Protein AF-0000000077480534 (afdb_homodimer)

Foldseek 3Di:
DPPDDPPPPPPPVPPPPPVPVVVVVVVVVVVVVVVVCVVVVVVVCVVVVVVVVPPPPPDPPPPPCPPVVVVCVCVVVVDDFDDDDDDPDPVRDFDKWKDFLFWIADCDPNDRIDGQDDPSNVVVVVVVVVQQVVVCVVVVFNKDWPGWPIKIWTADPQRGIKMWTFTWIAGPVRPDIDTDIDIDGDGDDPDDDDDDDDDQDQQAEEEEFEEDELPLPLLVVLVVLCCVAPQVVPGRYAYEYEYEPQDPVCVVSRVSNVVVQVVVCVVRVVHHGYYDYDYYHDDLQVRRVVSLVVDDQQHKYKQDYSQKFFHSVVVSVLRVQEDAPAEKEFAWAWEFADPVLQQLDDAPDDRDDDLLDDDLFGTDTPQVDRRTIIYGSNLCPVLPHFDRPDDDDDDRRVVSVVSCVPDNYHYHYYYDSRIYGYDDDDDQDPPDDPVRSVVRVVVNVRRHGHPNSVVRVVCCVVVNDPRRD/DPDPPPPPPPPPPPPPPPVPVVVVVVVVVVVVVVVVCVVVVVVVCVVVVVVVCPPDVPDPPPPPCPPVVVVCVPVVVVDDFDDDDDDPDPVRDFDKWKDFLFWIADCDPNDRIDGQDDPSNVVVVVVVVVQQVVVCVVVVFNKDWPGWPIKIWTADPQRGIKMWTFTWIAGPVRPDIDTDIDIDGDGDDPDDDDDDDDDQDQQAEEEEFEEDELPLVLLVVLVVLCCVAPQVVPGRYAYEYEYEPQDPVCVVSRVSSVVVQVVVCVVRVVHHGYYDYDYYHDDLQVRVVVVLVVDDQQHKYKQDYSQKFFHNVVVSVLRVQEDAPAEKEFAWAWEFADPVLQQLDDAPDDRDDDLLDDDLFGTDTPQVDRRTIIYGSNLCPVLPHFDRPDDDDDDRRVVSVVSCVPDNYHYHYYYDSRIYGYDDDDDQDPPDDPVRSVVRVVVNVRRHGHPNSVVRVVCCVVVNDPRRD

Secondary structure (DSSP, 8-state):
---TTSSSTTSGGG-TT--HHHHHHHHHHHHHHHHHHHHHHHHHHHHHHHHGGGS---S-------HHHHHGGGGGGGSPPPPPP--SSGGGPPPBEEE-SSEEEEEETTEEEEE--HHHHHHHHHHHHHHHHHHHHHHT--EEEEEEEEEEEEEETTTEEEEEEEEEEEETTSS-EEEEEEEEEEEBPS--EEEEEEEPP--S-EEEEEEESS-HHHHHHHHHHHIIIIITTT-SEEEEEEEE---GGGHHHHHHHHHHHHHHHHH-TTSEEEEEEE-SS--HHHHHHHHHHTS-TT-EEEE--SSEE--HHHHHHHHHH-BTTTEEEEEEEEEEP-HHHHHH--TTSPPPS-TTS-STTTEEE-TT----EEEEHHHHHHTT---TT--SSS-HHHHHHHHHHTSSSEEEEEEEEEEEEPP------TTS-HHHHHHHHHHHHHTT--HHHHHHHHHHHTTSSPPP-/--SGGGGSTTGGGG-TT--HHHHHHHHHHHHHHHHHHHHHHHHHHHHHHHHGGGS---S-------HHHHHGGGGGGGSPPPPPP--SSGGGPPPBEEE-SSEEEEEETTEEEEE--HHHHHHHHHHHHHHHHHHHHHHT--EEEEEEEEEEEEEETTTEEEEEEEEEEEETTSS-EEEEEEEEEEEBPS--EEEEEEEPP--S-EEEEEEESS-HHHHHHHHHHHIIIIITTT-SEEEEEEEE---GGGHHHHHHHHHHHHHHHHH-TTSEEEEEEE-SS--HHHHHHHHHHTS-TT-EEEE--TTEE--HHHHHHHHHH-BTTTEEEEEEEEEEP-HHHHHH--TTSPPPS-TTS-STTTEEE-TT----EEEEHHHHHHTT---TT--SSS-HHHHHHHHHHHSSSEEEEEEEEEEEEPP------TTS-HHHHHHHHHHHHHTT--HHHHHHHHHHHTTSSPPP-

Radius of gyration: 35.93 Å; Cα contacts (8 Å, |Δi|>4): 1707; chains: 2; bounding box: 121×82×84 Å

Organism: Branchiostoma lanceolatum (NCBI:txid7740)

Solvent-accessible surface area (backbone atoms only — not comparable to full-atom values): 50625 Å² total; per-residue (Å²): 140,88,80,78,83,79,72,73,84,74,68,72,83,67,64,85,72,65,62,56,61,50,27,51,50,14,22,51,48,16,38,47,46,47,50,46,44,54,54,46,46,54,51,48,56,52,54,56,59,58,58,68,63,70,54,96,76,70,75,86,67,77,72,67,72,48,73,63,42,65,72,36,68,65,46,67,78,69,53,82,73,56,72,81,87,77,37,82,42,74,88,36,58,76,55,32,39,26,31,48,95,55,36,36,32,44,63,55,81,72,28,41,50,40,73,52,50,56,66,58,33,51,48,56,54,49,51,53,55,49,46,41,53,52,50,17,60,75,65,72,40,67,50,36,80,73,44,67,77,36,34,35,37,33,80,38,97,71,36,20,36,40,34,41,35,39,32,32,31,27,31,76,84,63,80,45,74,46,45,38,37,37,33,34,33,35,38,36,47,91,58,70,43,80,74,46,73,46,72,67,72,71,71,68,48,43,34,36,28,32,50,42,60,86,46,51,70,52,44,51,55,30,48,51,50,45,35,63,45,31,64,73,66,62,50,45,51,33,41,38,36,27,38,27,48,60,40,86,83,41,50,62,43,47,50,50,43,52,49,51,51,50,50,52,29,64,74,35,69,88,53,53,58,49,70,48,80,41,82,50,64,68,30,65,41,49,28,45,50,57,50,52,70,76,48,60,52,85,39,35,34,28,41,43,67,58,55,47,45,67,43,60,67,46,56,48,47,40,56,70,46,27,38,81,82,45,25,32,21,39,45,18,35,36,35,30,23,33,64,71,58,38,63,53,38,48,63,89,48,80,60,77,86,55,75,82,50,80,34,43,65,28,29,43,68,37,77,88,48,50,61,37,35,22,31,22,39,44,54,44,52,73,58,63,43,54,56,66,80,62,66,71,68,75,59,41,34,56,52,37,50,40,41,43,38,64,44,91,40,43,72,45,36,29,51,32,94,47,33,31,32,56,59,69,92,82,81,74,60,86,84,45,53,69,68,41,37,37,52,40,52,49,51,56,19,59,37,38,43,28,46,55,46,44,29,47,51,52,35,31,76,71,65,76,38,77,74,47,127,140,82,78,72,79,72,67,71,81,70,68,72,76,66,64,82,71,64,61,53,64,50,25,52,52,14,21,52,47,15,38,48,46,47,50,46,42,53,54,45,45,55,51,47,58,55,52,55,59,59,57,67,61,66,56,94,81,70,74,85,68,77,70,67,73,47,72,64,41,66,71,36,67,63,43,67,77,70,53,80,74,56,73,81,87,77,38,82,42,73,87,35,57,76,56,32,40,25,31,50,95,55,34,36,32,44,63,56,82,73,28,42,49,41,74,52,50,57,66,59,34,51,48,55,53,49,50,52,53,51,48,41,54,52,50,16,61,75,66,71,40,66,49,36,81,72,45,66,76,34,35,36,38,33,79,39,96,73,35,20,36,41,36,39,36,38,33,32,33,28,31,77,85,64,82,44,75,47,46,37,36,38,32,36,35,33,36,36,48,92,59,69,43,82,75,45,73,42,72,66,72,72,72,68,48,41,34,36,26,33,52,43,61,85,46,52,71,52,45,54,55,32,49,51,51,47,36,64,45,29,64,73,65,62,50,45,50,32,42,37,37,27,37,27,48,63,40,87,82,41,49,63,44,47,51,50,44,51,48,52,51,50,51,51,29,64,74,38,70,88,52,52,58,48,70,47,81,41,82,50,65,68,31,64,41,49,28,45,50,58,48,53,69,75,49,57,51,85,38,35,35,31,41,43,67,57,56,47,46,68,42,59,68,46,57,48,46,41,55,72,46,28,36,81,81,44,25,32,22,39,46,20,35,36,34,30,23,34,63,71,59,39,60,54,38,49,64,89,49,81,58,76,87,54,75,80,50,81,34,43,65,28,29,44,66,37,76,88,50,51,64,38,34,23,29,24,39,44,54,44,52,72,60,64,45,54,56,67,80,61,66,72,66,76,59,41,35,55,52,38,51,40,41,44,38,63,44,93,39,42,71,44,36,31,50,32,94,46,34,31,34,57,59,69,93,81,80,75,59,85,84,45,52,70,67,42,36,37,50,42,51,49,51,56,19,59,36,39,43,30,46,54,45,43,30,47,52,53,35,32,75,71,64,76,37,78,77,47,128

Structure (mmCIF, N/CA/C/O backbone):
data_AF-0000000077480534-model_v1
#
loop_
_entity.id
_entity.type
_entity.pdbx_description
1 polymer Hexosyltransferase
#
loop_
_atom_site.group_PDB
_atom_site.id
_atom_site.type_symbol
_atom_site.label_atom_id
_atom_site.label_alt_id
_atom_site.label_comp_id
_atom_site.label_asym_id
_atom_site.label_entity_id
_atom_site.label_seq_id
_atom_site.pdbx_PDB_ins_code
_atom_site.Cartn_x
_atom_site.Cartn_y
_atom_site.Cartn_z
_atom_site.occupancy
_atom_site.B_iso_or_equiv
_atom_site.auth_seq_id
_atom_site.auth_comp_id
_atom_site.auth_asym_id
_atom_site.auth_atom_id
_atom_site.pdbx_PDB_model_num
ATOM 1 N N . MET A 1 1 ? 78.312 8.164 -51.031 1 22.25 1 MET A N 1
ATOM 2 C CA . MET A 1 1 ? 78.625 9.07 -49.938 1 22.25 1 MET A CA 1
ATOM 3 C C . MET A 1 1 ? 77.875 8.695 -48.656 1 22.25 1 MET A C 1
ATOM 5 O O . MET A 1 1 ? 77.688 9.539 -47.812 1 22.25 1 MET A O 1
ATOM 9 N N . SER A 1 2 ? 77.312 7.477 -48.406 1 23.23 2 SER A N 1
ATOM 10 C CA . SER A 1 2 ? 76.25 6.852 -47.656 1 23.23 2 SER A CA 1
ATOM 11 C C . SER A 1 2 ? 76.625 6.676 -46.188 1 23.23 2 SER A C 1
ATOM 13 O O . SER A 1 2 ? 75.75 6.402 -45.344 1 23.23 2 SER A O 1
ATOM 15 N N . ASP A 1 3 ? 77.938 6.539 -45.719 1 23.78 3 ASP A N 1
ATOM 16 C CA . ASP A 1 3 ? 78.438 5.801 -44.562 1 23.78 3 ASP A CA 1
ATOM 17 C C . ASP A 1 3 ? 78.375 6.668 -43.312 1 23.78 3 ASP A C 1
ATOM 19 O O . ASP A 1 3 ? 78.875 6.262 -42.25 1 23.78 3 ASP A O 1
ATOM 23 N N . LYS A 1 4 ? 78.438 8.023 -43.281 1 29.09 4 LYS A N 1
ATOM 24 C CA . LYS A 1 4 ? 79.125 8.805 -42.219 1 29.09 4 LYS A CA 1
ATOM 25 C C . LYS A 1 4 ? 78.25 8.938 -41 1 29.09 4 LYS A C 1
ATOM 27 O O . LYS A 1 4 ? 78.562 9.68 -40.062 1 29.09 4 LYS A O 1
ATOM 32 N N . THR A 1 5 ? 76.938 8.719 -40.938 1 28.27 5 THR A N 1
ATOM 33 C CA . THR A 1 5 ? 76 9.328 -39.969 1 28.27 5 THR A CA 1
ATOM 34 C C . THR A 1 5 ? 76.062 8.625 -38.625 1 28.27 5 THR A C 1
ATOM 36 O O . THR A 1 5 ? 75.375 9.023 -37.656 1 28.27 5 THR A O 1
ATOM 39 N N . GLY A 1 6 ? 76.688 7.344 -38.406 1 29.14 6 GLY A N 1
ATOM 40 C CA . GLY A 1 6 ? 76.375 6.457 -37.312 1 29.14 6 GLY A CA 1
ATOM 41 C C . GLY A 1 6 ? 77.062 6.828 -36.031 1 29.14 6 GLY A C 1
ATOM 42 O O . GLY A 1 6 ? 76.812 6.215 -34.969 1 29.14 6 GLY A O 1
ATOM 43 N N . ASP A 1 7 ? 78.25 7.531 -35.969 1 28.56 7 ASP A N 1
ATOM 44 C CA . ASP A 1 7 ? 79.25 7.328 -34.938 1 28.56 7 ASP A CA 1
ATOM 45 C C . ASP A 1 7 ? 79.062 8.25 -33.75 1 28.56 7 ASP A C 1
ATOM 47 O O . ASP A 1 7 ? 79.875 8.367 -32.875 1 28.56 7 ASP A O 1
ATOM 51 N N . MET A 1 8 ? 78.25 9.297 -33.812 1 27.5 8 MET A N 1
ATOM 52 C CA . MET A 1 8 ? 78.438 10.422 -32.906 1 27.5 8 MET A CA 1
ATOM 53 C C . MET A 1 8 ? 78 10.094 -31.5 1 27.5 8 MET A C 1
ATOM 55 O O . MET A 1 8 ? 78.562 10.641 -30.531 1 27.5 8 MET A O 1
ATOM 59 N N . PHE A 1 9 ? 76.812 9.438 -31.234 1 30.56 9 PHE A N 1
ATOM 60 C CA . PHE A 1 9 ? 76.188 9.492 -29.922 1 30.56 9 PHE A CA 1
ATOM 61 C C . PHE A 1 9 ? 76.875 8.531 -28.953 1 30.56 9 PHE A C 1
ATOM 63 O O . PHE A 1 9 ? 76.438 8.375 -27.812 1 30.56 9 PHE A O 1
ATOM 70 N N . GLY A 1 10 ? 77.875 7.621 -29.359 1 29.64 10 GLY A N 1
ATOM 71 C CA . GLY A 1 10 ? 78.312 6.543 -28.5 1 29.64 10 GLY A CA 1
ATOM 72 C C . GLY A 1 10 ? 79.25 7.02 -27.375 1 29.64 10 GLY A C 1
ATOM 73 O O . GLY A 1 10 ? 79.562 6.234 -26.5 1 29.64 10 GLY A O 1
ATOM 74 N N . ARG A 1 11 ? 80.062 8.023 -27.578 1 31.59 11 ARG A N 1
ATOM 75 C CA . ARG A 1 11 ? 81.25 8.141 -26.75 1 31.59 11 ARG A CA 1
ATOM 76 C C . ARG A 1 11 ? 80.938 8.766 -25.406 1 31.59 11 ARG A C 1
ATOM 78 O O . ARG A 1 11 ? 81.812 8.836 -24.516 1 31.59 11 ARG A O 1
ATOM 85 N N . SER A 1 12 ? 79.938 9.695 -25.359 1 29.31 12 SER A N 1
ATOM 86 C CA . SER A 1 12 ? 79.938 10.641 -24.25 1 29.31 12 SER A CA 1
ATOM 87 C C . SER A 1 12 ? 79.5 9.984 -22.953 1 29.31 12 SER A C 1
ATOM 89 O O . SER A 1 12 ? 79.688 10.562 -21.875 1 29.31 12 SER A O 1
ATOM 91 N N . LEU A 1 13 ? 78.75 8.969 -22.906 1 32.12 13 LEU A N 1
ATOM 92 C CA . LEU A 1 13 ? 78.125 8.531 -21.656 1 32.12 13 LEU A CA 1
ATOM 93 C C . LEU A 1 13 ? 79.188 7.82 -20.781 1 32.12 13 LEU A C 1
ATOM 95 O O . LEU A 1 13 ? 78.812 7.258 -19.75 1 32.12 13 LEU A O 1
ATOM 99 N N . ARG A 1 14 ? 80.562 7.656 -21.266 1 30.33 14 ARG A N 1
ATOM 100 C CA . ARG A 1 14 ? 81.438 6.828 -20.422 1 30.33 14 ARG A CA 1
ATOM 101 C C . ARG A 1 14 ? 82 7.648 -19.297 1 30.33 14 ARG A C 1
ATOM 103 O O . ARG A 1 14 ? 83.062 7.266 -18.734 1 30.33 14 ARG A O 1
ATOM 110 N N . ARG A 1 15 ? 81.875 8.992 -19.266 1 35.09 15 ARG A N 1
ATOM 111 C CA . ARG A 1 15 ? 82.688 9.547 -18.219 1 35.09 15 ARG A CA 1
ATOM 112 C C . ARG A 1 15 ? 82.312 9.008 -16.844 1 35.09 15 ARG A C 1
ATOM 114 O O . ARG A 1 15 ? 81.125 8.898 -16.531 1 35.09 15 ARG A O 1
ATOM 121 N N . PRO A 1 16 ? 83.25 8.383 -16.031 1 39.72 16 PRO A N 1
ATOM 122 C CA . PRO A 1 16 ? 83.062 7.629 -14.789 1 39.72 16 PRO A CA 1
ATOM 123 C C . PRO A 1 16 ? 82.312 8.43 -13.719 1 39.72 16 PRO A C 1
ATOM 125 O O . PRO A 1 16 ? 81.812 7.852 -12.742 1 39.72 16 PRO A O 1
ATOM 128 N N . GLY A 1 17 ? 82.5 9.789 -13.766 1 42.81 17 GLY A N 1
ATOM 129 C CA . GLY A 1 17 ? 82.25 10.516 -12.531 1 42.81 17 GLY A CA 1
ATOM 130 C C . GLY A 1 17 ? 80.812 10.875 -12.312 1 42.81 17 GLY A C 1
ATOM 131 O O . GLY A 1 17 ? 80.5 11.781 -11.531 1 42.81 17 GLY A O 1
ATOM 132 N N . PHE A 1 18 ? 79.938 10.633 -13.219 1 48.81 18 PHE A N 1
ATOM 133 C CA . PHE A 1 18 ? 78.562 11.086 -12.914 1 48.81 18 PHE A CA 1
ATOM 134 C C . PHE A 1 18 ? 78.062 10.531 -11.586 1 48.81 18 PHE A C 1
ATOM 136 O O . PHE A 1 18 ? 78.125 9.312 -11.375 1 48.81 18 PHE A O 1
ATOM 143 N N . PRO A 1 19 ? 78.25 11.445 -10.617 1 56.03 19 PRO A N 1
ATOM 144 C CA . PRO A 1 19 ? 77.938 10.938 -9.289 1 56.03 19 PRO A CA 1
ATOM 145 C C . PRO A 1 19 ? 76.5 10.352 -9.211 1 56.03 19 PRO A C 1
ATOM 147 O O . PRO A 1 19 ? 75.562 11.078 -8.93 1 56.03 19 PRO A O 1
ATOM 150 N N . LEU A 1 20 ? 76.375 9.195 -9.797 1 60.75 20 LEU A N 1
ATOM 151 C CA . LEU A 1 20 ? 75.188 8.414 -9.867 1 60.75 20 LEU A CA 1
ATOM 152 C C . LEU A 1 20 ? 74.625 8.156 -8.477 1 60.75 20 LEU A C 1
ATOM 154 O O . LEU A 1 20 ? 73.375 8.203 -8.273 1 60.75 20 LEU A O 1
ATOM 158 N N . ILE A 1 21 ? 75.5 8.109 -7.562 1 65.19 21 ILE A N 1
ATOM 159 C CA . ILE A 1 21 ? 75.062 7.703 -6.238 1 65.19 21 ILE A CA 1
ATOM 160 C C . ILE A 1 21 ? 74.312 8.859 -5.566 1 65.19 21 ILE A C 1
ATOM 162 O O . ILE A 1 21 ? 73.25 8.688 -5.043 1 65.19 21 ILE A O 1
ATOM 166 N N . PRO A 1 22 ? 74.938 10.055 -5.688 1 66.56 22 PRO A N 1
ATOM 167 C CA . PRO A 1 22 ? 74.188 11.141 -5.043 1 66.56 22 PRO A CA 1
ATOM 168 C C . PRO A 1 22 ? 72.875 11.445 -5.75 1 66.56 22 PRO A C 1
ATOM 170 O O . PRO A 1 22 ? 71.875 11.766 -5.094 1 66.56 22 PRO A O 1
ATOM 173 N N . VAL A 1 23 ? 72.75 11.344 -7.047 1 65.5 23 VAL A N 1
ATOM 174 C CA . VAL A 1 23 ? 71.5 11.547 -7.781 1 65.5 23 VAL A CA 1
ATOM 175 C C . VAL A 1 23 ? 70.5 10.445 -7.434 1 65.5 23 VAL A C 1
ATOM 177 O O . VAL A 1 23 ? 69.312 10.711 -7.215 1 65.5 23 VAL A O 1
ATOM 180 N N . CYS A 1 24 ? 70.938 9.195 -7.258 1 68.75 24 CYS A N 1
ATOM 181 C CA . CYS A 1 24 ? 70.062 8.094 -6.898 1 68.75 24 CYS A CA 1
ATOM 182 C C . CYS A 1 24 ? 69.5 8.25 -5.473 1 68.75 24 CYS A C 1
ATOM 184 O O . CYS A 1 24 ? 68.375 7.973 -5.199 1 68.75 24 CYS A O 1
ATOM 186 N N . VAL A 1 25 ? 70.375 8.742 -4.625 1 68 25 VAL A N 1
ATOM 187 C CA . VAL A 1 25 ? 69.938 9 -3.254 1 68 25 VAL A CA 1
ATOM 188 C C . VAL A 1 25 ? 68.938 10.148 -3.229 1 68 25 VAL A C 1
ATOM 190 O O . VAL A 1 25 ? 67.938 10.094 -2.518 1 68 25 VAL A O 1
ATOM 193 N N . GLY A 1 26 ? 69.188 11.125 -4.047 1 65.81 26 GLY A N 1
ATOM 194 C CA . GLY A 1 26 ? 68.25 12.203 -4.172 1 65.81 26 GLY A CA 1
ATOM 195 C C . GLY A 1 26 ? 66.875 11.75 -4.73 1 65.81 26 GLY A C 1
ATOM 196 O O . GLY A 1 26 ? 65.812 12.172 -4.25 1 65.81 26 GLY A O 1
ATOM 197 N N . ILE A 1 27 ? 66.875 10.883 -5.707 1 66.19 27 ILE A N 1
ATOM 198 C CA . ILE A 1 27 ? 65.625 10.352 -6.281 1 66.19 27 ILE A CA 1
ATOM 199 C C . ILE A 1 27 ? 64.875 9.57 -5.219 1 66.19 27 ILE A C 1
ATOM 201 O O . ILE A 1 27 ? 63.625 9.719 -5.082 1 66.19 27 ILE A O 1
ATOM 205 N N . VAL A 1 28 ? 65.562 8.812 -4.363 1 68.31 28 VAL A N 1
ATOM 206 C CA . VAL A 1 28 ? 64.938 8.039 -3.307 1 68.31 28 VAL A CA 1
ATOM 207 C C . VAL A 1 28 ? 64.375 8.977 -2.223 1 68.31 28 VAL A C 1
ATOM 209 O O . VAL A 1 28 ? 63.25 8.812 -1.746 1 68.31 28 VAL A O 1
ATOM 212 N N . VAL A 1 29 ? 65.125 9.961 -1.916 1 66.25 29 VAL A N 1
ATOM 213 C CA . VAL A 1 29 ? 64.688 10.922 -0.905 1 66.25 29 VAL A CA 1
ATOM 214 C C . VAL A 1 29 ? 63.531 11.758 -1.445 1 66.25 29 VAL A C 1
ATOM 216 O O . VAL A 1 29 ? 62.531 11.984 -0.742 1 66.25 29 VAL A O 1
ATOM 219 N N . GLY A 1 30 ? 63.594 12.172 -2.707 1 63.03 30 GLY A N 1
ATOM 220 C CA . GLY A 1 30 ? 62.469 12.867 -3.312 1 63.03 30 GLY A CA 1
ATOM 221 C C . GLY A 1 30 ? 61.219 12.008 -3.414 1 63.03 30 GLY A C 1
ATOM 222 O O . GLY A 1 30 ? 60.125 12.477 -3.139 1 63.03 30 GLY A O 1
ATOM 223 N N . TYR A 1 31 ? 61.406 10.766 -3.748 1 60.97 31 TYR A N 1
ATOM 224 C CA . TYR A 1 31 ? 60.344 9.789 -3.793 1 60.97 31 TYR A CA 1
ATOM 225 C C . TYR A 1 31 ? 59.719 9.57 -2.408 1 60.97 31 TYR A C 1
ATOM 227 O O . TYR A 1 31 ? 58.5 9.508 -2.254 1 60.97 31 TYR A O 1
ATOM 235 N N . ILE A 1 32 ? 60.531 9.539 -1.371 1 62.12 32 ILE A N 1
ATOM 236 C CA . ILE A 1 32 ? 60.094 9.367 0.009 1 62.12 32 ILE A CA 1
ATOM 237 C C . ILE A 1 32 ? 59.5 10.672 0.532 1 62.12 32 ILE A C 1
ATOM 239 O O . ILE A 1 32 ? 58.469 10.672 1.195 1 62.12 32 ILE A O 1
ATOM 243 N N . LEU A 1 33 ? 60.094 11.773 0.281 1 60.38 33 LEU A N 1
ATOM 244 C CA . LEU A 1 33 ? 59.594 13.062 0.753 1 60.38 33 LEU A CA 1
ATOM 245 C C . LEU A 1 33 ? 58.219 13.383 0.151 1 60.38 33 LEU A C 1
ATOM 247 O O . LEU A 1 33 ? 57.344 13.875 0.845 1 60.38 33 LEU A O 1
ATOM 251 N N . ARG A 1 34 ? 58.125 13.133 -1.206 1 57.28 34 ARG A N 1
ATOM 252 C CA . ARG A 1 34 ? 56.781 13.32 -1.771 1 57.28 34 ARG A CA 1
ATOM 253 C C . ARG A 1 34 ? 55.781 12.359 -1.133 1 57.28 34 ARG A C 1
ATOM 255 O O . ARG A 1 34 ? 54.625 12.727 -0.89 1 57.28 34 ARG A O 1
ATOM 262 N N . GLY A 1 35 ? 56.188 11.172 -0.742 1 55.38 35 GLY A N 1
ATOM 263 C CA . GLY A 1 35 ? 55.344 10.266 0.033 1 55.38 35 GLY A CA 1
ATOM 264 C C . GLY A 1 35 ? 55.031 10.805 1.41 1 55.38 35 GLY A C 1
ATOM 265 O O . GLY A 1 35 ? 53.875 10.68 1.865 1 55.38 35 GLY A O 1
ATOM 266 N N . LEU A 1 36 ? 55.875 11.328 2.031 1 55.34 36 LEU A N 1
ATOM 267 C CA . LEU A 1 36 ? 55.656 11.922 3.344 1 55.34 36 LEU A CA 1
ATOM 268 C C . LEU A 1 36 ? 54.875 13.219 3.225 1 55.34 36 LEU A C 1
ATOM 270 O O . LEU A 1 36 ? 54 13.508 4.059 1 55.34 36 LEU A O 1
ATOM 274 N N . PHE A 1 37 ? 55.188 14.078 2.305 1 48.22 37 PHE A N 1
ATOM 275 C CA . PHE A 1 37 ? 54.375 15.266 2.078 1 48.22 37 PHE A CA 1
ATOM 276 C C . PHE A 1 37 ? 52.969 14.898 1.642 1 48.22 37 PHE A C 1
ATOM 278 O O . PHE A 1 37 ? 52 15.547 2.031 1 48.22 37 PHE A O 1
ATOM 285 N N . ASP A 1 38 ? 52.875 13.891 0.837 1 43.72 38 ASP A N 1
ATOM 286 C CA . ASP A 1 38 ? 51.531 13.414 0.483 1 43.72 38 ASP A CA 1
ATOM 287 C C . ASP A 1 38 ? 50.781 12.859 1.707 1 43.72 38 ASP A C 1
ATOM 289 O O . ASP A 1 38 ? 49.594 13.102 1.881 1 43.72 38 ASP A O 1
ATOM 293 N N . SER A 1 39 ? 51.469 12.219 2.607 1 44.88 39 SER A N 1
ATOM 294 C CA . SER A 1 39 ? 50.875 11.828 3.873 1 44.88 39 SER A CA 1
ATOM 295 C C . SER A 1 39 ? 50.625 13.039 4.777 1 44.88 39 SER A C 1
ATOM 297 O O . SER A 1 39 ? 49.594 13.148 5.418 1 44.88 39 SER A O 1
ATOM 299 N N . THR A 1 40 ? 51.531 13.961 4.969 1 43.28 40 THR A N 1
ATOM 300 C CA . THR A 1 40 ? 51.375 15.172 5.766 1 43.28 40 THR A CA 1
ATOM 301 C C . THR A 1 40 ? 50.469 16.172 5.07 1 43.28 40 THR A C 1
ATOM 303 O O . THR A 1 40 ? 49.719 16.875 5.723 1 43.28 40 THR A O 1
ATOM 306 N N . PHE A 1 41 ? 50.562 16.359 3.807 1 36.91 41 PHE A N 1
ATOM 307 C CA . PHE A 1 41 ? 49.625 17.203 3.076 1 36.91 41 PHE A CA 1
ATOM 308 C C . PHE A 1 41 ? 48.219 16.656 3.191 1 36.91 41 PHE A C 1
ATOM 310 O O . PHE A 1 41 ? 47.25 17.438 3.318 1 36.91 41 PHE A O 1
ATOM 317 N N . LEU A 1 42 ? 48.031 15.414 3.244 1 36.38 42 LEU A N 1
ATOM 318 C CA . LEU A 1 42 ? 46.719 14.875 3.559 1 36.38 42 LEU A CA 1
ATOM 319 C C . LEU A 1 42 ? 46.281 15.258 4.977 1 36.38 42 LEU A C 1
ATOM 321 O O . LEU A 1 42 ? 45.125 15.594 5.219 1 36.38 42 LEU A O 1
ATOM 325 N N . THR A 1 43 ? 47.188 15.312 5.945 1 38.47 43 THR A N 1
ATOM 326 C CA . THR A 1 43 ? 46.875 15.766 7.293 1 38.47 43 THR A CA 1
ATOM 327 C C . THR A 1 43 ? 46.688 17.281 7.324 1 38.47 43 THR A C 1
ATOM 329 O O . THR A 1 43 ? 45.844 17.797 8.039 1 38.47 43 THR A O 1
ATOM 332 N N . ILE A 1 44 ? 47.438 18.109 6.668 1 37.06 44 ILE A N 1
ATOM 333 C CA . ILE A 1 44 ? 47.312 19.562 6.645 1 37.06 44 ILE A CA 1
ATOM 334 C C . ILE A 1 44 ? 46.031 19.969 5.883 1 37.06 44 ILE A C 1
ATOM 336 O O . ILE A 1 44 ? 45.312 20.875 6.297 1 37.06 44 ILE A O 1
ATOM 340 N N . ILE A 1 45 ? 45.719 19.344 4.773 1 35.34 45 ILE A N 1
ATOM 341 C CA . ILE A 1 45 ? 44.438 19.609 4.117 1 35.34 45 ILE A CA 1
ATOM 342 C C . ILE A 1 45 ? 43.281 19.234 5.047 1 35.34 45 ILE A C 1
ATOM 344 O O . ILE A 1 45 ? 42.25 19.922 5.109 1 35.34 45 ILE A O 1
ATOM 348 N N . GLU A 1 46 ? 43.469 18.312 5.953 1 34.31 46 GLU A N 1
ATOM 349 C CA . GLU A 1 46 ? 42.469 18.031 6.965 1 34.31 46 GLU A CA 1
ATOM 350 C C . GLU A 1 46 ? 42.375 19.156 7.992 1 34.31 46 GLU A C 1
ATOM 352 O O . GLU A 1 46 ? 41.281 19.578 8.383 1 34.31 46 GLU A O 1
ATOM 357 N N . ASP A 1 47 ? 43.406 19.734 8.531 1 34.03 47 ASP A N 1
ATOM 358 C CA . ASP A 1 47 ? 43.375 20.75 9.57 1 34.03 47 ASP A CA 1
ATOM 359 C C . ASP A 1 47 ? 42.938 22.109 9.008 1 34.03 47 ASP A C 1
ATOM 361 O O . ASP A 1 47 ? 42.188 22.828 9.656 1 34.03 47 ASP A O 1
ATOM 365 N N . LYS A 1 48 ? 43.438 22.609 7.906 1 33.41 48 LYS A N 1
ATOM 366 C CA . LYS A 1 48 ? 43.031 23.922 7.391 1 33.41 48 LYS A CA 1
ATOM 367 C C . LYS A 1 48 ? 41.594 23.875 6.871 1 33.41 48 LYS A C 1
ATOM 369 O O . LYS A 1 48 ? 40.875 24.875 6.945 1 33.41 48 LYS A O 1
ATOM 374 N N . ARG A 1 49 ? 41.156 22.797 6.359 1 31.17 49 ARG A N 1
ATOM 375 C CA . ARG A 1 49 ? 39.781 22.766 5.922 1 31.17 49 ARG A CA 1
ATOM 376 C C . ARG A 1 49 ? 38.844 22.781 7.117 1 31.17 49 ARG A C 1
ATOM 378 O O . ARG A 1 49 ? 37.719 23.312 7.035 1 31.17 49 ARG A O 1
ATOM 385 N N . TYR A 1 50 ? 39.25 22.406 8.344 1 30.47 50 TYR A N 1
ATOM 386 C CA . TYR A 1 50 ? 38.375 22.578 9.484 1 30.47 50 TYR A CA 1
ATOM 387 C C . TYR A 1 50 ? 38.344 24.031 9.938 1 30.47 50 TYR A C 1
ATOM 389 O O . TYR A 1 50 ? 37.375 24.5 10.523 1 30.47 50 TYR A O 1
ATOM 397 N N . LYS A 1 51 ? 39.469 24.734 9.914 1 31.7 51 LYS A N 1
ATOM 398 C CA . LYS A 1 51 ? 39.438 26.078 10.469 1 31.7 51 LYS A CA 1
ATOM 399 C C . LYS A 1 51 ? 38.625 27.016 9.602 1 31.7 51 LYS A C 1
ATOM 401 O O . LYS A 1 51 ? 37.969 27.938 10.109 1 31.7 51 LYS A O 1
ATOM 406 N N . LYS A 1 52 ? 38.812 27.156 8.328 1 30.84 52 LYS A N 1
ATOM 407 C CA . LYS A 1 52 ? 38.062 28.172 7.582 1 30.84 52 LYS A CA 1
ATOM 408 C C . LYS A 1 52 ? 36.594 27.844 7.52 1 30.84 52 LYS A C 1
ATOM 410 O O . LYS A 1 52 ? 35.812 28.594 6.938 1 30.84 52 LYS A O 1
ATOM 415 N N . ILE A 1 53 ? 36.094 26.656 7.965 1 30.73 53 ILE A N 1
ATOM 416 C CA . ILE A 1 53 ? 34.625 26.484 7.93 1 30.73 53 ILE A CA 1
ATOM 417 C C . ILE A 1 53 ? 34 27.344 9.008 1 30.73 53 ILE A C 1
ATOM 419 O O . ILE A 1 53 ? 32.75 27.406 9.102 1 30.73 53 ILE A O 1
ATOM 423 N N . SER A 1 54 ? 34.656 27.875 9.953 1 28.62 54 SER A N 1
ATOM 424 C CA . SER A 1 54 ? 33.938 28.641 10.961 1 28.62 54 SER A CA 1
ATOM 425 C C . SER A 1 54 ? 33.312 29.891 10.344 1 28.62 54 SER A C 1
ATOM 427 O O . SER A 1 54 ? 32.594 30.609 11.023 1 28.62 54 SER A O 1
ATOM 429 N N . GLU A 1 55 ? 34.031 30.625 9.492 1 28.94 55 GLU A N 1
ATOM 430 C CA . GLU A 1 55 ? 33.438 31.922 9.195 1 28.94 55 GLU A CA 1
ATOM 431 C C . GLU A 1 55 ? 32.094 31.781 8.492 1 28.94 55 GLU A C 1
ATOM 433 O O . GLU A 1 55 ? 31.797 30.75 7.91 1 28.94 55 GLU A O 1
ATOM 438 N N . LYS A 1 56 ? 31.234 33.031 8.266 1 32.38 56 LYS A N 1
ATOM 439 C CA . LYS A 1 56 ? 29.844 33.281 7.898 1 32.38 56 LYS A CA 1
ATOM 440 C C . LYS A 1 56 ? 29.484 32.594 6.594 1 32.38 56 LYS A C 1
ATOM 442 O O . LYS A 1 56 ? 29.656 33.156 5.512 1 32.38 56 LYS A O 1
ATOM 447 N N . GLU A 1 57 ? 29.875 31.359 6.375 1 29.14 57 GLU A N 1
ATOM 448 C CA . GLU A 1 57 ? 29.891 30.562 5.141 1 29.14 57 GLU A CA 1
ATOM 449 C C . GLU A 1 57 ? 28.484 30.344 4.605 1 29.14 57 GLU A C 1
ATOM 451 O O . GLU A 1 57 ? 27.734 29.531 5.148 1 29.14 57 GLU A O 1
ATOM 456 N N . THR A 1 58 ? 27.75 31.406 4.07 1 26.89 58 THR A N 1
ATOM 457 C CA . THR A 1 58 ? 26.438 31.516 3.455 1 26.89 58 THR A CA 1
ATOM 458 C C . THR A 1 58 ? 26.203 30.391 2.465 1 26.89 58 THR A C 1
ATOM 460 O O . THR A 1 58 ? 25.172 29.703 2.521 1 26.89 58 THR A O 1
ATOM 463 N N . THR A 1 59 ? 26.422 30.844 1.078 1 26.52 59 THR A N 1
ATOM 464 C CA . THR A 1 59 ? 25.859 30.156 -0.076 1 26.52 59 THR A CA 1
ATOM 465 C C . THR A 1 59 ? 26.453 28.75 -0.206 1 26.52 59 THR A C 1
ATOM 467 O O . THR A 1 59 ? 27.672 28.578 -0.126 1 26.52 59 THR A O 1
ATOM 470 N N . PRO A 1 60 ? 25.781 27.688 0.108 1 27.72 60 PRO A N 1
ATOM 471 C CA . PRO A 1 60 ? 26.375 26.344 0.071 1 27.72 60 PRO A CA 1
ATOM 472 C C . PRO A 1 60 ? 27.281 26.141 -1.136 1 27.72 60 PRO A C 1
ATOM 474 O O . PRO A 1 60 ? 26.828 26.219 -2.279 1 27.72 60 PRO A O 1
ATOM 477 N N . ALA A 1 61 ? 28.438 26.719 -1.184 1 26.17 61 ALA A N 1
ATOM 478 C CA . ALA A 1 61 ? 29.5 26.641 -2.184 1 26.17 61 ALA A CA 1
ATOM 479 C C . ALA A 1 61 ? 29.641 25.219 -2.727 1 26.17 61 ALA A C 1
ATOM 481 O O . ALA A 1 61 ? 29.422 24.25 -2.002 1 26.17 61 ALA A O 1
ATOM 482 N N . HIS A 1 62 ? 29.594 25.031 -4.086 1 27.41 62 HIS A N 1
ATOM 483 C CA . HIS A 1 62 ? 29.891 23.906 -4.949 1 27.41 62 HIS A CA 1
ATOM 484 C C . HIS A 1 62 ? 31.078 23.109 -4.426 1 27.41 62 HIS A C 1
ATOM 486 O O . HIS A 1 62 ? 32.188 23.656 -4.289 1 27.41 62 HIS A O 1
ATOM 492 N N . CYS A 1 63 ? 30.891 22.359 -3.438 1 30.2 63 CYS A N 1
ATOM 493 C CA . CYS A 1 63 ? 31.984 21.484 -3.041 1 30.2 63 CYS A CA 1
ATOM 494 C C . CYS A 1 63 ? 32.812 21.062 -4.25 1 30.2 63 CYS A C 1
ATOM 496 O O . CYS A 1 63 ? 32.281 20.562 -5.234 1 30.2 63 CYS A O 1
ATOM 498 N N . GLN A 1 64 ? 33.781 21.781 -4.582 1 30.22 64 GLN A N 1
ATOM 499 C CA . GLN A 1 64 ? 34.719 21.297 -5.57 1 30.22 64 GLN A CA 1
ATOM 500 C C . GLN A 1 64 ? 34.969 19.812 -5.41 1 30.22 64 GLN A C 1
ATOM 502 O O . GLN A 1 64 ? 35.094 19.312 -4.289 1 30.22 64 GLN A O 1
ATOM 507 N N . PRO A 1 65 ? 34.5 19 -6.402 1 34.56 65 PRO A N 1
ATOM 508 C CA . PRO A 1 65 ? 34.844 17.562 -6.352 1 34.56 65 PRO A CA 1
ATOM 509 C C . PRO A 1 65 ? 36.219 17.297 -5.797 1 34.56 65 PRO A C 1
ATOM 511 O O . PRO A 1 65 ? 37.188 18.031 -6.105 1 34.56 65 PRO A O 1
ATOM 514 N N . CYS A 1 66 ? 36.281 16.922 -4.59 1 35.09 66 CYS A N 1
ATOM 515 C CA . CYS A 1 66 ? 37.594 16.484 -4.125 1 35.09 66 CYS A CA 1
ATOM 516 C C . CYS A 1 66 ? 38.375 15.852 -5.262 1 35.09 66 CYS A C 1
ATOM 518 O O . CYS A 1 66 ? 37.875 14.977 -5.965 1 35.09 66 CYS A O 1
ATOM 520 N N . PRO A 1 67 ? 39.281 16.422 -5.75 1 38.81 67 PRO A N 1
ATOM 521 C CA . PRO A 1 67 ? 40.094 15.781 -6.777 1 38.81 67 PRO A CA 1
ATOM 522 C C . PRO A 1 67 ? 40.281 14.281 -6.547 1 38.81 67 PRO A C 1
ATOM 524 O O . PRO A 1 67 ? 40.375 13.516 -7.508 1 38.81 67 PRO A O 1
ATOM 527 N N . LEU A 1 68 ? 40.312 13.953 -5.309 1 38.97 68 LEU A N 1
ATOM 528 C CA . LEU A 1 68 ? 40.406 12.523 -5.031 1 38.97 68 LEU A CA 1
ATOM 529 C C . LEU A 1 68 ? 39.094 11.836 -5.293 1 38.97 68 LEU A C 1
ATOM 531 O O . LEU A 1 68 ? 39.031 10.625 -5.547 1 38.97 68 LEU A O 1
ATOM 535 N N . CYS A 1 69 ? 38.094 12.555 -5.117 1 44.62 69 CYS A N 1
ATOM 536 C CA . CYS A 1 69 ? 36.781 11.984 -5.398 1 44.62 69 CYS A CA 1
ATOM 537 C C . CYS A 1 69 ? 36.625 11.625 -6.871 1 44.62 69 CYS A C 1
ATOM 539 O O . CYS A 1 69 ? 35.969 10.641 -7.219 1 44.62 69 CYS A O 1
ATOM 541 N N . ALA A 1 70 ? 37.156 12.453 -7.688 1 43.81 70 ALA A N 1
ATOM 542 C CA . ALA A 1 70 ? 37.219 12.078 -9.094 1 43.81 70 ALA A CA 1
ATOM 543 C C . ALA A 1 70 ? 37.906 10.727 -9.266 1 43.81 70 ALA A C 1
ATOM 545 O O . ALA A 1 70 ? 37.531 9.953 -10.164 1 43.81 70 ALA A O 1
ATOM 546 N N . LEU A 1 71 ? 38.875 10.531 -8.461 1 42.41 71 LEU A N 1
ATOM 547 C CA . LEU A 1 71 ? 39.531 9.234 -8.516 1 42.41 71 LEU A CA 1
ATOM 548 C C . LEU A 1 71 ? 38.625 8.141 -7.934 1 42.41 71 LEU A C 1
ATOM 550 O O . LEU A 1 71 ? 38.812 6.961 -8.242 1 42.41 71 LEU A O 1
ATOM 554 N N . CYS A 1 72 ? 37.688 8.578 -7.152 1 46.56 72 CYS A N 1
ATOM 555 C CA . CYS A 1 72 ? 36.781 7.668 -6.461 1 46.56 72 CYS A CA 1
ATOM 556 C C . CYS A 1 72 ? 35.562 7.387 -7.309 1 46.56 72 CYS A C 1
ATOM 558 O O . CYS A 1 72 ? 34.594 6.762 -6.84 1 46.56 72 CYS A O 1
ATOM 560 N N . ALA A 1 73 ? 35.531 7.914 -8.367 1 49.25 73 ALA A N 1
ATOM 561 C CA . ALA A 1 73 ? 34.344 7.801 -9.195 1 49.25 73 ALA A CA 1
ATOM 562 C C . ALA A 1 73 ? 33.875 6.355 -9.281 1 49.25 73 ALA A C 1
ATOM 564 O O . ALA A 1 73 ? 32.656 6.09 -9.352 1 49.25 73 ALA A O 1
ATOM 565 N N . ASP A 1 74 ? 34.812 5.457 -9.164 1 53.28 74 ASP A N 1
ATOM 566 C CA . ASP A 1 74 ? 34.406 4.074 -9.375 1 53.28 74 ASP A CA 1
ATOM 567 C C . ASP A 1 74 ? 34.375 3.307 -8.055 1 53.28 74 ASP A C 1
ATOM 569 O O . ASP A 1 74 ? 34.344 2.074 -8.047 1 53.28 74 ASP A O 1
ATOM 573 N N . CYS A 1 75 ? 34.438 4.078 -6.945 1 57.06 75 CYS A N 1
ATOM 574 C CA . CYS A 1 75 ? 34.5 3.416 -5.645 1 57.06 75 CYS A CA 1
ATOM 575 C C . CYS A 1 75 ? 33.188 2.65 -5.371 1 57.06 75 CYS A C 1
ATOM 577 O O . CYS A 1 75 ? 33.219 1.652 -4.648 1 57.06 75 CYS A O 1
ATOM 579 N N . TRP A 1 76 ? 32.219 3.072 -5.996 1 59.38 76 TRP A N 1
ATOM 580 C CA . TRP A 1 76 ? 30.938 2.408 -5.754 1 59.38 76 TRP A CA 1
ATOM 581 C C . TRP A 1 76 ? 30.984 0.958 -6.223 1 59.38 76 TRP A C 1
ATOM 583 O O . TRP A 1 76 ? 30.234 0.114 -5.715 1 59.38 76 TRP A O 1
ATOM 593 N N . ARG A 1 77 ? 31.781 0.651 -7.051 1 59.91 77 ARG A N 1
ATOM 594 C CA . ARG A 1 77 ? 31.844 -0.697 -7.605 1 59.91 77 ARG A CA 1
ATOM 595 C C . ARG A 1 77 ? 32.344 -1.689 -6.562 1 59.91 77 ARG A C 1
ATOM 597 O O . ARG A 1 77 ? 32.125 -2.895 -6.68 1 59.91 77 ARG A O 1
ATOM 604 N N . HIS A 1 78 ? 32.938 -1.033 -5.512 1 57.66 78 HIS A N 1
ATOM 605 C CA . HIS A 1 78 ? 33.562 -1.918 -4.535 1 57.66 78 HIS A CA 1
ATOM 606 C C . HIS A 1 78 ? 32.75 -1.985 -3.25 1 57.66 78 HIS A C 1
ATOM 608 O O . HIS A 1 78 ? 33.094 -2.725 -2.326 1 57.66 78 HIS A O 1
ATOM 614 N N . ASP A 1 79 ? 31.75 -1.188 -3.303 1 68.81 79 ASP A N 1
ATOM 615 C CA . ASP A 1 79 ? 30.922 -1.228 -2.102 1 68.81 79 ASP A CA 1
ATOM 616 C C . ASP A 1 79 ? 30.141 -2.541 -2.012 1 68.81 79 ASP A C 1
ATOM 618 O O . ASP A 1 79 ? 29.641 -3.041 -3.02 1 68.81 79 ASP A O 1
ATOM 622 N N . ALA A 1 80 ? 30.281 -3.064 -0.83 1 75.75 80 ALA A N 1
ATOM 623 C CA . ALA A 1 80 ? 29.531 -4.301 -0.617 1 75.75 80 ALA A CA 1
ATOM 624 C C . ALA A 1 80 ? 28.031 -4.043 -0.672 1 75.75 80 ALA A C 1
ATOM 626 O O . ALA A 1 80 ? 27.547 -3.02 -0.178 1 75.75 80 ALA A O 1
ATOM 627 N N . ILE A 1 81 ? 27.359 -4.891 -1.418 1 85.12 81 ILE A N 1
ATOM 628 C CA . ILE A 1 81 ? 25.906 -4.879 -1.415 1 85.12 81 ILE A CA 1
ATOM 629 C C . ILE A 1 81 ? 25.391 -5.727 -0.258 1 85.12 81 ILE A C 1
ATOM 631 O O . ILE A 1 81 ? 25.797 -6.879 -0.092 1 85.12 81 ILE A O 1
ATOM 635 N N . ALA A 1 82 ? 24.562 -5.113 0.489 1 88.38 82 ALA A N 1
ATOM 636 C CA . ALA A 1 82 ? 23.969 -5.867 1.593 1 88.38 82 ALA A CA 1
ATOM 637 C C . ALA A 1 82 ? 23.25 -7.105 1.084 1 88.38 82 ALA A C 1
ATOM 639 O O . ALA A 1 82 ? 22.625 -7.07 0.022 1 88.38 82 ALA A O 1
ATOM 640 N N . GLU A 1 83 ? 23.359 -8.203 1.861 1 90.44 83 GLU A N 1
ATOM 641 C CA . GLU A 1 83 ? 22.609 -9.422 1.524 1 90.44 83 GLU A CA 1
ATOM 642 C C . GLU A 1 83 ? 21.109 -9.195 1.613 1 90.44 83 GLU A C 1
ATOM 644 O O . GLU A 1 83 ? 20.641 -8.344 2.381 1 90.44 83 GLU A O 1
ATOM 649 N N . PRO A 1 84 ? 20.391 -9.984 0.842 1 91.75 84 PRO A N 1
ATOM 650 C CA . PRO A 1 84 ? 18.922 -9.867 0.938 1 91.75 84 PRO A CA 1
ATOM 651 C C . PRO A 1 84 ? 18.406 -10.156 2.342 1 91.75 84 PRO A C 1
ATOM 653 O O . PRO A 1 84 ? 18.969 -10.992 3.053 1 91.75 84 PRO A O 1
ATOM 656 N N . TYR A 1 85 ? 17.359 -9.445 2.656 1 94.38 85 TYR A N 1
ATOM 657 C CA . TYR A 1 85 ? 16.719 -9.602 3.957 1 94.38 85 TYR A CA 1
ATOM 658 C C . TYR A 1 85 ? 16.172 -11.008 4.137 1 94.38 85 TYR A C 1
ATOM 660 O O . TYR A 1 85 ? 15.562 -11.562 3.219 1 94.38 85 TYR A O 1
ATOM 668 N N . HIS A 1 86 ? 16.422 -11.625 5.266 1 94.25 86 HIS A N 1
ATOM 669 C CA . HIS A 1 86 ? 15.836 -12.914 5.625 1 94.25 86 HIS A CA 1
ATOM 670 C C . HIS A 1 86 ? 14.758 -12.766 6.691 1 94.25 86 HIS A C 1
ATOM 672 O O . HIS A 1 86 ? 15.07 -12.586 7.871 1 94.25 86 HIS A O 1
ATOM 678 N N . PRO A 1 87 ? 13.555 -12.898 6.293 1 96.5 87 PRO A N 1
ATOM 679 C CA . PRO A 1 87 ? 12.461 -12.703 7.25 1 96.5 87 PRO A CA 1
ATOM 680 C C . PRO A 1 87 ? 12.398 -13.805 8.305 1 96.5 87 PRO A C 1
ATOM 682 O O . PRO A 1 87 ? 12.727 -14.961 8.023 1 96.5 87 PRO A O 1
ATOM 685 N N . LYS A 1 88 ? 11.922 -13.422 9.523 1 94.12 88 LYS A N 1
ATOM 686 C CA . LYS A 1 88 ? 11.797 -14.383 10.609 1 94.12 88 LYS A CA 1
ATOM 687 C C . LYS A 1 88 ? 10.375 -14.945 10.688 1 94.12 88 LYS A C 1
ATOM 689 O O . LYS A 1 88 ? 10.141 -15.977 11.312 1 94.12 88 LYS A O 1
ATOM 694 N N . SER A 1 89 ? 9.508 -14.203 10.141 1 94.75 89 SER A N 1
ATOM 695 C CA . SER A 1 89 ? 8.109 -14.625 10.086 1 94.75 89 SER A CA 1
ATOM 696 C C . SER A 1 89 ? 7.473 -14.258 8.75 1 94.75 89 SER A C 1
ATOM 698 O O . SER A 1 89 ? 8.016 -13.438 8 1 94.75 89 SER A O 1
ATOM 700 N N . MET A 1 90 ? 6.309 -14.867 8.508 1 94.19 90 MET A N 1
ATOM 701 C CA . MET A 1 90 ? 5.609 -14.625 7.246 1 94.19 90 MET A CA 1
ATOM 702 C C . MET A 1 90 ? 5.184 -13.164 7.129 1 94.19 90 MET A C 1
ATOM 704 O O . MET A 1 90 ? 5.008 -12.648 6.023 1 94.19 90 MET A O 1
ATOM 708 N N . TYR A 1 91 ? 5.102 -12.453 8.25 1 92.94 91 TYR A N 1
ATOM 709 C CA . TYR A 1 91 ? 4.641 -11.07 8.266 1 92.94 91 TYR A CA 1
ATOM 710 C C . TYR A 1 91 ? 5.781 -10.109 7.953 1 92.94 91 TYR A C 1
ATOM 712 O O . TYR A 1 91 ? 5.559 -8.914 7.75 1 92.94 91 TYR A O 1
ATOM 720 N N . GLU A 1 92 ? 6.992 -10.672 7.859 1 95.62 92 GLU A N 1
ATOM 721 C CA . GLU A 1 92 ? 8.164 -9.828 7.648 1 95.62 92 GLU A CA 1
ATOM 722 C C . GLU A 1 92 ? 8.648 -9.914 6.203 1 95.62 92 GLU A C 1
ATOM 724 O O . GLU A 1 92 ? 9.594 -9.219 5.82 1 95.62 92 GLU A O 1
ATOM 729 N N . VAL A 1 93 ? 8.008 -10.766 5.441 1 96.5 93 VAL A N 1
ATOM 730 C CA . VAL A 1 93 ? 8.43 -10.945 4.055 1 96.5 93 VAL A CA 1
ATOM 731 C C . VAL A 1 93 ? 8.203 -9.656 3.277 1 96.5 93 VAL A C 1
ATOM 733 O O . VAL A 1 93 ? 7.125 -9.055 3.354 1 96.5 93 VAL A O 1
ATOM 736 N N . ILE A 1 94 ? 9.242 -9.195 2.566 1 96.38 94 ILE A N 1
ATOM 737 C CA . ILE A 1 94 ? 9.109 -8.039 1.686 1 96.38 94 ILE A CA 1
ATOM 738 C C . ILE A 1 94 ? 8.664 -8.5 0.299 1 96.38 94 ILE A C 1
ATOM 740 O O . ILE A 1 94 ? 9.391 -9.211 -0.391 1 96.38 94 ILE A O 1
ATOM 744 N N . ARG A 1 95 ? 7.539 -8.078 -0.09 1 96.31 95 ARG A N 1
ATOM 745 C CA . ARG A 1 95 ? 6.984 -8.484 -1.376 1 96.31 95 ARG A CA 1
ATOM 746 C C . ARG A 1 95 ? 7.617 -7.703 -2.52 1 96.31 95 ARG A C 1
ATOM 748 O O . ARG A 1 95 ? 8.156 -6.613 -2.311 1 96.31 95 ARG A O 1
ATOM 755 N N . TRP A 1 96 ? 7.496 -8.305 -3.662 1 97.81 96 TRP A N 1
ATOM 756 C CA . TRP A 1 96 ? 7.922 -7.66 -4.898 1 97.81 96 TRP A CA 1
ATOM 757 C C . TRP A 1 96 ? 6.742 -6.992 -5.598 1 97.81 96 TRP A C 1
ATOM 759 O O . TRP A 1 96 ? 5.641 -7.551 -5.645 1 97.81 96 TRP A O 1
ATOM 769 N N . TYR A 1 97 ? 6.996 -5.797 -6.121 1 97.44 97 TYR A N 1
ATOM 770 C CA . TYR A 1 97 ? 6.062 -5.203 -7.07 1 97.44 97 TYR A CA 1
ATOM 771 C C . TYR A 1 97 ? 6.219 -5.828 -8.453 1 97.44 97 TYR A C 1
ATOM 773 O O . TYR A 1 97 ? 7.332 -5.922 -8.977 1 97.44 97 TYR A O 1
ATOM 781 N N . TYR A 1 98 ? 5.156 -6.266 -8.969 1 98.56 98 TYR A N 1
ATOM 782 C CA . TYR A 1 98 ? 5.145 -6.664 -10.375 1 98.56 98 TYR A CA 1
ATOM 783 C C . TYR A 1 98 ? 4.82 -5.477 -11.273 1 98.56 98 TYR A C 1
ATOM 785 O O . TYR A 1 98 ? 3.877 -4.73 -11.008 1 98.56 98 TYR A O 1
ATOM 793 N N . PHE A 1 99 ? 5.641 -5.293 -12.344 1 98.5 99 PHE A N 1
ATOM 794 C CA . PHE A 1 99 ? 5.324 -4.172 -13.227 1 98.5 99 PHE A CA 1
ATOM 795 C C . PHE A 1 99 ? 5.543 -4.551 -14.688 1 98.5 99 PHE A C 1
ATOM 797 O O . PHE A 1 99 ? 6.293 -5.484 -14.984 1 98.5 99 PHE A O 1
ATOM 804 N N . THR A 1 100 ? 4.828 -3.936 -15.562 1 97.88 100 THR A N 1
ATOM 805 C CA . THR A 1 100 ? 5.055 -3.879 -17 1 97.88 100 THR A CA 1
ATOM 806 C C . THR A 1 100 ? 5.449 -2.469 -17.438 1 97.88 100 THR A C 1
ATOM 808 O O . THR A 1 100 ? 5.723 -1.611 -16.594 1 97.88 100 THR A O 1
ATOM 811 N N . ASP A 1 101 ? 5.516 -2.293 -18.719 1 96 101 ASP A N 1
ATOM 812 C CA . ASP A 1 101 ? 5.859 -0.963 -19.203 1 96 101 ASP A CA 1
ATOM 813 C C . ASP A 1 101 ? 4.703 0.013 -19.016 1 96 101 ASP A C 1
ATOM 815 O O . ASP A 1 101 ? 4.879 1.227 -19.141 1 96 101 ASP A O 1
ATOM 819 N N . LYS A 1 102 ? 3.582 -0.514 -18.562 1 96.56 102 LYS A N 1
ATOM 820 C CA . LYS A 1 102 ? 2.4 0.34 -18.516 1 96.56 102 LYS A CA 1
ATOM 821 C C . LYS A 1 102 ? 1.806 0.362 -17.109 1 96.56 102 LYS A C 1
ATOM 823 O O . LYS A 1 102 ? 1.172 1.343 -16.703 1 96.56 102 LYS A O 1
ATOM 828 N N . HIS A 1 103 ? 1.965 -0.775 -16.406 1 97.44 103 HIS A N 1
ATOM 829 C CA . HIS A 1 103 ? 1.189 -0.909 -15.172 1 97.44 103 HIS A CA 1
ATOM 830 C C . HIS A 1 103 ? 2.049 -1.446 -14.031 1 97.44 103 HIS A C 1
ATOM 832 O O . HIS A 1 103 ? 3.092 -2.059 -14.273 1 97.44 103 HIS A O 1
ATOM 838 N N . LEU A 1 104 ? 1.665 -1.111 -12.875 1 97 104 LEU A N 1
ATOM 839 C CA . LEU A 1 104 ? 2.162 -1.69 -11.633 1 97 104 LEU A CA 1
ATOM 840 C C . LEU A 1 104 ? 1.073 -2.498 -10.938 1 97 104 LEU A C 1
ATOM 842 O O . LEU A 1 104 ? -0.076 -2.059 -10.859 1 97 104 LEU A O 1
ATOM 846 N N . TYR A 1 105 ? 1.418 -3.703 -10.516 1 97.06 105 TYR A N 1
ATOM 847 C CA . TYR A 1 105 ? 0.463 -4.586 -9.859 1 97.06 105 TYR A CA 1
ATOM 848 C C . TYR A 1 105 ? 0.823 -4.777 -8.391 1 97.06 105 TYR A C 1
ATOM 850 O O . TYR A 1 105 ? 1.815 -5.438 -8.07 1 97.06 105 TYR A O 1
ATOM 858 N N . GLU A 1 106 ? 0.048 -4.215 -7.574 1 92.75 106 GLU A N 1
ATOM 859 C CA . GLU A 1 106 ? 0.121 -4.293 -6.121 1 92.75 106 GLU A CA 1
ATOM 860 C C . GLU A 1 106 ? -1.16 -3.77 -5.477 1 92.75 106 GLU A C 1
ATOM 862 O O . GLU A 1 106 ? -2.031 -3.23 -6.16 1 92.75 106 GLU A O 1
ATOM 867 N N . ASN A 1 107 ? -1.275 -3.986 -4.234 1 88.56 107 ASN A N 1
ATOM 868 C CA . ASN A 1 107 ? -2.443 -3.498 -3.508 1 88.56 107 ASN A CA 1
ATOM 869 C C . ASN A 1 107 ? -2.225 -2.086 -2.977 1 88.56 107 ASN A C 1
ATOM 871 O O . ASN A 1 107 ? -2.166 -1.876 -1.764 1 8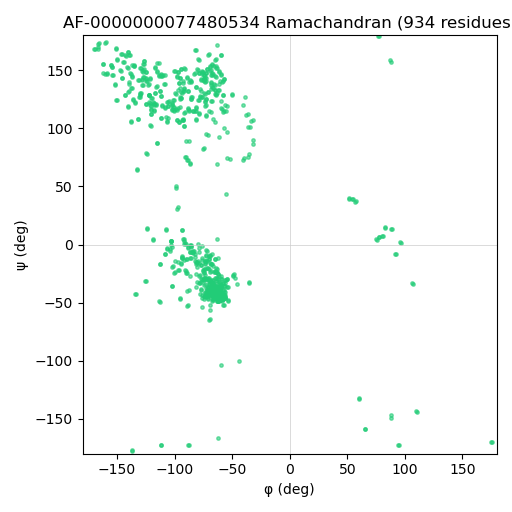8.56 107 ASN A O 1
ATOM 875 N N . LEU A 1 108 ? -2.23 -1.118 -3.877 1 86.5 108 LEU A N 1
ATOM 876 C CA . LEU A 1 108 ? -2.002 0.275 -3.506 1 86.5 108 LEU A CA 1
ATOM 877 C C . LEU A 1 108 ? -3.314 1.05 -3.471 1 86.5 108 LEU A C 1
ATOM 879 O O . LEU A 1 108 ? -3.984 1.195 -4.496 1 86.5 108 LEU A O 1
ATOM 883 N N . ASP A 1 109 ? -3.734 1.542 -2.361 1 86.12 109 ASP A N 1
ATOM 884 C CA . ASP A 1 109 ? -4.945 2.33 -2.139 1 86.12 109 ASP A CA 1
ATOM 885 C C . ASP A 1 109 ? -6.172 1.629 -2.721 1 86.12 109 ASP A C 1
ATOM 887 O O . ASP A 1 109 ? -6.945 2.236 -3.465 1 86.12 109 ASP A O 1
ATOM 891 N N . ASP A 1 110 ? -6.258 0.362 -2.592 1 81.75 110 ASP A N 1
ATOM 892 C CA . ASP A 1 110 ? -7.398 -0.489 -2.92 1 81.75 110 ASP A CA 1
ATOM 893 C C . ASP A 1 110 ? -7.488 -0.728 -4.426 1 81.75 110 ASP A C 1
ATOM 895 O O . ASP A 1 110 ? -8.523 -1.174 -4.926 1 81.75 110 ASP A O 1
ATOM 899 N N . ASP A 1 111 ? -6.523 -0.276 -5.164 1 90.75 111 ASP A N 1
ATOM 900 C CA . ASP A 1 111 ? -6.473 -0.585 -6.59 1 90.75 111 ASP A CA 1
ATOM 901 C C . ASP A 1 111 ? -5.449 -1.68 -6.879 1 90.75 111 ASP A C 1
ATOM 903 O O . ASP A 1 111 ? -4.262 -1.519 -6.59 1 90.75 111 ASP A O 1
ATOM 907 N N . PRO A 1 112 ? -5.91 -2.752 -7.438 1 95.69 112 PRO A N 1
ATOM 908 C CA . PRO A 1 112 ? -4.996 -3.871 -7.684 1 95.69 112 PRO A CA 1
ATOM 909 C C . PRO A 1 112 ? -4.035 -3.607 -8.836 1 95.69 112 PRO A C 1
ATOM 911 O O . PRO A 1 112 ? -3.043 -4.324 -9 1 95.69 112 PRO A O 1
ATOM 914 N N . ARG A 1 113 ? -4.336 -2.623 -9.664 1 96.5 113 ARG A N 1
ATOM 915 C CA . ARG A 1 113 ? -3.518 -2.234 -10.805 1 96.5 113 ARG A CA 1
ATOM 916 C C . ARG A 1 113 ? -3.531 -0.721 -11 1 96.5 113 ARG A C 1
ATOM 918 O O . ARG A 1 113 ? -4.598 -0.107 -11.055 1 96.5 113 ARG A O 1
ATOM 925 N N . ILE A 1 114 ? -2.312 -0.175 -11.102 1 94.31 114 ILE A N 1
ATOM 926 C CA . ILE A 1 114 ? -2.264 1.262 -11.352 1 94.31 114 ILE A CA 1
ATOM 927 C C . ILE A 1 114 ? -1.392 1.544 -12.578 1 94.31 114 ILE A C 1
ATOM 929 O O . ILE A 1 114 ? -0.513 0.748 -12.914 1 94.31 114 ILE A O 1
ATOM 933 N N . GLY A 1 115 ? -1.745 2.615 -13.227 1 94.5 115 GLY A N 1
ATOM 934 C CA . GLY A 1 115 ? -0.895 3.061 -14.32 1 94.5 115 GLY A CA 1
ATOM 935 C C . GLY A 1 115 ? 0.459 3.562 -13.852 1 94.5 115 GLY A C 1
ATOM 936 O O . GLY A 1 115 ? 0.581 4.109 -12.758 1 94.5 115 GLY A O 1
ATOM 937 N N . LEU A 1 116 ? 1.428 3.316 -14.68 1 95 116 LEU A N 1
ATOM 938 C CA . LEU A 1 116 ? 2.758 3.824 -14.367 1 95 116 LEU A CA 1
ATOM 939 C C . LEU A 1 116 ? 2.871 5.305 -14.711 1 95 116 LEU A C 1
ATOM 941 O O . LEU A 1 116 ? 2.904 5.672 -15.891 1 95 116 LEU A O 1
ATOM 945 N N . ILE A 1 117 ? 2.998 6.109 -13.711 1 94.25 117 ILE A N 1
ATOM 946 C CA . ILE A 1 117 ? 3.143 7.551 -13.906 1 94.25 117 ILE A CA 1
ATOM 947 C C . ILE A 1 117 ? 4.188 8.102 -12.938 1 94.25 117 ILE A C 1
ATOM 949 O O . ILE A 1 117 ? 4.648 7.387 -12.039 1 94.25 117 ILE A O 1
ATOM 953 N N . GLY A 1 118 ? 4.668 9.297 -13.234 1 95.31 118 GLY A N 1
ATOM 954 C CA . GLY A 1 118 ? 5.578 9.977 -12.328 1 95.31 118 GLY A CA 1
ATOM 955 C C . GLY A 1 118 ? 6.863 9.203 -12.078 1 95.31 118 GLY A C 1
ATOM 956 O O . GLY A 1 118 ? 7.512 8.75 -13.023 1 95.31 118 GLY A O 1
ATOM 957 N N . ARG A 1 119 ? 7.191 9.117 -10.82 1 95 119 ARG A N 1
ATOM 958 C CA . ARG A 1 119 ? 8.461 8.523 -10.414 1 95 119 ARG A CA 1
ATOM 959 C C . ARG A 1 119 ? 8.492 7.027 -10.727 1 95 119 ARG A C 1
ATOM 961 O O . ARG A 1 119 ? 9.539 6.484 -11.086 1 95 119 ARG A O 1
ATOM 968 N N . TRP A 1 120 ? 7.32 6.367 -10.688 1 95.44 120 TRP A N 1
ATOM 969 C CA . TRP A 1 120 ? 7.25 4.953 -11.031 1 95.44 120 TRP A CA 1
ATOM 970 C C . TRP A 1 120 ? 7.66 4.723 -12.484 1 95.44 120 TRP A C 1
ATOM 972 O O . TRP A 1 120 ? 8.477 3.846 -12.773 1 95.44 120 TRP A O 1
ATOM 982 N N . LYS A 1 121 ? 7.094 5.531 -13.297 1 97 121 LYS A N 1
ATOM 983 C CA . LYS A 1 121 ? 7.398 5.43 -14.719 1 97 121 LYS A CA 1
ATOM 984 C C . LYS A 1 121 ? 8.867 5.73 -14.992 1 97 121 LYS A C 1
ATOM 986 O O . LYS A 1 121 ? 9.531 5.012 -15.742 1 97 121 LYS A O 1
ATOM 991 N N . GLU A 1 122 ? 9.367 6.777 -14.391 1 96.62 122 GLU A N 1
ATOM 992 C CA . GLU A 1 122 ? 10.766 7.16 -14.562 1 96.62 122 GLU A CA 1
ATOM 993 C C . GLU A 1 122 ? 11.703 6.043 -14.117 1 96.62 122 GLU A C 1
ATOM 995 O O . GLU A 1 122 ? 12.695 5.75 -14.789 1 96.62 122 GLU A O 1
ATOM 1000 N N . ASP A 1 123 ? 11.414 5.461 -13.016 1 96.56 123 ASP A N 1
ATOM 1001 C CA . ASP A 1 123 ? 12.234 4.387 -12.461 1 96.56 123 ASP A CA 1
ATOM 1002 C C . ASP A 1 123 ? 12.266 3.182 -13.398 1 96.56 123 ASP A C 1
ATOM 1004 O O . ASP A 1 123 ? 13.336 2.652 -13.703 1 96.56 123 ASP A O 1
ATOM 1008 N N . VAL A 1 124 ? 11.094 2.764 -13.891 1 97.62 124 VAL A N 1
ATOM 1009 C CA . VAL A 1 124 ? 10.977 1.604 -14.766 1 97.62 124 VAL A CA 1
ATOM 1010 C C . VAL A 1 124 ? 11.719 1.875 -16.078 1 97.62 124 VAL A C 1
ATOM 1012 O O . VAL A 1 124 ? 12.422 1.004 -16.594 1 97.62 124 VAL A O 1
ATOM 1015 N N . GLN A 1 125 ? 11.57 3.076 -16.578 1 97.19 125 GLN A N 1
ATOM 1016 C CA . GLN A 1 125 ? 12.273 3.434 -17.812 1 97.19 125 GLN A CA 1
ATOM 1017 C C . GLN A 1 125 ? 13.781 3.436 -17.594 1 97.19 125 GLN A C 1
ATOM 1019 O O . GLN A 1 125 ? 14.531 2.883 -18.406 1 97.19 125 GLN A O 1
ATOM 1024 N N . ASP A 1 126 ? 14.18 4.016 -16.547 1 96.94 126 ASP A N 1
ATOM 1025 C CA . ASP A 1 126 ? 15.609 4.125 -16.25 1 96.94 126 ASP A CA 1
ATOM 1026 C C . ASP A 1 126 ? 16.234 2.744 -16.094 1 96.94 126 ASP A C 1
ATOM 1028 O O . ASP A 1 126 ? 17.312 2.479 -16.641 1 96.94 126 ASP A O 1
ATOM 1032 N N . ILE A 1 127 ? 15.633 1.867 -15.344 1 97.56 127 ILE A N 1
ATOM 1033 C CA . ILE A 1 127 ? 16.25 0.583 -15.031 1 97.56 127 ILE A CA 1
ATOM 1034 C C . ILE A 1 127 ? 16.344 -0.268 -16.297 1 97.56 127 ILE A C 1
ATOM 1036 O O . ILE A 1 127 ? 17.281 -1.06 -16.438 1 97.56 127 ILE A O 1
ATOM 1040 N N . GLN A 1 128 ? 15.367 -0.12 -17.203 1 97.62 128 GLN A N 1
ATOM 1041 C CA . GLN A 1 128 ? 15.453 -0.822 -18.484 1 97.62 128 GLN A CA 1
ATOM 1042 C C . GLN A 1 128 ? 16.688 -0.383 -19.266 1 97.62 128 GLN A C 1
ATOM 1044 O O . GLN A 1 128 ? 17.422 -1.219 -19.797 1 97.62 128 GLN A O 1
ATOM 1049 N N . GLU A 1 129 ? 16.844 0.89 -19.297 1 96.5 129 GLU A N 1
ATOM 1050 C CA . GLU A 1 129 ? 17.984 1.433 -20.031 1 96.5 129 GLU A CA 1
ATOM 1051 C C . GLU A 1 129 ? 19.312 0.98 -19.406 1 96.5 129 GLU A C 1
ATOM 1053 O O . GLU A 1 129 ? 20.219 0.564 -20.125 1 96.5 129 GLU A O 1
ATOM 1058 N N . GLN A 1 130 ? 19.375 1.051 -18.125 1 96.44 130 GLN A N 1
ATOM 1059 C CA . GLN A 1 130 ? 20.578 0.619 -17.438 1 96.44 130 GLN A CA 1
ATOM 1060 C C . GLN A 1 130 ? 20.844 -0.871 -17.641 1 96.44 130 GLN A C 1
ATOM 1062 O O . GLN A 1 130 ? 21.984 -1.285 -17.859 1 96.44 130 GLN A O 1
ATOM 1067 N N . ALA A 1 131 ? 19.812 -1.623 -17.594 1 97.62 131 ALA A N 1
ATOM 1068 C CA . ALA A 1 131 ? 19.922 -3.07 -17.766 1 97.62 131 ALA A CA 1
ATOM 1069 C C . ALA A 1 131 ? 20.531 -3.424 -19.109 1 97.62 131 ALA A C 1
ATOM 1071 O O . ALA A 1 131 ? 21.484 -4.215 -19.203 1 97.62 131 ALA A O 1
ATOM 1072 N N . VAL A 1 132 ? 20.031 -2.824 -20.141 1 96.81 132 VAL A N 1
ATOM 1073 C CA . VAL A 1 132 ? 20.5 -3.117 -21.5 1 96.81 132 VAL A CA 1
ATOM 1074 C C . VAL A 1 132 ? 21.969 -2.713 -21.625 1 96.81 132 VAL A C 1
ATOM 1076 O O . VAL A 1 132 ? 22.781 -3.461 -22.172 1 96.81 132 VAL A O 1
ATOM 1079 N N . ARG A 1 133 ? 22.266 -1.569 -21.109 1 95.88 133 ARG A N 1
ATOM 1080 C CA . ARG A 1 133 ? 23.641 -1.084 -21.172 1 95.88 133 ARG A CA 1
ATOM 1081 C C . ARG A 1 133 ? 24.578 -2.025 -20.422 1 95.88 133 ARG A C 1
ATOM 1083 O O . ARG A 1 133 ? 25.625 -2.398 -20.938 1 95.88 133 ARG A O 1
ATOM 1090 N N . ILE A 1 134 ? 24.203 -2.414 -19.266 1 95.88 134 ILE A N 1
ATOM 1091 C CA . ILE A 1 134 ? 25.047 -3.242 -18.406 1 95.88 134 ILE A CA 1
ATOM 1092 C C . ILE A 1 134 ? 25.203 -4.629 -19.016 1 95.88 134 ILE A C 1
ATOM 1094 O O . ILE A 1 134 ? 26.312 -5.168 -19.078 1 95.88 134 ILE A O 1
ATOM 1098 N N . VAL A 1 135 ? 24.156 -5.199 -19.516 1 95.94 135 VAL A N 1
ATOM 1099 C CA . VAL A 1 135 ? 24.188 -6.531 -20.125 1 95.94 135 VAL A CA 1
ATOM 1100 C C . VAL A 1 135 ? 25.031 -6.492 -21.406 1 95.94 135 VAL A C 1
ATOM 1102 O O . VAL A 1 135 ? 25.781 -7.422 -21.688 1 95.94 135 VAL A O 1
ATOM 1105 N N . SER A 1 136 ? 24.859 -5.414 -22.172 1 95.31 136 SER A N 1
ATOM 1106 C CA . SER A 1 136 ? 25.656 -5.262 -23.391 1 95.31 136 SER A CA 1
ATOM 1107 C C . SER A 1 136 ? 27.156 -5.277 -23.078 1 95.31 136 SER A C 1
ATOM 1109 O O . SER A 1 136 ? 27.938 -5.91 -23.797 1 95.31 136 SER A O 1
ATOM 1111 N N . LYS A 1 137 ? 27.469 -4.586 -22.078 1 94.12 137 LYS A N 1
ATOM 1112 C CA . LYS A 1 137 ? 28.875 -4.539 -21.656 1 94.12 137 LYS A CA 1
ATOM 1113 C C . LYS A 1 137 ? 29.344 -5.898 -21.156 1 94.12 137 LYS A C 1
ATOM 1115 O O . LYS A 1 137 ? 30.422 -6.371 -21.516 1 94.12 137 LYS A O 1
ATOM 1120 N N . GLU A 1 138 ? 28.547 -6.504 -20.312 1 93.19 138 GLU A N 1
ATOM 1121 C CA . GLU A 1 138 ? 28.875 -7.789 -19.703 1 93.19 138 GLU A CA 1
ATOM 1122 C C . GLU A 1 138 ? 29.078 -8.867 -20.766 1 93.19 138 GLU A C 1
ATOM 1124 O O . GLU A 1 138 ? 29.984 -9.695 -20.641 1 93.19 138 GLU A O 1
ATOM 1129 N N . GLU A 1 139 ? 28.328 -8.836 -21.812 1 93.25 139 GLU A N 1
ATOM 1130 C CA . GLU A 1 139 ? 28.359 -9.875 -22.828 1 93.25 139 GLU A CA 1
ATOM 1131 C C . GLU A 1 139 ? 29.141 -9.414 -24.062 1 93.25 139 GLU A C 1
ATOM 1133 O O . GLU A 1 139 ? 29.25 -10.156 -25.047 1 93.25 139 GLU A O 1
ATOM 1138 N N . ASN A 1 140 ? 29.594 -8.227 -24.031 1 92.75 140 ASN A N 1
ATOM 1139 C CA . ASN A 1 140 ? 30.312 -7.629 -25.156 1 92.75 140 ASN A CA 1
ATOM 1140 C C . ASN A 1 140 ? 29.5 -7.703 -26.438 1 92.75 140 ASN A C 1
ATOM 1142 O O . ASN A 1 140 ? 30.016 -8.133 -27.484 1 92.75 140 ASN A O 1
ATOM 1146 N N . THR A 1 141 ? 28.297 -7.5 -26.297 1 93.56 141 THR A N 1
ATOM 1147 C CA . THR A 1 141 ? 27.344 -7.469 -27.406 1 93.56 141 THR A CA 1
ATOM 1148 C C . THR A 1 141 ? 26.469 -6.223 -27.344 1 93.56 141 THR A C 1
ATOM 1150 O O . THR A 1 141 ? 25.859 -5.945 -26.312 1 93.56 141 THR A O 1
ATOM 1153 N N . PRO A 1 142 ? 26.391 -5.457 -28.406 1 93.62 142 PRO A N 1
ATOM 1154 C CA . PRO A 1 142 ? 25.562 -4.246 -28.391 1 93.62 142 PRO A CA 1
ATOM 1155 C C . PRO A 1 142 ? 24.078 -4.551 -28.484 1 93.62 142 PRO A C 1
ATOM 1157 O O . PRO A 1 142 ? 23.484 -4.367 -29.547 1 93.62 142 PRO A O 1
ATOM 1160 N N . TRP A 1 143 ? 23.531 -4.863 -27.406 1 95.31 143 TRP A N 1
ATOM 1161 C CA . TRP A 1 143 ? 22.125 -5.215 -27.344 1 95.31 143 TRP A CA 1
ATOM 1162 C C . TRP A 1 143 ? 21.25 -3.971 -27.453 1 95.31 143 TRP A C 1
ATOM 1164 O O . TRP A 1 143 ? 21.641 -2.891 -27 1 95.31 143 TRP A O 1
ATOM 1174 N N . LYS A 1 144 ? 20.094 -4.148 -28.031 1 95.81 144 LYS A N 1
ATOM 1175 C CA . LYS A 1 144 ? 18.969 -3.205 -27.953 1 95.81 144 LYS A CA 1
ATOM 1176 C C . LYS A 1 144 ? 17.734 -3.861 -27.359 1 95.81 144 LYS A C 1
ATOM 1178 O O . LYS A 1 144 ? 17.469 -5.039 -27.609 1 95.81 144 LYS A O 1
ATOM 1183 N N . LEU A 1 145 ? 17.062 -3.053 -26.594 1 96.06 145 LEU A N 1
ATOM 1184 C CA . LEU A 1 145 ? 15.852 -3.588 -26 1 96.06 145 LEU A CA 1
ATOM 1185 C C . LEU A 1 145 ? 14.742 -3.715 -27.031 1 96.06 145 LEU A C 1
ATOM 1187 O O . LEU A 1 145 ? 14.391 -2.736 -27.703 1 96.06 145 LEU A O 1
ATOM 1191 N N . VAL A 1 146 ? 14.227 -4.863 -27.188 1 95.69 146 VAL A N 1
ATOM 1192 C CA . VAL A 1 146 ? 13.078 -5.078 -28.062 1 95.69 146 VAL A CA 1
ATOM 1193 C C . VAL A 1 146 ? 11.789 -4.883 -27.281 1 95.69 146 VAL A C 1
ATOM 1195 O O . VAL A 1 146 ? 10.906 -4.125 -27.688 1 95.69 146 VAL A O 1
ATOM 1198 N N . ARG A 1 147 ? 11.695 -5.59 -26.156 1 96.06 147 ARG A N 1
ATOM 1199 C CA . ARG A 1 147 ? 10.516 -5.465 -25.297 1 96.06 147 ARG A CA 1
ATOM 1200 C C . ARG A 1 147 ? 10.805 -5.965 -23.891 1 96.06 147 ARG A C 1
ATOM 1202 O O . ARG A 1 147 ? 11.625 -6.871 -23.703 1 96.06 147 ARG A O 1
ATOM 1209 N N . LEU A 1 148 ? 10.164 -5.316 -22.953 1 97.81 148 LEU A N 1
ATOM 1210 C CA . LEU A 1 148 ? 10.102 -5.832 -21.594 1 97.81 148 LEU A CA 1
ATOM 1211 C C . LEU A 1 148 ? 8.875 -6.715 -21.391 1 97.81 148 LEU A C 1
ATOM 1213 O O . LEU A 1 148 ? 7.742 -6.246 -21.516 1 97.81 148 LEU A O 1
ATOM 1217 N N . HIS A 1 149 ? 9.062 -8 -21.156 1 97.69 149 HIS A N 1
ATOM 1218 C CA . HIS A 1 149 ? 7.918 -8.859 -20.875 1 97.69 149 HIS A CA 1
ATOM 1219 C C . HIS A 1 149 ? 7.277 -8.5 -19.547 1 97.69 149 HIS A C 1
ATOM 1221 O O . HIS A 1 149 ? 6.055 -8.352 -19.453 1 97.69 149 HIS A O 1
ATOM 1227 N N . TYR A 1 150 ? 8.094 -8.359 -18.5 1 98.31 150 TYR A N 1
ATOM 1228 C CA . TYR A 1 150 ? 7.695 -7.922 -17.172 1 98.31 150 TYR A CA 1
ATOM 1229 C C . TYR A 1 150 ? 8.914 -7.629 -16.297 1 98.31 150 TYR A C 1
ATOM 1231 O O . TYR A 1 150 ? 10.047 -7.938 -16.688 1 98.31 150 TYR A O 1
ATOM 1239 N N . GLY A 1 151 ? 8.648 -7.004 -15.188 1 98.69 151 GLY A N 1
ATOM 1240 C CA . GLY A 1 151 ? 9.688 -6.812 -14.188 1 98.69 151 GLY A CA 1
ATOM 1241 C C . GLY A 1 151 ? 9.156 -6.863 -12.766 1 98.69 151 GLY A C 1
ATOM 1242 O O . GLY A 1 151 ? 7.941 -6.879 -12.547 1 98.69 151 GLY A O 1
ATOM 1243 N N . TYR A 1 152 ? 10.117 -7.027 -11.836 1 98.75 152 TYR A N 1
ATOM 1244 C CA . TYR A 1 152 ? 9.844 -6.965 -10.398 1 98.75 152 TYR A CA 1
ATOM 1245 C C . TYR A 1 152 ? 10.734 -5.934 -9.719 1 98.75 152 TYR A C 1
ATOM 1247 O O . TYR A 1 152 ? 11.859 -5.695 -10.164 1 98.75 152 TYR A O 1
ATOM 1255 N N . LYS A 1 153 ? 10.203 -5.379 -8.734 1 97.88 153 LYS A N 1
ATOM 1256 C CA . LYS A 1 153 ? 11.008 -4.48 -7.906 1 97.88 153 LYS A CA 1
ATOM 1257 C C . LYS A 1 153 ? 10.734 -4.715 -6.422 1 97.88 153 LYS A C 1
ATOM 1259 O O . LYS A 1 153 ? 9.586 -4.938 -6.02 1 97.88 153 LYS A O 1
ATOM 1264 N N . ARG A 1 154 ? 11.727 -4.781 -5.605 1 97.56 154 ARG A N 1
ATOM 1265 C CA . ARG A 1 154 ? 11.641 -4.93 -4.156 1 97.56 154 ARG A CA 1
ATOM 1266 C C . ARG A 1 154 ? 12.508 -3.889 -3.451 1 97.56 154 ARG A C 1
ATOM 1268 O O . ARG A 1 154 ? 13.688 -3.732 -3.771 1 97.56 154 ARG A O 1
ATOM 1275 N N . ILE A 1 155 ? 11.953 -3.199 -2.535 1 96.38 155 ILE A N 1
ATOM 1276 C CA . ILE A 1 155 ? 12.633 -2.119 -1.836 1 96.38 155 ILE A CA 1
ATOM 1277 C C . ILE A 1 155 ? 13.016 -2.574 -0.428 1 96.38 155 ILE A C 1
ATOM 1279 O O . ILE A 1 155 ? 12.156 -2.994 0.349 1 96.38 155 ILE A O 1
ATOM 1283 N N . ASP A 1 156 ? 14.242 -2.508 -0.105 1 95.69 156 ASP A N 1
ATOM 1284 C CA . ASP A 1 156 ? 14.812 -2.83 1.199 1 95.69 156 ASP A CA 1
ATOM 1285 C C . ASP A 1 156 ? 15.57 -1.635 1.778 1 95.69 156 ASP A C 1
ATOM 1287 O O . ASP A 1 156 ? 16.484 -1.109 1.147 1 95.69 156 ASP A O 1
ATOM 1291 N N . ALA A 1 157 ? 15.281 -1.262 2.977 1 93.25 157 ALA A N 1
ATOM 1292 C CA . ALA A 1 157 ? 15.773 -0.03 3.588 1 93.25 157 ALA A CA 1
ATOM 1293 C C . ALA A 1 157 ? 17.297 -0.055 3.725 1 93.25 157 ALA A C 1
ATOM 1295 O O . ALA A 1 157 ? 17.938 0.996 3.824 1 93.25 157 ALA A O 1
ATOM 1296 N N . PHE A 1 158 ? 17.906 -1.235 3.766 1 92.88 158 PHE A N 1
ATOM 1297 C CA . PHE A 1 158 ? 19.344 -1.317 4.02 1 92.88 158 PHE A CA 1
ATOM 1298 C C . PHE A 1 158 ? 20.078 -1.816 2.783 1 92.88 158 PHE A C 1
ATOM 1300 O O . PHE A 1 158 ? 21.312 -1.681 2.688 1 92.88 158 PHE A O 1
ATOM 1307 N N . ARG A 1 159 ? 19.422 -2.383 1.868 1 93 159 ARG A N 1
ATOM 1308 C CA . ARG A 1 159 ? 20.031 -2.932 0.662 1 93 159 ARG A CA 1
ATOM 1309 C C . ARG A 1 159 ? 19.812 -2.002 -0.529 1 93 159 ARG A C 1
ATOM 1311 O O . ARG A 1 159 ? 20.734 -1.797 -1.331 1 93 159 ARG A O 1
ATOM 1318 N N . GLY A 1 160 ? 18.719 -1.395 -0.584 1 94.56 160 GLY A N 1
ATOM 1319 C CA . GLY A 1 160 ? 18.297 -0.619 -1.74 1 94.56 160 GLY A CA 1
ATOM 1320 C C . GLY A 1 160 ? 17.156 -1.256 -2.498 1 94.56 160 GLY A C 1
ATOM 1321 O O . GLY A 1 160 ? 16.188 -1.736 -1.894 1 94.56 160 GLY A O 1
ATOM 1322 N N . THR A 1 161 ? 17.203 -1.116 -3.797 1 96.88 161 THR A N 1
ATOM 1323 C CA . THR A 1 161 ? 16.125 -1.643 -4.625 1 96.88 161 THR A CA 1
ATOM 1324 C C . THR A 1 161 ? 16.625 -2.748 -5.543 1 96.88 161 THR A C 1
ATOM 1326 O O . THR A 1 161 ? 17.547 -2.529 -6.336 1 96.88 161 THR A O 1
ATOM 1329 N N . ASP A 1 162 ? 16.047 -3.943 -5.395 1 97.56 162 ASP A N 1
ATOM 1330 C CA . ASP A 1 162 ? 16.281 -5.055 -6.312 1 97.56 162 ASP A CA 1
ATOM 1331 C C . ASP A 1 162 ? 15.344 -4.98 -7.516 1 97.56 162 ASP A C 1
ATOM 1333 O O . ASP A 1 162 ? 14.172 -4.633 -7.375 1 97.56 162 ASP A O 1
ATOM 1337 N N . TYR A 1 163 ? 15.914 -5.316 -8.641 1 98.44 163 TYR A N 1
ATOM 1338 C CA . TYR A 1 163 ? 15.117 -5.438 -9.859 1 98.44 163 TYR A CA 1
ATOM 1339 C C . TYR A 1 163 ? 15.352 -6.785 -10.531 1 98.44 163 TYR A C 1
ATOM 1341 O O . TYR A 1 163 ? 16.484 -7.277 -10.578 1 98.44 163 TYR A O 1
ATOM 1349 N N . VAL A 1 164 ? 14.328 -7.402 -10.984 1 98.75 164 VAL A N 1
ATOM 1350 C CA . VAL A 1 164 ? 14.383 -8.555 -11.883 1 98.75 164 VAL A CA 1
ATOM 1351 C C . VAL A 1 164 ? 13.617 -8.242 -13.164 1 98.75 164 VAL A C 1
ATOM 1353 O O . VAL A 1 164 ? 12.422 -7.93 -13.117 1 98.75 164 VAL A O 1
ATOM 1356 N N . LEU A 1 165 ? 14.281 -8.336 -14.281 1 98.62 165 LEU A N 1
ATOM 1357 C CA . LEU A 1 165 ? 13.68 -7.973 -15.562 1 98.62 165 LEU A CA 1
ATOM 1358 C C . LEU A 1 165 ? 13.711 -9.148 -16.531 1 98.62 165 LEU A C 1
ATOM 1360 O O . LEU A 1 165 ? 14.75 -9.789 -16.703 1 98.62 165 LEU A O 1
ATOM 1364 N N . ASP A 1 166 ? 12.609 -9.469 -17.109 1 98.62 166 ASP A N 1
ATOM 1365 C CA . ASP A 1 166 ? 12.523 -10.344 -18.281 1 98.62 166 ASP A CA 1
ATOM 1366 C C . ASP A 1 166 ? 12.445 -9.523 -19.562 1 98.62 166 ASP A C 1
ATOM 1368 O O . ASP A 1 166 ? 11.383 -8.984 -19.906 1 98.62 166 ASP A O 1
ATOM 1372 N N . MET A 1 167 ? 13.562 -9.492 -20.312 1 97.19 167 MET A N 1
ATOM 1373 C CA . MET A 1 167 ? 13.664 -8.586 -21.453 1 97.19 167 MET A CA 1
ATOM 1374 C C . MET A 1 167 ? 14.008 -9.352 -22.734 1 97.19 167 MET A C 1
ATOM 1376 O O . MET A 1 167 ? 14.805 -10.289 -22.703 1 97.19 167 MET A O 1
ATOM 1380 N N . GLU A 1 168 ? 13.422 -8.945 -23.719 1 96.75 168 GLU A N 1
ATOM 1381 C CA . GLU A 1 168 ? 13.805 -9.352 -25.062 1 96.75 168 GLU A CA 1
ATOM 1382 C C . GLU A 1 168 ? 14.758 -8.344 -25.688 1 96.75 168 GLU A C 1
ATOM 1384 O O . GLU A 1 168 ? 14.477 -7.148 -25.719 1 96.75 168 GLU A O 1
ATOM 1389 N N . VAL A 1 169 ? 15.898 -8.898 -26.141 1 96.06 169 VAL A N 1
ATOM 1390 C CA . VAL A 1 169 ? 16.906 -8.008 -26.703 1 96.06 169 VAL A CA 1
ATOM 1391 C C . VAL A 1 169 ? 17.312 -8.492 -28.094 1 96.06 169 VAL A C 1
ATOM 1393 O O . VAL A 1 169 ? 17.109 -9.664 -28.438 1 96.06 169 VAL A O 1
ATOM 1396 N N . ALA A 1 170 ? 17.781 -7.527 -28.859 1 95.94 170 ALA A N 1
ATOM 1397 C CA . ALA A 1 170 ? 18.312 -7.824 -30.188 1 95.94 170 ALA A CA 1
ATOM 1398 C C . ALA A 1 170 ? 19.609 -7.051 -30.438 1 95.94 170 ALA A C 1
ATOM 1400 O O . ALA A 1 170 ? 19.766 -5.926 -29.953 1 95.94 170 ALA A O 1
ATOM 1401 N N . GLU A 1 171 ? 20.391 -7.82 -31.156 1 92.62 171 GLU A N 1
ATOM 1402 C CA . GLU A 1 171 ? 21.609 -7.121 -31.547 1 92.62 171 GLU A CA 1
ATOM 1403 C C . GLU A 1 171 ? 21.312 -5.992 -32.531 1 92.62 171 GLU A C 1
ATOM 1405 O O . GLU A 1 171 ? 20.406 -6.105 -33.344 1 92.62 171 GLU A O 1
ATOM 1410 N N . SER A 1 172 ? 22.109 -4.945 -32.438 1 83.56 172 SER A N 1
ATOM 1411 C CA . SER A 1 172 ? 21.906 -3.752 -33.25 1 83.56 172 SER A CA 1
ATOM 1412 C C . SER A 1 172 ? 21.891 -4.09 -34.719 1 83.56 172 SER A C 1
ATOM 1414 O O . SER A 1 172 ? 21.172 -3.461 -35.5 1 83.56 172 SER A O 1
ATOM 1416 N N . ASP A 1 173 ? 22.609 -5.102 -35.062 1 81.69 173 ASP A N 1
ATOM 1417 C CA . ASP A 1 173 ? 22.656 -5.457 -36.5 1 81.69 173 ASP A CA 1
ATOM 1418 C C . ASP A 1 173 ? 21.578 -6.48 -36.844 1 81.69 173 ASP A C 1
ATOM 1420 O O . ASP A 1 173 ? 21.438 -6.863 -38 1 81.69 173 ASP A O 1
ATOM 1424 N N . GLY A 1 174 ? 20.75 -6.793 -35.844 1 73.69 174 GLY A N 1
ATOM 1425 C CA . GLY A 1 174 ? 19.594 -7.641 -36.031 1 73.69 174 GLY A CA 1
ATOM 1426 C C . GLY A 1 174 ? 19.938 -9.109 -36.156 1 73.69 174 GLY A C 1
ATOM 1427 O O . GLY A 1 174 ? 19.047 -9.945 -36.375 1 73.69 174 GLY A O 1
ATOM 1428 N N . THR A 1 175 ? 21.078 -9.484 -36.031 1 77.44 175 THR A N 1
ATOM 1429 C CA . THR A 1 175 ? 21.531 -10.836 -36.312 1 77.44 175 THR A CA 1
ATOM 1430 C C . THR A 1 175 ? 21.172 -11.789 -35.188 1 77.44 175 THR A C 1
ATOM 1432 O O . THR A 1 175 ? 20.906 -12.969 -35.406 1 77.44 175 THR A O 1
ATOM 1435 N N . GLU A 1 176 ? 21.172 -11.281 -34 1 86.25 176 GLU A N 1
ATOM 1436 C CA . GLU A 1 176 ? 20.969 -12.133 -32.844 1 86.25 176 GLU A CA 1
ATOM 1437 C C . GLU A 1 176 ? 19.875 -11.578 -31.922 1 86.25 176 GLU A C 1
ATOM 1439 O O . GLU A 1 176 ? 19.781 -10.359 -31.734 1 86.25 176 GLU A O 1
ATOM 1444 N N . LYS A 1 177 ? 18.938 -12.508 -31.578 1 90.12 177 LYS A N 1
ATOM 1445 C CA . LYS A 1 177 ? 17.922 -12.172 -30.594 1 90.12 177 LYS A CA 1
ATOM 1446 C C . LYS A 1 177 ? 18.062 -13.031 -29.344 1 90.12 177 LYS A C 1
ATOM 1448 O O . LYS A 1 177 ? 18.656 -14.102 -29.391 1 90.12 177 LYS A O 1
ATOM 1453 N N . GLY A 1 178 ? 17.688 -12.43 -28.281 1 91.31 178 GLY A N 1
ATOM 1454 C CA . GLY A 1 178 ? 17.719 -13.188 -27.031 1 91.31 178 GLY A CA 1
ATOM 1455 C C . GLY A 1 178 ? 16.734 -12.68 -26 1 91.31 178 GLY A C 1
ATOM 1456 O O . GLY A 1 178 ? 16.234 -11.555 -26.109 1 91.31 178 GLY A O 1
ATOM 1457 N N . ARG A 1 179 ? 16.344 -13.578 -25.188 1 95.81 179 ARG A N 1
ATOM 1458 C CA . ARG A 1 179 ? 15.555 -13.227 -24.016 1 95.81 179 ARG A CA 1
ATOM 1459 C C . ARG A 1 179 ? 16.359 -13.43 -22.734 1 95.81 179 ARG A C 1
ATOM 1461 O O . ARG A 1 179 ? 16.844 -14.523 -22.453 1 95.81 179 ARG A O 1
ATOM 1468 N N . LYS A 1 180 ? 16.5 -12.344 -22.031 1 97 180 LYS A N 1
ATOM 1469 C CA . LYS A 1 180 ? 17.391 -12.336 -20.875 1 97 180 LYS A CA 1
ATOM 1470 C C . LYS A 1 180 ? 16.625 -12.086 -19.578 1 97 180 LYS A C 1
ATOM 1472 O O . LYS A 1 180 ? 15.688 -11.273 -19.562 1 97 180 LYS A O 1
ATOM 1477 N N . LEU A 1 181 ? 16.938 -12.836 -18.609 1 98.19 181 LEU A N 1
ATOM 1478 C CA . LEU A 1 181 ? 16.531 -12.562 -17.234 1 98.19 181 LEU A CA 1
ATOM 1479 C C . LEU A 1 181 ? 17.656 -11.875 -16.469 1 98.19 181 LEU A C 1
ATOM 1481 O O . LEU A 1 181 ? 18.719 -12.461 -16.25 1 98.19 181 LEU A O 1
ATOM 1485 N N . VAL A 1 182 ? 17.406 -10.617 -16.047 1 98.31 182 VAL A N 1
ATOM 1486 C CA . VAL A 1 182 ? 18.469 -9.789 -15.477 1 98.31 182 VAL A CA 1
ATOM 1487 C C . VAL A 1 182 ? 18.109 -9.391 -14.047 1 98.31 182 VAL A C 1
ATOM 1489 O O . VAL A 1 182 ? 17.016 -8.891 -13.789 1 98.31 182 VAL A O 1
ATOM 1492 N N . HIS A 1 183 ? 18.953 -9.648 -13.125 1 98.19 183 HIS A N 1
ATOM 1493 C CA . HIS A 1 183 ? 18.828 -9.211 -11.734 1 98.19 183 HIS A CA 1
ATOM 1494 C C . HIS A 1 183 ? 19.797 -8.078 -11.422 1 98.19 183 HIS A C 1
ATOM 1496 O O . HIS A 1 183 ? 21 -8.234 -11.57 1 98.19 183 HIS A O 1
ATOM 1502 N N . LEU A 1 184 ? 19.266 -6.969 -11.047 1 97.69 184 LEU A N 1
ATOM 1503 C CA . LEU A 1 184 ? 20.047 -5.766 -10.758 1 97.69 184 LEU A CA 1
ATOM 1504 C C . LEU A 1 184 ? 19.719 -5.227 -9.367 1 97.69 184 LEU A C 1
ATOM 1506 O O . LEU A 1 184 ? 18.672 -5.539 -8.805 1 97.69 184 LEU A O 1
ATOM 1510 N N . VAL A 1 185 ? 20.656 -4.453 -8.844 1 96.44 185 VAL A N 1
ATOM 1511 C CA . VAL A 1 185 ? 20.422 -3.803 -7.559 1 96.44 185 VAL A CA 1
ATOM 1512 C C . VAL A 1 185 ? 20.891 -2.35 -7.625 1 96.44 185 VAL A C 1
ATOM 1514 O O . VAL A 1 185 ? 22 -2.068 -8.094 1 96.44 185 VAL A O 1
ATOM 1517 N N . ARG A 1 186 ? 19.984 -1.48 -7.316 1 94.19 186 ARG A N 1
ATOM 1518 C CA . ARG A 1 186 ? 20.359 -0.108 -6.977 1 94.19 186 ARG A CA 1
ATOM 1519 C C . ARG A 1 186 ? 20.562 0.048 -5.477 1 94.19 186 ARG A C 1
ATOM 1521 O O . ARG A 1 186 ? 19.609 0.194 -4.719 1 94.19 186 ARG A O 1
ATOM 1528 N N . SER A 1 187 ? 21.797 0.065 -5.094 1 90.62 187 SER A N 1
ATOM 1529 C CA . SER A 1 187 ? 22.125 -0.05 -3.676 1 90.62 187 SER A CA 1
ATOM 1530 C C . SER A 1 187 ? 21.953 1.283 -2.957 1 90.62 187 SER A C 1
ATOM 1532 O O . SER A 1 187 ? 22.047 2.346 -3.576 1 90.62 187 SER A O 1
ATOM 1534 N N . ILE A 1 188 ? 21.609 1.189 -1.674 1 88.19 188 ILE A N 1
ATOM 1535 C CA . ILE A 1 188 ? 21.453 2.361 -0.82 1 88.19 188 ILE A CA 1
ATOM 1536 C C . ILE A 1 188 ? 22.734 2.598 -0.023 1 88.19 188 ILE A C 1
ATOM 1538 O O . ILE A 1 188 ? 23.453 1.649 0.297 1 88.19 188 ILE A O 1
ATOM 1542 N N . ARG A 1 189 ? 22.984 3.809 0.24 1 81.69 189 ARG A N 1
ATOM 1543 C CA . ARG A 1 189 ? 24.156 4.152 1.044 1 81.69 189 ARG A CA 1
ATOM 1544 C C . ARG A 1 189 ? 23.906 3.881 2.523 1 81.69 189 ARG A C 1
ATOM 1546 O O . ARG A 1 189 ? 22.797 4.121 3.023 1 81.69 189 ARG A O 1
ATOM 1553 N N . PRO A 1 190 ? 24.906 3.414 3.18 1 77.25 190 PRO A N 1
ATOM 1554 C CA . PRO A 1 190 ? 24.703 3.172 4.609 1 77.25 190 PRO A CA 1
ATOM 1555 C C . PRO A 1 190 ? 24.672 4.461 5.43 1 77.25 190 PRO A C 1
ATOM 1557 O O . PRO A 1 190 ? 24.125 4.488 6.531 1 77.25 190 PRO A O 1
ATOM 1560 N N . HIS A 1 191 ? 25.219 5.477 4.875 1 81.12 191 HIS A N 1
ATOM 1561 C CA . HIS A 1 191 ? 25.312 6.727 5.625 1 81.12 191 HIS A CA 1
ATOM 1562 C C . HIS A 1 191 ? 24.078 7.594 5.41 1 81.12 191 HIS A C 1
ATOM 1564 O O . HIS A 1 191 ? 23.516 7.625 4.312 1 81.12 191 HIS A O 1
ATOM 1570 N N . VAL A 1 192 ? 23.766 8.227 6.477 1 91.44 192 VAL A N 1
ATOM 1571 C CA . VAL A 1 192 ? 22.641 9.148 6.5 1 91.44 192 VAL A CA 1
ATOM 1572 C C . VAL A 1 192 ? 23.141 10.586 6.594 1 91.44 192 VAL A C 1
ATOM 1574 O O . VAL A 1 192 ? 24.094 10.867 7.328 1 91.44 192 VAL A O 1
ATOM 1577 N N . ARG A 1 193 ? 22.531 11.43 5.867 1 92.5 193 ARG A N 1
ATOM 1578 C CA . ARG A 1 193 ? 22.953 12.828 5.848 1 92.5 193 ARG A CA 1
ATOM 1579 C C . ARG A 1 193 ? 21.891 13.719 6.496 1 92.5 193 ARG A C 1
ATOM 1581 O O . ARG A 1 193 ? 20.688 13.508 6.309 1 92.5 193 ARG A O 1
ATOM 1588 N N . LEU A 1 194 ? 22.391 14.742 7.16 1 95 194 LEU A N 1
ATOM 1589 C CA . LEU A 1 194 ? 21.516 15.734 7.77 1 95 194 LEU A CA 1
ATOM 1590 C C . LEU A 1 194 ? 21.141 16.812 6.766 1 95 194 LEU A C 1
ATOM 1592 O O . LEU A 1 194 ? 22.016 17.422 6.133 1 95 194 LEU A O 1
ATOM 1596 N N . ILE A 1 195 ? 19.953 17 6.613 1 94.12 195 ILE A N 1
ATOM 1597 C CA . ILE A 1 195 ? 19.469 18.078 5.742 1 94.12 195 ILE A CA 1
ATOM 1598 C C . ILE A 1 195 ? 19.172 19.312 6.566 1 94.12 195 ILE A C 1
ATOM 1600 O O . ILE A 1 195 ? 19.547 20.438 6.18 1 94.12 195 ILE A O 1
ATOM 1604 N N . ASN A 1 196 ? 18.5 19.094 7.641 1 94.31 196 ASN A N 1
ATOM 1605 C CA . ASN A 1 196 ? 18.125 20.203 8.508 1 94.31 196 ASN A CA 1
ATOM 1606 C C . ASN A 1 196 ? 17.812 19.734 9.922 1 94.31 196 ASN A C 1
ATOM 1608 O O . ASN A 1 196 ? 17.375 18.609 10.125 1 94.31 196 ASN A O 1
ATOM 1612 N N . VAL A 1 197 ? 18.125 20.578 10.875 1 95.88 197 VAL A N 1
ATOM 1613 C CA . VAL A 1 197 ? 17.75 20.344 12.266 1 95.88 197 VAL A CA 1
ATOM 1614 C C . VAL A 1 197 ? 17.312 21.672 12.898 1 95.88 197 VAL A C 1
ATOM 1616 O O . VAL A 1 197 ? 17.938 22.703 12.688 1 95.88 197 VAL A O 1
ATOM 1619 N N . GLN A 1 198 ? 16.219 21.672 13.547 1 93.94 198 GLN A N 1
ATOM 1620 C CA . GLN A 1 198 ? 15.719 22.859 14.242 1 93.94 198 GLN A CA 1
ATOM 1621 C C . GLN A 1 198 ? 15.008 22.469 15.531 1 93.94 198 GLN A C 1
ATOM 1623 O O . GLN A 1 198 ? 14.57 21.328 15.695 1 93.94 198 GLN A O 1
ATOM 1628 N N . ASN A 1 199 ? 14.969 23.453 16.406 1 92.94 199 ASN A N 1
ATOM 1629 C CA . ASN A 1 199 ? 14.141 23.25 17.594 1 92.94 199 ASN A CA 1
ATOM 1630 C C . ASN A 1 199 ? 12.656 23.359 17.266 1 92.94 199 ASN A C 1
ATOM 1632 O O . ASN A 1 199 ? 12.25 24.188 16.438 1 92.94 199 ASN A O 1
ATOM 1636 N N . VAL A 1 200 ? 11.898 22.531 17.922 1 88.62 200 VAL A N 1
ATOM 1637 C CA . VAL A 1 200 ? 10.453 22.531 17.672 1 88.62 200 VAL A CA 1
ATOM 1638 C C . VAL A 1 200 ? 9.836 23.781 18.297 1 88.62 200 VAL A C 1
ATOM 1640 O O . VAL A 1 200 ? 10.062 24.078 19.469 1 88.62 200 VAL A O 1
ATOM 1643 N N . ALA A 1 201 ? 9.148 24.484 17.438 1 84.38 201 ALA A N 1
ATOM 1644 C CA . ALA A 1 201 ? 8.453 25.688 17.891 1 84.38 201 ALA A CA 1
ATOM 1645 C C . ALA A 1 201 ? 7.016 25.359 18.312 1 84.38 201 ALA A C 1
ATOM 1647 O O . ALA A 1 201 ? 6.293 24.672 17.578 1 84.38 201 ALA A O 1
ATOM 1648 N N . GLN A 1 202 ? 6.641 25.891 19.438 1 87.19 202 GLN A N 1
ATOM 1649 C CA . GLN A 1 202 ? 5.297 25.578 19.922 1 87.19 202 GLN A CA 1
ATOM 1650 C C . GLN A 1 202 ? 4.453 26.844 20.047 1 87.19 202 GLN A C 1
ATOM 1652 O O . GLN A 1 202 ? 3.26 26.781 20.344 1 87.19 202 GLN A O 1
ATOM 1657 N N . GLU A 1 203 ? 5.047 27.984 19.625 1 92.75 203 GLU A N 1
ATOM 1658 C CA . GLU A 1 203 ? 4.391 29.25 19.906 1 92.75 203 GLU A CA 1
ATOM 1659 C C . GLU A 1 203 ? 3.576 29.734 18.719 1 92.75 203 GLU A C 1
ATOM 1661 O O . GLU A 1 203 ? 2.732 30.625 18.859 1 92.75 203 GLU A O 1
ATOM 1666 N N . THR A 1 204 ? 3.836 29.141 17.578 1 96.5 204 THR A N 1
ATOM 1667 C CA . THR A 1 204 ? 3.076 29.562 16.406 1 96.5 204 THR A CA 1
ATOM 1668 C C . THR A 1 204 ? 1.593 29.25 16.578 1 96.5 204 THR A C 1
ATOM 1670 O O . THR A 1 204 ? 1.225 28.125 16.922 1 96.5 204 THR A O 1
ATOM 1673 N N . VAL A 1 205 ? 0.733 30.234 16.344 1 98.12 205 VAL A N 1
ATOM 1674 C CA . VAL A 1 205 ? -0.706 30.062 16.531 1 98.12 205 VAL A CA 1
ATOM 1675 C C . VAL A 1 205 ? -1.289 29.328 15.328 1 98.12 205 VAL A C 1
ATOM 1677 O O . VAL A 1 205 ? -1.069 29.719 14.18 1 98.12 205 VAL A O 1
ATOM 1680 N N . VAL A 1 206 ? -1.954 28.234 15.594 1 98.62 206 VAL A N 1
ATOM 1681 C CA . VAL A 1 206 ? -2.713 27.562 14.547 1 98.62 206 VAL A CA 1
ATOM 1682 C C . VAL A 1 206 ? -4.121 28.156 14.469 1 98.62 206 VAL A C 1
ATOM 1684 O O . VAL A 1 206 ? -4.898 28.047 15.414 1 98.62 206 VAL A O 1
ATOM 1687 N N . HIS A 1 207 ? -4.449 28.781 13.352 1 98.81 207 HIS A N 1
ATOM 1688 C CA . HIS A 1 207 ? -5.746 29.422 13.18 1 98.81 207 HIS A CA 1
ATOM 1689 C C . HIS A 1 207 ? -6.75 28.484 12.531 1 98.81 207 HIS A C 1
ATOM 1691 O O . HIS A 1 207 ? -6.715 28.266 11.312 1 98.81 207 HIS A O 1
ATOM 1697 N N . PHE A 1 208 ? -7.711 28 13.328 1 98.81 208 PHE A N 1
ATOM 1698 C CA . PHE A 1 208 ? -8.789 27.172 12.812 1 98.81 208 PHE A CA 1
ATOM 1699 C C . PHE A 1 208 ? -9.797 28 12.031 1 98.81 208 PHE A C 1
ATOM 1701 O O . PHE A 1 208 ? -10.25 29.047 12.516 1 98.81 208 PHE A O 1
ATOM 1708 N N . ILE A 1 209 ? -10.117 27.594 10.875 1 98.69 209 ILE A N 1
ATOM 1709 C CA . ILE A 1 209 ? -11.227 28.156 10.117 1 98.69 209 ILE A CA 1
ATOM 1710 C C . ILE A 1 209 ? -12.281 27.094 9.859 1 98.69 209 ILE A C 1
ATOM 1712 O O . ILE A 1 209 ? -12 26.078 9.203 1 98.69 209 ILE A O 1
ATOM 1716 N N . VAL A 1 210 ? -13.508 27.312 10.289 1 97.62 210 VAL A N 1
ATOM 1717 C CA . VAL A 1 210 ? -14.555 26.297 10.219 1 97.62 210 VAL A CA 1
ATOM 1718 C C . VAL A 1 210 ? -15.82 26.906 9.617 1 97.62 210 VAL A C 1
ATOM 1720 O O . VAL A 1 210 ? -16.531 27.656 10.273 1 97.62 210 VAL A O 1
ATOM 1723 N N . PRO A 1 211 ? -16.109 26.531 8.422 1 94.81 211 PRO A N 1
ATOM 1724 C CA . PRO A 1 211 ? -17.406 26.938 7.871 1 94.81 211 PRO A CA 1
ATOM 1725 C C . PRO A 1 211 ? -18.578 26.141 8.453 1 94.81 211 PRO A C 1
ATOM 1727 O O . PRO A 1 211 ? -18.453 24.922 8.648 1 94.81 211 PRO A O 1
ATOM 1730 N N . LEU A 1 212 ? -19.672 26.844 8.672 1 92.88 212 LEU A N 1
ATOM 1731 C CA . LEU A 1 212 ? -20.781 26.203 9.367 1 92.88 212 LEU A CA 1
ATOM 1732 C C . LEU A 1 212 ? -22.109 26.594 8.742 1 92.88 212 LEU A C 1
ATOM 1734 O O . LEU A 1 212 ? -22.297 27.75 8.336 1 92.88 212 LEU A O 1
ATOM 1738 N N . SER A 1 213 ? -22.906 25.562 8.656 1 87.06 213 SER A N 1
ATOM 1739 C CA . SER A 1 213 ? -24.297 25.781 8.289 1 87.06 213 SER A CA 1
ATOM 1740 C C . SER A 1 213 ? -25.219 24.719 8.914 1 87.06 213 SER A C 1
ATOM 1742 O O . SER A 1 213 ? -24.969 23.531 8.758 1 87.06 213 SER A O 1
ATOM 1744 N N . ARG A 1 214 ? -26.234 25.016 9.656 1 79.19 214 ARG A N 1
ATOM 1745 C CA . ARG A 1 214 ? -27.297 24.172 10.18 1 79.19 214 ARG A CA 1
ATOM 1746 C C . ARG A 1 214 ? -26.719 23.031 11.008 1 79.19 214 ARG A C 1
ATOM 1748 O O . ARG A 1 214 ? -27.156 21.875 10.867 1 79.19 214 ARG A O 1
ATOM 1755 N N . VAL A 1 215 ? -25.656 23.25 11.773 1 74.62 215 VAL A N 1
ATOM 1756 C CA . VAL A 1 215 ? -24.984 22.156 12.453 1 74.62 215 VAL A CA 1
ATOM 1757 C C . VAL A 1 215 ? -24.734 22.516 13.914 1 74.62 215 VAL A C 1
ATOM 1759 O O . VAL A 1 215 ? -23.625 22.344 14.422 1 74.62 215 VAL A O 1
ATOM 1762 N N . THR A 1 216 ? -25.797 22.688 14.633 1 79 216 THR A N 1
ATOM 1763 C CA . THR A 1 216 ? -25.641 23.141 16.016 1 79 216 THR A CA 1
ATOM 1764 C C . THR A 1 216 ? -25.109 22 16.891 1 79 216 THR A C 1
ATOM 1766 O O . THR A 1 216 ? -24.141 22.188 17.641 1 79 216 THR A O 1
ATOM 1769 N N . ASP A 1 217 ? -25.656 20.781 16.75 1 88.38 217 ASP A N 1
ATOM 1770 C CA . ASP A 1 217 ? -25.219 19.672 17.594 1 88.38 217 ASP A CA 1
ATOM 1771 C C . ASP A 1 217 ? -23.781 19.281 17.266 1 88.38 217 ASP A C 1
ATOM 1773 O O . ASP A 1 217 ? -22.984 19.016 18.172 1 88.38 217 ASP A O 1
ATOM 1777 N N . ARG A 1 218 ? -23.484 19.281 16.078 1 92.31 218 ARG A N 1
ATOM 1778 C CA . ARG A 1 218 ? -22.125 18.938 15.656 1 92.31 218 ARG A CA 1
ATOM 1779 C C . ARG A 1 218 ? -21.125 20 16.094 1 92.31 218 ARG A C 1
ATOM 1781 O O . ARG A 1 218 ? -19.984 19.688 16.438 1 92.31 218 ARG A O 1
ATOM 1788 N N . LEU A 1 219 ? -21.578 21.25 16.062 1 94.94 219 LEU A N 1
ATOM 1789 C CA . LEU A 1 219 ? -20.734 22.328 16.562 1 94.94 219 LEU A CA 1
ATOM 1790 C C . LEU A 1 219 ? -20.438 22.141 18.047 1 94.94 219 LEU A C 1
ATOM 1792 O O . LEU A 1 219 ? -19.312 22.375 18.484 1 94.94 219 LEU A O 1
ATOM 1796 N N . ARG A 1 220 ? -21.453 21.766 18.781 1 95.5 220 ARG A N 1
ATOM 1797 C CA . ARG A 1 220 ? -21.266 21.531 20.203 1 95.5 220 ARG A CA 1
ATOM 1798 C C . ARG A 1 220 ? -20.188 20.469 20.438 1 95.5 220 ARG A C 1
ATOM 1800 O O . ARG A 1 220 ? -19.312 20.625 21.281 1 95.5 220 ARG A O 1
ATOM 1807 N N . ASP A 1 221 ? -20.281 19.406 19.688 1 95.25 221 ASP A N 1
ATOM 1808 C CA . ASP A 1 221 ? -19.297 18.344 19.797 1 95.25 221 ASP A CA 1
ATOM 1809 C C . ASP A 1 221 ? -17.906 18.859 19.453 1 95.25 221 ASP A C 1
ATOM 1811 O O . ASP A 1 221 ? -16.938 18.531 20.156 1 95.25 221 ASP A O 1
ATOM 1815 N N . PHE A 1 222 ? -17.875 19.594 18.422 1 96.75 222 PHE A N 1
ATOM 1816 C CA . PHE A 1 222 ? -16.609 20.156 18 1 96.75 222 PHE A CA 1
ATOM 1817 C C . PHE A 1 222 ? -16.016 21.062 19.078 1 96.75 222 PHE A C 1
ATOM 1819 O O . PHE A 1 222 ? -14.828 20.984 19.391 1 96.75 222 PHE A O 1
ATOM 1826 N N . MET A 1 223 ? -16.859 21.906 19.641 1 97.31 223 MET A N 1
ATOM 1827 C CA . MET A 1 223 ? -16.406 22.859 20.656 1 97.31 223 MET A CA 1
ATOM 1828 C C . MET A 1 223 ? -15.898 22.141 21.891 1 97.31 223 MET A C 1
ATOM 1830 O O . MET A 1 223 ? -14.969 22.609 22.562 1 97.31 223 MET A O 1
ATOM 1834 N N . GLN A 1 224 ? -16.438 21.031 22.172 1 97.38 224 GLN A N 1
ATOM 1835 C CA . GLN A 1 224 ? -15.969 20.25 23.312 1 97.38 224 GLN A CA 1
ATOM 1836 C C . GLN A 1 224 ? -14.547 19.75 23.078 1 97.38 224 GLN A C 1
ATOM 1838 O O . GLN A 1 224 ? -13.711 19.812 23.984 1 97.38 224 GLN A O 1
ATOM 1843 N N . VAL A 1 225 ? -14.328 19.266 21.922 1 97.25 225 VAL A N 1
ATOM 1844 C CA . VAL A 1 225 ? -12.992 18.797 21.578 1 97.25 225 VAL A CA 1
ATOM 1845 C C . VAL A 1 225 ? -12.016 19.969 21.578 1 97.25 225 VAL A C 1
ATOM 1847 O O . VAL A 1 225 ? -10.93 19.875 22.172 1 97.25 225 VAL A O 1
ATOM 1850 N N . TYR A 1 226 ? -12.438 21.078 20.969 1 98.12 226 TYR A N 1
ATOM 1851 C CA . TYR A 1 226 ? -11.594 22.281 20.922 1 98.12 226 TYR A CA 1
ATOM 1852 C C . TYR A 1 226 ? -11.273 22.781 22.312 1 98.12 226 TYR A C 1
ATOM 1854 O O . TYR A 1 226 ? -10.141 23.203 22.594 1 98.12 226 TYR A O 1
ATOM 1862 N N . GLU A 1 227 ? -12.219 22.75 23.156 1 98 227 GLU A N 1
ATOM 1863 C CA . GLU A 1 227 ? -12.008 23.203 24.531 1 98 227 GLU A CA 1
ATOM 1864 C C . GLU A 1 227 ? -10.977 22.328 25.25 1 98 227 GLU A C 1
ATOM 1866 O O . GLU A 1 227 ? -10.023 22.844 25.828 1 98 227 GLU A O 1
ATOM 1871 N N . LYS A 1 228 ? -11.164 21.047 25.141 1 97.56 228 LYS A N 1
ATOM 1872 C CA . LYS A 1 228 ? -10.289 20.109 25.812 1 97.56 228 LYS A CA 1
ATOM 1873 C C . LYS A 1 228 ? -8.859 20.188 25.281 1 97.56 228 LYS A C 1
ATOM 1875 O O . LYS A 1 228 ? -7.898 20.109 26.047 1 97.56 228 LYS A O 1
ATOM 1880 N N . VAL A 1 229 ? -8.727 20.391 24.016 1 97.5 229 VAL A N 1
ATOM 1881 C CA . VAL A 1 229 ? -7.426 20.281 23.359 1 97.5 229 VAL A CA 1
ATOM 1882 C C . VAL A 1 229 ? -6.719 21.641 23.406 1 97.5 229 VAL A C 1
ATOM 1884 O O . VAL A 1 229 ? -5.512 21.703 23.641 1 97.5 229 VAL A O 1
ATOM 1887 N N . ALA A 1 230 ? -7.441 22.719 23.203 1 96.38 230 ALA A N 1
ATOM 1888 C CA . ALA A 1 230 ? -6.801 24.016 22.984 1 96.38 230 ALA A CA 1
ATOM 1889 C C . ALA A 1 230 ? -7.078 24.953 24.156 1 96.38 230 ALA A C 1
ATOM 1891 O O . ALA A 1 230 ? -6.148 25.453 24.797 1 96.38 230 ALA A O 1
ATOM 1892 N N . LEU A 1 231 ? -8.297 25.109 24.578 1 96.69 231 LEU A N 1
ATOM 1893 C CA . LEU A 1 231 ? -8.672 26.141 25.547 1 96.69 231 LEU A CA 1
ATOM 1894 C C . LEU A 1 231 ? -8.164 25.781 26.938 1 96.69 231 LEU A C 1
ATOM 1896 O O . LEU A 1 231 ? -7.598 26.625 27.625 1 96.69 231 LEU A O 1
ATOM 1900 N N . GLU A 1 232 ? -8.352 24.547 27.281 1 96.25 232 GLU A N 1
ATOM 1901 C CA . GLU A 1 232 ? -7.977 24.125 28.625 1 96.25 232 GLU A CA 1
ATOM 1902 C C . GLU A 1 232 ? -6.461 24 28.766 1 96.25 232 GLU A C 1
ATOM 1904 O O . GLU A 1 232 ? -5.914 24.172 29.859 1 96.25 232 GLU A O 1
ATOM 1909 N N . THR A 1 233 ? -5.805 23.688 27.75 1 94.88 233 THR A N 1
ATOM 1910 C CA . THR A 1 233 ? -4.367 23.453 27.797 1 94.88 233 THR A CA 1
ATOM 1911 C C . THR A 1 233 ? -3.59 24.734 27.531 1 94.88 233 THR A C 1
ATOM 1913 O O . THR A 1 233 ? -2.4 24.828 27.859 1 94.88 233 THR A O 1
ATOM 1916 N N . GLY A 1 234 ? -4.164 25.688 26.859 1 93.06 234 GLY A N 1
ATOM 1917 C CA . GLY A 1 234 ? -3.516 26.953 26.562 1 93.06 234 GLY A CA 1
ATOM 1918 C C . GLY A 1 234 ? -2.611 26.891 25.344 1 93.06 234 GLY A C 1
ATOM 1919 O O . GLY A 1 234 ? -1.732 27.734 25.172 1 93.06 234 GLY A O 1
ATOM 1920 N N . VAL A 1 235 ? -2.752 25.875 24.594 1 94.62 235 VAL A N 1
ATOM 1921 C CA . VAL A 1 235 ? -1.948 25.766 23.375 1 94.62 235 VAL A CA 1
ATOM 1922 C C . VAL A 1 235 ? -2.264 26.938 22.453 1 94.62 235 VAL A C 1
ATOM 1924 O O . VAL A 1 235 ? -3.375 27.469 22.469 1 94.62 235 VAL A O 1
ATOM 1927 N N . ALA A 1 236 ? -1.298 27.375 21.656 1 96.69 236 ALA A N 1
ATOM 1928 C CA . ALA A 1 236 ? -1.451 28.531 20.781 1 96.69 236 ALA A CA 1
ATOM 1929 C C . ALA A 1 236 ? -2.365 28.203 19.594 1 96.69 236 ALA A C 1
ATOM 1931 O O . ALA A 1 236 ? -1.909 27.688 18.578 1 96.69 236 ALA A O 1
ATOM 1932 N N . ALA A 1 237 ? -3.658 28.547 19.75 1 97.88 237 ALA A N 1
ATOM 1933 C CA . ALA A 1 237 ? -4.652 28.297 18.719 1 97.88 237 ALA A CA 1
ATOM 1934 C C . ALA A 1 237 ? -5.73 29.375 18.719 1 97.88 237 ALA A C 1
ATOM 1936 O O . ALA A 1 237 ? -5.945 30.047 19.734 1 97.88 237 ALA A O 1
ATOM 1937 N N . SER A 1 238 ? -6.266 29.625 17.656 1 98.12 238 SER A N 1
ATOM 1938 C CA . SER A 1 238 ? -7.422 30.5 17.516 1 98.12 238 SER A CA 1
ATOM 1939 C C . SER A 1 238 ? -8.523 29.844 16.688 1 98.12 238 SER A C 1
ATOM 1941 O O . SER A 1 238 ? -8.25 28.938 15.891 1 98.12 238 SER A O 1
ATOM 1943 N N . LEU A 1 239 ? -9.773 30.203 16.922 1 98.5 239 LEU A N 1
ATOM 1944 C CA . LEU A 1 239 ? -10.922 29.609 16.25 1 98.5 239 LEU A CA 1
ATOM 1945 C C . LEU A 1 239 ? -11.773 30.688 15.578 1 98.5 239 LEU A C 1
ATOM 1947 O O . LEU A 1 239 ? -12.203 31.641 16.234 1 98.5 239 LEU A O 1
ATOM 1951 N N . LEU A 1 240 ? -11.906 30.562 14.336 1 98.31 240 LEU A N 1
ATOM 1952 C CA . LEU A 1 240 ? -12.805 31.422 13.562 1 98.31 240 LEU A CA 1
ATOM 1953 C C . LEU A 1 240 ? -13.906 30.609 12.906 1 98.31 240 LEU A C 1
ATOM 1955 O O . LEU A 1 240 ? -13.633 29.781 12.039 1 98.31 240 LEU A O 1
ATOM 1959 N N . GLY A 1 241 ? -15.164 30.828 13.297 1 97.44 241 GLY A N 1
ATOM 1960 C CA . GLY A 1 241 ? -16.328 30.25 12.633 1 97.44 241 GLY A CA 1
ATOM 1961 C C . GLY A 1 241 ? -16.891 31.141 11.547 1 97.44 241 GLY A C 1
ATOM 1962 O O . GLY A 1 241 ? -17 32.375 11.727 1 97.44 241 GLY A O 1
ATOM 1963 N N . VAL A 1 242 ? -17.141 30.578 10.406 1 96.81 242 VAL A N 1
ATOM 1964 C CA . VAL A 1 242 ? -17.828 31.297 9.344 1 96.81 242 VAL A CA 1
ATOM 1965 C C . VAL A 1 242 ? -19.266 30.75 9.203 1 96.81 242 VAL A C 1
ATOM 1967 O O . VAL A 1 242 ? -19.469 29.656 8.68 1 96.81 242 VAL A O 1
ATOM 1970 N N . LEU A 1 243 ? -20.25 31.547 9.594 1 94.94 243 LEU A N 1
ATOM 1971 C CA . LEU A 1 243 ? -21.625 31.094 9.727 1 94.94 243 LEU A CA 1
ATOM 1972 C C . LEU A 1 243 ? -22.453 31.516 8.516 1 94.94 243 LEU A C 1
ATOM 1974 O O . LEU A 1 243 ? -22.609 32.719 8.242 1 94.94 243 LEU A O 1
ATOM 1978 N N . PHE A 1 244 ? -22.953 30.516 7.836 1 90.88 244 PHE A N 1
ATOM 1979 C CA . PHE A 1 244 ? -23.797 30.766 6.664 1 90.88 244 PHE A CA 1
ATOM 1980 C C . PHE A 1 244 ? -25.266 30.797 7.047 1 90.88 244 PHE A C 1
ATOM 1982 O O . PHE A 1 244 ? -25.719 29.984 7.867 1 90.88 244 PHE A O 1
ATOM 1989 N N . ARG A 1 245 ? -25.953 31.766 6.418 1 82.56 245 ARG A N 1
ATOM 1990 C CA . ARG A 1 245 ? -27.406 31.797 6.5 1 82.56 245 ARG A CA 1
ATOM 1991 C C . ARG A 1 245 ? -28.047 31.016 5.359 1 82.56 245 ARG A C 1
ATOM 1993 O O . ARG A 1 245 ? -28.234 31.547 4.262 1 82.56 245 ARG A O 1
ATOM 2000 N N . ASP A 1 246 ? -28.062 29.734 5.359 1 69.5 246 ASP A N 1
ATOM 2001 C CA . ASP A 1 246 ? -28.484 28.891 4.242 1 69.5 246 ASP A CA 1
ATOM 2002 C C . ASP A 1 246 ? -29.922 29.234 3.822 1 69.5 246 ASP A C 1
ATOM 2004 O O . ASP A 1 246 ? -30.219 29.266 2.629 1 69.5 246 ASP A O 1
ATOM 2008 N N . SER A 1 247 ? -30.812 29.25 4.75 1 68.75 247 SER A N 1
ATOM 2009 C CA . SER A 1 247 ? -32.188 29.625 4.465 1 68.75 247 SER A CA 1
ATOM 2010 C C . SER A 1 247 ? -32.75 30.516 5.559 1 68.75 247 SER A C 1
ATOM 2012 O O . SER A 1 247 ? -32.281 30.5 6.699 1 68.75 247 SER A O 1
ATOM 2014 N N . PRO A 1 248 ? -33.625 31.391 5.062 1 64 248 PRO A N 1
ATOM 2015 C CA . PRO A 1 248 ? -34.281 32.219 6.078 1 64 248 PRO A CA 1
ATOM 2016 C C . PRO A 1 248 ? -34.844 31.406 7.23 1 64 248 PRO A C 1
ATOM 2018 O O . PRO A 1 248 ? -34.938 31.891 8.359 1 64 248 PRO A O 1
ATOM 2021 N N . GLU A 1 249 ? -35.125 30.203 6.836 1 64.38 249 GLU A N 1
ATOM 2022 C CA . GLU A 1 249 ? -35.75 29.344 7.836 1 64.38 249 GLU A CA 1
ATOM 2023 C C . GLU A 1 249 ? -34.75 28.844 8.859 1 64.38 249 GLU A C 1
ATOM 2025 O O . GLU A 1 249 ? -35.125 28.438 9.961 1 64.38 249 GLU A O 1
ATOM 2030 N N . ASP A 1 250 ? -33.5 29.109 8.445 1 70.5 250 ASP A N 1
ATOM 2031 C CA . ASP A 1 250 ? -32.5 28.531 9.336 1 70.5 250 ASP A CA 1
ATOM 2032 C C . ASP A 1 250 ? -31.984 29.578 10.32 1 70.5 250 ASP A C 1
ATOM 2034 O O . ASP A 1 250 ? -30.812 29.547 10.695 1 70.5 250 ASP A O 1
ATOM 2038 N N . GLN A 1 251 ? -32.75 30.531 10.703 1 77.06 251 GLN A N 1
ATOM 2039 C CA . GLN A 1 251 ? -32.375 31.609 11.602 1 77.06 251 GLN A CA 1
ATOM 2040 C C . GLN A 1 251 ? -32.094 31.078 13.016 1 77.06 251 GLN A C 1
ATOM 2042 O O . GLN A 1 251 ? -31.188 31.531 13.695 1 77.06 251 GLN A O 1
ATOM 2047 N N . THR A 1 252 ? -32.844 30.125 13.281 1 82.12 252 THR A N 1
ATOM 2048 C CA . THR A 1 252 ? -32.688 29.562 14.617 1 82.12 252 THR A CA 1
ATOM 2049 C C . THR A 1 252 ? -31.344 28.875 14.773 1 82.12 252 THR A C 1
ATOM 2051 O O . THR A 1 252 ? -30.641 29.078 15.766 1 82.12 252 THR A O 1
ATOM 2054 N N . SER A 1 253 ? -30.969 28.141 13.797 1 86.25 253 SER A N 1
ATOM 2055 C CA . SER A 1 253 ? -29.688 27.453 13.844 1 86.25 253 SER A CA 1
ATOM 2056 C C . SER A 1 253 ? -28.531 28.453 13.875 1 86.25 253 SER A C 1
ATOM 2058 O O . SER A 1 253 ? -27.531 28.234 14.578 1 86.25 253 SER A O 1
ATOM 2060 N N . LEU A 1 254 ? -28.688 29.484 13.133 1 89.75 254 LEU A N 1
ATOM 2061 C CA . LEU A 1 254 ? -27.656 30.516 13.094 1 89.75 254 LEU A CA 1
ATOM 2062 C C . LEU A 1 254 ? -27.469 31.156 14.461 1 89.75 254 LEU A C 1
ATOM 2064 O O . LEU A 1 254 ? -26.344 31.328 14.93 1 89.75 254 LEU A O 1
ATOM 2068 N N . GLU A 1 255 ? -28.547 31.453 15.047 1 91 255 GLU A N 1
ATOM 2069 C CA . GLU A 1 255 ? -28.5 32.094 16.359 1 91 255 GLU A CA 1
ATOM 2070 C C . GLU A 1 255 ? -27.922 31.156 17.406 1 91 255 GLU A C 1
ATOM 2072 O O . GLU A 1 255 ? -27.203 31.578 18.312 1 91 255 GLU A O 1
ATOM 2077 N N . GLN A 1 256 ? -28.281 29.969 17.266 1 91.81 256 GLN A N 1
ATOM 2078 C CA . GLN A 1 256 ? -27.766 28.984 18.203 1 91.81 256 GLN A CA 1
ATOM 2079 C C . GLN A 1 256 ? -26.25 28.844 18.062 1 91.81 256 GLN A C 1
ATOM 2081 O O . GLN A 1 256 ? -25.531 28.703 19.047 1 91.81 256 GLN A O 1
ATOM 2086 N N . CYS A 1 257 ? -25.75 28.859 16.906 1 94.06 257 CYS A N 1
ATOM 2087 C CA . CYS A 1 257 ? -24.312 28.797 16.672 1 94.06 257 CYS A CA 1
ATOM 2088 C C . CYS A 1 257 ? -23.609 30.016 17.266 1 94.06 257 CYS A C 1
ATOM 2090 O O . CYS A 1 257 ? -22.578 29.875 17.938 1 94.06 257 CYS A O 1
ATOM 2092 N N . LYS A 1 258 ? -24.188 31.156 17.047 1 94.81 258 LYS A N 1
ATOM 2093 C CA . LYS A 1 258 ? -23.641 32.406 17.609 1 94.81 258 LYS A CA 1
ATOM 2094 C C . LYS A 1 258 ? -23.562 32.312 19.125 1 94.81 258 LYS A C 1
ATOM 2096 O O . LYS A 1 258 ? -22.547 32.688 19.719 1 94.81 258 LYS A O 1
ATOM 2101 N N . GLN A 1 259 ? -24.641 31.844 19.625 1 95.31 259 GLN A N 1
ATOM 2102 C CA . GLN A 1 259 ? -24.703 31.734 21.078 1 95.31 259 GLN A CA 1
ATOM 2103 C C . GLN A 1 259 ? -23.625 30.797 21.609 1 95.31 259 GLN A C 1
ATOM 2105 O O . GLN A 1 259 ? -23.031 31.062 22.656 1 95.31 259 GLN A O 1
ATOM 2110 N N . LEU A 1 260 ? -23.438 29.734 20.953 1 95.75 260 LEU A N 1
ATOM 2111 C CA . LEU A 1 260 ? -22.422 28.797 21.375 1 95.75 260 LEU A CA 1
ATOM 2112 C C . LEU A 1 260 ? -21.031 29.422 21.328 1 95.75 260 LEU A C 1
ATOM 2114 O O . LEU A 1 260 ? -20.234 29.266 22.25 1 95.75 260 LEU A O 1
ATOM 2118 N N . PHE A 1 261 ? -20.703 30.141 20.281 1 96.69 261 PHE A N 1
ATOM 2119 C CA . PHE A 1 261 ? -19.422 30.859 20.188 1 96.69 261 PHE A CA 1
ATOM 2120 C C . PHE A 1 261 ? -19.281 31.859 21.312 1 96.69 261 PHE A C 1
ATOM 2122 O O . PHE A 1 261 ? -18.219 31.938 21.953 1 96.69 261 PHE A O 1
ATOM 2129 N N . ASP A 1 262 ? -20.359 32.562 21.594 1 97.12 262 ASP A N 1
ATOM 2130 C CA . ASP A 1 262 ? -20.328 33.594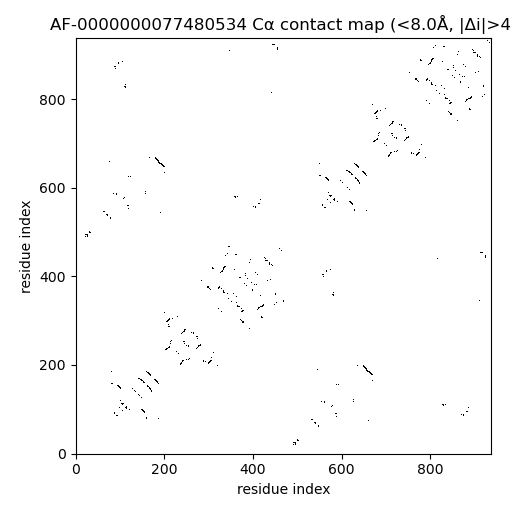 22.641 1 97.12 262 ASP A CA 1
ATOM 2131 C C . ASP A 1 262 ? -20.125 32.938 24.016 1 97.12 262 ASP A C 1
ATOM 2133 O O . ASP A 1 262 ? -19.391 33.5 24.859 1 97.12 262 ASP A O 1
ATOM 2137 N N . GLN A 1 263 ? -20.75 31.891 24.172 1 97.12 263 GLN A N 1
ATOM 2138 C CA . GLN A 1 263 ? -20.625 31.188 25.438 1 97.12 263 GLN A CA 1
ATOM 2139 C C . GLN A 1 263 ? -19.188 30.75 25.688 1 97.12 263 GLN A C 1
ATOM 2141 O O . GLN A 1 263 ? -18.672 30.938 26.797 1 97.12 263 GLN A O 1
ATOM 2146 N N . TYR A 1 264 ? -18.578 30.172 24.719 1 97.44 264 TYR A N 1
ATOM 2147 C CA . TYR A 1 264 ? -17.203 29.703 24.891 1 97.44 264 TYR A CA 1
ATOM 2148 C C . TYR A 1 264 ? -16.234 30.891 24.984 1 97.44 264 TYR A C 1
ATOM 2150 O O . TYR A 1 264 ? -15.258 30.828 25.734 1 97.44 264 TYR A O 1
ATOM 2158 N N . ALA A 1 265 ? -16.484 31.969 24.281 1 96.56 265 ALA A N 1
ATOM 2159 C CA . ALA A 1 265 ? -15.656 33.156 24.391 1 96.56 265 ALA A CA 1
ATOM 2160 C C . ALA A 1 265 ? -15.742 33.781 25.781 1 96.56 265 ALA A C 1
ATOM 2162 O O . ALA A 1 265 ? -14.742 34.281 26.312 1 96.56 265 ALA A O 1
ATOM 2163 N N . ALA A 1 266 ? -16.891 33.719 26.328 1 97.25 266 ALA A N 1
ATOM 2164 C CA . ALA A 1 266 ? -17.094 34.219 27.672 1 97.25 266 ALA A CA 1
ATOM 2165 C C . ALA A 1 266 ? -16.406 33.344 28.703 1 97.25 266 ALA A C 1
ATOM 2167 O O . ALA A 1 266 ? -15.82 33.844 29.672 1 97.25 266 ALA A O 1
ATOM 2168 N N . LYS A 1 267 ? -16.531 32.094 28.484 1 97.12 267 LYS A N 1
ATOM 2169 C CA . LYS A 1 267 ? -15.938 31.125 29.391 1 97.12 267 LYS A CA 1
ATOM 2170 C C . LYS A 1 267 ? -14.414 31.188 29.344 1 97.12 267 LYS A C 1
ATOM 2172 O O . LYS A 1 267 ? -13.742 30.953 30.359 1 97.12 267 LYS A O 1
ATOM 2177 N N . HIS A 1 268 ? -13.898 31.469 28.188 1 97.19 268 HIS A N 1
ATOM 2178 C CA . HIS A 1 268 ? -12.461 31.547 27.984 1 97.19 268 HIS A CA 1
ATOM 2179 C C . HIS A 1 268 ? -12.062 32.906 27.391 1 97.19 268 HIS A C 1
ATOM 2181 O O . HIS A 1 268 ? -11.617 32.969 26.234 1 97.19 268 HIS A O 1
ATOM 2187 N N . PRO A 1 269 ? -11.984 33.938 28.156 1 94.06 269 PRO A N 1
ATOM 2188 C CA . PRO A 1 269 ? -11.828 35.312 27.656 1 94.06 269 PRO A CA 1
ATOM 2189 C C . PRO A 1 269 ? -10.453 35.562 27.031 1 94.06 269 PRO A C 1
ATOM 2191 O O . PRO A 1 269 ? -10.297 36.438 26.188 1 94.06 269 PRO A O 1
ATOM 2194 N N . ALA A 1 270 ? -9.484 34.812 27.391 1 93.56 270 ALA A N 1
ATOM 2195 C CA . ALA A 1 270 ? -8.133 34.969 26.859 1 93.56 270 ALA A CA 1
ATOM 2196 C C . ALA A 1 270 ? -7.988 34.312 25.5 1 93.56 270 ALA A C 1
ATOM 2198 O O . ALA A 1 270 ? -7.023 34.562 24.781 1 93.56 270 ALA A O 1
ATOM 2199 N N . ALA A 1 271 ? -8.945 33.469 25.188 1 94.62 271 ALA A N 1
ATOM 2200 C CA . ALA A 1 271 ? -8.867 32.719 23.953 1 94.62 271 ALA A CA 1
ATOM 2201 C C . ALA A 1 271 ? -9.367 33.531 22.766 1 94.62 271 ALA A C 1
ATOM 2203 O O . ALA A 1 271 ? -10.211 34.406 22.922 1 94.62 271 ALA A O 1
ATOM 2204 N N . ALA A 1 272 ? -8.781 33.281 21.656 1 95.75 272 ALA A N 1
ATOM 2205 C CA . ALA A 1 272 ? -9.234 33.938 20.422 1 95.75 272 ALA A CA 1
ATOM 2206 C C . ALA A 1 272 ? -10.32 33.094 19.734 1 95.75 272 ALA A C 1
ATOM 2208 O O . ALA A 1 272 ? -10.023 32.281 18.859 1 95.75 272 ALA A O 1
ATOM 2209 N N . ILE A 1 273 ? -11.555 33.344 20.094 1 97.44 273 ILE A N 1
ATOM 2210 C CA . ILE A 1 273 ? -12.734 32.688 19.531 1 97.44 273 ILE A CA 1
ATOM 2211 C C . ILE A 1 273 ? -13.656 33.719 18.906 1 97.44 273 ILE A C 1
ATOM 2213 O O . ILE A 1 273 ? -14.141 34.625 19.609 1 97.44 273 ILE A O 1
ATOM 2217 N N . ARG A 1 274 ? -13.836 33.625 17.641 1 96.56 274 ARG A N 1
ATOM 2218 C CA . ARG A 1 274 ? -14.672 34.594 16.953 1 96.56 274 ARG A CA 1
ATOM 2219 C C . ARG A 1 274 ? -15.477 33.938 15.836 1 96.56 274 ARG A C 1
ATOM 2221 O O . ARG A 1 274 ? -15.203 32.781 15.469 1 96.56 274 ARG A O 1
ATOM 2228 N N . TYR A 1 275 ? -16.469 34.562 15.375 1 96.88 275 TYR A N 1
ATOM 2229 C CA . TYR A 1 275 ? -17.219 34.125 14.203 1 96.88 275 TYR A CA 1
ATOM 2230 C C . TYR A 1 275 ? -17.531 35.312 13.281 1 96.88 275 TYR A C 1
ATOM 2232 O O . TYR A 1 275 ? -17.469 36.469 13.703 1 96.88 275 TYR A O 1
ATOM 2240 N N . VAL A 1 276 ? -17.719 35.062 12.039 1 96.38 276 VAL A N 1
ATOM 2241 C CA . VAL A 1 276 ? -18.203 36 11.047 1 96.38 276 VAL A CA 1
ATOM 2242 C C . VAL A 1 276 ? -19.391 35.406 10.297 1 96.38 276 VAL A C 1
ATOM 2244 O O . VAL A 1 276 ? -19.5 34.188 10.18 1 96.38 276 VAL A O 1
ATOM 2247 N N . GLU A 1 277 ? -20.281 36.25 9.883 1 93.75 277 GLU A N 1
ATOM 2248 C CA . GLU A 1 277 ? -21.453 35.781 9.148 1 93.75 277 GLU A CA 1
ATOM 2249 C C . GLU A 1 277 ? -21.234 35.875 7.637 1 93.75 277 GLU A C 1
ATOM 2251 O O . GLU A 1 277 ? -20.641 36.844 7.16 1 93.75 277 GLU A O 1
ATOM 2256 N N . ALA A 1 278 ? -21.578 34.875 6.965 1 91.69 278 ALA A N 1
ATOM 2257 C CA . ALA A 1 278 ? -21.531 34.844 5.508 1 91.69 278 ALA A CA 1
ATOM 2258 C C . ALA A 1 278 ? -22.922 34.844 4.902 1 91.69 278 ALA A C 1
ATOM 2260 O O . ALA A 1 278 ? -23.844 34.219 5.441 1 91.69 278 ALA A O 1
ATOM 2261 N N . GLU A 1 279 ? -23 35.5 3.77 1 85.06 279 GLU A N 1
ATOM 2262 C CA . GLU A 1 279 ? -24.281 35.562 3.072 1 85.06 279 GLU A CA 1
ATOM 2263 C C . GLU A 1 279 ? -24.375 34.469 2.02 1 85.06 279 GLU A C 1
ATOM 2265 O O . GLU A 1 279 ? -23.359 33.969 1.512 1 85.06 279 GLU A O 1
ATOM 2270 N N . GLY A 1 280 ? -25.641 34.062 1.799 1 84.44 280 GLY A N 1
ATOM 2271 C CA . GLY A 1 280 ? -25.875 33.125 0.717 1 84.44 280 GLY A CA 1
ATOM 2272 C C . GLY A 1 280 ? -25.891 31.688 1.175 1 84.44 280 GLY A C 1
ATOM 2273 O O . GLY A 1 280 ? -25.938 31.406 2.375 1 84.44 280 GLY A O 1
ATOM 2274 N N . GLU A 1 281 ? -25.953 30.75 0.149 1 84.56 281 GLU A N 1
ATOM 2275 C CA . GLU A 1 281 ? -25.953 29.312 0.401 1 84.56 281 GLU A CA 1
ATOM 2276 C C . GLU A 1 281 ? -24.594 28.828 0.868 1 84.56 281 GLU A C 1
ATOM 2278 O O . GLU A 1 281 ? -23.562 29.375 0.485 1 84.56 281 GLU A O 1
ATOM 2283 N N . PHE A 1 282 ? -24.641 27.828 1.605 1 88.31 282 PHE A N 1
ATOM 2284 C CA . PHE A 1 282 ? -23.406 27.266 2.152 1 88.31 282 PHE A CA 1
ATOM 2285 C C . PHE A 1 282 ? -22.453 26.875 1.036 1 88.31 282 PHE A C 1
ATOM 2287 O O . PHE A 1 282 ? -22.844 26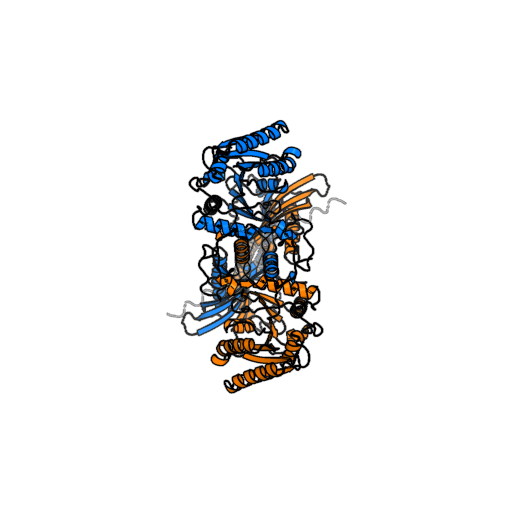.203 0.086 1 88.31 282 PHE A O 1
ATOM 2294 N N . SER A 1 283 ? -21.297 27.328 1.15 1 89.12 283 SER A N 1
ATOM 2295 C CA . SER A 1 283 ? -20.156 26.953 0.326 1 89.12 283 SER A CA 1
ATOM 2296 C C . SER A 1 283 ? -18.891 26.844 1.165 1 89.12 283 SER A C 1
ATOM 2298 O O . SER A 1 283 ? -18.422 27.828 1.733 1 89.12 283 SER A O 1
ATOM 2300 N N . ARG A 1 284 ? -18.391 25.719 1.175 1 92.19 284 ARG A N 1
ATOM 2301 C CA . ARG A 1 284 ? -17.188 25.5 1.978 1 92.19 284 ARG A CA 1
ATOM 2302 C C . ARG A 1 284 ? -16.031 26.359 1.476 1 92.19 284 ARG A C 1
ATOM 2304 O O . ARG A 1 284 ? -15.289 26.938 2.273 1 92.19 284 ARG A O 1
ATOM 2311 N N . ALA A 1 285 ? -15.891 26.453 0.19 1 94.88 285 ALA A N 1
ATOM 2312 C CA . ALA A 1 285 ? -14.828 27.25 -0.406 1 94.88 285 ALA A CA 1
ATOM 2313 C C . ALA A 1 285 ? -14.953 28.719 -0.005 1 94.88 285 ALA A C 1
ATOM 2315 O O . ALA A 1 285 ? -13.969 29.328 0.422 1 94.88 285 ALA A O 1
ATOM 2316 N N . VAL A 1 286 ? -16.156 29.234 -0.095 1 95.06 286 VAL A N 1
ATOM 2317 C CA . VAL A 1 286 ? -16.391 30.641 0.222 1 95.06 286 VAL A CA 1
ATOM 2318 C C . VAL A 1 286 ? -16.125 30.891 1.704 1 95.06 286 VAL A C 1
ATOM 2320 O O . VAL A 1 286 ? -15.492 31.875 2.068 1 95.06 286 VAL A O 1
ATOM 2323 N N . GLY A 1 287 ? -16.594 29.984 2.494 1 95.56 287 GLY A N 1
ATOM 2324 C CA . GLY A 1 287 ? -16.391 30.125 3.928 1 95.56 287 GLY A CA 1
ATOM 2325 C C . GLY A 1 287 ? -14.93 30.125 4.324 1 95.56 287 GLY A C 1
ATOM 2326 O O . GLY A 1 287 ? -14.484 30.984 5.09 1 95.56 287 GLY A O 1
ATOM 2327 N N . LEU A 1 288 ? -14.164 29.172 3.82 1 97.62 288 LEU A N 1
ATOM 2328 C CA . LEU A 1 288 ? -12.75 29.062 4.152 1 97.62 288 LEU A CA 1
ATOM 2329 C C . LEU A 1 288 ? -11.969 30.25 3.615 1 97.62 288 LEU A C 1
ATOM 2331 O O . LEU A 1 288 ? -11.086 30.781 4.293 1 97.62 288 LEU A O 1
ATOM 2335 N N . ASP A 1 289 ? -12.328 30.656 2.402 1 97.75 289 ASP A N 1
ATOM 2336 C CA . ASP A 1 289 ? -11.688 31.828 1.813 1 97.75 289 ASP A CA 1
ATOM 2337 C C . ASP A 1 289 ? -11.969 33.062 2.639 1 97.75 289 ASP A C 1
ATOM 2339 O O . ASP A 1 289 ? -11.062 33.875 2.9 1 97.75 289 ASP A O 1
ATOM 2343 N N . MET A 1 290 ? -13.211 33.281 3.014 1 97.31 290 MET A N 1
ATOM 2344 C CA . MET A 1 290 ? -13.594 34.438 3.842 1 97.31 290 MET A CA 1
ATOM 2345 C C . MET A 1 290 ? -12.812 34.438 5.148 1 97.31 290 MET A C 1
ATOM 2347 O O . MET A 1 290 ? -12.352 35.5 5.594 1 97.31 290 MET A O 1
ATOM 2351 N N . GLY A 1 291 ? -12.688 33.281 5.754 1 98.19 291 GLY A N 1
ATOM 2352 C CA . GLY A 1 291 ? -11.906 33.156 6.977 1 98.19 291 GLY A CA 1
ATOM 2353 C C . GLY A 1 291 ? -10.438 33.5 6.773 1 98.19 291 GLY A C 1
ATOM 2354 O O . GLY A 1 291 ? -9.852 34.219 7.57 1 98.19 291 GLY A O 1
ATOM 2355 N N . ALA A 1 292 ? -9.867 33 5.734 1 98.5 292 ALA A N 1
ATOM 2356 C CA . ALA A 1 292 ? -8.453 33.219 5.438 1 98.5 292 ALA A CA 1
ATOM 2357 C C . ALA A 1 292 ? -8.18 34.719 5.219 1 98.5 292 ALA A C 1
ATOM 2359 O O . ALA A 1 292 ? -7.156 35.219 5.664 1 98.5 292 ALA A O 1
ATOM 2360 N N . ARG A 1 293 ? -9.086 35.375 4.625 1 97.44 293 ARG A N 1
ATOM 2361 C CA . ARG A 1 293 ? -8.922 36.812 4.297 1 97.44 293 ARG A CA 1
ATOM 2362 C C . ARG A 1 293 ? -8.891 37.656 5.555 1 97.44 293 ARG A C 1
ATOM 2364 O O . ARG A 1 293 ? -8.445 38.812 5.52 1 97.44 293 ARG A O 1
ATOM 2371 N N . GLN A 1 294 ? -9.328 37.125 6.621 1 96.75 294 GLN A N 1
ATOM 2372 C CA . GLN A 1 294 ? -9.359 37.875 7.875 1 96.75 294 GLN A CA 1
ATOM 2373 C C . GLN A 1 294 ? -7.996 37.844 8.57 1 96.75 294 GLN A C 1
ATOM 2375 O O . GLN A 1 294 ? -7.777 38.531 9.562 1 96.75 294 GLN A O 1
ATOM 2380 N N . LEU A 1 295 ? -7.098 37.062 8.07 1 98 295 LEU A N 1
ATOM 2381 C CA . LEU A 1 295 ? -5.828 36.812 8.75 1 98 295 LEU A CA 1
ATOM 2382 C C . LEU A 1 295 ? -4.656 37.312 7.918 1 98 295 LEU A C 1
ATOM 2384 O O . LEU A 1 295 ? -4.75 37.406 6.691 1 98 295 LEU A O 1
ATOM 2388 N N . PRO A 1 296 ? -3.576 37.688 8.539 1 98 296 PRO A N 1
ATOM 2389 C CA . PRO A 1 296 ? -2.406 38.188 7.805 1 98 296 PRO A CA 1
ATOM 2390 C C . PRO A 1 296 ? -1.695 37.062 7.023 1 98 296 PRO A C 1
ATOM 2392 O O . PRO A 1 296 ? -1.936 35.906 7.266 1 98 296 PRO A O 1
ATOM 2395 N N . PRO A 1 297 ? -0.898 37.406 6.129 1 98.06 297 PRO A N 1
ATOM 2396 C CA . PRO A 1 297 ? -0.226 36.438 5.254 1 98.06 297 PRO A CA 1
ATOM 2397 C C . PRO A 1 297 ? 0.628 35.438 6.027 1 98.06 297 PRO A C 1
ATOM 2399 O O . PRO A 1 297 ? 0.808 34.281 5.582 1 98.06 297 PRO A O 1
ATOM 2402 N N . ASP A 1 298 ? 1.173 35.781 7.152 1 98.12 298 ASP A N 1
ATOM 2403 C CA . ASP A 1 298 ? 2.076 34.906 7.887 1 98.12 298 ASP A CA 1
ATOM 2404 C C . ASP A 1 298 ? 1.318 34.094 8.93 1 98.12 298 ASP A C 1
ATOM 2406 O O . ASP A 1 298 ? 1.93 33.438 9.773 1 98.12 298 ASP A O 1
ATOM 2410 N N . ALA A 1 299 ? 0 34.094 8.859 1 98.75 299 ALA A N 1
ATOM 2411 C CA . ALA A 1 299 ? -0.813 33.281 9.75 1 98.75 299 ALA A CA 1
ATOM 2412 C C . ALA A 1 299 ? -0.808 31.812 9.289 1 98.75 299 ALA A C 1
ATOM 2414 O O . ALA A 1 299 ? -0.938 31.531 8.094 1 98.75 299 ALA A O 1
ATOM 2415 N N . LEU A 1 300 ? -0.602 30.875 10.219 1 98.75 300 LEU A N 1
ATOM 2416 C CA . LEU A 1 300 ? -0.736 29.453 9.945 1 98.75 300 LEU A CA 1
ATOM 2417 C C . LEU A 1 300 ? -2.195 29.016 10.031 1 98.75 300 LEU A C 1
ATOM 2419 O O . LEU A 1 300 ? -2.789 29.031 11.109 1 98.75 300 LEU A O 1
ATOM 2423 N N . LEU A 1 301 ? -2.732 28.609 8.914 1 98.88 301 LEU A N 1
ATOM 2424 C CA . LEU A 1 301 ? -4.141 28.25 8.805 1 98.88 301 LEU A CA 1
ATOM 2425 C C . LEU A 1 301 ? -4.328 26.75 8.969 1 98.88 301 LEU A C 1
ATOM 2427 O O . LEU A 1 301 ? -3.488 25.953 8.523 1 98.88 301 LEU A O 1
ATOM 2431 N N . PHE A 1 302 ? -5.402 26.359 9.609 1 98.81 302 PHE A N 1
ATOM 2432 C CA . PHE A 1 302 ? -5.938 25.016 9.531 1 98.81 302 PHE A CA 1
ATOM 2433 C C . PHE A 1 302 ? -7.367 25.016 9 1 98.81 302 PHE A C 1
ATOM 2435 O O . PHE A 1 302 ? -8.297 25.422 9.711 1 98.81 302 PHE A O 1
ATOM 2442 N N . PHE A 1 303 ? -7.492 24.656 7.691 1 98.62 303 PHE A N 1
ATOM 2443 C CA . PHE A 1 303 ? -8.82 24.438 7.129 1 98.62 303 PHE A CA 1
ATOM 2444 C C . PHE A 1 303 ? -9.477 23.203 7.73 1 98.62 303 PHE A C 1
ATOM 2446 O O . PHE A 1 303 ? -9.078 22.078 7.434 1 98.62 303 PHE A O 1
ATOM 2453 N N . CYS A 1 304 ? -10.531 23.406 8.461 1 96.06 304 CYS A N 1
ATOM 2454 C CA . CYS A 1 304 ? -11.023 22.359 9.344 1 96.06 304 CYS A CA 1
ATOM 2455 C C . CYS A 1 304 ? -12.484 22.047 9.047 1 96.06 304 CYS A C 1
ATOM 2457 O O . CYS A 1 304 ? -13.25 22.938 8.68 1 96.06 304 CYS A O 1
ATOM 2459 N N . ASP A 1 305 ? -12.758 20.797 9.156 1 92.38 305 ASP A N 1
ATOM 2460 C CA . ASP A 1 305 ? -14.141 20.328 9.156 1 92.38 305 ASP A CA 1
ATOM 2461 C C . ASP A 1 305 ? -14.695 20.25 10.578 1 92.38 305 ASP A C 1
ATOM 2463 O O . ASP A 1 305 ? -13.945 20.078 11.539 1 92.38 305 ASP A O 1
ATOM 2467 N N . ILE A 1 306 ? -15.977 20.406 10.672 1 92.88 306 ILE A N 1
ATOM 2468 C CA . ILE A 1 306 ? -16.609 20.453 11.984 1 92.88 306 ILE A CA 1
ATOM 2469 C C . ILE A 1 306 ? -16.656 19.062 12.586 1 92.88 306 ILE A C 1
ATOM 2471 O O . ILE A 1 306 ? -16.688 18.891 13.805 1 92.88 306 ILE A O 1
ATOM 2475 N N . ASP A 1 307 ? -16.625 18.047 11.812 1 93.88 307 ASP A N 1
ATOM 2476 C CA . ASP A 1 307 ? -16.812 16.672 12.273 1 93.88 307 ASP A CA 1
ATOM 2477 C C . ASP A 1 307 ? -15.469 15.969 12.461 1 93.88 307 ASP A C 1
ATOM 2479 O O . ASP A 1 307 ? -15.281 14.836 12 1 93.88 307 ASP A O 1
ATOM 2483 N N . VAL A 1 308 ? -14.586 16.578 13.148 1 95.25 308 VAL A N 1
ATOM 2484 C CA . VAL A 1 308 ? -13.25 16 13.258 1 95.25 308 VAL A CA 1
ATOM 2485 C C . VAL A 1 308 ? -12.812 15.992 14.719 1 95.25 308 VAL A C 1
ATOM 2487 O O . VAL A 1 308 ? -13.141 16.906 15.484 1 95.25 308 VAL A O 1
ATOM 2490 N N . ASP A 1 309 ? -12.133 14.938 15.109 1 96 309 ASP A N 1
ATOM 2491 C CA . ASP A 1 309 ? -11.344 14.898 16.344 1 96 309 ASP A CA 1
ATOM 2492 C C . ASP A 1 309 ? -9.867 15.156 16.047 1 96 309 ASP A C 1
ATOM 2494 O O . ASP A 1 309 ? -9.352 14.773 15 1 96 309 ASP A O 1
ATOM 2498 N N . PHE A 1 310 ? -9.25 15.828 16.969 1 97.38 310 PHE A N 1
ATOM 2499 C CA . PHE A 1 310 ? -7.828 16.125 16.875 1 97.38 310 PHE A CA 1
ATOM 2500 C C . PHE A 1 310 ? -7.215 16.25 18.266 1 97.38 310 PHE A C 1
ATOM 2502 O O . PHE A 1 310 ? -7.934 16.25 19.281 1 97.38 310 PHE A O 1
ATOM 2509 N N . ASP A 1 311 ? -5.918 16.297 18.328 1 97.25 311 ASP A N 1
ATOM 2510 C CA . ASP A 1 311 ? -5.23 16.469 19.609 1 97.25 311 ASP A CA 1
ATOM 2511 C C . ASP A 1 311 ? -4.074 17.469 19.484 1 97.25 311 ASP A C 1
ATOM 2513 O O . ASP A 1 311 ? -3.906 18.094 18.438 1 97.25 311 ASP A O 1
ATOM 2517 N N . GLN A 1 312 ? -3.377 17.641 20.547 1 97 312 GLN A N 1
ATOM 2518 C CA . GLN A 1 312 ? -2.279 18.609 20.562 1 97 312 GLN A CA 1
ATOM 2519 C C . GLN A 1 312 ? -1.148 18.156 19.641 1 97 312 GLN A C 1
ATOM 2521 O O . GLN A 1 312 ? -0.458 19 19.047 1 97 312 GLN A O 1
ATOM 2526 N N . GLY A 1 313 ? -0.958 16.859 19.547 1 97 313 GLY A N 1
ATOM 2527 C CA . GLY A 1 313 ? 0.04 16.344 18.625 1 97 313 GLY A CA 1
ATOM 2528 C C . GLY A 1 313 ? -0.198 16.75 17.188 1 97 313 GLY A C 1
ATOM 2529 O O . GLY A 1 313 ? 0.745 17.094 16.469 1 97 313 GLY A O 1
ATOM 2530 N N . PHE A 1 314 ? -1.438 16.734 16.875 1 97.94 314 PHE A N 1
ATOM 2531 C CA . PHE A 1 314 ? -1.765 17.172 15.523 1 97.94 314 PHE A CA 1
ATOM 2532 C C . PHE A 1 314 ? -1.42 18.641 15.32 1 97.94 314 PHE A C 1
ATOM 2534 O O . PHE A 1 314 ? -0.875 19.016 14.281 1 97.94 314 PHE A O 1
ATOM 2541 N N . LEU A 1 315 ? -1.764 19.5 16.234 1 98.12 315 LEU A N 1
ATOM 2542 C CA . LEU A 1 315 ? -1.466 20.922 16.125 1 98.12 315 LEU A CA 1
ATOM 2543 C C . LEU A 1 315 ? 0.033 21.156 15.961 1 98.12 315 LEU A C 1
ATOM 2545 O O . LEU A 1 315 ? 0.452 22.016 15.18 1 98.12 315 LEU A O 1
ATOM 2549 N N . GLN A 1 316 ? 0.781 20.391 16.703 1 97.75 316 GLN A N 1
ATOM 2550 C CA . GLN A 1 316 ? 2.23 20.5 16.578 1 97.75 316 GLN A CA 1
ATOM 2551 C C . GLN A 1 316 ? 2.684 20.062 15.18 1 97.75 316 GLN A C 1
ATOM 2553 O O . GLN A 1 316 ? 3.594 20.656 14.602 1 97.75 316 GLN A O 1
ATOM 2558 N N . ARG A 1 317 ? 2.057 19.062 14.648 1 98.31 317 ARG A N 1
ATOM 2559 C CA . ARG A 1 317 ? 2.428 18.594 13.32 1 98.31 317 ARG A CA 1
ATOM 2560 C C . ARG A 1 317 ? 2.02 19.609 12.25 1 98.31 317 ARG A C 1
ATOM 2562 O O . ARG A 1 317 ? 2.686 19.734 11.227 1 98.31 317 ARG A O 1
ATOM 2569 N N . CYS A 1 318 ? 0.965 20.344 12.469 1 98.31 318 CYS A N 1
ATOM 2570 C CA . CYS A 1 318 ? 0.66 21.484 11.602 1 98.31 318 CYS A CA 1
ATOM 2571 C C . CYS A 1 318 ? 1.811 22.484 11.586 1 98.31 318 CYS A C 1
ATOM 2573 O O . CYS A 1 318 ? 2.244 22.906 10.516 1 98.31 318 CYS A O 1
ATOM 2575 N N . ARG A 1 319 ? 2.346 22.797 12.758 1 98.25 319 ARG A N 1
ATOM 2576 C CA . ARG A 1 319 ? 3.447 23.734 12.898 1 98.25 319 ARG A CA 1
ATOM 2577 C C . ARG A 1 319 ? 4.715 23.203 12.234 1 98.25 319 ARG A C 1
ATOM 2579 O O . ARG A 1 319 ? 5.434 23.953 11.57 1 98.25 319 ARG A O 1
ATOM 2586 N N . ASN A 1 320 ? 4.895 21.891 12.422 1 98.06 320 ASN A N 1
ATOM 2587 C CA . ASN A 1 320 ? 6.148 21.281 11.977 1 98.06 320 ASN A CA 1
ATOM 2588 C C . ASN A 1 320 ? 6.168 21.094 10.461 1 98.06 320 ASN A C 1
ATOM 2590 O O . ASN A 1 320 ? 7.23 21.141 9.836 1 98.06 320 ASN A O 1
ATOM 2594 N N . ASN A 1 321 ? 4.992 20.891 9.867 1 98.25 321 ASN A N 1
ATOM 2595 C CA . ASN A 1 321 ? 4.996 20.422 8.492 1 98.25 321 ASN A CA 1
ATOM 2596 C C . ASN A 1 321 ? 4.559 21.516 7.52 1 98.25 321 ASN A C 1
ATOM 2598 O O . ASN A 1 321 ? 4.605 21.328 6.305 1 98.25 321 ASN A O 1
ATOM 2602 N N . ALA A 1 322 ? 4.09 22.641 7.996 1 98.19 322 ALA A N 1
ATOM 2603 C CA . ALA A 1 322 ? 3.859 23.812 7.16 1 98.19 322 ALA A CA 1
ATOM 2604 C C . ALA A 1 322 ? 5.012 24.812 7.285 1 98.19 322 ALA A C 1
ATOM 2606 O O . ALA A 1 322 ? 5.445 25.141 8.391 1 98.19 322 ALA A O 1
ATOM 2607 N N . GLU A 1 323 ? 5.508 25.234 6.156 1 97.06 323 GLU A N 1
ATOM 2608 C CA . GLU A 1 323 ? 6.59 26.219 6.125 1 97.06 323 GLU A CA 1
ATOM 2609 C C . GLU A 1 323 ? 6.309 27.312 5.098 1 97.06 323 GLU A C 1
ATOM 2611 O O . GLU A 1 323 ? 6.141 27.031 3.91 1 97.06 323 GLU A O 1
ATOM 2616 N N . ILE A 1 324 ? 6.285 28.531 5.562 1 97.5 324 ILE A N 1
ATOM 2617 C CA . ILE A 1 324 ? 5.887 29.672 4.742 1 97.5 324 ILE A CA 1
ATOM 2618 C C . ILE A 1 324 ? 6.758 29.734 3.488 1 97.5 324 ILE A C 1
ATOM 2620 O O . ILE A 1 324 ? 7.988 29.734 3.58 1 97.5 324 ILE A O 1
ATOM 2624 N N . GLY A 1 325 ? 6.141 29.656 2.375 1 97.75 325 GLY A N 1
ATOM 2625 C CA . GLY A 1 325 ? 6.809 29.781 1.089 1 97.75 325 GLY A CA 1
ATOM 2626 C C . GLY A 1 325 ? 7.512 28.516 0.644 1 97.75 325 GLY A C 1
ATOM 2627 O O . GLY A 1 325 ? 8.195 28.5 -0.38 1 97.75 325 GLY A O 1
ATOM 2628 N N . GLN A 1 326 ? 7.312 27.469 1.361 1 97.12 326 GLN A N 1
ATOM 2629 C CA . GLN A 1 326 ? 8.125 26.297 1.07 1 97.12 326 GLN A CA 1
ATOM 2630 C C . GLN A 1 326 ? 7.273 25.031 1.023 1 97.12 326 GLN A C 1
ATOM 2632 O O . GLN A 1 326 ? 7.426 24.203 0.122 1 97.12 326 GLN A O 1
ATOM 2637 N N . GLN A 1 327 ? 6.375 24.953 1.995 1 98.19 327 GLN A N 1
ATOM 2638 C CA . GLN A 1 327 ? 5.707 23.656 2.125 1 98.19 327 GLN A CA 1
ATOM 2639 C C . GLN A 1 327 ? 4.305 23.812 2.707 1 98.19 327 GLN A C 1
ATOM 2641 O O . GLN A 1 327 ? 4.102 24.594 3.645 1 98.19 327 GLN A O 1
ATOM 2646 N N . VAL A 1 328 ? 3.387 23.094 2.143 1 98.81 328 VAL A N 1
ATOM 2647 C CA . VAL A 1 328 ? 2.035 22.984 2.684 1 98.81 328 VAL A CA 1
ATOM 2648 C C . VAL A 1 328 ? 1.781 21.562 3.17 1 98.81 328 VAL A C 1
ATOM 2650 O O . VAL A 1 328 ? 2.299 20.594 2.596 1 98.81 328 VAL A O 1
ATOM 2653 N N . PHE A 1 329 ? 0.989 21.422 4.262 1 98.81 329 PHE A N 1
ATOM 2654 C CA . PHE A 1 329 ? 0.728 20.141 4.883 1 98.81 329 PHE A CA 1
ATOM 2655 C C . PHE A 1 329 ? -0.708 19.688 4.629 1 98.81 329 PHE A C 1
ATOM 2657 O O . PHE A 1 329 ? -1.653 20.359 5.039 1 98.81 329 PHE A O 1
ATOM 2664 N N . TYR A 1 330 ? -0.892 18.547 3.936 1 98.75 330 TYR A N 1
ATOM 2665 C CA . TYR A 1 330 ? -2.182 17.922 3.674 1 98.75 330 TYR A CA 1
ATOM 2666 C C . TYR A 1 330 ? -2.277 16.562 4.355 1 98.75 330 TYR A C 1
ATOM 2668 O O . TYR A 1 330 ? -2.08 15.531 3.719 1 98.75 330 TYR A O 1
ATOM 2676 N N . PRO A 1 331 ? -2.703 16.547 5.594 1 98.25 331 PRO A N 1
ATOM 2677 C CA . PRO A 1 331 ? -2.887 15.258 6.273 1 98.25 331 PRO A CA 1
ATOM 2678 C C . PRO A 1 331 ? -4.109 14.5 5.77 1 98.25 331 PRO A C 1
ATOM 2680 O O . PRO A 1 331 ? -5.129 15.109 5.441 1 98.25 331 PRO A O 1
ATOM 2683 N N . ALA A 1 332 ? -3.961 13.188 5.648 1 97 332 ALA A N 1
ATOM 2684 C CA . ALA A 1 332 ? -5.125 12.336 5.414 1 97 332 ALA A CA 1
ATOM 2685 C C . ALA A 1 332 ? -5.773 11.922 6.73 1 97 332 ALA A C 1
ATOM 2687 O O . ALA A 1 332 ? -5.082 11.555 7.684 1 97 332 ALA A O 1
ATOM 2688 N N . VAL A 1 333 ? -7.043 11.922 6.742 1 96.56 333 VAL A N 1
ATOM 2689 C CA . VAL A 1 333 ? -7.781 11.703 7.98 1 96.56 333 VAL A CA 1
ATOM 2690 C C . VAL A 1 333 ? -8.25 10.25 8.055 1 96.56 333 VAL A C 1
ATOM 2692 O O . VAL A 1 333 ? -8.43 9.594 7.02 1 96.56 333 VAL A O 1
ATOM 2695 N N . PHE A 1 334 ? -8.344 9.758 9.273 1 97.31 334 PHE A N 1
ATOM 2696 C CA . PHE A 1 334 ? -9 8.477 9.516 1 97.31 334 PHE A CA 1
ATOM 2697 C C . PHE A 1 334 ? -10.508 8.656 9.633 1 97.31 334 PHE A C 1
ATOM 2699 O O . PHE A 1 334 ? -10.992 9.336 10.547 1 97.31 334 PHE A O 1
ATOM 2706 N N . SER A 1 335 ? -11.25 8.109 8.734 1 96.62 335 SER A N 1
ATOM 2707 C CA . SER A 1 335 ? -12.703 8.242 8.727 1 96.62 335 SER A CA 1
ATOM 2708 C C . SER A 1 335 ? -13.367 7.051 9.414 1 96.62 335 SER A C 1
ATOM 2710 O O . SER A 1 335 ? -13.164 5.902 9.016 1 96.62 335 SER A O 1
ATOM 2712 N N . GLN A 1 336 ? -14.203 7.348 10.359 1 96.44 336 GLN A N 1
ATOM 2713 C CA . GLN A 1 336 ? -14.898 6.293 11.094 1 96.44 336 GLN A CA 1
ATOM 2714 C C . GLN A 1 336 ? -16.031 5.707 10.266 1 96.44 336 GLN A C 1
ATOM 2716 O O . GLN A 1 336 ? -16.703 6.43 9.516 1 96.44 336 GLN A O 1
ATOM 2721 N N . TYR A 1 337 ? -16.234 4.445 10.516 1 96.31 337 TYR A N 1
ATOM 2722 C CA . TYR A 1 337 ? -17.406 3.781 9.961 1 96.31 337 TYR A CA 1
ATOM 2723 C C . TYR A 1 337 ? -18.641 4.047 10.812 1 96.31 337 TYR A C 1
ATOM 2725 O O . TYR A 1 337 ? -18.531 4.648 11.891 1 96.31 337 TYR A O 1
ATOM 2733 N N . ASP A 1 338 ? -19.781 3.709 10.258 1 95.12 338 ASP A N 1
ATOM 2734 C CA . ASP A 1 338 ? -21.031 3.766 11.008 1 95.12 338 ASP A CA 1
ATOM 2735 C C . ASP A 1 338 ? -20.953 2.896 12.266 1 95.12 338 ASP A C 1
ATOM 2737 O O . ASP A 1 338 ? -20.875 1.669 12.172 1 95.12 338 ASP A O 1
ATOM 2741 N N . PRO A 1 339 ? -21.016 3.537 13.406 1 94.25 339 PRO A N 1
ATOM 2742 C CA . PRO A 1 339 ? -20.891 2.768 14.648 1 94.25 339 PRO A CA 1
ATOM 2743 C C . PRO A 1 339 ? -21.953 1.674 14.781 1 94.25 339 PRO A C 1
ATOM 2745 O O . PRO A 1 339 ? -21.688 0.625 15.375 1 94.25 339 PRO A O 1
ATOM 2748 N N . GLU A 1 340 ? -23.078 1.892 14.297 1 91.75 340 GLU A N 1
ATOM 2749 C CA . GLU A 1 340 ? -24.141 0.891 14.391 1 91.75 340 GLU A CA 1
ATOM 2750 C C . GLU A 1 340 ? -23.766 -0.375 13.625 1 91.75 340 GLU A C 1
ATOM 2752 O O . GLU A 1 340 ? -23.953 -1.486 14.117 1 91.75 340 GLU A O 1
ATOM 2757 N N . LEU A 1 341 ? -23.234 -0.185 12.469 1 91.5 341 LEU A N 1
ATOM 2758 C CA . LEU A 1 341 ? -22.828 -1.332 11.664 1 91.5 341 LEU A CA 1
ATOM 2759 C C . LEU A 1 341 ? -21.609 -2.014 12.258 1 91.5 341 LEU A C 1
ATOM 2761 O O . LEU A 1 341 ? -21.516 -3.242 12.258 1 91.5 341 LEU A O 1
ATOM 2765 N N . VAL A 1 342 ? -20.688 -1.241 12.734 1 93.38 342 VAL A N 1
ATOM 2766 C CA . VAL A 1 342 ? -19.469 -1.772 13.32 1 93.38 342 VAL A CA 1
ATOM 2767 C C . VAL A 1 342 ? -19.797 -2.631 14.539 1 93.38 342 VAL A C 1
ATOM 2769 O O . VAL A 1 342 ? -19.234 -3.709 14.727 1 93.38 342 VAL A O 1
ATOM 2772 N N . MET A 1 343 ? -20.766 -2.236 15.297 1 91.25 343 MET A N 1
ATOM 2773 C CA . MET A 1 343 ? -21.109 -2.9 16.547 1 91.25 343 MET A CA 1
ATOM 2774 C C . MET A 1 343 ? -21.875 -4.195 16.281 1 91.25 343 MET A C 1
ATOM 2776 O O . MET A 1 343 ? -22.016 -5.031 17.188 1 91.25 343 MET A O 1
ATOM 2780 N N . GLU A 1 344 ? -22.375 -4.277 15.117 1 87.12 344 GLU A N 1
ATOM 2781 C CA . GLU A 1 344 ? -22.984 -5.555 14.773 1 87.12 344 GLU A CA 1
ATOM 2782 C C . GLU A 1 344 ? -21.953 -6.676 14.742 1 87.12 344 GLU A C 1
ATOM 2784 O O . GLU A 1 344 ? -22.281 -7.836 14.992 1 87.12 344 GLU A O 1
ATOM 2789 N N . GLY A 1 345 ? -20.766 -6.297 14.438 1 80.25 345 GLY A N 1
ATOM 2790 C CA . GLY A 1 345 ? -19.656 -7.238 14.539 1 80.25 345 GLY A CA 1
ATOM 2791 C C . GLY A 1 345 ? -19.609 -8.227 13.391 1 80.25 345 GLY A C 1
ATOM 2792 O O . GLY A 1 345 ? -20.328 -8.07 12.398 1 80.25 345 GLY A O 1
ATOM 2793 N N . ILE A 1 346 ? -18.641 -9.094 13.391 1 80.44 346 ILE A N 1
ATOM 2794 C CA . ILE A 1 346 ? -18.422 -10.219 12.477 1 80.44 346 ILE A CA 1
ATOM 2795 C C . ILE A 1 346 ? -18.484 -11.531 13.258 1 80.44 346 ILE A C 1
ATOM 2797 O O . ILE A 1 346 ? -17.844 -11.664 14.305 1 80.44 346 ILE A O 1
ATOM 2801 N N . PRO A 1 347 ? -19.266 -12.469 12.766 1 74.75 347 PRO A N 1
ATOM 2802 C CA . PRO A 1 347 ? -19.328 -13.75 13.469 1 74.75 347 PRO A CA 1
ATOM 2803 C C . PRO A 1 347 ? -17.953 -14.328 13.758 1 74.75 347 PRO A C 1
ATOM 2805 O O . PRO A 1 347 ? -17.078 -14.352 12.875 1 74.75 347 PRO A O 1
ATOM 2808 N N . GLY A 1 348 ? -17.75 -14.68 14.992 1 71.44 348 GLY A N 1
ATOM 2809 C CA . GLY A 1 348 ? -16.516 -15.312 15.391 1 71.44 348 GLY A CA 1
ATOM 2810 C C . GLY A 1 348 ? -15.461 -14.328 15.867 1 71.44 348 GLY A C 1
ATOM 2811 O O . GLY A 1 348 ? -14.391 -14.734 16.328 1 71.44 348 GLY A O 1
ATOM 2812 N N . LYS A 1 349 ? -15.719 -13.062 15.703 1 77.19 349 LYS A N 1
ATOM 2813 C CA . LYS A 1 349 ? -14.789 -12.055 16.188 1 77.19 349 LYS A CA 1
ATOM 2814 C C . LYS A 1 349 ? -15.383 -11.273 17.359 1 77.19 349 LYS A C 1
ATOM 2816 O O . LYS A 1 349 ? -16.594 -11.062 17.422 1 77.19 349 LYS A O 1
ATOM 2821 N N . PRO A 1 350 ? -14.5 -10.914 18.219 1 76.56 350 PRO A N 1
ATOM 2822 C CA . PRO A 1 350 ? -15.008 -10.078 19.312 1 76.56 350 PRO A CA 1
ATOM 2823 C C . PRO A 1 350 ? -15.523 -8.727 18.828 1 76.56 350 PRO A C 1
ATOM 2825 O O . PRO A 1 350 ? -14.992 -8.164 17.875 1 76.56 350 PRO A O 1
ATOM 2828 N N . LYS A 1 351 ? -16.547 -8.32 19.5 1 80.38 351 LYS A N 1
ATOM 2829 C CA . LYS A 1 351 ? -17.078 -6.996 19.188 1 80.38 351 LYS A CA 1
ATOM 2830 C C . LYS A 1 351 ? -16.062 -5.906 19.516 1 80.38 351 LYS A C 1
ATOM 2832 O O . LYS A 1 351 ? -15.258 -6.059 20.438 1 80.38 351 LYS A O 1
ATOM 2837 N N . PRO A 1 352 ? -16.219 -4.848 18.766 1 83.25 352 PRO A N 1
ATOM 2838 C CA . PRO A 1 352 ? -15.281 -3.758 19.062 1 83.25 352 PRO A CA 1
ATOM 2839 C C . PRO A 1 352 ? -15.516 -3.113 20.422 1 83.25 352 PRO A C 1
ATOM 2841 O O . PRO A 1 352 ? -16.672 -2.926 20.828 1 83.25 352 PRO A O 1
ATOM 2844 N N . THR A 1 353 ? -14.398 -2.889 21.047 1 81.12 353 THR A N 1
ATOM 2845 C CA . THR A 1 353 ? -14.5 -2.299 22.391 1 81.12 353 THR A CA 1
ATOM 2846 C C . THR A 1 353 ? -14.227 -0.8 22.328 1 81.12 353 THR A C 1
ATOM 2848 O O . THR A 1 353 ? -14.656 -0.054 23.219 1 81.12 353 THR A O 1
ATOM 2851 N N . ASN A 1 354 ? -13.531 -0.325 21.391 1 86.81 354 ASN A N 1
ATOM 2852 C CA . ASN A 1 354 ? -13.164 1.08 21.234 1 86.81 354 ASN A CA 1
ATOM 2853 C C . ASN A 1 354 ? -13.289 1.528 19.781 1 86.81 354 ASN A C 1
ATOM 2855 O O . ASN A 1 354 ? -12.438 1.211 18.953 1 86.81 354 ASN A O 1
ATOM 2859 N N . LEU A 1 355 ? -14.273 2.264 19.547 1 85.69 355 LEU A N 1
ATOM 2860 C CA . LEU A 1 355 ? -14.578 2.686 18.188 1 85.69 355 LEU A CA 1
ATOM 2861 C C . LEU A 1 355 ? -13.578 3.73 17.703 1 85.69 355 LEU A C 1
ATOM 2863 O O . LEU A 1 355 ? -13.516 4.023 16.516 1 85.69 355 LEU A O 1
ATOM 2867 N N . ARG A 1 356 ? -12.781 4.207 18.578 1 84.25 356 ARG A N 1
ATOM 2868 C CA . ARG A 1 356 ? -11.82 5.246 18.203 1 84.25 356 ARG A CA 1
ATOM 2869 C C . ARG A 1 356 ? -10.477 4.641 17.812 1 84.25 356 ARG A C 1
ATOM 2871 O O . ARG A 1 356 ? -9.602 5.344 17.312 1 84.25 356 ARG A O 1
ATOM 2878 N N . ASP A 1 357 ? -10.391 3.375 18.078 1 92.31 357 ASP A N 1
ATOM 2879 C CA . ASP A 1 357 ? -9.148 2.697 17.703 1 92.31 357 ASP A CA 1
ATOM 2880 C C . ASP A 1 357 ? -8.977 2.668 16.188 1 92.31 357 ASP A C 1
ATOM 2882 O O . ASP A 1 357 ? -9.938 2.441 15.453 1 92.31 357 ASP A O 1
ATOM 2886 N N . ILE A 1 358 ? -7.75 2.93 15.797 1 95.62 358 ILE A N 1
ATOM 2887 C CA . ILE A 1 358 ? -7.461 2.9 14.367 1 95.62 358 ILE A CA 1
ATOM 2888 C C . ILE A 1 358 ? -7.238 1.458 13.914 1 95.62 358 ILE A C 1
ATOM 2890 O O . ILE A 1 358 ? -6.215 0.853 14.234 1 95.62 358 ILE A O 1
ATOM 2894 N N . ASN A 1 359 ? -8.141 0.923 13.211 1 93.94 359 ASN A N 1
ATOM 2895 C CA . ASN A 1 359 ? -8.055 -0.392 12.586 1 93.94 359 ASN A CA 1
ATOM 2896 C C . ASN A 1 359 ? -9.055 -0.539 11.445 1 93.94 359 ASN A C 1
ATOM 2898 O O . ASN A 1 359 ? -9.914 0.318 11.258 1 93.94 359 ASN A O 1
ATOM 2902 N N . LYS A 1 360 ? -9 -1.592 10.742 1 92.06 360 LYS A N 1
ATOM 2903 C CA . LYS A 1 360 ? -9.734 -1.749 9.492 1 92.06 360 LYS A CA 1
ATOM 2904 C C . LYS A 1 360 ? -11.227 -1.957 9.75 1 92.06 360 LYS A C 1
ATOM 2906 O O . LYS A 1 360 ? -12.039 -1.874 8.828 1 92.06 360 LYS A O 1
ATOM 2911 N N . TYR A 1 361 ? -11.617 -2.25 10.984 1 93 361 TYR A N 1
ATOM 2912 C CA . TYR A 1 361 ? -13.023 -2.496 11.281 1 93 361 TYR A CA 1
ATOM 2913 C C . TYR A 1 361 ? -13.711 -1.227 11.773 1 93 361 TYR A C 1
ATOM 2915 O O . TYR A 1 361 ? -14.938 -1.146 11.797 1 93 361 TYR A O 1
ATOM 2923 N N . ASN A 1 362 ? -12.836 -0.295 12.164 1 95.56 362 ASN A N 1
ATOM 2924 C CA . ASN A 1 362 ? -13.398 0.92 12.742 1 95.56 362 ASN A CA 1
ATOM 2925 C C . ASN A 1 362 ? -13.406 2.066 11.734 1 95.56 362 ASN A C 1
ATOM 2927 O O . ASN A 1 362 ? -14.094 3.07 11.938 1 95.56 362 ASN A O 1
ATOM 2931 N N . GLY A 1 363 ? -12.648 1.957 10.734 1 96.12 363 GLY A N 1
ATOM 2932 C CA . GLY A 1 363 ? -12.555 3.051 9.781 1 96.12 363 GLY A CA 1
ATOM 2933 C C . GLY A 1 363 ? -11.508 2.82 8.711 1 96.12 363 GLY A C 1
ATOM 2934 O O . GLY A 1 363 ? -11.07 1.688 8.492 1 96.12 363 GLY A O 1
ATOM 2935 N N . PHE A 1 364 ? -11.227 3.824 7.945 1 95.75 364 PHE A N 1
ATOM 2936 C CA . PHE A 1 364 ? -10.266 3.779 6.852 1 95.75 364 PHE A CA 1
ATOM 2937 C C . PHE A 1 364 ? -9.617 5.145 6.641 1 95.75 364 PHE A C 1
ATOM 2939 O O . PHE A 1 364 ? -10.125 6.156 7.125 1 95.75 364 PHE A O 1
ATOM 2946 N N . TRP A 1 365 ? -8.469 5.164 6.008 1 96.31 365 TRP A N 1
ATOM 2947 C CA . TRP A 1 365 ? -7.836 6.422 5.625 1 96.31 365 TRP A CA 1
ATOM 2948 C C . TRP A 1 365 ? -8.531 7.035 4.414 1 96.31 365 TRP A C 1
ATOM 2950 O O . TRP A 1 365 ? -8.703 6.375 3.389 1 96.31 365 TRP A O 1
ATOM 2960 N N . MET A 1 366 ? -8.906 8.211 4.535 1 93.88 366 MET A N 1
ATOM 2961 C CA . MET A 1 366 ? -9.461 8.938 3.395 1 93.88 366 MET A CA 1
ATOM 2962 C C . MET A 1 366 ? -8.352 9.594 2.578 1 93.88 366 MET A C 1
ATOM 2964 O O . MET A 1 366 ? -8.25 10.82 2.523 1 93.88 366 MET A O 1
ATOM 2968 N N . TYR A 1 367 ? -7.602 8.812 1.933 1 91.19 367 TYR A N 1
ATOM 2969 C CA . TYR A 1 367 ? -6.406 9.266 1.231 1 91.19 367 TYR A CA 1
ATOM 2970 C C . TYR A 1 367 ? -6.773 10.125 0.024 1 91.19 367 TYR A C 1
ATOM 2972 O O . TYR A 1 367 ? -5.93 10.844 -0.516 1 91.19 367 TYR A O 1
ATOM 2980 N N . TYR A 1 368 ? -8 10.227 -0.397 1 89.62 368 TYR A N 1
ATOM 2981 C CA . TYR A 1 368 ? -8.453 11.055 -1.51 1 89.62 368 TYR A CA 1
ATOM 2982 C C . TYR A 1 368 ? -9.133 12.32 -1.005 1 89.62 368 TYR A C 1
ATOM 2984 O O . TYR A 1 368 ? -9.68 13.094 -1.794 1 89.62 368 TYR A O 1
ATOM 2992 N N . GLY A 1 369 ? -9.156 12.492 0.25 1 92.19 369 GLY A N 1
ATOM 2993 C CA . GLY A 1 369 ? -9.688 13.703 0.849 1 92.19 369 GLY A CA 1
ATOM 2994 C C . GLY A 1 369 ? -8.617 14.742 1.128 1 92.19 369 GLY A C 1
ATOM 2995 O O . GLY A 1 369 ? -7.578 14.438 1.707 1 92.19 369 GLY A O 1
ATOM 2996 N N . TYR A 1 370 ? -8.914 15.992 0.679 1 95.81 370 TYR A N 1
ATOM 2997 C CA . TYR A 1 370 ? -7.91 17.047 0.801 1 95.81 370 TYR A CA 1
ATOM 2998 C C . TYR A 1 370 ? -8.469 18.234 1.565 1 95.81 370 TYR A C 1
ATOM 3000 O O . TYR A 1 370 ? -7.883 19.328 1.537 1 95.81 370 TYR A O 1
ATOM 3008 N N . GLY A 1 371 ? -9.547 18.031 2.18 1 94.88 371 GLY A N 1
ATOM 3009 C CA . GLY A 1 371 ? -10.281 19.141 2.754 1 94.88 371 GLY A CA 1
ATOM 3010 C C . GLY A 1 371 ? -9.648 19.688 4.023 1 94.88 371 GLY A C 1
ATOM 3011 O O . GLY A 1 371 ? -9.938 20.812 4.434 1 94.88 371 GLY A O 1
ATOM 3012 N N . MET A 1 372 ? -8.883 18.906 4.672 1 96.62 372 MET A N 1
ATOM 3013 C CA . MET A 1 372 ? -8.133 19.344 5.844 1 96.62 372 MET A CA 1
ATOM 3014 C C . MET A 1 372 ? -6.68 19.641 5.484 1 96.62 372 MET A C 1
ATOM 3016 O O . MET A 1 372 ? -5.98 18.766 4.965 1 96.62 372 MET A O 1
ATOM 3020 N N . ALA A 1 373 ? -6.266 20.844 5.797 1 98.44 373 ALA A N 1
ATOM 3021 C CA . ALA A 1 373 ? -4.918 21.234 5.395 1 98.44 373 ALA A CA 1
ATOM 3022 C C . ALA A 1 373 ? -4.363 22.328 6.309 1 98.44 373 ALA A C 1
ATOM 3024 O O . ALA A 1 373 ? -5.109 23.172 6.797 1 98.44 373 ALA A O 1
ATOM 3025 N N . CYS A 1 374 ? -3.094 22.281 6.535 1 98.88 374 CYS A N 1
ATOM 3026 C CA . CYS A 1 374 ? -2.359 23.312 7.242 1 98.88 374 CYS A CA 1
ATOM 3027 C C . CYS A 1 374 ? -1.409 24.047 6.305 1 98.88 374 CYS A C 1
ATOM 3029 O O . CYS A 1 374 ? -0.584 23.422 5.637 1 98.88 374 CYS A O 1
ATOM 3031 N N . MET A 1 375 ? -1.515 25.359 6.301 1 98.88 375 MET A N 1
ATOM 3032 C CA . MET A 1 375 ? -0.648 26.156 5.445 1 98.88 375 MET A CA 1
ATOM 3033 C C . MET A 1 375 ? -0.62 27.609 5.914 1 98.88 375 MET A C 1
ATOM 3035 O O . MET A 1 375 ? -1.541 28.062 6.594 1 98.88 375 MET A O 1
ATOM 3039 N N . TYR A 1 376 ? 0.396 28.25 5.59 1 98.88 376 TYR A N 1
ATOM 3040 C CA . TYR A 1 376 ? 0.406 29.688 5.824 1 98.88 376 TYR A CA 1
ATOM 3041 C C . TYR A 1 376 ? -0.466 30.422 4.809 1 98.88 376 TYR A C 1
ATOM 3043 O O . TYR A 1 376 ? -0.533 30.016 3.643 1 98.88 376 TYR A O 1
ATOM 3051 N N . ASN A 1 377 ? -1.072 31.484 5.281 1 98.88 377 ASN A N 1
ATOM 3052 C CA . ASN A 1 377 ? -2.006 32.219 4.441 1 98.88 377 ASN A CA 1
ATOM 3053 C C . ASN A 1 377 ? -1.343 32.688 3.152 1 98.88 377 ASN A C 1
ATOM 3055 O O . ASN A 1 377 ? -1.975 32.719 2.096 1 98.88 377 ASN A O 1
ATOM 3059 N N . GLN A 1 378 ? -0.141 33.031 3.227 1 98.62 378 GLN A N 1
ATOM 3060 C CA . GLN A 1 378 ? 0.622 33.438 2.045 1 98.62 378 GLN A CA 1
ATOM 3061 C C . GLN A 1 378 ? 0.626 32.312 1 1 98.62 378 GLN A C 1
ATOM 3063 O O . GLN A 1 378 ? 0.523 32.594 -0.199 1 98.62 378 GLN A O 1
ATOM 3068 N N . ASP A 1 379 ? 0.809 31.125 1.421 1 98.88 379 ASP A N 1
ATOM 3069 C CA . ASP A 1 379 ? 0.893 29.984 0.523 1 98.88 379 ASP A CA 1
ATOM 3070 C C . ASP A 1 379 ? -0.476 29.641 -0.062 1 98.88 379 ASP A C 1
ATOM 3072 O O . ASP A 1 379 ? -0.569 29.141 -1.185 1 98.88 379 ASP A O 1
ATOM 3076 N N . TYR A 1 380 ? -1.544 29.922 0.688 1 98.75 380 TYR A N 1
ATOM 3077 C CA . TYR A 1 380 ? -2.902 29.812 0.17 1 98.75 380 TYR A CA 1
ATOM 3078 C C . TYR A 1 380 ? -3.146 30.828 -0.939 1 98.75 380 TYR A C 1
ATOM 3080 O O . TYR A 1 380 ? -3.631 30.484 -2.018 1 98.75 380 TYR A O 1
ATOM 3088 N N . ARG A 1 381 ? -2.709 31.984 -0.695 1 98.19 381 ARG A N 1
ATOM 3089 C CA . ARG A 1 381 ? -2.939 33.094 -1.621 1 98.19 381 ARG A CA 1
ATOM 3090 C C . ARG A 1 381 ? -2.064 32.969 -2.863 1 98.19 381 ARG A C 1
ATOM 3092 O O . ARG A 1 381 ? -2.484 33.312 -3.967 1 98.19 381 ARG A O 1
ATOM 3099 N N . SER A 1 382 ? -0.932 32.469 -2.693 1 98.38 382 SER A N 1
ATOM 3100 C CA . SER A 1 382 ? 0.043 32.406 -3.777 1 98.38 382 SER A CA 1
ATOM 3101 C C . SER A 1 382 ? -0.451 31.547 -4.922 1 98.38 382 SER A C 1
ATOM 3103 O O . SER A 1 382 ? -0.043 31.719 -6.074 1 98.38 382 SER A O 1
ATOM 3105 N N . VAL A 1 383 ? -1.329 30.625 -4.633 1 98.38 383 VAL A N 1
ATOM 3106 C CA . VAL A 1 383 ? -1.812 29.734 -5.68 1 98.38 383 VAL A CA 1
ATOM 3107 C C . VAL A 1 383 ? -3.209 30.156 -6.121 1 98.38 383 VAL A C 1
ATOM 3109 O O . VAL A 1 383 ? -3.893 29.422 -6.836 1 98.38 383 VAL A O 1
ATOM 3112 N N . GLY A 1 384 ? -3.711 31.188 -5.609 1 97.69 384 GLY A N 1
ATOM 3113 C CA . GLY A 1 384 ? -5 31.734 -6.016 1 97.69 384 GLY A CA 1
ATOM 3114 C C . GLY A 1 384 ? -6.145 31.266 -5.129 1 97.69 384 GLY A C 1
ATOM 3115 O O . GLY A 1 384 ? -7.305 31.594 -5.387 1 97.69 384 GLY A O 1
ATOM 3116 N N . GLY A 1 385 ? -5.871 30.516 -4.129 1 97.81 385 GLY A N 1
ATOM 3117 C CA . GLY A 1 385 ? -6.875 30.078 -3.176 1 97.81 385 GLY A CA 1
ATOM 3118 C C . GLY A 1 385 ? -7.922 29.156 -3.787 1 97.81 385 GLY A C 1
ATOM 3119 O O . GLY A 1 385 ? -7.648 28.469 -4.766 1 97.81 385 GLY A O 1
ATOM 3120 N N . PHE A 1 386 ? -9.039 29.109 -3.117 1 97.38 386 PHE A N 1
ATOM 3121 C CA . PHE A 1 386 ? -10.133 28.25 -3.535 1 97.38 386 PHE A CA 1
ATOM 3122 C C . PHE A 1 386 ? -10.82 28.797 -4.777 1 97.38 386 PHE A C 1
ATOM 3124 O O . PHE A 1 386 ? -10.859 30.016 -4.984 1 97.38 386 PHE A O 1
ATOM 3131 N N . ASN A 1 387 ? -11.328 27.906 -5.633 1 95.62 387 ASN A N 1
ATOM 3132 C CA . ASN A 1 387 ? -12.328 28.281 -6.633 1 95.62 387 ASN A CA 1
ATOM 3133 C C . ASN A 1 387 ? -13.688 28.531 -5.996 1 95.62 387 ASN A C 1
ATOM 3135 O O . ASN A 1 387 ? -14.375 27.594 -5.582 1 95.62 387 ASN A O 1
ATOM 3139 N N . LEU A 1 388 ? -14.117 29.719 -5.988 1 93.75 388 LEU A N 1
ATOM 3140 C CA . LEU A 1 388 ? -15.289 30.125 -5.227 1 93.75 388 LEU A CA 1
ATOM 3141 C C . LEU A 1 388 ? -16.562 29.891 -6.02 1 93.75 388 LEU A C 1
ATOM 3143 O O . LEU A 1 388 ? -17.672 30.047 -5.496 1 93.75 388 LEU A O 1
ATOM 3147 N N . ASP A 1 389 ? -16.422 29.391 -7.234 1 90.19 389 ASP A N 1
ATOM 3148 C CA . ASP A 1 389 ? -17.578 29.156 -8.094 1 90.19 389 ASP A CA 1
ATOM 3149 C C . ASP A 1 389 ? -18.141 27.75 -7.879 1 90.19 389 ASP A C 1
ATOM 3151 O O . ASP A 1 389 ? -19.219 27.422 -8.375 1 90.19 389 ASP A O 1
ATOM 3155 N N . ILE A 1 390 ? -17.375 27 -7.215 1 83.88 390 ILE A N 1
ATOM 3156 C CA . ILE A 1 390 ? -17.844 25.641 -6.977 1 83.88 390 ILE A CA 1
ATOM 3157 C C . ILE A 1 390 ? -18.953 25.641 -5.938 1 83.88 390 ILE A C 1
ATOM 3159 O O . ILE A 1 390 ? -18.781 26.156 -4.832 1 83.88 390 ILE A O 1
ATOM 3163 N N . ARG A 1 391 ? -20.062 25.156 -6.441 1 77.06 391 ARG A N 1
ATOM 3164 C CA . ARG A 1 391 ? -21.203 25.047 -5.555 1 77.06 391 ARG A CA 1
ATOM 3165 C C . ARG A 1 391 ? -21.578 23.578 -5.316 1 77.06 391 ARG A C 1
ATOM 3167 O O . ARG A 1 391 ? -21.219 22.719 -6.109 1 77.06 391 ARG A O 1
ATOM 3174 N N . GLY A 1 392 ? -22.219 23.391 -4.207 1 73.31 392 GLY A N 1
ATOM 3175 C CA . GLY A 1 392 ? -22.594 22.016 -3.885 1 73.31 392 GLY A CA 1
ATOM 3176 C C . GLY A 1 392 ? -21.516 21.266 -3.129 1 73.31 392 GLY A C 1
ATOM 3177 O O . GLY A 1 392 ? -20.812 21.844 -2.311 1 73.31 392 GLY A O 1
ATOM 3178 N N . TRP A 1 393 ? -21.547 19.984 -3.395 1 71.19 393 TRP A N 1
ATOM 3179 C CA . TRP A 1 393 ? -20.703 19.141 -2.551 1 71.19 393 TRP A CA 1
ATOM 3180 C C . TRP A 1 393 ? -19.422 18.734 -3.287 1 71.19 393 TRP A C 1
ATOM 3182 O O . TRP A 1 393 ? -19.484 18.281 -4.434 1 71.19 393 TRP A O 1
ATOM 3192 N N . GLY A 1 394 ? -18.312 19.109 -2.65 1 75.88 394 GLY A N 1
ATOM 3193 C CA . GLY A 1 394 ? -17.078 18.469 -3.027 1 75.88 394 GLY A CA 1
ATOM 3194 C C . GLY A 1 394 ? -16.375 19.156 -4.18 1 75.88 394 GLY A C 1
ATOM 3195 O O . GLY A 1 394 ? -16.953 20.016 -4.852 1 75.88 394 GLY A O 1
ATOM 3196 N N . GLY A 1 395 ? -15.062 18.953 -4.293 1 86 395 GLY A N 1
ATOM 3197 C CA . GLY A 1 395 ? -14.258 19.359 -5.438 1 86 395 GLY A CA 1
ATOM 3198 C C . GLY A 1 395 ? -13.359 20.547 -5.145 1 86 395 GLY A C 1
ATOM 3199 O O . GLY A 1 395 ? -12.312 20.703 -5.777 1 86 395 GLY A O 1
ATOM 3200 N N . GLU A 1 396 ? -13.852 21.453 -4.281 1 91.94 396 GLU A N 1
ATOM 3201 C CA . GLU A 1 396 ? -13.062 22.641 -4 1 91.94 396 GLU A CA 1
ATOM 3202 C C . GLU A 1 396 ? -11.703 22.281 -3.402 1 91.94 396 GLU A C 1
ATOM 3204 O O . GLU A 1 396 ? -10.703 22.953 -3.682 1 91.94 396 GLU A O 1
ATOM 3209 N N . ASP A 1 397 ? -11.68 21.297 -2.541 1 94.12 397 ASP A N 1
ATOM 3210 C CA . ASP A 1 397 ? -10.438 20.891 -1.905 1 94.12 397 ASP A CA 1
ATOM 3211 C C . ASP A 1 397 ? -9.508 20.203 -2.908 1 94.12 397 ASP A C 1
ATOM 3213 O O . ASP A 1 397 ? -8.289 20.406 -2.875 1 94.12 397 ASP A O 1
ATOM 3217 N N . VAL A 1 398 ? -10.125 19.422 -3.818 1 94.12 398 VAL A N 1
ATOM 3218 C CA . VAL A 1 398 ? -9.344 18.75 -4.848 1 94.12 398 VAL A CA 1
ATOM 3219 C C . VAL A 1 398 ? -8.633 19.781 -5.719 1 94.12 398 VAL A C 1
ATOM 3221 O O . VAL A 1 398 ? -7.441 19.641 -6.012 1 94.12 398 VAL A O 1
ATOM 3224 N N . GLU A 1 399 ? -9.383 20.766 -6.098 1 95.69 399 GLU A N 1
ATOM 3225 C CA . GLU A 1 399 ? -8.82 21.797 -6.957 1 95.69 399 GLU A CA 1
ATOM 3226 C C . GLU A 1 399 ? -7.691 22.547 -6.25 1 95.69 399 GLU A C 1
ATOM 3228 O O . GLU A 1 399 ? -6.652 22.828 -6.852 1 95.69 399 GLU A O 1
ATOM 3233 N N . LEU A 1 400 ? -7.875 22.938 -5.031 1 98.06 400 LEU A N 1
ATOM 3234 C CA . LEU A 1 400 ? -6.824 23.625 -4.289 1 98.06 400 LEU A CA 1
ATOM 3235 C C . LEU A 1 400 ? -5.578 22.75 -4.176 1 98.06 400 LEU A C 1
ATOM 3237 O O . LEU A 1 400 ? -4.457 23.234 -4.352 1 98.06 400 LEU A O 1
ATOM 3241 N N . TYR A 1 401 ? -5.781 21.516 -3.852 1 98.06 401 TYR A N 1
ATOM 3242 C CA . TYR A 1 401 ? -4.672 20.578 -3.764 1 98.06 401 TYR A CA 1
ATOM 3243 C C . TYR A 1 401 ? -3.895 20.516 -5.074 1 98.06 401 TYR A C 1
ATOM 3245 O O . TYR A 1 401 ? -2.662 20.578 -5.07 1 98.06 401 TYR A O 1
ATOM 3253 N N . GLU A 1 402 ? -4.605 20.438 -6.098 1 97.81 402 GLU A N 1
ATOM 3254 C CA . GLU A 1 402 ? -3.979 20.391 -7.414 1 97.81 402 GLU A CA 1
ATOM 3255 C C . GLU A 1 402 ? -3.178 21.656 -7.688 1 97.81 402 GLU A C 1
ATOM 3257 O O . GLU A 1 402 ? -2.094 21.609 -8.273 1 97.81 402 GLU A O 1
ATOM 3262 N N . ARG A 1 403 ? -3.699 22.766 -7.312 1 98.19 403 ARG A N 1
ATOM 3263 C CA . ARG A 1 403 ? -2.986 24.031 -7.484 1 98.19 403 ARG A CA 1
ATOM 3264 C C . ARG A 1 403 ? -1.671 24.031 -6.715 1 98.19 403 ARG A C 1
ATOM 3266 O O . ARG A 1 403 ? -0.648 24.5 -7.219 1 98.19 403 ARG A O 1
ATOM 3273 N N . HIS A 1 404 ? -1.69 23.516 -5.547 1 98.69 404 HIS A N 1
ATOM 3274 C CA . HIS A 1 404 ? -0.467 23.438 -4.758 1 98.69 404 HIS A CA 1
ATOM 3275 C C . HIS A 1 404 ? 0.532 22.469 -5.391 1 98.69 404 HIS A C 1
ATOM 3277 O O . HIS A 1 404 ? 1.73 22.766 -5.438 1 98.69 404 HIS A O 1
ATOM 3283 N N . VAL A 1 405 ? 0.031 21.344 -5.867 1 98.31 405 VAL A N 1
ATOM 3284 C CA . VAL A 1 405 ? 0.897 20.344 -6.484 1 98.31 405 VAL A CA 1
ATOM 3285 C C . VAL A 1 405 ? 1.604 20.953 -7.695 1 98.31 405 VAL A C 1
ATOM 3287 O O . VAL A 1 405 ? 2.781 20.672 -7.938 1 98.31 405 VAL A O 1
ATOM 3290 N N . LYS A 1 406 ? 0.946 21.797 -8.391 1 97.38 406 LYS A N 1
ATOM 3291 C CA . LYS A 1 406 ? 1.471 22.375 -9.625 1 97.38 406 LYS A CA 1
ATOM 3292 C C . LYS A 1 406 ? 2.32 23.609 -9.328 1 97.38 406 LYS A C 1
ATOM 3294 O O . LYS A 1 406 ? 2.938 24.172 -10.234 1 97.38 406 LYS A O 1
ATOM 3299 N N . SER A 1 407 ? 2.352 24.031 -8.156 1 97.88 407 SER A N 1
ATOM 3300 C CA . SER A 1 407 ? 3.119 25.203 -7.77 1 97.88 407 SER A CA 1
ATOM 3301 C C . SER A 1 407 ? 4.559 24.844 -7.414 1 97.88 407 SER A C 1
ATOM 3303 O O . SER A 1 407 ? 4.973 23.688 -7.594 1 97.88 407 SER A O 1
ATOM 3305 N N . ASP A 1 408 ? 5.305 25.828 -6.898 1 96 408 ASP A N 1
ATOM 3306 C CA . ASP A 1 408 ? 6.688 25.609 -6.488 1 96 408 ASP A CA 1
ATOM 3307 C C . ASP A 1 408 ? 6.766 25.141 -5.039 1 96 408 ASP A C 1
ATOM 3309 O O . ASP A 1 408 ? 7.848 24.828 -4.539 1 96 408 ASP A O 1
ATOM 3313 N N . LEU A 1 409 ? 5.637 25.062 -4.406 1 97.62 409 LEU A N 1
ATOM 3314 C CA . LEU A 1 409 ? 5.594 24.594 -3.023 1 97.62 409 LEU A CA 1
ATOM 3315 C C . LEU A 1 409 ? 5.699 23.078 -2.957 1 97.62 409 LEU A C 1
ATOM 3317 O O . LEU A 1 409 ? 5.223 22.375 -3.855 1 97.62 409 LEU A O 1
ATOM 3321 N N . GLN A 1 410 ? 6.297 22.625 -1.938 1 97 410 GLN A N 1
ATOM 3322 C CA . GLN A 1 410 ? 6.266 21.203 -1.647 1 97 410 GLN A CA 1
ATOM 3323 C C . GLN A 1 410 ? 4.965 20.812 -0.952 1 97 410 GLN A C 1
ATOM 3325 O O . GLN A 1 410 ? 4.484 21.531 -0.074 1 97 410 GLN A O 1
ATOM 3330 N N . VAL A 1 411 ? 4.398 19.734 -1.4 1 98.19 411 VAL A N 1
ATOM 3331 C CA . VAL A 1 411 ? 3.199 19.203 -0.761 1 98.19 411 VAL A CA 1
ATOM 3332 C C . VAL A 1 411 ? 3.572 18.047 0.152 1 98.19 411 VAL A C 1
ATOM 3334 O O . VAL A 1 411 ? 4.094 17.031 -0.311 1 98.19 411 VAL A O 1
ATOM 3337 N N . PHE A 1 412 ? 3.355 18.219 1.443 1 98.44 412 PHE A N 1
ATOM 3338 C CA . PHE A 1 412 ? 3.568 17.188 2.439 1 98.44 412 PHE A CA 1
ATOM 3339 C C . PHE A 1 412 ? 2.275 16.422 2.713 1 98.44 412 PHE A C 1
ATOM 3341 O O . PHE A 1 412 ? 1.349 16.953 3.32 1 98.44 412 PHE A O 1
ATOM 3348 N N . ARG A 1 413 ? 2.188 15.188 2.248 1 98 413 ARG A N 1
ATOM 3349 C CA . ARG A 1 413 ? 0.997 14.352 2.365 1 98 413 ARG A CA 1
ATOM 3350 C C . ARG A 1 413 ? 1.286 13.102 3.186 1 98 413 ARG A C 1
ATOM 3352 O O . ARG A 1 413 ? 2.168 12.312 2.836 1 98 413 ARG A O 1
ATOM 3359 N N . ALA A 1 414 ? 0.593 12.891 4.27 1 98.12 414 ALA A N 1
ATOM 3360 C CA . ALA A 1 414 ? 0.762 11.734 5.148 1 98.12 414 ALA A CA 1
ATOM 3361 C C . ALA A 1 414 ? -0.517 11.453 5.93 1 98.12 414 ALA A C 1
ATOM 3363 O O . ALA A 1 414 ? -1.32 12.352 6.172 1 98.12 414 ALA A O 1
ATOM 3364 N N . MET A 1 415 ? -0.636 10.188 6.305 1 97.69 415 MET A N 1
ATOM 3365 C CA . MET A 1 415 ? -1.727 9.859 7.219 1 97.69 415 MET A CA 1
ATOM 3366 C C . MET A 1 415 ? -1.488 10.477 8.594 1 97.69 415 MET A C 1
ATOM 3368 O O . MET A 1 415 ? -0.354 10.516 9.07 1 97.69 415 MET A O 1
ATOM 3372 N N . ASP A 1 416 ? -2.514 10.977 9.172 1 98.12 416 ASP A N 1
ATOM 3373 C CA . ASP A 1 416 ? -2.361 11.516 10.523 1 98.12 416 ASP A CA 1
ATOM 3374 C C . ASP A 1 416 ? -3.281 10.797 11.508 1 98.12 416 ASP A C 1
ATOM 3376 O O . ASP A 1 416 ? -4.496 10.992 11.484 1 98.12 416 ASP A O 1
ATOM 3380 N N . PRO A 1 417 ? -2.727 10.047 12.414 1 96.81 417 PRO A N 1
ATOM 3381 C CA . PRO A 1 417 ? -3.545 9.211 13.297 1 96.81 417 PRO A CA 1
ATOM 3382 C C . PRO A 1 417 ? -4.34 10.023 14.312 1 96.81 417 PRO A C 1
ATOM 3384 O O . PRO A 1 417 ? -5.234 9.492 14.977 1 96.81 417 PRO A O 1
ATOM 3387 N N . ALA A 1 418 ? -4.047 11.297 14.469 1 97.12 418 ALA A N 1
ATOM 3388 C CA . ALA A 1 418 ? -4.77 12.109 15.445 1 97.12 418 ALA A CA 1
ATOM 3389 C C . ALA A 1 418 ? -5.953 12.82 14.797 1 97.12 418 ALA A C 1
ATOM 3391 O O . ALA A 1 418 ? -6.789 13.406 15.492 1 97.12 418 ALA A O 1
ATOM 3392 N N . LEU A 1 419 ? -6.008 12.812 13.57 1 96.75 419 LEU A N 1
ATOM 3393 C CA . LEU A 1 419 ? -7.105 13.445 12.852 1 96.75 419 LEU A CA 1
ATOM 3394 C C . LEU A 1 419 ? -8.164 12.422 12.461 1 96.75 419 LEU A C 1
ATOM 3396 O O . LEU A 1 419 ? -7.965 11.641 11.531 1 96.75 419 LEU A O 1
ATOM 3400 N N . VAL A 1 420 ? -9.289 12.469 13.141 1 96.56 420 VAL A N 1
ATOM 3401 C CA . VAL A 1 420 ? -10.336 11.477 12.938 1 96.56 420 VAL A CA 1
ATOM 3402 C C . VAL A 1 420 ? -11.625 12.164 12.508 1 96.56 420 VAL A C 1
ATOM 3404 O O . VAL A 1 420 ? -12.109 13.078 13.188 1 96.56 420 VAL A O 1
ATOM 3407 N N . HIS A 1 421 ? -12.07 11.82 11.391 1 96.25 421 HIS A N 1
ATOM 3408 C CA . HIS A 1 421 ? -13.391 12.273 10.953 1 96.25 421 HIS A CA 1
ATOM 3409 C C . HIS A 1 421 ? -14.492 11.414 11.547 1 96.25 421 HIS A C 1
ATOM 3411 O O . HIS A 1 421 ? -14.625 10.234 11.203 1 96.25 421 HIS A O 1
ATOM 3417 N N . ARG A 1 422 ? -15.312 11.977 12.305 1 94.56 422 ARG A N 1
ATOM 3418 C CA . ARG A 1 422 ? -16.406 11.258 12.969 1 94.56 422 ARG A CA 1
ATOM 3419 C C . ARG A 1 422 ? -17.5 10.883 11.977 1 94.56 422 ARG A C 1
ATOM 3421 O O . ARG A 1 422 ? -17.828 11.664 11.078 1 94.56 422 ARG A O 1
ATOM 3428 N N . TYR A 1 423 ? -18 9.719 12.258 1 94.25 423 TYR A N 1
ATOM 3429 C CA . TYR A 1 423 ? -19.125 9.312 11.406 1 94.25 423 TYR A CA 1
ATOM 3430 C C . TYR A 1 423 ? -20.344 10.195 11.641 1 94.25 423 TYR A C 1
ATOM 3432 O O . TYR A 1 423 ? -20.672 10.516 12.789 1 94.25 423 TYR A O 1
ATOM 3440 N N . HIS A 1 424 ? -20.906 10.586 10.594 1 90.31 424 HIS A N 1
ATOM 3441 C CA . HIS A 1 424 ? -22.219 11.219 10.641 1 90.31 424 HIS A CA 1
ATOM 3442 C C . HIS A 1 424 ? -23.047 10.859 9.398 1 90.31 424 HIS A C 1
ATOM 3444 O O . HIS A 1 424 ? -22.484 10.688 8.312 1 90.31 424 HIS A O 1
ATOM 3450 N N . GLY A 1 425 ? -24.281 10.703 9.625 1 84.56 425 GLY A N 1
ATOM 3451 C CA . GLY A 1 425 ? -25.172 10.344 8.523 1 84.56 425 GLY A CA 1
ATOM 3452 C C . GLY A 1 425 ? -25.141 11.367 7.398 1 84.56 425 GLY A C 1
ATOM 3453 O O . GLY A 1 425 ? -25.031 12.57 7.645 1 84.56 425 GLY A O 1
ATOM 3454 N N . LYS A 1 426 ? -25.172 10.859 6.16 1 82.19 426 LYS A N 1
ATOM 3455 C CA . LYS A 1 426 ? -25.188 11.711 4.977 1 82.19 426 LYS A CA 1
ATOM 3456 C C . LYS A 1 426 ? -26.328 11.344 4.039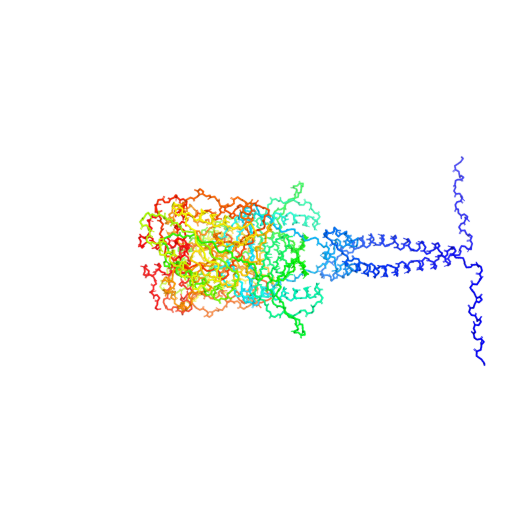 1 82.19 426 LYS A C 1
ATOM 3458 O O . LYS A 1 426 ? -26.797 10.203 4.035 1 82.19 426 LYS A O 1
ATOM 3463 N N . THR A 1 427 ? -26.875 12.32 3.432 1 82.75 427 THR A N 1
ATOM 3464 C CA . THR A 1 427 ? -27.844 12.125 2.371 1 82.75 427 THR A CA 1
ATOM 3465 C C . THR A 1 427 ? -27.391 12.797 1.078 1 82.75 427 THR A C 1
ATOM 3467 O O . THR A 1 427 ? -26.859 13.898 1.105 1 82.75 427 THR A O 1
ATOM 3470 N N . CYS A 1 428 ? -27.609 12.047 -0.019 1 83.19 428 CYS A N 1
ATOM 3471 C CA . CYS A 1 428 ? -27.203 12.602 -1.308 1 83.19 428 CYS A CA 1
ATOM 3472 C C . CYS A 1 428 ? -28.391 13.25 -2.012 1 83.19 428 CYS A C 1
ATOM 3474 O O . CYS A 1 428 ? -29.359 12.57 -2.361 1 83.19 428 CYS A O 1
ATOM 3476 N N . ASP A 1 429 ? -28.219 14.539 -2.199 1 80.88 429 ASP A N 1
ATOM 3477 C CA . ASP A 1 429 ? -29.25 15.289 -2.9 1 80.88 429 ASP A CA 1
ATOM 3478 C C . ASP A 1 429 ? -29.344 14.867 -4.367 1 80.88 429 ASP A C 1
ATOM 3480 O O . ASP A 1 429 ? -28.359 14.992 -5.113 1 80.88 429 ASP A O 1
ATOM 3484 N N . PRO A 1 430 ? -30.484 14.445 -4.82 1 81.19 430 PRO A N 1
ATOM 3485 C CA . PRO A 1 430 ? -30.625 14.016 -6.211 1 81.19 430 PRO A CA 1
ATOM 3486 C C . PRO A 1 430 ? -30.406 15.156 -7.207 1 81.19 430 PRO A C 1
ATOM 3488 O O . PRO A 1 430 ? -30.234 14.906 -8.406 1 81.19 430 PRO A O 1
ATOM 3491 N N . ALA A 1 431 ? -30.375 16.406 -6.711 1 82 431 ALA A N 1
ATOM 3492 C CA . ALA A 1 431 ? -30.25 17.562 -7.594 1 82 431 ALA A CA 1
ATOM 3493 C C . ALA A 1 431 ? -28.781 17.859 -7.887 1 82 431 ALA A C 1
ATOM 3495 O O . ALA A 1 431 ? -28.469 18.719 -8.703 1 82 431 ALA A O 1
ATOM 3496 N N . LEU A 1 432 ? -27.922 17.078 -7.32 1 81.62 432 LEU A N 1
ATOM 3497 C CA . LEU A 1 432 ? -26.5 17.25 -7.582 1 81.62 432 LEU A CA 1
ATOM 3498 C C . LEU A 1 432 ? -26.172 16.891 -9.023 1 81.62 432 LEU A C 1
ATOM 3500 O O . LEU A 1 432 ? -26.906 16.141 -9.664 1 81.62 432 LEU A O 1
ATOM 3504 N N . THR A 1 433 ? -25.062 17.516 -9.453 1 83.31 433 THR A N 1
ATOM 3505 C CA . THR A 1 433 ? -24.578 17.078 -10.766 1 83.31 433 THR A CA 1
ATOM 3506 C C . THR A 1 433 ? -24.25 15.594 -10.742 1 83.31 433 THR A C 1
ATOM 3508 O O . THR A 1 433 ? -24.062 15.008 -9.68 1 83.31 433 THR A O 1
ATOM 3511 N N . ARG A 1 434 ? -24.141 15.039 -11.852 1 81.88 434 ARG A N 1
ATOM 3512 C CA . ARG A 1 434 ? -23.859 13.617 -11.977 1 81.88 434 ARG A CA 1
ATOM 3513 C C . ARG A 1 434 ? -22.578 13.258 -11.242 1 81.88 434 ARG A C 1
ATOM 3515 O O . ARG A 1 434 ? -22.531 12.281 -10.484 1 81.88 434 ARG A O 1
ATOM 3522 N N . ASP A 1 435 ? -21.594 14.031 -11.445 1 82.06 435 ASP A N 1
ATOM 3523 C CA . ASP A 1 435 ? -20.297 13.75 -10.828 1 82.06 435 ASP A CA 1
ATOM 3524 C C . ASP A 1 435 ? -20.344 13.945 -9.312 1 82.06 435 ASP A C 1
ATOM 3526 O O . ASP A 1 435 ? -19.797 13.141 -8.562 1 82.06 435 ASP A O 1
ATOM 3530 N N . GLN A 1 436 ? -21.047 14.93 -8.922 1 80.5 436 GLN A N 1
ATOM 3531 C CA . GLN A 1 436 ? -21.172 15.195 -7.492 1 80.5 436 GLN A CA 1
ATOM 3532 C C . GLN A 1 436 ? -22 14.109 -6.812 1 80.5 436 GLN A C 1
ATOM 3534 O O . GLN A 1 436 ? -21.703 13.688 -5.695 1 80.5 436 GLN A O 1
ATOM 3539 N N . TYR A 1 437 ? -23.016 13.766 -7.523 1 82.88 437 TYR A N 1
ATOM 3540 C CA . TYR A 1 437 ? -23.859 12.711 -6.984 1 82.88 437 TYR A CA 1
ATOM 3541 C C . TYR A 1 437 ? -23.094 11.406 -6.855 1 82.88 437 TYR A C 1
ATOM 3543 O O . TYR A 1 437 ? -23.172 10.727 -5.828 1 82.88 437 TYR A O 1
ATOM 3551 N N . ARG A 1 438 ? -22.312 11.078 -7.824 1 82.88 438 ARG A N 1
ATOM 3552 C CA . ARG A 1 438 ? -21.453 9.891 -7.793 1 82.88 438 ARG A CA 1
ATOM 3553 C C . ARG A 1 438 ? -20.484 9.945 -6.617 1 82.88 438 ARG A C 1
ATOM 3555 O O . ARG A 1 438 ? -20.312 8.945 -5.914 1 82.88 438 ARG A O 1
ATOM 3562 N N . MET A 1 439 ? -19.906 11.016 -6.414 1 82.94 439 MET A N 1
ATOM 3563 C CA . MET A 1 439 ? -18.969 11.18 -5.316 1 82.94 439 MET A CA 1
ATOM 3564 C C . MET A 1 439 ? -19.656 11.047 -3.967 1 82.94 439 MET A C 1
ATOM 3566 O O . MET A 1 439 ? -19.109 10.453 -3.035 1 82.94 439 MET A O 1
ATOM 3570 N N . CYS A 1 440 ? -20.844 11.609 -3.953 1 84.25 440 CYS A N 1
ATOM 3571 C CA . CYS A 1 440 ? -21.641 11.523 -2.729 1 84.25 440 CYS A CA 1
ATOM 3572 C C . CYS A 1 440 ? -21.969 10.078 -2.398 1 84.25 440 CYS A C 1
ATOM 3574 O O . CYS A 1 440 ? -21.766 9.625 -1.27 1 84.25 440 CYS A O 1
ATOM 3576 N N . VAL A 1 441 ? -22.422 9.414 -3.365 1 84.69 441 VAL A N 1
ATOM 3577 C CA . VAL A 1 441 ? -22.781 8.008 -3.191 1 84.69 441 VAL A CA 1
ATOM 3578 C C . VAL A 1 441 ? -21.547 7.199 -2.805 1 84.69 441 VAL A C 1
ATOM 3580 O O . VAL A 1 441 ? -21.609 6.32 -1.945 1 84.69 441 VAL A O 1
ATOM 3583 N N . GLY A 1 442 ? -20.453 7.496 -3.441 1 85.5 442 GLY A N 1
ATOM 3584 C CA . GLY A 1 442 ? -19.203 6.859 -3.084 1 85.5 442 GLY A CA 1
ATOM 3585 C C . GLY A 1 442 ? -18.812 7.066 -1.63 1 85.5 442 GLY A C 1
ATOM 3586 O O . GLY A 1 442 ? -18.453 6.113 -0.937 1 85.5 442 GLY A O 1
ATOM 3587 N N . SER A 1 443 ? -18.969 8.25 -1.237 1 87 443 SER A N 1
ATOM 3588 C CA . SER A 1 443 ? -18.641 8.57 0.149 1 87 443 SER A CA 1
ATOM 3589 C C . SER A 1 443 ? -19.578 7.852 1.114 1 87 443 SER A C 1
ATOM 3591 O O . SER A 1 443 ? -19.156 7.34 2.146 1 87 443 SER A O 1
ATOM 3593 N N . LEU A 1 444 ? -20.844 7.879 0.745 1 88.19 444 LEU A N 1
ATOM 3594 C CA . LEU A 1 444 ? -21.859 7.211 1.562 1 88.19 444 LEU A CA 1
ATOM 3595 C C . LEU A 1 444 ? -21.547 5.727 1.712 1 88.19 444 LEU A C 1
ATOM 3597 O O . LEU A 1 444 ? -21.562 5.191 2.824 1 88.19 444 LEU A O 1
ATOM 3601 N N . SER A 1 445 ? -21.188 5.168 0.677 1 88.06 445 SER A N 1
ATOM 3602 C CA . SER A 1 445 ? -20.922 3.732 0.682 1 88.06 445 SER A CA 1
ATOM 3603 C C . SER A 1 445 ? -19.625 3.41 1.413 1 88.06 445 SER A C 1
ATOM 3605 O O . SER A 1 445 ? -19.547 2.428 2.152 1 88.06 445 SER A O 1
ATOM 3607 N N . GLU A 1 446 ? -18.656 4.203 1.287 1 89.88 446 GLU A N 1
ATOM 3608 C CA . GLU A 1 446 ? -17.328 3.955 1.852 1 89.88 446 GLU A CA 1
ATOM 3609 C C . GLU A 1 446 ? -17.344 4.098 3.371 1 89.88 446 GLU A C 1
ATOM 3611 O O . GLU A 1 446 ? -16.578 3.43 4.07 1 89.88 446 GLU A O 1
ATOM 3616 N N . THR A 1 447 ? -18.172 4.906 3.859 1 93.88 447 THR A N 1
ATOM 3617 C CA . THR A 1 447 ? -18.156 5.215 5.285 1 93.88 447 THR A CA 1
ATOM 3618 C C . THR A 1 447 ? -19.078 4.273 6.055 1 93.88 447 THR A C 1
ATOM 3620 O O . THR A 1 447 ? -19.188 4.371 7.277 1 93.88 447 THR A O 1
ATOM 3623 N N . MET A 1 448 ? -19.688 3.373 5.391 1 94.56 448 MET A N 1
ATOM 3624 C CA . MET A 1 448 ? -20.656 2.496 6.055 1 94.56 448 MET A CA 1
ATOM 3625 C C . MET A 1 448 ? -19.938 1.533 7.004 1 94.56 448 MET A C 1
ATOM 3627 O O . MET A 1 448 ? -20.156 1.579 8.219 1 94.56 448 MET A O 1
ATOM 3631 N N . ALA A 1 449 ? -19.156 0.689 6.469 1 94.94 449 ALA A N 1
ATOM 3632 C CA . ALA A 1 449 ? -18.406 -0.32 7.223 1 94.94 449 ALA A CA 1
ATOM 3633 C C . ALA A 1 449 ? -17.312 -0.947 6.367 1 94.94 449 ALA A C 1
ATOM 3635 O O . ALA A 1 449 ? -17.141 -0.572 5.207 1 94.94 449 ALA A O 1
ATOM 3636 N N . SER A 1 450 ? -16.516 -1.771 7.027 1 93.5 450 SER A N 1
ATOM 3637 C CA . SER A 1 450 ? -15.5 -2.48 6.27 1 93.5 450 SER A CA 1
ATOM 3638 C C . SER A 1 450 ? -16.125 -3.445 5.266 1 93.5 450 SER A C 1
ATOM 3640 O O . SER A 1 450 ? -17.297 -3.805 5.391 1 93.5 450 SER A O 1
ATOM 3642 N N . LYS A 1 451 ? -15.336 -3.779 4.289 1 92.75 451 LYS A N 1
ATOM 3643 C CA . LYS A 1 451 ? -15.805 -4.734 3.291 1 92.75 451 LYS A CA 1
ATOM 3644 C C . LYS A 1 451 ? -16.312 -6.016 3.951 1 92.75 451 LYS A C 1
ATOM 3646 O O . LYS A 1 451 ? -17.375 -6.523 3.598 1 92.75 451 LYS A O 1
ATOM 3651 N N . ALA A 1 452 ? -15.555 -6.535 4.84 1 91.12 452 ALA A N 1
ATOM 3652 C CA . ALA A 1 452 ? -15.922 -7.762 5.547 1 91.12 452 ALA A CA 1
ATOM 3653 C C . ALA A 1 452 ? -17.25 -7.598 6.281 1 91.12 452 ALA A C 1
ATOM 3655 O O . ALA A 1 452 ? -18.109 -8.477 6.211 1 91.12 452 ALA A O 1
ATOM 3656 N N . GLN A 1 453 ? -17.438 -6.543 6.934 1 92.25 453 GLN A N 1
ATOM 3657 C CA . GLN A 1 453 ? -18.656 -6.285 7.691 1 92.25 453 GLN A CA 1
ATOM 3658 C C . GLN A 1 453 ? -19.859 -6.148 6.766 1 92.25 453 GLN A C 1
ATOM 3660 O O . GLN A 1 453 ? -20.938 -6.672 7.055 1 92.25 453 GLN A O 1
ATOM 3665 N N . LEU A 1 454 ? -19.672 -5.441 5.723 1 94.25 454 LEU A N 1
ATOM 3666 C CA . LEU A 1 454 ? -20.75 -5.281 4.75 1 94.25 454 LEU A CA 1
ATOM 3667 C C . LEU A 1 454 ? -21.125 -6.625 4.133 1 94.25 454 LEU A C 1
ATOM 3669 O O . LEU A 1 454 ? -22.312 -6.918 3.949 1 94.25 454 LEU A O 1
ATOM 3673 N N . GLY A 1 455 ? -20.078 -7.395 3.795 1 92.75 455 GLY A N 1
ATOM 3674 C CA . GLY A 1 455 ? -20.344 -8.727 3.262 1 92.75 455 GLY A CA 1
ATOM 3675 C C . GLY A 1 455 ? -21.125 -9.609 4.215 1 92.75 455 GLY A C 1
ATOM 3676 O O . GLY A 1 455 ? -22.109 -10.242 3.816 1 92.75 455 GLY A O 1
ATOM 3677 N N . VAL A 1 456 ? -20.719 -9.609 5.41 1 91.25 456 VAL A N 1
ATOM 3678 C CA . VAL A 1 456 ? -21.375 -10.414 6.43 1 91.25 456 VAL A CA 1
ATOM 3679 C C . VAL A 1 456 ? -22.828 -9.953 6.59 1 91.25 456 VAL A C 1
ATOM 3681 O O . VAL A 1 456 ? -23.734 -10.773 6.691 1 91.25 456 VAL A O 1
ATOM 3684 N N . LYS A 1 457 ? -23.016 -8.703 6.645 1 92.56 457 LYS A N 1
ATOM 3685 C CA . LYS A 1 457 ? -24.375 -8.156 6.766 1 92.56 457 LYS A CA 1
ATOM 3686 C C . LYS A 1 457 ? -25.25 -8.617 5.613 1 92.56 457 LYS A C 1
ATOM 3688 O O . LYS A 1 457 ? -26.391 -9.047 5.828 1 92.56 457 LYS A O 1
ATOM 3693 N N . LEU A 1 458 ? -24.75 -8.516 4.465 1 91.81 458 LEU A N 1
ATOM 3694 C CA . LEU A 1 458 ? -25.531 -8.914 3.291 1 91.81 458 LEU A CA 1
ATOM 3695 C C . LEU A 1 458 ? -25.812 -10.414 3.32 1 91.81 458 LEU A C 1
ATOM 3697 O O . LEU A 1 458 ? -26.922 -10.844 2.998 1 91.81 458 LEU A O 1
ATOM 3701 N N . LEU A 1 459 ? -24.844 -11.203 3.678 1 90.75 459 LEU A N 1
ATOM 3702 C CA . LEU A 1 459 ? -25.016 -12.648 3.766 1 90.75 459 LEU A CA 1
ATOM 3703 C C . LEU A 1 459 ? -26.062 -13.008 4.82 1 90.75 459 LEU A C 1
ATOM 3705 O O . LEU A 1 459 ? -26.844 -13.945 4.637 1 90.75 459 LEU A O 1
ATOM 3709 N N . THR A 1 460 ? -26.047 -12.289 5.855 1 89.25 460 THR A N 1
ATOM 3710 C CA . THR A 1 460 ? -27.031 -12.508 6.91 1 89.25 460 THR A CA 1
ATOM 3711 C C . THR A 1 460 ? -28.438 -12.148 6.422 1 89.25 460 THR A C 1
ATOM 3713 O O . THR A 1 460 ? -29.391 -12.883 6.68 1 89.25 460 THR A O 1
ATOM 3716 N N . LEU A 1 461 ? -28.547 -11.102 5.746 1 89.56 461 LEU A N 1
ATOM 3717 C CA . LEU A 1 461 ? -29.828 -10.68 5.199 1 89.56 461 LEU A CA 1
ATOM 3718 C C . LEU A 1 461 ? -30.344 -11.703 4.188 1 89.56 461 LEU A C 1
ATOM 3720 O O . LEU A 1 461 ? -31.562 -11.891 4.059 1 89.56 461 LEU A O 1
ATOM 3724 N N . GLN A 1 462 ? -29.406 -12.383 3.555 1 87.12 462 GLN A N 1
ATOM 3725 C CA . GLN A 1 462 ? -29.781 -13.383 2.559 1 87.12 462 GLN A CA 1
ATOM 3726 C C . GLN A 1 462 ? -30.047 -14.734 3.209 1 87.12 462 GLN A C 1
ATOM 3728 O O . GLN A 1 462 ? -30.422 -15.695 2.531 1 87.12 462 GLN A O 1
ATOM 3733 N N . GLY A 1 463 ? -29.688 -14.852 4.457 1 85.56 463 GLY A N 1
ATOM 3734 C CA . GLY A 1 463 ? -29.938 -16.094 5.18 1 85.56 463 GLY A CA 1
ATOM 3735 C C . GLY A 1 463 ? -28.797 -17.094 5.031 1 85.56 463 GLY A C 1
ATOM 3736 O O . GLY A 1 463 ? -28.969 -18.266 5.363 1 85.56 463 GLY A O 1
ATOM 3737 N N . LYS A 1 464 ? -27.734 -16.656 4.566 1 85.69 464 LYS A N 1
ATOM 3738 C CA . LYS A 1 464 ? -26.609 -17.562 4.316 1 85.69 464 LYS A CA 1
ATOM 3739 C C . LYS A 1 464 ? -25.703 -17.656 5.535 1 85.69 464 LYS A C 1
ATOM 3741 O O . LYS A 1 464 ? -24.891 -18.578 5.637 1 85.69 464 LYS A O 1
ATOM 3746 N N . LEU A 1 465 ? -25.734 -16.656 6.406 1 84.81 465 LEU A N 1
ATOM 3747 C CA . LEU A 1 465 ? -25 -16.672 7.664 1 84.81 465 LEU A CA 1
ATOM 3748 C C . LEU A 1 465 ? -25.922 -16.344 8.836 1 84.81 465 LEU A C 1
ATOM 3750 O O . LEU A 1 465 ? -26.859 -15.555 8.695 1 84.81 465 LEU A O 1
ATOM 3754 N N . PRO A 1 466 ? -25.641 -17.031 9.891 1 79.12 466 PRO A N 1
ATOM 3755 C CA . PRO A 1 466 ? -26.406 -16.625 11.078 1 79.12 466 PRO A CA 1
ATOM 3756 C C . PRO A 1 466 ? -26 -15.25 11.594 1 79.12 466 PRO A C 1
ATOM 3758 O O . PRO A 1 466 ? -24.891 -14.781 11.305 1 79.12 466 PRO A O 1
ATOM 3761 N N . PRO A 1 467 ? -26.938 -14.625 12.25 1 71 467 PRO A N 1
ATOM 3762 C CA . PRO A 1 467 ? -26.562 -13.344 12.836 1 71 467 PRO A CA 1
ATOM 3763 C C . PRO A 1 467 ? -25.438 -13.477 13.867 1 71 467 PRO A C 1
ATOM 3765 O O . PRO A 1 467 ? -25.328 -14.516 14.523 1 71 467 PRO A O 1
ATOM 3768 N N . ALA A 1 468 ? -24.516 -12.523 13.797 1 66.31 468 ALA A N 1
ATOM 3769 C CA . ALA A 1 468 ? -23.438 -12.547 14.781 1 66.31 468 ALA A CA 1
ATOM 3770 C C . ALA A 1 468 ? -24 -12.469 16.203 1 66.31 468 ALA A C 1
ATOM 3772 O O . ALA A 1 468 ? -24.922 -11.711 16.469 1 66.31 468 ALA A O 1
ATOM 3773 N N . ALA A 1 469 ? -23.828 -13.453 17.031 1 54.56 469 ALA A N 1
ATOM 3774 C CA . ALA A 1 469 ? -24.312 -13.539 18.406 1 54.56 469 ALA A CA 1
ATOM 3775 C C . ALA A 1 469 ? -23.656 -12.484 19.297 1 54.56 469 ALA A C 1
ATOM 3777 O O . ALA A 1 469 ? -22.5 -12.117 19.078 1 54.56 469 ALA A O 1
ATOM 3778 N N . MET B 1 1 ? 85.375 19.391 34.656 1 24.44 1 MET B N 1
ATOM 3779 C CA . MET B 1 1 ? 85.562 18.422 33.594 1 24.44 1 MET B CA 1
ATOM 3780 C C . MET B 1 1 ? 84.5 18.641 32.5 1 24.44 1 MET B C 1
ATOM 3782 O O . MET B 1 1 ? 84.25 17.781 31.656 1 24.44 1 MET B O 1
ATOM 3786 N N . SER B 1 2 ? 83.625 19.688 32.656 1 26.3 2 SER B N 1
ATOM 3787 C CA . SER B 1 2 ? 82.312 20.031 32.125 1 26.3 2 SER B CA 1
ATOM 3788 C C . SER B 1 2 ? 82.312 20.359 30.641 1 26.3 2 SER B C 1
ATOM 3790 O O . SER B 1 2 ? 81.375 20.141 29.922 1 26.3 2 SER B O 1
ATOM 3792 N N . ASP B 1 3 ? 83.375 21.141 30.219 1 28.39 3 ASP B N 1
ATOM 3793 C CA . ASP B 1 3 ? 83.312 22.094 29.125 1 28.39 3 ASP B CA 1
ATOM 3794 C C . ASP B 1 3 ? 83.375 21.406 27.766 1 28.39 3 ASP B C 1
ATOM 3796 O O . ASP B 1 3 ? 83.438 22.062 26.719 1 28.39 3 ASP B O 1
ATOM 3800 N N . LYS B 1 4 ? 84 20.219 27.703 1 31.25 4 LYS B N 1
ATOM 3801 C CA . LYS B 1 4 ? 84.812 19.875 26.531 1 31.25 4 LYS B CA 1
ATOM 3802 C C . LYS B 1 4 ? 83.938 19.391 25.375 1 31.25 4 LYS B C 1
ATOM 3804 O O . LYS B 1 4 ? 84.438 18.984 24.328 1 31.25 4 LYS B O 1
ATOM 3809 N N . THR B 1 5 ? 82.688 18.969 25.719 1 30.42 5 THR B N 1
ATOM 3810 C CA . THR B 1 5 ? 82.062 18.031 24.781 1 30.42 5 THR B CA 1
ATOM 3811 C C . THR B 1 5 ? 81.5 18.766 23.578 1 30.42 5 THR B C 1
ATOM 3813 O O . THR B 1 5 ? 80.875 18.156 22.734 1 30.42 5 THR B O 1
ATOM 3816 N N . GLY B 1 6 ? 81.625 20.188 23.625 1 29.86 6 GLY B N 1
ATOM 3817 C CA . GLY B 1 6 ? 80.812 20.922 22.688 1 29.86 6 GLY B CA 1
ATOM 3818 C C . GLY B 1 6 ? 81.25 20.781 21.25 1 29.86 6 GLY B C 1
ATOM 3819 O O . GLY B 1 6 ? 80.562 21.266 20.328 1 29.86 6 GLY B O 1
ATOM 3820 N N . ASP B 1 7 ? 82.625 20.547 21.047 1 29.98 7 ASP B N 1
ATOM 3821 C CA . ASP B 1 7 ? 83.25 21.078 19.844 1 29.98 7 ASP B CA 1
ATOM 3822 C C . ASP B 1 7 ? 83 20.172 18.641 1 29.98 7 ASP B C 1
ATOM 3824 O O . ASP B 1 7 ? 83.562 20.359 17.578 1 29.98 7 ASP B O 1
ATOM 3828 N N . MET B 1 8 ? 82.562 18.969 18.875 1 28.27 8 MET B N 1
ATOM 3829 C CA . MET B 1 8 ? 82.875 17.969 17.844 1 28.27 8 MET B CA 1
ATOM 3830 C C . MET B 1 8 ? 82.062 18.188 16.594 1 28.27 8 MET B C 1
ATOM 3832 O O . MET B 1 8 ? 82.438 17.844 15.484 1 28.27 8 MET B O 1
ATOM 3836 N N . PHE B 1 9 ? 80.688 18.531 16.766 1 31.94 9 PHE B N 1
ATOM 3837 C CA . PHE B 1 9 ? 79.812 18.312 15.641 1 31.94 9 PHE B CA 1
ATOM 3838 C C . PHE B 1 9 ? 79.875 19.469 14.648 1 31.94 9 PHE B C 1
ATOM 3840 O O . PHE B 1 9 ? 79.125 19.516 13.68 1 31.94 9 PHE B O 1
ATOM 3847 N N . GLY B 1 10 ? 80.625 20.594 14.953 1 30.31 10 GLY B N 1
ATOM 3848 C CA . GLY B 1 10 ? 80.625 21.797 14.117 1 30.31 10 GLY B CA 1
ATOM 3849 C C . GLY B 1 10 ? 81.25 21.578 12.75 1 30.31 10 GLY B C 1
ATOM 3850 O O . GLY B 1 10 ? 81 22.375 11.836 1 30.31 10 GLY B O 1
ATOM 3851 N N . ARG B 1 11 ? 82.375 20.922 12.742 1 31.94 11 ARG B N 1
ATOM 3852 C CA . ARG B 1 11 ? 83.312 21.141 11.625 1 31.94 11 ARG B CA 1
ATOM 3853 C C . ARG B 1 11 ? 82.812 20.453 10.359 1 31.94 11 ARG B C 1
ATOM 3855 O O . ARG B 1 11 ? 83.438 20.531 9.305 1 31.94 11 ARG B O 1
ATOM 3862 N N . SER B 1 12 ? 82.062 19.359 10.5 1 29.34 12 SER B N 1
ATOM 3863 C CA . SER B 1 12 ? 81.938 18.453 9.359 1 29.34 12 SER B CA 1
ATOM 3864 C C . SER B 1 12 ? 81.062 19.031 8.266 1 29.34 12 SER B C 1
ATOM 3866 O O . SER B 1 12 ? 80.875 18.422 7.211 1 29.34 12 SER B O 1
ATOM 3868 N N . LEU B 1 13 ? 80.312 20.047 8.508 1 32.03 13 LEU B N 1
ATOM 3869 C CA . LEU B 1 13 ? 79.312 20.422 7.496 1 32.03 13 LEU B CA 1
ATOM 3870 C C . LEU B 1 13 ? 79.938 21.219 6.367 1 32.03 13 LEU B C 1
ATOM 3872 O O . LEU B 1 13 ? 79.25 21.656 5.441 1 32.03 13 LEU B O 1
ATOM 3876 N N . ARG B 1 14 ? 81.25 21.781 6.539 1 30.61 14 ARG B N 1
ATOM 3877 C CA . ARG B 1 14 ? 81.75 22.734 5.539 1 30.61 14 ARG B CA 1
ATOM 3878 C C . ARG B 1 14 ? 82.25 22 4.312 1 30.61 14 ARG B C 1
ATOM 3880 O O . ARG B 1 14 ? 83.062 22.562 3.559 1 30.61 14 ARG B O 1
ATOM 3887 N N . ARG B 1 15 ? 82.5 20.719 4.32 1 34.34 15 ARG B N 1
ATOM 3888 C CA . ARG B 1 15 ? 83.188 20.344 3.107 1 34.34 15 ARG B CA 1
ATOM 3889 C C . ARG B 1 15 ? 82.438 20.734 1.861 1 34.34 15 ARG B C 1
ATOM 3891 O O . ARG B 1 15 ? 81.188 20.547 1.798 1 34.34 15 ARG B O 1
ATOM 3898 N N . PRO B 1 16 ? 82.938 21.656 0.988 1 40.75 16 PRO B N 1
ATOM 3899 C CA . PRO B 1 16 ? 82.312 22.328 -0.179 1 40.75 16 PRO B CA 1
ATOM 3900 C C . PRO B 1 16 ? 81.562 21.359 -1.078 1 40.75 16 PRO B C 1
ATOM 3902 O O . PRO B 1 16 ? 80.75 21.781 -1.894 1 40.75 16 PRO B O 1
ATOM 3905 N N . GLY B 1 17 ? 82.125 20.125 -1.149 1 42.59 17 GLY B N 1
ATOM 3906 C CA . GLY B 1 17 ? 81.812 19.312 -2.32 1 42.59 17 GLY B CA 1
ATOM 3907 C C . GLY B 1 17 ? 80.5 18.641 -2.244 1 42.59 17 GLY B C 1
ATOM 3908 O O . GLY B 1 17 ? 80.25 17.656 -2.943 1 42.59 17 GLY B O 1
ATOM 3909 N N . PHE B 1 18 ? 79.75 18.828 -1.183 1 48.66 18 PHE B N 1
ATOM 3910 C CA . PHE B 1 18 ? 78.5 18.062 -1.194 1 48.66 18 PHE B CA 1
ATOM 3911 C C . PHE B 1 18 ? 77.625 18.453 -2.385 1 48.66 18 PHE B C 1
ATOM 3913 O O . PHE B 1 18 ? 77.312 19.641 -2.562 1 48.66 18 PHE B O 1
ATOM 3920 N N . PRO B 1 19 ? 77.875 17.641 -3.41 1 57.06 19 PRO B N 1
ATOM 3921 C CA . PRO B 1 19 ? 77.188 18.016 -4.637 1 57.06 19 PRO B CA 1
ATOM 3922 C C . PRO B 1 19 ? 75.688 18.203 -4.422 1 57.06 19 PRO B C 1
ATOM 3924 O O . PRO B 1 19 ? 74.938 17.25 -4.516 1 57.06 19 PRO B O 1
ATOM 3927 N N . LEU B 1 20 ? 75.375 19.281 -3.789 1 60.91 20 LEU B N 1
ATOM 3928 C CA . LEU B 1 20 ? 74 19.688 -3.453 1 60.91 20 LEU B CA 1
ATOM 3929 C C . LEU B 1 20 ? 73.125 19.766 -4.707 1 60.91 20 LEU B C 1
ATOM 3931 O O . LEU B 1 20 ? 72 19.359 -4.684 1 60.91 20 LEU B O 1
ATOM 3935 N N . ILE B 1 21 ? 73.812 20.156 -5.766 1 64.62 21 ILE B N 1
ATOM 3936 C CA . ILE B 1 21 ? 73 20.391 -6.969 1 64.62 21 ILE B CA 1
ATOM 3937 C C . ILE B 1 21 ? 72.562 19.047 -7.547 1 64.62 21 ILE B C 1
ATOM 3939 O O . ILE B 1 21 ? 71.375 18.875 -7.859 1 64.62 21 ILE B O 1
ATOM 3943 N N . PRO B 1 22 ? 73.5 18.094 -7.547 1 66.19 22 PRO B N 1
ATOM 3944 C CA . PRO B 1 22 ? 73 16.812 -8.078 1 66.19 22 PRO B CA 1
ATOM 3945 C C . PRO B 1 22 ? 71.938 16.141 -7.164 1 66.19 22 PRO B C 1
ATOM 3947 O O . PRO B 1 22 ? 71 15.516 -7.645 1 66.19 22 PRO B O 1
ATOM 3950 N N . VAL B 1 23 ? 72.062 16.281 -5.879 1 65.44 23 VAL B N 1
ATOM 3951 C CA . VAL B 1 23 ? 71.125 15.719 -4.945 1 65.44 23 VAL B CA 1
ATOM 3952 C C . VAL B 1 23 ? 69.75 16.453 -5.078 1 65.44 23 VAL B C 1
ATOM 3954 O O . VAL B 1 23 ? 68.688 15.836 -5.09 1 65.44 23 VAL B O 1
ATOM 3957 N N . CYS B 1 24 ? 69.688 17.766 -5.281 1 68.75 24 CYS B N 1
ATOM 3958 C CA . CYS B 1 24 ? 68.5 18.531 -5.438 1 68.75 24 CYS B CA 1
ATOM 3959 C C . CYS B 1 24 ? 67.812 18.203 -6.758 1 68.75 24 CYS B C 1
ATOM 3961 O O . CYS B 1 24 ? 66.562 18.094 -6.812 1 68.75 24 CYS B O 1
ATOM 3963 N N . VAL B 1 25 ? 68.625 18 -7.781 1 68.12 25 VAL B N 1
ATOM 3964 C CA . VAL B 1 25 ? 68.062 17.594 -9.062 1 68.12 25 VAL B CA 1
ATOM 3965 C C . VAL B 1 25 ? 67.438 16.188 -8.953 1 68.12 25 VAL B C 1
ATOM 3967 O O . VAL B 1 25 ? 66.375 15.898 -9.477 1 68.12 25 VAL B O 1
ATOM 3970 N N . GLY B 1 26 ? 68.125 15.367 -8.211 1 65.5 26 GLY B N 1
ATOM 3971 C CA . GLY B 1 26 ? 67.625 14.039 -7.949 1 65.5 26 GLY B CA 1
ATOM 3972 C C . GLY B 1 26 ? 66.312 14.07 -7.152 1 65.5 26 GLY B C 1
ATOM 3973 O O . GLY B 1 26 ? 65.375 13.328 -7.457 1 65.5 26 GLY B O 1
ATOM 3974 N N . ILE B 1 27 ? 66.188 14.883 -6.176 1 66.12 27 ILE B N 1
ATOM 3975 C CA . ILE B 1 27 ? 64.938 15.016 -5.379 1 66.12 27 ILE B CA 1
ATOM 3976 C C . ILE B 1 27 ? 63.812 15.492 -6.266 1 66.12 27 ILE B C 1
ATOM 3978 O O . ILE B 1 27 ? 62.688 14.961 -6.191 1 66.12 27 ILE B O 1
ATOM 3982 N N . VAL B 1 28 ? 64.062 16.422 -7.203 1 68.19 28 VAL B N 1
ATOM 3983 C CA . VAL B 1 28 ? 63.031 16.922 -8.109 1 68.19 28 VAL B CA 1
ATOM 3984 C C . VAL B 1 28 ? 62.656 15.844 -9.117 1 68.19 28 VAL B C 1
ATOM 3986 O O . VAL B 1 28 ? 61.469 15.625 -9.383 1 68.19 28 VAL B O 1
ATOM 3989 N N . VAL B 1 29 ? 63.594 15.125 -9.586 1 66.12 29 VAL B N 1
ATOM 3990 C CA . VAL B 1 29 ? 63.312 14.047 -10.531 1 66.12 29 VAL B CA 1
ATOM 3991 C C . VAL B 1 29 ? 62.625 12.898 -9.812 1 66.12 29 VAL B C 1
ATOM 3993 O O . VAL B 1 29 ? 61.656 12.344 -10.344 1 66.12 29 VAL B O 1
ATOM 3996 N N . GLY B 1 30 ? 63.031 12.562 -8.602 1 62.41 30 GLY B N 1
ATOM 3997 C CA . GLY B 1 30 ? 62.312 11.562 -7.824 1 62.41 30 GLY B CA 1
ATOM 3998 C C . GLY B 1 30 ? 60.875 11.977 -7.488 1 62.41 30 GLY B C 1
ATOM 3999 O O . GLY B 1 30 ? 59.969 11.172 -7.578 1 62.41 30 GLY B O 1
ATOM 4000 N N . TYR B 1 31 ? 60.719 13.219 -7.16 1 61 31 TYR B N 1
ATOM 4001 C CA . TYR B 1 31 ? 59.406 13.797 -6.898 1 61 31 TYR B CA 1
ATOM 4002 C C . TYR B 1 31 ? 58.531 13.781 -8.156 1 61 31 TYR B C 1
ATOM 4004 O O . TYR B 1 31 ? 57.344 13.438 -8.094 1 61 31 TYR B O 1
ATOM 4012 N N . ILE B 1 32 ? 59.094 14.039 -9.32 1 62.06 32 ILE B N 1
ATOM 4013 C CA . ILE B 1 32 ? 58.375 14.016 -10.602 1 62.06 32 ILE B CA 1
ATOM 4014 C C . ILE B 1 32 ? 58.188 12.57 -11.047 1 62.06 32 ILE B C 1
ATOM 4016 O O . ILE B 1 32 ? 57.094 12.211 -11.523 1 62.06 32 ILE B O 1
ATOM 4020 N N . LEU B 1 33 ? 59.125 11.742 -10.93 1 60.62 33 LEU B N 1
ATOM 4021 C CA . LEU B 1 33 ? 59.031 10.352 -11.344 1 60.62 33 LEU B CA 1
ATOM 4022 C C . LEU B 1 33 ? 57.969 9.625 -10.523 1 60.62 33 LEU B C 1
ATOM 4024 O O . LEU B 1 33 ? 57.188 8.836 -11.062 1 60.62 33 LEU B O 1
ATOM 4028 N N . ARG B 1 34 ? 58.031 9.844 -9.172 1 57.19 34 ARG B N 1
ATOM 4029 C CA . ARG B 1 34 ? 56.938 9.25 -8.383 1 57.19 34 ARG B CA 1
ATOM 4030 C C . ARG B 1 34 ? 55.594 9.812 -8.812 1 57.19 34 ARG B C 1
ATOM 4032 O O . ARG B 1 34 ? 54.594 9.086 -8.867 1 57.19 34 ARG B O 1
ATOM 4039 N N . GLY B 1 35 ? 55.531 11.07 -9.219 1 55.12 35 GLY B N 1
ATOM 4040 C CA . GLY B 1 35 ? 54.312 11.625 -9.812 1 55.12 35 GLY B CA 1
ATOM 4041 C C . GLY B 1 35 ? 53.938 10.977 -11.133 1 55.12 35 GLY B C 1
ATOM 4042 O O . GLY B 1 35 ? 52.781 10.688 -11.391 1 55.12 35 GLY B O 1
ATOM 4043 N N . LEU B 1 36 ? 54.812 10.766 -11.938 1 54.84 36 LEU B N 1
ATOM 4044 C CA . LEU B 1 36 ? 54.594 10.086 -13.211 1 54.84 36 LEU B CA 1
ATOM 4045 C C . LEU B 1 36 ? 54.312 8.602 -12.992 1 54.84 36 LEU B C 1
ATOM 4047 O O . LEU B 1 36 ? 53.5 8.016 -13.68 1 54.84 36 LEU B O 1
ATOM 4051 N N . PHE B 1 37 ? 55.062 7.922 -12.18 1 47.75 37 PHE B N 1
ATOM 4052 C CA . PHE B 1 37 ? 54.75 6.535 -11.852 1 47.75 37 PHE B CA 1
ATOM 4053 C C . PHE B 1 37 ? 53.406 6.426 -11.164 1 47.75 37 PHE B C 1
ATOM 4055 O O . PHE B 1 37 ? 52.656 5.477 -11.406 1 47.75 37 PHE B O 1
ATOM 4062 N N . ASP B 1 38 ? 53.125 7.355 -10.305 1 43.84 38 ASP B N 1
ATOM 4063 C CA . ASP B 1 38 ? 51.781 7.367 -9.727 1 43.84 38 ASP B CA 1
ATOM 4064 C C . ASP B 1 38 ? 50.719 7.621 -10.797 1 43.84 38 ASP B C 1
ATOM 4066 O O . ASP B 1 38 ? 49.656 7 -10.781 1 43.84 38 ASP B O 1
ATOM 4070 N N . SER B 1 39 ? 51 8.438 -11.773 1 44.75 39 SER B N 1
ATOM 4071 C CA . SER B 1 39 ? 50.094 8.57 -12.914 1 44.75 39 SER B CA 1
ATOM 4072 C C . SER B 1 39 ? 50.188 7.344 -13.82 1 44.75 39 SER B C 1
ATOM 4074 O O . SER B 1 39 ? 49.156 6.863 -14.297 1 44.75 39 SER B O 1
ATOM 4076 N N . THR B 1 40 ? 51.281 6.77 -14.188 1 43.16 40 THR B N 1
ATOM 4077 C CA . THR B 1 40 ? 51.438 5.559 -14.992 1 43.16 40 THR B CA 1
ATOM 4078 C C . THR B 1 40 ? 51.062 4.324 -14.18 1 43.16 40 THR B C 1
ATOM 4080 O O . THR B 1 40 ? 50.5 3.369 -14.719 1 43.16 40 THR B O 1
ATOM 4083 N N . PHE B 1 41 ? 51.438 4.215 -12.953 1 36.88 41 PHE B N 1
ATOM 4084 C CA . PHE B 1 41 ? 50.969 3.121 -12.102 1 36.88 41 PHE B CA 1
ATOM 4085 C C . PHE B 1 41 ? 49.469 3.137 -11.977 1 36.88 41 PHE B C 1
ATOM 4087 O O . PHE B 1 41 ? 48.812 2.082 -11.977 1 36.88 41 PHE B O 1
ATOM 4094 N N . LEU B 1 42 ? 48.844 4.234 -11.961 1 36 42 LEU B N 1
ATOM 4095 C CA . LEU B 1 42 ? 47.375 4.266 -12.078 1 36 42 LEU B CA 1
ATOM 4096 C C . LEU B 1 42 ? 46.938 3.721 -13.422 1 36 42 LEU B C 1
ATOM 4098 O O . LEU B 1 42 ? 45.938 2.994 -13.508 1 36 42 LEU B O 1
ATOM 4102 N N . THR B 1 43 ? 47.656 3.936 -14.523 1 37.97 43 THR B N 1
ATOM 4103 C CA . THR B 1 43 ? 47.312 3.348 -15.82 1 37.97 43 THR B CA 1
ATOM 4104 C C . THR B 1 43 ? 47.719 1.873 -15.859 1 37.97 43 THR B C 1
ATOM 4106 O O . THR B 1 43 ? 47 1.051 -16.438 1 37.97 43 THR B O 1
ATOM 4109 N N . ILE B 1 44 ? 48.781 1.378 -15.367 1 36.88 44 ILE B N 1
ATOM 4110 C CA . ILE B 1 44 ? 49.219 -0.021 -15.367 1 36.88 44 ILE B CA 1
ATOM 4111 C C . ILE B 1 44 ? 48.344 -0.82 -14.406 1 36.88 44 ILE B C 1
ATOM 4113 O O . ILE B 1 44 ? 47.938 -1.943 -14.719 1 36.88 44 ILE B O 1
ATOM 4117 N N . ILE B 1 45 ? 48 -0.362 -13.203 1 35.22 45 ILE B N 1
ATOM 4118 C CA . ILE B 1 45 ? 47.031 -1.045 -12.367 1 35.22 45 ILE B CA 1
ATOM 4119 C C . ILE B 1 45 ? 45.688 -1.125 -13.102 1 35.22 45 ILE B C 1
ATOM 4121 O O . ILE B 1 45 ? 45 -2.141 -13.023 1 35.22 45 ILE B O 1
ATOM 4125 N N . GLU B 1 46 ? 45.375 -0.24 -13.992 1 33.78 46 GLU B N 1
ATOM 4126 C CA . GLU B 1 46 ? 44.219 -0.387 -14.852 1 33.78 46 GLU B CA 1
ATOM 4127 C C . GLU B 1 46 ? 44.406 -1.491 -15.883 1 33.78 46 GLU B C 1
ATOM 4129 O O . GLU B 1 46 ? 43.5 -2.291 -16.141 1 33.78 46 GLU B O 1
ATOM 4134 N N . ASP B 1 47 ? 45.5 -1.673 -16.547 1 33.66 47 ASP B N 1
ATOM 4135 C CA . ASP B 1 47 ? 45.75 -2.658 -17.609 1 33.66 47 ASP B CA 1
ATOM 4136 C C . ASP B 1 47 ? 45.938 -4.055 -17.016 1 33.66 47 ASP B C 1
ATOM 4138 O O . ASP B 1 47 ? 45.438 -5.039 -17.562 1 33.66 47 ASP B O 1
ATOM 4142 N N . LYS B 1 48 ? 46.812 -4.328 -16.062 1 33.25 48 LYS B N 1
ATOM 4143 C CA . LYS B 1 48 ? 47 -5.672 -15.531 1 33.25 48 LYS B CA 1
ATOM 4144 C C . LYS B 1 48 ? 45.781 -6.145 -14.75 1 33.25 48 LYS B C 1
ATOM 4146 O O . LYS B 1 48 ? 45.5 -7.34 -14.727 1 33.25 48 LYS B O 1
ATOM 4151 N N . ARG B 1 49 ? 45.094 -5.336 -14.117 1 30.53 49 ARG B N 1
ATOM 4152 C CA . ARG B 1 49 ? 43.844 -5.793 -13.484 1 30.53 49 ARG B CA 1
ATOM 4153 C C . ARG B 1 49 ? 42.812 -6.18 -14.523 1 30.53 49 ARG B C 1
ATOM 4155 O O . ARG B 1 49 ? 42 -7.074 -14.289 1 30.53 49 ARG B O 1
ATOM 4162 N N . TYR B 1 50 ? 42.906 -5.77 -15.812 1 29.34 50 TYR B N 1
ATOM 4163 C CA . TYR B 1 50 ? 42 -6.344 -16.828 1 29.34 50 TYR B CA 1
ATOM 4164 C C . TYR B 1 50 ? 42.531 -7.699 -17.297 1 29.34 50 TYR B C 1
ATOM 4166 O O . TYR B 1 50 ? 41.75 -8.539 -17.766 1 29.34 50 TYR B O 1
ATOM 4174 N N . LYS B 1 51 ? 43.781 -7.926 -17.438 1 30.25 51 LYS B N 1
ATOM 4175 C CA . LYS B 1 51 ? 44.188 -9.219 -17.984 1 30.25 51 LYS B CA 1
ATOM 4176 C C . LYS B 1 51 ? 43.906 -10.344 -16.984 1 30.25 51 LYS B C 1
ATOM 4178 O O . LYS B 1 51 ? 43.594 -11.469 -17.375 1 30.25 51 LYS B O 1
ATOM 4183 N N . LYS B 1 52 ? 44.438 -10.281 -15.75 1 29.66 52 LYS B N 1
ATOM 4184 C CA . LYS B 1 52 ? 44.25 -11.453 -14.898 1 29.66 52 LYS B CA 1
ATOM 4185 C C . LYS B 1 52 ? 42.781 -11.711 -14.609 1 29.66 52 LYS B C 1
ATOM 4187 O O . LYS B 1 52 ? 42.438 -12.672 -13.922 1 29.66 52 LYS B O 1
ATOM 4192 N N . ILE B 1 53 ? 41.875 -10.812 -14.906 1 28.61 53 ILE B N 1
ATOM 4193 C CA . ILE B 1 53 ? 40.5 -11.172 -14.672 1 28.61 53 ILE B CA 1
ATOM 4194 C C . ILE B 1 53 ? 40.062 -12.242 -15.664 1 28.61 53 ILE B C 1
ATOM 4196 O O . ILE B 1 53 ? 38.938 -12.758 -15.586 1 28.61 53 ILE B O 1
ATOM 4200 N N . SER B 1 54 ? 40.844 -12.523 -16.625 1 27.42 54 SER B N 1
ATOM 4201 C CA . SER B 1 54 ? 40.312 -13.523 -17.547 1 27.42 54 SER B CA 1
ATOM 4202 C C . SER B 1 54 ? 40.281 -14.898 -16.891 1 27.42 54 SER B C 1
ATOM 4204 O O . SER B 1 54 ? 39.781 -15.859 -17.484 1 27.42 54 SER B O 1
ATOM 4206 N N . GLU B 1 55 ? 41.344 -15.258 -16.203 1 26.95 55 GLU B N 1
ATOM 4207 C CA . GLU B 1 55 ? 41.25 -16.688 -15.922 1 26.95 55 GLU B CA 1
ATOM 4208 C C . GLU B 1 55 ? 40.031 -16.984 -15.062 1 26.95 55 GLU B C 1
ATOM 4210 O O . GLU B 1 55 ? 39.438 -16.094 -14.453 1 26.95 55 GLU B O 1
ATOM 4215 N N . LYS B 1 56 ? 39.938 -18.375 -14.406 1 27.34 56 LYS B N 1
ATOM 4216 C CA . LYS B 1 56 ? 38.844 -19.094 -13.805 1 27.34 56 LYS B CA 1
ATOM 4217 C C . LYS B 1 56 ? 38.219 -18.312 -12.664 1 27.34 56 LYS B C 1
ATOM 4219 O O . LYS B 1 56 ? 38.875 -17.984 -11.68 1 27.34 56 LYS B O 1
ATOM 4224 N N . GLU B 1 57 ? 37.062 -17.609 -12.828 1 28.75 57 GLU B N 1
ATOM 4225 C CA . GLU B 1 57 ? 36.062 -16.609 -12.422 1 28.75 57 GLU B CA 1
ATOM 4226 C C . GLU B 1 57 ? 35.406 -17.016 -11.117 1 28.75 57 GLU B C 1
ATOM 4228 O O . GLU B 1 57 ? 34.25 -16.625 -10.859 1 28.75 57 GLU B O 1
ATOM 4233 N N . THR B 1 58 ? 35.875 -18.203 -10.391 1 25.91 58 THR B N 1
ATOM 4234 C CA . THR B 1 58 ? 34.938 -18.797 -9.438 1 25.91 58 THR B CA 1
ATOM 4235 C C . THR B 1 58 ? 34.562 -17.766 -8.367 1 25.91 58 THR B C 1
ATOM 4237 O O . THR B 1 58 ? 33.375 -17.562 -8.094 1 25.91 58 THR B O 1
ATOM 4240 N N . THR B 1 59 ? 35.281 -18.062 -7.113 1 26.05 59 THR B N 1
ATOM 4241 C CA . THR B 1 59 ? 34.781 -17.594 -5.816 1 26.05 59 THR B CA 1
ATOM 4242 C C . THR B 1 59 ? 34.844 -16.078 -5.734 1 26.05 59 THR B C 1
ATOM 4244 O O . THR B 1 59 ? 35.844 -15.469 -6.098 1 26.05 59 THR B O 1
ATOM 4247 N N . PRO B 1 60 ? 33.75 -15.367 -5.773 1 27.5 60 PRO B N 1
ATOM 4248 C CA . PRO B 1 60 ? 33.75 -13.898 -5.734 1 27.5 60 PRO B CA 1
ATOM 4249 C C . PRO B 1 60 ? 34.781 -13.328 -4.77 1 27.5 60 PRO B C 1
ATOM 4251 O O . PRO B 1 60 ? 34.719 -13.594 -3.566 1 27.5 60 PRO B O 1
ATOM 4254 N N . ALA B 1 61 ? 36.062 -13.344 -5.078 1 26.36 61 ALA B N 1
ATOM 4255 C CA . ALA B 1 61 ? 37.188 -12.812 -4.348 1 26.36 61 ALA B CA 1
ATOM 4256 C C . ALA B 1 61 ? 36.875 -11.461 -3.719 1 26.36 61 ALA B C 1
ATOM 4258 O O . ALA B 1 61 ? 36.156 -10.656 -4.309 1 26.36 61 ALA B O 1
ATOM 4259 N N . HIS B 1 62 ? 36.969 -11.383 -2.387 1 27.31 62 HIS B N 1
ATOM 4260 C CA . HIS B 1 62 ? 36.969 -10.219 -1.503 1 27.31 62 HIS B CA 1
ATOM 4261 C C . HIS B 1 62 ? 37.688 -9.031 -2.148 1 27.31 62 HIS B C 1
ATOM 4263 O O . HIS B 1 62 ? 38.875 -9.133 -2.52 1 27.31 62 HIS B O 1
ATOM 4269 N N . CYS B 1 63 ? 37.031 -8.398 -3.018 1 30.61 63 CYS B N 1
ATOM 4270 C CA . CYS B 1 63 ? 37.625 -7.18 -3.535 1 30.61 63 CYS B CA 1
ATOM 4271 C C . CYS B 1 63 ? 38.469 -6.48 -2.457 1 30.61 63 CYS B C 1
ATOM 4273 O O . CYS B 1 63 ? 37.938 -6.188 -1.374 1 30.61 63 CYS B O 1
ATOM 4275 N N . GLN B 1 64 ? 39.656 -6.812 -2.314 1 30.19 64 GLN B N 1
ATOM 4276 C CA . GLN B 1 64 ? 40.531 -6.016 -1.469 1 30.19 64 GLN B CA 1
ATOM 4277 C C . GLN B 1 64 ? 40.219 -4.527 -1.579 1 30.19 64 GLN B C 1
ATOM 4279 O O . GLN B 1 64 ? 39.938 -4.031 -2.67 1 30.19 64 GLN B O 1
ATOM 4284 N N . PRO B 1 65 ? 39.688 -3.947 -0.468 1 34.78 65 PRO B N 1
ATOM 4285 C CA . PRO B 1 65 ? 39.438 -2.502 -0.47 1 34.78 65 PRO B CA 1
ATOM 4286 C C . PRO B 1 65 ? 40.5 -1.729 -1.239 1 34.78 65 PRO B C 1
ATOM 4288 O O . PRO B 1 65 ? 41.688 -2.041 -1.137 1 34.78 65 PRO B O 1
ATOM 4291 N N . CYS B 1 66 ? 40.219 -1.358 -2.391 1 36.19 66 CYS B N 1
ATOM 4292 C CA . CYS B 1 66 ? 41.156 -0.465 -3.057 1 36.19 66 CYS B CA 1
ATOM 4293 C C . CYS B 1 66 ? 41.812 0.458 -2.053 1 36.19 66 CYS B C 1
ATOM 4295 O O . CYS B 1 66 ? 41.156 1.104 -1.244 1 36.19 66 CYS B O 1
ATOM 4297 N N . PRO B 1 67 ? 42.938 0.298 -1.73 1 39.16 67 PRO B N 1
ATOM 4298 C CA . PRO B 1 67 ? 43.594 1.226 -0.824 1 39.16 67 PRO B CA 1
ATOM 4299 C C . PRO B 1 67 ? 43.156 2.674 -1.02 1 39.16 67 PRO B C 1
ATOM 4301 O O . PRO B 1 67 ? 43.125 3.443 -0.057 1 39.16 67 PRO B O 1
ATOM 4304 N N . LEU B 1 68 ? 42.875 2.973 -2.24 1 39.06 68 LEU B N 1
ATOM 4305 C CA . LEU B 1 68 ? 42.375 4.324 -2.475 1 39.06 68 LEU B CA 1
ATOM 4306 C C . LEU B 1 68 ? 40.938 4.469 -1.992 1 39.06 68 LEU B C 1
ATOM 4308 O O . LEU B 1 68 ? 40.5 5.578 -1.693 1 39.06 68 LEU B O 1
ATOM 4312 N N . CYS B 1 69 ? 40.281 3.406 -2.041 1 44.75 69 CYS B N 1
ATOM 4313 C CA . CYS B 1 69 ? 38.906 3.447 -1.549 1 44.75 69 CYS B CA 1
ATOM 4314 C C . CYS B 1 69 ? 38.875 3.754 -0.056 1 44.75 69 CYS B C 1
ATOM 4316 O O . CYS B 1 69 ? 37.938 4.41 0.426 1 44.75 69 CYS B O 1
ATOM 4318 N N . ALA B 1 70 ? 39.781 3.189 0.629 1 43.94 70 ALA B N 1
ATOM 4319 C CA . ALA B 1 70 ? 39.906 3.588 2.027 1 43.94 70 ALA B CA 1
ATOM 4320 C C . ALA B 1 70 ? 40.062 5.102 2.158 1 43.94 70 ALA B C 1
ATOM 4322 O O . ALA B 1 70 ? 39.594 5.691 3.135 1 43.94 70 ALA B O 1
ATOM 4323 N N . LEU B 1 71 ? 40.75 5.648 1.228 1 42.41 71 LEU B N 1
ATOM 4324 C CA . LEU B 1 71 ? 40.844 7.102 1.242 1 42.41 71 LEU B CA 1
ATOM 4325 C C . LEU B 1 71 ? 39.531 7.746 0.865 1 42.41 71 LEU B C 1
ATOM 4327 O O . LEU B 1 71 ? 39.25 8.906 1.207 1 42.41 71 LEU B O 1
ATOM 4331 N N . CYS B 1 72 ? 38.688 6.965 0.208 1 46.41 72 CYS B N 1
ATOM 4332 C CA . CYS B 1 72 ? 37.406 7.438 -0.286 1 46.41 72 CYS B CA 1
ATOM 4333 C C . CYS B 1 72 ? 36.312 7.203 0.744 1 46.41 72 CYS B C 1
ATOM 4335 O O . CYS B 1 72 ? 35.125 7.363 0.442 1 46.41 72 CYS B O 1
ATOM 4337 N N . ALA B 1 73 ? 36.656 6.742 1.776 1 49.22 73 ALA B N 1
ATOM 4338 C CA . ALA B 1 73 ? 35.656 6.379 2.773 1 49.22 73 ALA B CA 1
ATOM 4339 C C . ALA B 1 73 ? 34.688 7.516 2.994 1 49.22 73 ALA B C 1
ATOM 4341 O O . ALA B 1 73 ? 33.5 7.277 3.248 1 49.22 73 ALA B O 1
ATOM 4342 N N . ASP B 1 74 ? 35.156 8.719 2.75 1 52.69 74 ASP B N 1
ATOM 4343 C CA . ASP B 1 74 ? 34.281 9.828 3.078 1 52.69 74 ASP B CA 1
ATOM 4344 C C . ASP B 1 74 ? 33.719 10.477 1.812 1 52.69 74 ASP B C 1
ATOM 4346 O O . ASP B 1 74 ? 33.219 11.602 1.856 1 52.69 74 ASP B O 1
ATOM 4350 N N . CYS B 1 75 ? 33.906 9.758 0.675 1 56.97 75 CYS B N 1
ATOM 4351 C CA . CYS B 1 75 ? 33.469 10.344 -0.587 1 56.97 75 CYS B CA 1
ATOM 4352 C C . CYS B 1 75 ? 31.969 10.531 -0.611 1 56.97 75 CYS B C 1
ATOM 4354 O O . CYS B 1 75 ? 31.453 11.43 -1.287 1 56.97 75 CYS B O 1
ATOM 4356 N N . TRP B 1 76 ? 31.344 9.773 0.158 1 59.25 76 TRP B N 1
ATOM 4357 C CA . TRP B 1 76 ? 29.891 9.875 0.159 1 59.25 76 TRP B CA 1
ATOM 4358 C C . TRP B 1 76 ? 29.438 11.242 0.666 1 59.25 76 TRP B C 1
ATOM 4360 O O . TRP B 1 76 ? 28.344 11.711 0.322 1 59.25 76 TRP B O 1
ATOM 4370 N N . ARG B 1 77 ? 30.172 11.867 1.369 1 59.16 77 ARG B N 1
ATOM 4371 C CA . ARG B 1 77 ? 29.812 13.148 1.951 1 59.16 77 ARG B CA 1
ATOM 4372 C C . ARG B 1 77 ? 29.703 14.227 0.876 1 59.16 77 ARG B C 1
ATOM 4374 O O . ARG B 1 77 ? 29.031 15.25 1.076 1 59.16 77 ARG B O 1
ATOM 4381 N N . HIS B 1 78 ? 30.328 13.812 -0.294 1 57.31 78 HIS B N 1
ATOM 4382 C CA . HIS B 1 78 ? 30.375 14.844 -1.325 1 57.31 78 HIS B CA 1
ATOM 4383 C C . HIS B 1 78 ? 29.391 14.539 -2.453 1 57.31 78 HIS B C 1
ATOM 4385 O O . HIS B 1 78 ? 29.266 15.336 -3.391 1 57.31 78 HIS B O 1
ATOM 4391 N N . ASP B 1 79 ? 28.797 13.406 -2.258 1 68.69 79 ASP B N 1
ATOM 4392 C CA . ASP B 1 79 ? 27.844 13.078 -3.305 1 68.69 79 ASP B CA 1
ATOM 4393 C C . ASP B 1 79 ? 26.609 13.977 -3.217 1 68.69 79 ASP B C 1
ATOM 4395 O O . ASP B 1 79 ? 26.125 14.273 -2.121 1 68.69 79 ASP B O 1
ATOM 4399 N N . ALA B 1 80 ? 26.328 14.477 -4.383 1 75 80 ALA B N 1
ATOM 4400 C CA . ALA B 1 80 ? 25.125 15.305 -4.426 1 75 80 ALA B CA 1
ATOM 4401 C C . ALA B 1 80 ? 23.875 14.477 -4.129 1 75 80 ALA B C 1
ATOM 4403 O O . ALA B 1 80 ? 23.766 13.336 -4.57 1 75 80 ALA B O 1
ATOM 4404 N N . ILE B 1 81 ? 23.062 15.016 -3.258 1 84.88 81 ILE B N 1
ATOM 4405 C CA . ILE B 1 81 ? 21.75 14.43 -3.016 1 84.88 81 ILE B CA 1
ATOM 4406 C C . ILE B 1 81 ? 20.75 14.969 -4.039 1 84.88 81 ILE B C 1
ATOM 4408 O O . ILE B 1 81 ? 20.641 16.188 -4.23 1 84.88 81 ILE B O 1
ATOM 4412 N N . ALA B 1 82 ? 20.141 14.055 -4.652 1 88.19 82 ALA B N 1
ATOM 4413 C CA . ALA B 1 82 ? 19.109 14.469 -5.613 1 88.19 82 ALA B CA 1
ATOM 4414 C C . ALA B 1 82 ? 18.047 15.336 -4.941 1 88.19 82 ALA B C 1
ATOM 4416 O O . ALA B 1 82 ? 17.688 15.094 -3.791 1 88.19 82 ALA B O 1
ATOM 4417 N N . GLU B 1 83 ? 17.578 16.344 -5.695 1 90.12 83 GLU B N 1
ATOM 4418 C CA . GLU B 1 83 ? 16.5 17.188 -5.191 1 90.12 83 GLU B CA 1
ATOM 4419 C C . GLU B 1 83 ? 15.211 16.375 -5.035 1 90.12 83 GLU B C 1
ATOM 4421 O O . GLU B 1 83 ? 15 15.383 -5.742 1 90.12 83 GLU B O 1
ATOM 4426 N N . PRO B 1 84 ? 14.367 16.828 -4.133 1 91.62 84 PRO B N 1
ATOM 4427 C CA . PRO B 1 84 ? 13.086 16.141 -3.986 1 91.62 84 PRO B CA 1
ATOM 4428 C C . PRO B 1 84 ? 12.266 16.156 -5.27 1 91.62 84 PRO B C 1
ATOM 4430 O O . PRO B 1 84 ? 12.305 17.125 -6.035 1 91.62 84 PRO B O 1
ATOM 4433 N N . TYR B 1 85 ? 11.562 15.086 -5.438 1 94.38 85 TYR B N 1
ATOM 4434 C CA . TYR B 1 85 ? 10.703 14.922 -6.605 1 94.38 85 TYR B CA 1
ATOM 4435 C C . TYR B 1 85 ? 9.617 15.992 -6.641 1 94.38 85 TYR B C 1
ATOM 4437 O O . TYR B 1 85 ? 9 16.281 -5.613 1 94.38 85 TYR B O 1
ATOM 4445 N N . HIS B 1 86 ? 9.398 16.625 -7.77 1 94.19 86 HIS B N 1
ATOM 4446 C CA . HIS B 1 86 ? 8.305 17.562 -7.98 1 94.19 86 HIS B CA 1
ATOM 4447 C C . HIS B 1 86 ? 7.215 16.969 -8.852 1 94.19 86 HIS B C 1
ATOM 4449 O O . HIS B 1 86 ? 7.363 16.875 -10.078 1 94.19 86 HIS B O 1
ATOM 4455 N N . PRO B 1 87 ? 6.145 16.625 -8.25 1 96.5 87 PRO B N 1
ATOM 4456 C CA . PRO B 1 87 ? 5.074 15.984 -9.016 1 96.5 87 PRO B CA 1
ATOM 4457 C C . PRO B 1 87 ? 4.41 16.938 -10.008 1 96.5 87 PRO B C 1
ATOM 4459 O O . PRO B 1 87 ? 4.305 18.141 -9.742 1 96.5 87 PRO B O 1
ATOM 4462 N N . LYS B 1 88 ? 3.9 16.359 -11.133 1 94.19 88 LYS B N 1
ATOM 4463 C CA . LYS B 1 88 ? 3.221 17.156 -12.148 1 94.19 88 LYS B CA 1
ATOM 4464 C C . LYS B 1 88 ? 1.707 17.109 -11.969 1 94.19 88 LYS B C 1
ATOM 4466 O O . LYS B 1 88 ? 0.98 17.938 -12.516 1 94.19 88 LYS B O 1
ATOM 4471 N N . SER B 1 89 ? 1.308 16.094 -11.305 1 94.81 89 SER B N 1
ATOM 4472 C CA . SER B 1 89 ? -0.11 15.93 -11.008 1 94.81 89 SER B CA 1
ATOM 4473 C C . SER B 1 89 ? -0.317 15.383 -9.594 1 94.81 89 SER B C 1
ATOM 4475 O O . SER B 1 89 ? 0.618 14.859 -8.984 1 94.81 89 SER B O 1
ATOM 4477 N N . MET B 1 90 ? -1.554 15.492 -9.141 1 94.19 90 MET B N 1
ATOM 4478 C CA . MET B 1 90 ? -1.88 15.039 -7.793 1 94.19 90 MET B CA 1
ATOM 4479 C C . MET B 1 90 ? -1.661 13.539 -7.656 1 94.19 90 MET B C 1
ATOM 4481 O O . MET B 1 90 ? -1.424 13.039 -6.555 1 94.19 90 MET B O 1
ATOM 4485 N N . TYR B 1 91 ? -1.644 12.805 -8.773 1 93.06 91 TYR B N 1
ATOM 4486 C CA . TYR B 1 91 ? -1.518 11.352 -8.758 1 93.06 91 TYR B CA 1
ATOM 4487 C C . TYR B 1 91 ? -0.055 10.93 -8.68 1 93.06 91 TYR B C 1
ATOM 4489 O O . TYR B 1 91 ? 0.25 9.75 -8.484 1 93.06 91 TYR B O 1
ATOM 4497 N N . GLU B 1 92 ? 0.839 11.93 -8.773 1 95.69 92 GLU B N 1
ATOM 4498 C CA . GLU B 1 92 ? 2.268 11.633 -8.789 1 95.69 92 GLU B CA 1
ATOM 4499 C C . GLU B 1 92 ? 2.914 11.945 -7.445 1 95.69 92 GLU B C 1
ATOM 4501 O O . GLU B 1 92 ? 4.105 11.703 -7.25 1 95.69 92 GLU B O 1
ATOM 4506 N N . VAL B 1 93 ? 2.119 12.516 -6.559 1 96.56 93 VAL B N 1
ATOM 4507 C CA . VAL B 1 93 ? 2.654 12.891 -5.254 1 96.56 93 VAL B CA 1
ATOM 4508 C C . VAL B 1 93 ? 3.092 11.641 -4.492 1 96.56 93 VAL B C 1
ATOM 4510 O O . VAL B 1 93 ? 2.344 10.664 -4.41 1 96.56 93 VAL B O 1
ATOM 4513 N N . ILE B 1 94 ? 4.328 11.656 -3.986 1 96.44 94 ILE B N 1
ATOM 4514 C CA . ILE B 1 94 ? 4.812 10.57 -3.135 1 96.44 94 ILE B CA 1
ATOM 4515 C C . ILE B 1 94 ? 4.461 10.867 -1.678 1 96.44 94 ILE B C 1
ATOM 4517 O O . ILE B 1 94 ? 4.953 11.836 -1.097 1 96.44 94 ILE B O 1
ATOM 4521 N N . ARG B 1 95 ? 3.684 10.039 -1.125 1 96.31 95 ARG B N 1
ATOM 4522 C CA . ARG B 1 95 ? 3.234 10.25 0.249 1 96.31 95 ARG B CA 1
ATOM 4523 C C . ARG B 1 95 ? 4.309 9.82 1.245 1 96.31 95 ARG B C 1
ATOM 4525 O O . ARG B 1 95 ? 5.188 9.023 0.913 1 96.31 95 ARG B O 1
ATOM 4532 N N . TRP B 1 96 ? 4.148 10.367 2.408 1 97.88 96 TRP B N 1
ATOM 4533 C CA . TRP B 1 96 ? 4.992 9.984 3.533 1 97.88 96 TRP B CA 1
ATOM 4534 C C . TRP B 1 96 ? 4.309 8.93 4.398 1 97.88 96 TRP B C 1
ATOM 4536 O O . TRP B 1 96 ? 3.104 9.008 4.648 1 97.88 96 TRP B O 1
ATOM 4546 N N . TYR B 1 97 ? 5.102 7.945 4.836 1 97.5 97 TYR B N 1
ATOM 4547 C CA . TYR B 1 97 ? 4.656 7.066 5.906 1 97.5 97 TYR B CA 1
ATOM 4548 C C . TYR B 1 97 ? 4.781 7.75 7.262 1 97.5 97 TYR B C 1
ATOM 4550 O O . TYR B 1 97 ? 5.84 8.289 7.594 1 97.5 97 TYR B O 1
ATOM 4558 N N . TYR B 1 98 ? 3.73 7.75 7.953 1 98.56 98 TYR B N 1
ATOM 4559 C CA . TYR B 1 98 ? 3.803 8.164 9.352 1 98.56 98 TYR B CA 1
ATOM 4560 C C . TYR B 1 98 ? 4.129 6.98 10.258 1 98.56 98 TYR B C 1
ATOM 4562 O O . TYR B 1 98 ? 3.529 5.91 10.125 1 98.56 98 TYR B O 1
ATOM 4570 N N . PHE B 1 99 ? 5.121 7.176 11.18 1 98.5 99 PHE B N 1
ATOM 4571 C CA . PHE B 1 99 ? 5.422 6.055 12.062 1 98.5 99 PHE B CA 1
ATOM 4572 C C . PHE B 1 99 ? 5.715 6.539 13.477 1 98.5 99 PHE B C 1
ATOM 4574 O O . PHE B 1 99 ? 6.07 7.703 13.672 1 98.5 99 PHE B O 1
ATOM 4581 N N . THR B 1 100 ? 5.461 5.719 14.43 1 97.88 100 THR B N 1
ATOM 4582 C CA . THR B 1 100 ? 5.934 5.805 15.812 1 97.88 100 THR B CA 1
ATOM 4583 C C . THR B 1 100 ? 6.914 4.68 16.125 1 97.88 100 THR B C 1
ATOM 4585 O O . THR B 1 100 ? 7.359 3.971 15.211 1 97.88 100 THR B O 1
ATOM 4588 N N . ASP B 1 101 ? 7.273 4.59 17.359 1 96 101 ASP B N 1
ATOM 4589 C CA . ASP B 1 101 ? 8.195 3.523 17.75 1 96 101 ASP B CA 1
ATOM 4590 C C . ASP B 1 101 ? 7.5 2.162 17.719 1 96 101 ASP B C 1
ATOM 4592 O O . ASP B 1 101 ? 8.156 1.122 17.766 1 96 101 ASP B O 1
ATOM 4596 N N . LYS B 1 102 ? 6.211 2.188 17.469 1 96.56 102 LYS B N 1
ATOM 4597 C CA . LYS B 1 102 ? 5.469 0.935 17.594 1 96.56 102 LYS B CA 1
ATOM 4598 C C . LYS B 1 102 ? 4.703 0.631 16.312 1 96.56 102 LYS B C 1
ATOM 4600 O O . LYS B 1 102 ? 4.445 -0.533 15.992 1 96.56 102 LYS B O 1
ATOM 4605 N N . HIS B 1 103 ? 4.27 1.713 15.625 1 97.5 103 HIS B N 1
ATOM 4606 C CA . HIS B 1 103 ? 3.309 1.486 14.555 1 97.5 103 HIS B CA 1
ATOM 4607 C C . HIS B 1 103 ? 3.68 2.279 13.305 1 97.5 103 HIS B C 1
ATOM 4609 O O . HIS B 1 103 ? 4.418 3.264 13.383 1 97.5 103 HIS B O 1
ATOM 4615 N N . LEU B 1 104 ? 3.264 1.787 12.219 1 97 104 LEU B N 1
ATOM 4616 C CA . LEU B 1 104 ? 3.275 2.471 10.93 1 97 104 LEU B CA 1
ATOM 4617 C C . LEU B 1 104 ? 1.854 2.76 10.453 1 97 104 LEU B C 1
ATOM 4619 O O . LEU B 1 104 ? 0.974 1.902 10.562 1 97 104 LEU B O 1
ATOM 4623 N N . TYR B 1 105 ? 1.63 3.977 10.031 1 97.19 105 TYR B N 1
ATOM 4624 C CA . TYR B 1 105 ? 0.308 4.391 9.57 1 97.19 105 TYR B CA 1
ATOM 4625 C C . TYR B 1 105 ? 0.309 4.66 8.07 1 97.19 105 TYR B C 1
ATOM 4627 O O . TYR B 1 105 ? 0.896 5.641 7.613 1 97.19 105 TYR B O 1
ATOM 4635 N N . GLU B 1 106 ? -0.303 3.814 7.371 1 93 106 GLU B N 1
ATOM 4636 C CA . GLU B 1 106 ? -0.512 3.863 5.926 1 93 106 GLU B CA 1
ATOM 4637 C C . GLU B 1 106 ? -1.569 2.854 5.488 1 93 106 GLU B C 1
ATOM 4639 O O . GLU B 1 106 ? -2.02 2.029 6.289 1 93 106 GLU B O 1
ATOM 4644 N N . ASN B 1 107 ? -1.98 2.971 4.301 1 88.75 107 ASN B N 1
ATOM 4645 C CA . ASN B 1 107 ? -2.967 2.037 3.766 1 88.75 107 ASN B CA 1
ATOM 4646 C C . ASN B 1 107 ? -2.301 0.81 3.15 1 88.75 107 ASN B C 1
ATOM 4648 O O . ASN B 1 107 ? -2.375 0.599 1.939 1 88.75 107 ASN B O 1
ATOM 4652 N N . LEU B 1 108 ? -1.767 -0.052 4.004 1 86.69 108 LEU B N 1
ATOM 4653 C CA . LEU B 1 108 ? -1.074 -1.253 3.547 1 86.69 108 LEU B CA 1
ATOM 4654 C C . LEU B 1 108 ? -1.961 -2.484 3.703 1 86.69 108 LEU B C 1
ATOM 4656 O O . LEU B 1 108 ? -2.338 -2.846 4.82 1 86.69 108 LEU B O 1
ATOM 4660 N N . ASP B 1 109 ? -2.332 -3.139 2.668 1 86.31 109 ASP B N 1
ATOM 4661 C CA . ASP B 1 109 ? -3.148 -4.348 2.623 1 86.31 109 ASP B CA 1
ATOM 4662 C C . ASP B 1 109 ? -4.434 -4.172 3.428 1 86.31 109 ASP B C 1
ATOM 4664 O O . ASP B 1 109 ? -4.766 -5.012 4.27 1 86.31 109 ASP B O 1
ATOM 4668 N N . ASP B 1 110 ? -5.031 -3.055 3.369 1 81.62 110 ASP B N 1
ATOM 4669 C CA . ASP B 1 110 ? -6.34 -2.713 3.916 1 81.62 110 ASP B CA 1
ATOM 4670 C C . ASP B 1 110 ? -6.262 -2.484 5.426 1 81.62 110 ASP B C 1
ATOM 4672 O O . ASP B 1 110 ? -7.289 -2.469 6.109 1 81.62 110 ASP B O 1
ATOM 4676 N N . ASP B 1 111 ? -5.086 -2.496 5.977 1 90.81 111 ASP B N 1
ATOM 4677 C CA . ASP B 1 111 ? -4.918 -2.146 7.383 1 90.81 111 ASP B CA 1
ATOM 4678 C C . ASP B 1 111 ? -4.379 -0.727 7.539 1 90.81 111 ASP B C 1
ATOM 4680 O O . ASP B 1 111 ? -3.291 -0.415 7.047 1 90.81 111 ASP B O 1
ATOM 4684 N N . PRO B 1 112 ? -5.125 0.096 8.195 1 95.81 112 PRO B N 1
ATOM 4685 C CA . PRO B 1 112 ? -4.703 1.493 8.32 1 95.81 112 PRO B CA 1
ATOM 4686 C C . PRO B 1 112 ? -3.539 1.674 9.297 1 95.81 112 PRO B C 1
ATOM 4688 O O . PRO B 1 112 ? -2.904 2.73 9.312 1 95.81 112 PRO B O 1
ATOM 4691 N N . ARG B 1 113 ? -3.279 0.687 10.125 1 96.5 113 ARG B N 1
ATOM 4692 C CA . ARG B 1 113 ? -2.193 0.691 11.102 1 96.5 113 ARG B CA 1
ATOM 4693 C C . ARG B 1 113 ? -1.573 -0.695 11.234 1 96.5 113 ARG B C 1
ATOM 4695 O O . ARG B 1 113 ? -2.283 -1.68 11.453 1 96.5 113 ARG B O 1
ATOM 4702 N N . ILE B 1 114 ? -0.241 -0.711 11.117 1 94.38 114 ILE B N 1
ATOM 4703 C CA . ILE B 1 114 ? 0.416 -2 11.305 1 94.38 114 ILE B CA 1
ATOM 4704 C C . ILE B 1 114 ? 1.519 -1.872 12.352 1 94.38 114 ILE B C 1
ATOM 4706 O O . ILE B 1 114 ? 2.055 -0.782 12.57 1 94.38 114 ILE B O 1
ATOM 4710 N N . GLY B 1 115 ? 1.728 -2.979 13.016 1 94.5 115 GLY B N 1
ATOM 4711 C CA . GLY B 1 115 ? 2.854 -3.012 13.938 1 94.5 115 GLY B CA 1
ATOM 4712 C C . GLY B 1 115 ? 4.199 -2.961 13.234 1 94.5 115 GLY B C 1
ATOM 4713 O O . GLY B 1 115 ? 4.336 -3.449 12.109 1 94.5 115 GLY B O 1
ATOM 4714 N N . LEU B 1 116 ? 5.109 -2.324 13.883 1 95 116 LEU B N 1
ATOM 4715 C CA . LEU B 1 116 ? 6.457 -2.275 13.328 1 95 116 LEU B CA 1
ATOM 4716 C C . LEU B 1 116 ? 7.203 -3.578 13.594 1 95 116 LEU B C 1
ATOM 4718 O O . LEU B 1 116 ? 7.574 -3.867 14.734 1 95 116 LEU B O 1
ATOM 4722 N N . ILE B 1 117 ? 7.473 -4.293 12.555 1 94.12 117 ILE B N 1
ATOM 4723 C CA . ILE B 1 117 ? 8.203 -5.551 12.672 1 94.12 117 ILE B CA 1
ATOM 4724 C C . ILE B 1 117 ? 9.203 -5.676 11.523 1 94.12 117 ILE B C 1
ATOM 4726 O O . ILE B 1 117 ? 9.18 -4.875 10.586 1 94.12 117 ILE B O 1
ATOM 4730 N N . GLY B 1 118 ? 10.156 -6.578 11.695 1 95.25 118 GLY B N 1
ATOM 4731 C CA . GLY B 1 118 ? 11.102 -6.875 10.625 1 95.25 118 GLY B CA 1
ATOM 4732 C C . GLY B 1 118 ? 11.914 -5.668 10.195 1 95.25 118 GLY B C 1
ATOM 4733 O O . GLY B 1 118 ? 12.477 -4.965 11.031 1 95.25 118 GLY B O 1
ATOM 4734 N N . ARG B 1 119 ? 11.961 -5.496 8.891 1 95 119 ARG B N 1
ATOM 4735 C CA . ARG B 1 119 ? 12.805 -4.465 8.305 1 95 119 ARG B CA 1
ATOM 4736 C C . ARG B 1 119 ? 12.297 -3.072 8.664 1 95 119 ARG B C 1
ATOM 4738 O O . ARG B 1 119 ? 13.086 -2.148 8.859 1 95 119 ARG B O 1
ATOM 4745 N N . TRP B 1 120 ? 10.969 -2.926 8.844 1 95.38 120 TRP B N 1
ATOM 4746 C CA . TRP B 1 120 ? 10.398 -1.643 9.25 1 95.38 120 TRP B CA 1
ATOM 4747 C C . TRP B 1 120 ? 10.922 -1.222 10.617 1 95.38 120 TRP B C 1
ATOM 4749 O O . TRP B 1 120 ? 11.359 -0.083 10.797 1 95.38 120 TRP B O 1
ATOM 4759 N N . LYS B 1 121 ? 10.875 -2.154 11.492 1 96.94 121 LYS B N 1
ATOM 4760 C CA . LYS B 1 121 ? 11.352 -1.894 12.844 1 96.94 121 LYS B CA 1
ATOM 4761 C C . LYS B 1 121 ? 12.844 -1.58 12.852 1 96.94 121 LYS B C 1
ATOM 4763 O O . LYS B 1 121 ? 13.281 -0.631 13.508 1 96.94 121 LYS B O 1
ATOM 4768 N N . GLU B 1 122 ? 13.594 -2.361 12.133 1 96.62 122 GLU B N 1
ATOM 4769 C CA . GLU B 1 122 ? 15.039 -2.154 12.055 1 96.62 122 GLU B CA 1
ATOM 4770 C C . GLU B 1 122 ? 15.367 -0.773 11.5 1 96.62 122 GLU B C 1
ATOM 4772 O O . GLU B 1 122 ? 16.266 -0.09 12.008 1 96.62 122 GLU B O 1
ATOM 4777 N N . ASP B 1 123 ? 14.688 -0.404 10.492 1 96.62 123 ASP B N 1
ATOM 4778 C CA . ASP B 1 123 ? 14.914 0.885 9.844 1 96.62 123 ASP B CA 1
ATOM 4779 C C . ASP B 1 123 ? 14.625 2.039 10.805 1 96.62 123 ASP B C 1
ATOM 4781 O O . ASP B 1 123 ? 15.438 2.957 10.938 1 96.62 123 ASP B O 1
ATOM 4785 N N . VAL B 1 124 ? 13.484 1.983 11.5 1 97.69 124 VAL B N 1
ATOM 4786 C CA . VAL B 1 124 ? 13.078 3.037 12.422 1 97.69 124 VAL B CA 1
ATOM 4787 C C . VAL B 1 124 ? 14.07 3.125 13.578 1 97.69 124 VAL B C 1
ATOM 4789 O O . VAL B 1 124 ? 14.453 4.223 13.992 1 97.69 124 VAL B O 1
ATOM 4792 N N . GLN B 1 125 ? 14.492 1.991 14.055 1 97.19 125 GLN B N 1
ATOM 4793 C CA . GLN B 1 125 ? 15.469 1.979 15.133 1 97.19 125 GLN B CA 1
ATOM 4794 C C . GLN B 1 125 ? 16.797 2.566 14.68 1 97.19 125 GLN B C 1
ATOM 4796 O O . GLN B 1 125 ? 17.391 3.395 15.367 1 97.19 125 GLN B O 1
ATOM 4801 N N . ASP B 1 126 ? 17.219 2.15 13.555 1 97 126 ASP B N 1
ATOM 4802 C CA . ASP B 1 126 ? 18.5 2.604 13.023 1 97 126 ASP B CA 1
ATOM 4803 C C . ASP B 1 126 ? 18.5 4.113 12.805 1 97 126 ASP B C 1
ATOM 4805 O O . ASP B 1 126 ? 19.453 4.801 13.164 1 97 126 ASP B O 1
ATOM 4809 N N . ILE B 1 127 ? 17.469 4.648 12.203 1 97.56 127 ILE B N 1
ATOM 4810 C CA . ILE B 1 127 ? 17.469 6.059 11.828 1 97.56 127 ILE B CA 1
ATOM 4811 C C . ILE B 1 127 ? 17.422 6.922 13.086 1 97.56 127 ILE B C 1
ATOM 4813 O O . ILE B 1 127 ? 17.984 8.023 13.109 1 97.56 127 ILE B O 1
ATOM 4817 N N . GLN B 1 128 ? 16.766 6.445 14.148 1 97.56 128 GLN B N 1
ATOM 4818 C CA . GLN B 1 128 ? 16.781 7.168 15.414 1 97.56 128 GLN B CA 1
ATOM 4819 C C . GLN B 1 128 ? 18.188 7.277 15.969 1 97.56 128 GLN B C 1
ATOM 4821 O O . GLN B 1 128 ? 18.609 8.352 16.406 1 97.56 128 GLN B O 1
ATOM 4826 N N . GLU B 1 129 ? 18.844 6.18 15.922 1 96.5 129 GLU B N 1
ATOM 4827 C CA . GLU B 1 129 ? 20.219 6.152 16.438 1 96.5 129 GLU B CA 1
ATOM 4828 C C . GLU B 1 129 ? 21.125 7.066 15.617 1 96.5 129 GLU B C 1
ATOM 4830 O O . GLU B 1 129 ? 21.906 7.836 16.188 1 96.5 129 GLU B O 1
ATOM 4835 N N . GLN B 1 130 ? 21 6.984 14.352 1 96.44 130 GLN B N 1
ATOM 4836 C CA . GLN B 1 130 ? 21.797 7.832 13.477 1 96.44 130 GLN B CA 1
ATOM 4837 C C . GLN B 1 130 ? 21.484 9.305 13.695 1 96.44 130 GLN B C 1
ATOM 4839 O O . GLN B 1 130 ? 22.391 10.148 13.727 1 96.44 130 GLN B O 1
ATOM 4844 N N . ALA B 1 131 ? 20.25 9.594 13.852 1 97.62 131 ALA B N 1
ATOM 4845 C CA . ALA B 1 131 ? 19.812 10.977 14.039 1 97.62 131 ALA B CA 1
ATOM 4846 C C . ALA B 1 131 ? 20.453 11.586 15.281 1 97.62 131 ALA B C 1
ATOM 4848 O O . ALA B 1 131 ? 21 12.688 15.227 1 97.62 131 ALA B O 1
ATOM 4849 N N . VAL B 1 132 ? 20.406 10.875 16.359 1 96.75 132 VAL B N 1
ATOM 4850 C CA . VAL B 1 132 ? 20.953 11.375 17.625 1 96.75 132 VAL B CA 1
ATOM 4851 C C . VAL B 1 132 ? 22.453 11.578 17.484 1 96.75 132 VAL B C 1
ATOM 4853 O O . VAL B 1 132 ? 22.984 12.609 17.906 1 96.75 132 VAL B O 1
ATOM 4856 N N . ARG B 1 133 ? 23.078 10.633 16.891 1 95.81 133 ARG B N 1
ATOM 4857 C CA . ARG B 1 133 ? 24.516 10.727 16.688 1 95.81 133 ARG B CA 1
ATOM 4858 C C . ARG B 1 133 ? 24.875 11.938 15.836 1 95.81 133 ARG B C 1
ATOM 4860 O O . ARG B 1 133 ? 25.766 12.711 16.188 1 95.81 133 ARG B O 1
ATOM 4867 N N . ILE B 1 134 ? 24.188 12.102 14.773 1 95.94 134 ILE B N 1
ATOM 4868 C CA . ILE B 1 134 ? 24.484 13.164 13.812 1 95.94 134 ILE B CA 1
ATOM 4869 C C . ILE B 1 134 ? 24.188 14.523 14.445 1 95.94 134 ILE B C 1
ATOM 4871 O O . ILE B 1 134 ? 24.984 15.453 14.328 1 95.94 134 ILE B O 1
ATOM 4875 N N . VAL B 1 135 ? 23.078 14.656 15.133 1 95.94 135 VAL B N 1
ATOM 4876 C CA . VAL B 1 135 ? 22.703 15.914 15.758 1 95.94 135 VAL B CA 1
ATOM 4877 C C . VAL B 1 135 ? 23.672 16.25 16.875 1 95.94 135 VAL B C 1
ATOM 4879 O O . VAL B 1 135 ? 24.047 17.422 17.062 1 95.94 135 VAL B O 1
ATOM 4882 N N . SER B 1 136 ? 24.094 15.234 17.641 1 95.25 136 SER B N 1
ATOM 4883 C CA . SER B 1 136 ? 25.078 15.445 18.688 1 95.25 136 SER B CA 1
ATOM 4884 C C . SER B 1 136 ? 26.359 16.031 18.141 1 95.25 136 SER B C 1
ATOM 4886 O O . SER B 1 136 ? 26.938 16.953 18.734 1 95.25 136 SER B O 1
ATOM 4888 N N . LYS B 1 137 ? 26.75 15.492 17.062 1 94.12 137 LYS B N 1
ATOM 4889 C CA . LYS B 1 137 ? 27.969 15.984 16.422 1 94.12 137 LYS B CA 1
ATOM 4890 C C . LYS B 1 137 ? 27.766 17.406 15.883 1 94.12 137 LYS B C 1
ATOM 4892 O O . LYS B 1 137 ? 28.625 18.266 16.078 1 94.12 137 LYS B O 1
ATOM 4897 N N . GLU B 1 138 ? 26.672 17.609 15.211 1 93.12 138 GLU B N 1
ATOM 4898 C CA . GLU B 1 138 ? 26.359 18.906 14.602 1 93.12 138 GLU B CA 1
ATOM 4899 C C . GLU B 1 138 ? 26.297 20.016 15.656 1 93.12 138 GLU B C 1
ATOM 4901 O O . GLU B 1 138 ? 26.766 21.125 15.414 1 93.12 138 GLU B O 1
ATOM 4906 N N . GLU B 1 139 ? 25.797 19.703 16.812 1 93.19 139 GLU B N 1
ATOM 4907 C CA . GLU B 1 139 ? 25.594 20.719 17.844 1 93.19 139 GLU B CA 1
ATOM 4908 C C . GLU B 1 139 ? 26.672 20.641 18.906 1 93.19 139 GLU B C 1
ATOM 4910 O O . GLU B 1 139 ? 26.656 21.406 19.875 1 93.19 139 GLU B O 1
ATOM 4915 N N . ASN B 1 140 ? 27.562 19.719 18.75 1 92.81 140 ASN B N 1
ATOM 4916 C CA . ASN B 1 140 ? 28.641 19.484 19.719 1 92.81 140 ASN B CA 1
ATOM 4917 C C . ASN B 1 140 ? 28.094 19.281 21.125 1 92.81 140 ASN B C 1
A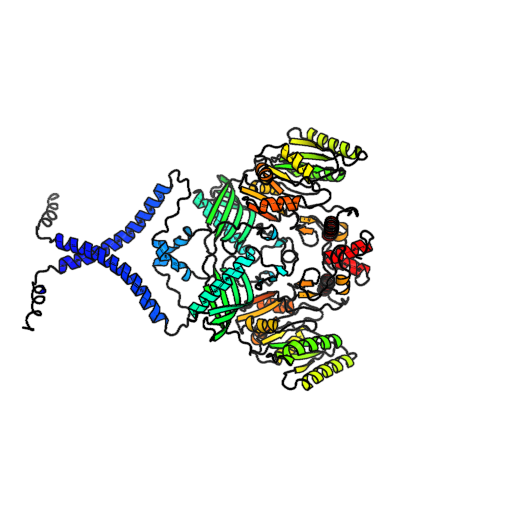TOM 4919 O O . ASN B 1 140 ? 28.578 19.906 22.078 1 92.81 140 ASN B O 1
ATOM 4923 N N . THR B 1 141 ? 27.062 18.625 21.203 1 93.56 141 THR B N 1
ATOM 4924 C CA . THR B 1 141 ? 26.406 18.266 22.453 1 93.56 141 THR B CA 1
ATOM 4925 C C . THR B 1 141 ? 26.078 16.766 22.484 1 93.56 141 THR B C 1
ATOM 4927 O O . THR B 1 141 ? 25.453 16.234 21.562 1 93.56 141 THR B O 1
ATOM 4930 N N . PRO B 1 142 ? 26.5 16.078 23.516 1 93.62 142 PRO B N 1
ATOM 4931 C CA . PRO B 1 142 ? 26.219 14.641 23.594 1 93.62 142 PRO B CA 1
ATOM 4932 C C . PRO B 1 142 ? 24.766 14.336 23.953 1 93.62 142 PRO B C 1
ATOM 4934 O O . PRO B 1 142 ? 24.484 13.977 25.094 1 93.62 142 PRO B O 1
ATOM 4937 N N . TRP B 1 143 ? 23.969 14.367 22.984 1 95.31 143 TRP B N 1
ATOM 4938 C CA . TRP B 1 143 ? 22.547 14.133 23.188 1 95.31 143 TRP B CA 1
ATOM 4939 C C . TRP B 1 143 ? 22.266 12.648 23.391 1 95.31 143 TRP B C 1
ATOM 4941 O O . TRP B 1 143 ? 22.969 11.797 22.844 1 95.31 143 TRP B O 1
ATOM 4951 N N . LYS B 1 144 ? 21.25 12.383 24.156 1 95.81 144 LYS B N 1
ATOM 4952 C CA . LYS B 1 144 ? 20.594 11.078 24.25 1 95.81 144 LYS B CA 1
ATOM 4953 C C . LYS B 1 144 ? 19.125 11.164 23.891 1 95.81 144 LYS B C 1
ATOM 4955 O O . LYS B 1 144 ? 18.453 12.156 24.219 1 95.81 144 LYS B O 1
ATOM 4960 N N . LEU B 1 145 ? 18.703 10.133 23.219 1 96.12 145 LEU B N 1
ATOM 4961 C CA . LEU B 1 145 ? 17.297 10.117 22.844 1 96.12 145 LEU B CA 1
ATOM 4962 C C . LEU B 1 145 ? 16.422 9.836 24.062 1 96.12 145 LEU B C 1
ATOM 4964 O O . LEU B 1 145 ? 16.594 8.82 24.734 1 96.12 145 LEU B O 1
ATOM 4968 N N . VAL B 1 146 ? 15.531 10.703 24.344 1 95.75 146 VAL B N 1
ATOM 4969 C CA . VAL B 1 146 ? 14.555 10.477 25.406 1 95.75 146 VAL B CA 1
ATOM 4970 C C . VAL B 1 146 ? 13.336 9.758 24.828 1 95.75 146 VAL B C 1
ATOM 4972 O O . VAL B 1 146 ? 12.914 8.727 25.359 1 95.75 146 VAL B O 1
ATOM 4975 N N . ARG B 1 147 ? 12.797 10.312 23.766 1 96.06 147 ARG B N 1
ATOM 4976 C CA . ARG B 1 147 ? 11.641 9.695 23.125 1 96.06 147 ARG B CA 1
ATOM 4977 C C . ARG B 1 147 ? 11.461 10.227 21.703 1 96.06 147 ARG B C 1
ATOM 4979 O O . ARG B 1 147 ? 11.82 11.367 21.406 1 96.06 147 ARG B O 1
ATOM 4986 N N . LEU B 1 148 ? 10.961 9.344 20.859 1 97.81 148 LEU B N 1
ATOM 4987 C CA . LEU B 1 148 ? 10.477 9.75 19.547 1 97.81 148 LEU B CA 1
ATOM 4988 C C . LEU B 1 148 ? 8.984 10.07 19.594 1 97.81 148 LEU B C 1
ATOM 4990 O O . LEU B 1 148 ? 8.172 9.195 19.875 1 97.81 148 LEU B O 1
ATOM 4994 N N . HIS B 1 149 ? 8.609 11.32 19.391 1 97.69 149 HIS B N 1
ATOM 4995 C CA . HIS B 1 149 ? 7.191 11.648 19.328 1 97.69 149 HIS B CA 1
ATOM 4996 C C . HIS B 1 149 ? 6.531 11.023 18.109 1 97.69 149 HIS B C 1
ATOM 4998 O O . HIS B 1 149 ? 5.469 10.398 18.219 1 97.69 149 HIS B O 1
ATOM 5004 N N . TYR B 1 150 ? 7.148 11.164 16.938 1 98.31 150 TYR B N 1
ATOM 5005 C CA . TYR B 1 150 ? 6.734 10.562 15.68 1 98.31 150 TYR B CA 1
ATOM 5006 C C . TYR B 1 150 ? 7.809 10.742 14.609 1 98.31 150 TYR B C 1
ATOM 5008 O O . TYR B 1 150 ? 8.773 11.477 14.812 1 98.31 150 TYR B O 1
ATOM 5016 N N . GLY B 1 151 ? 7.629 10.039 13.531 1 98.69 151 GLY B N 1
ATOM 5017 C CA . GLY B 1 151 ? 8.477 10.234 12.359 1 98.69 151 GLY B CA 1
ATOM 5018 C C . GLY B 1 151 ? 7.742 10.016 11.055 1 98.69 151 GLY B C 1
ATOM 5019 O O . GLY B 1 151 ? 6.605 9.539 11.047 1 98.69 151 GLY B O 1
ATOM 5020 N N . TYR B 1 152 ? 8.391 10.516 9.977 1 98.75 152 TYR B N 1
ATOM 5021 C CA . TYR B 1 152 ? 7.926 10.297 8.609 1 98.75 152 TYR B CA 1
ATOM 5022 C C . TYR B 1 152 ? 9.023 9.68 7.758 1 98.75 152 TYR B C 1
ATOM 5024 O O . TYR B 1 152 ? 10.211 9.914 7.996 1 98.75 152 TYR B O 1
ATOM 5032 N N . LYS B 1 153 ? 8.602 8.93 6.855 1 97.88 153 LYS B N 1
ATOM 5033 C CA . LYS B 1 153 ? 9.539 8.391 5.875 1 97.88 153 LYS B CA 1
ATOM 5034 C C . LYS B 1 153 ? 8.953 8.445 4.469 1 97.88 153 LYS B C 1
ATOM 5036 O O . LYS B 1 153 ? 7.762 8.188 4.273 1 97.88 153 LYS B O 1
ATOM 5041 N N . ARG B 1 154 ? 9.688 8.867 3.498 1 97.56 154 ARG B N 1
ATOM 5042 C CA . ARG B 1 154 ? 9.312 8.914 2.09 1 97.56 154 ARG B CA 1
ATOM 5043 C C . ARG B 1 154 ? 10.383 8.273 1.212 1 97.56 154 ARG B C 1
ATOM 5045 O O . ARG B 1 154 ? 11.57 8.602 1.331 1 97.56 154 ARG B O 1
ATOM 5052 N N . ILE B 1 155 ? 10 7.406 0.376 1 96.44 155 ILE B N 1
ATOM 5053 C CA . ILE B 1 155 ? 10.93 6.656 -0.466 1 96.44 155 ILE B CA 1
ATOM 5054 C C . ILE B 1 155 ? 10.852 7.176 -1.9 1 96.44 155 ILE B C 1
ATOM 5056 O O . ILE B 1 155 ? 9.781 7.195 -2.506 1 96.44 155 ILE B O 1
ATOM 5060 N N . ASP B 1 156 ? 11.93 7.594 -2.422 1 95.69 156 ASP B N 1
ATOM 5061 C CA . ASP B 1 156 ? 12.102 8.07 -3.791 1 95.69 156 ASP B CA 1
ATOM 5062 C C . ASP B 1 156 ? 13.164 7.246 -4.527 1 95.69 156 ASP B C 1
ATOM 5064 O O . ASP B 1 156 ? 14.305 7.148 -4.078 1 95.69 156 ASP B O 1
ATOM 5068 N N . ALA B 1 157 ? 12.852 6.746 -5.68 1 93.25 157 ALA B N 1
ATOM 5069 C CA . ALA B 1 157 ? 13.68 5.785 -6.402 1 93.25 157 ALA B CA 1
ATOM 5070 C C . ALA B 1 157 ? 15.016 6.406 -6.797 1 93.25 157 ALA B C 1
ATOM 5072 O O . ALA B 1 157 ? 15.992 5.691 -7.043 1 93.25 157 ALA B O 1
ATOM 5073 N N . PHE B 1 158 ? 15.109 7.738 -6.902 1 92.88 158 PHE B N 1
ATOM 5074 C CA . PHE B 1 158 ? 16.328 8.367 -7.391 1 92.88 158 PHE B CA 1
ATOM 5075 C C . PHE B 1 158 ? 17 9.164 -6.285 1 92.88 158 PHE B C 1
ATOM 5077 O O . PHE B 1 158 ? 18.188 9.523 -6.402 1 92.88 158 PHE B O 1
ATOM 5084 N N . ARG B 1 159 ? 16.328 9.461 -5.254 1 93 159 ARG B N 1
ATOM 5085 C CA . ARG B 1 159 ? 16.875 10.25 -4.152 1 93 159 ARG B CA 1
ATOM 5086 C C . ARG B 1 159 ? 17.25 9.352 -2.975 1 93 159 ARG B C 1
ATOM 5088 O O . ARG B 1 159 ? 18.297 9.555 -2.348 1 93 159 ARG B O 1
ATOM 5095 N N . GLY B 1 160 ? 16.5 8.359 -2.754 1 94.56 160 GLY B N 1
ATOM 5096 C CA . GLY B 1 160 ? 16.625 7.527 -1.57 1 94.56 160 GLY B CA 1
ATOM 5097 C C . GLY B 1 160 ? 15.461 7.684 -0.604 1 94.56 160 GLY B C 1
ATOM 5098 O O . GLY B 1 160 ? 14.305 7.727 -1.019 1 94.56 160 GLY B O 1
ATOM 5099 N N . THR B 1 161 ? 15.789 7.613 0.667 1 96.94 161 THR B N 1
ATOM 5100 C CA . THR B 1 161 ? 14.742 7.691 1.684 1 96.94 161 THR B CA 1
ATOM 5101 C C . THR B 1 161 ? 14.922 8.938 2.543 1 96.94 161 THR B C 1
ATOM 5103 O O . THR B 1 161 ? 15.969 9.133 3.162 1 96.94 161 THR B O 1
ATOM 5106 N N . ASP B 1 162 ? 13.883 9.797 2.543 1 97.62 162 ASP B N 1
ATOM 5107 C CA . ASP B 1 162 ? 13.812 10.945 3.443 1 97.62 162 ASP B CA 1
ATOM 5108 C C . ASP B 1 162 ? 13.195 10.547 4.785 1 97.62 162 ASP B C 1
ATOM 5110 O O . ASP B 1 162 ? 12.25 9.766 4.832 1 97.62 162 ASP B O 1
ATOM 5114 N N . TYR B 1 163 ? 13.766 11.125 5.805 1 98.44 163 TYR B N 1
ATOM 5115 C CA . TYR B 1 163 ? 13.203 10.961 7.141 1 98.44 163 TYR B CA 1
ATOM 5116 C C . TYR B 1 163 ? 12.992 12.312 7.812 1 98.44 163 TYR B C 1
ATOM 5118 O O . TYR B 1 163 ? 13.828 13.219 7.688 1 98.44 163 TYR B O 1
ATOM 5126 N N . VAL B 1 164 ? 11.906 12.492 8.445 1 98.75 164 VAL B N 1
ATOM 5127 C CA . VAL B 1 164 ? 11.648 13.594 9.359 1 98.75 164 VAL B CA 1
ATOM 5128 C C . VAL B 1 164 ? 11.297 13.055 10.742 1 98.75 164 VAL B C 1
ATOM 5130 O O . VAL B 1 164 ? 10.336 12.289 10.891 1 98.75 164 VAL B O 1
ATOM 5133 N N . LEU B 1 165 ? 12.047 13.438 11.742 1 98.62 165 LEU B N 1
ATOM 5134 C CA . LEU B 1 165 ? 11.859 12.914 13.094 1 98.62 165 LEU B CA 1
ATOM 5135 C C . LEU B 1 165 ? 11.586 14.039 14.086 1 98.62 165 LEU B C 1
ATOM 5137 O O . LEU B 1 165 ? 12.305 15.047 14.094 1 98.62 165 LEU B O 1
ATOM 5141 N N . ASP B 1 166 ? 10.562 13.922 14.836 1 98.62 166 ASP B N 1
ATOM 5142 C CA . ASP B 1 166 ? 10.328 14.727 16.031 1 98.62 166 ASP B CA 1
ATOM 5143 C C . ASP B 1 166 ? 10.797 14 17.281 1 98.62 166 ASP B C 1
ATOM 5145 O O . ASP B 1 166 ? 10.109 13.102 17.781 1 98.62 166 ASP B O 1
ATOM 5149 N N . MET B 1 167 ? 11.945 14.438 17.828 1 97.25 167 MET B N 1
ATOM 5150 C CA . MET B 1 167 ? 12.594 13.688 18.906 1 97.25 167 MET B CA 1
ATOM 5151 C C . MET B 1 167 ? 12.805 14.562 20.125 1 97.25 167 MET B C 1
ATOM 5153 O O . MET B 1 167 ? 13.148 15.742 20 1 97.25 167 MET B O 1
ATOM 5157 N N . GLU B 1 168 ? 12.609 13.992 21.188 1 96.75 168 GLU B N 1
ATOM 5158 C CA . GLU B 1 168 ? 13.023 14.57 22.469 1 96.75 168 GLU B CA 1
ATOM 5159 C C . GLU B 1 168 ? 14.391 14.047 22.906 1 96.75 168 GLU B C 1
ATOM 5161 O O . GLU B 1 168 ? 14.609 12.836 22.938 1 96.75 168 GLU B O 1
ATOM 5166 N N . VAL B 1 169 ? 15.258 15.023 23.156 1 96.12 169 VAL B N 1
ATOM 5167 C CA . VAL B 1 169 ? 16.625 14.625 23.516 1 96.12 169 VAL B CA 1
ATOM 5168 C C . VAL B 1 169 ? 17.016 15.281 24.828 1 96.12 169 VAL B C 1
ATOM 5170 O O . VAL B 1 169 ? 16.438 16.281 25.234 1 96.12 169 VAL B O 1
ATOM 5173 N N . ALA B 1 170 ? 17.969 14.609 25.484 1 95.88 170 ALA B N 1
ATOM 5174 C CA . ALA B 1 170 ? 18.562 15.141 26.703 1 95.88 170 ALA B CA 1
ATOM 5175 C C . ALA B 1 170 ? 20.078 14.945 26.719 1 95.88 170 ALA B C 1
ATOM 5177 O O . ALA B 1 170 ? 20.578 13.961 26.172 1 95.88 170 ALA B O 1
ATOM 5178 N N . GLU B 1 171 ? 20.594 15.992 27.297 1 92.5 171 GLU B N 1
ATOM 5179 C CA . GLU B 1 171 ? 22.047 15.852 27.453 1 92.5 171 GLU B CA 1
ATOM 5180 C C . GLU B 1 171 ? 22.391 14.734 28.438 1 92.5 171 GLU B C 1
ATOM 5182 O O . GLU B 1 171 ? 21.672 14.508 29.406 1 92.5 171 GLU B O 1
ATOM 5187 N N . SER B 1 172 ? 23.5 14.078 28.156 1 83.44 172 SER B N 1
ATOM 5188 C CA . SER B 1 172 ? 23.922 12.93 28.938 1 83.44 172 SER B CA 1
ATOM 5189 C C . SER B 1 172 ? 24.016 13.289 30.422 1 83.44 172 SER B C 1
ATOM 5191 O O . SER B 1 172 ? 23.75 12.453 31.297 1 83.44 172 SER B O 1
ATOM 5193 N N . ASP B 1 173 ? 24.312 14.516 30.703 1 81.44 173 ASP B N 1
ATOM 5194 C CA . ASP B 1 173 ? 24.469 14.914 32.094 1 81.44 173 ASP B CA 1
ATOM 5195 C C . ASP B 1 173 ? 23.141 15.445 32.656 1 81.44 173 ASP B C 1
ATOM 5197 O O . ASP B 1 173 ? 23.062 15.781 33.844 1 81.44 173 ASP B O 1
ATOM 5201 N N . GLY B 1 174 ? 22.094 15.359 31.828 1 73.44 174 GLY B N 1
ATOM 5202 C CA . GLY B 1 174 ? 20.734 15.688 32.25 1 73.44 174 GLY B CA 1
ATOM 5203 C C . GLY B 1 174 ? 20.5 17.172 32.375 1 73.44 174 GLY B C 1
ATOM 5204 O O . GLY B 1 174 ? 19.406 17.609 32.75 1 73.44 174 GLY B O 1
ATOM 5205 N N . THR B 1 175 ? 21.359 17.953 32.062 1 77 175 THR B N 1
ATOM 5206 C CA . THR B 1 175 ? 21.281 19.391 32.312 1 77 175 THR B CA 1
ATOM 5207 C C . THR B 1 175 ? 20.391 20.078 31.297 1 77 175 THR B C 1
ATOM 5209 O O . THR B 1 175 ? 19.719 21.062 31.594 1 77 175 THR B O 1
ATOM 5212 N N . GLU B 1 176 ? 20.406 19.562 30.094 1 86.12 176 GLU B N 1
ATOM 5213 C CA . GLU B 1 176 ? 19.688 20.234 29.016 1 86.12 176 GLU B CA 1
ATOM 5214 C C . GLU B 1 176 ? 18.781 19.25 28.266 1 86.12 176 GLU B C 1
ATOM 5216 O O . GLU B 1 176 ? 19.141 18.094 28.062 1 86.12 176 GLU B O 1
ATOM 5221 N N . LYS B 1 177 ? 17.516 19.734 28.125 1 90 177 LYS B N 1
ATOM 5222 C CA . LYS B 1 177 ? 16.547 18.984 27.312 1 90 177 LYS B CA 1
ATOM 5223 C C . LYS B 1 177 ? 16.125 19.781 26.094 1 90 177 LYS B C 1
ATOM 5225 O O . LYS B 1 177 ? 16.266 21 26.062 1 90 177 LYS B O 1
ATOM 5230 N N . GLY B 1 178 ? 15.844 19.047 25.078 1 91.31 178 GLY B N 1
ATOM 5231 C CA . GLY B 1 178 ? 15.359 19.703 23.891 1 91.31 178 GLY B CA 1
ATOM 5232 C C . GLY B 1 178 ? 14.5 18.812 23.016 1 91.31 178 GLY B C 1
ATOM 5233 O O . GLY B 1 178 ? 14.516 17.594 23.156 1 91.31 178 GLY B O 1
ATOM 5234 N N . ARG B 1 179 ? 13.656 19.453 22.312 1 95.81 179 ARG B N 1
ATOM 5235 C CA . ARG B 1 179 ? 12.875 18.781 21.281 1 95.81 179 ARG B CA 1
ATOM 5236 C C . ARG B 1 179 ? 13.305 19.234 19.891 1 95.81 179 ARG B C 1
ATOM 5238 O O . ARG B 1 179 ? 13.266 20.438 19.578 1 95.81 179 ARG B O 1
ATOM 5245 N N . LYS B 1 180 ? 13.766 18.266 19.141 1 97 180 LYS B N 1
ATOM 5246 C CA . LYS B 1 180 ? 14.375 18.578 17.844 1 97 180 LYS B CA 1
ATOM 5247 C C . LYS B 1 180 ? 13.555 18 16.703 1 97 180 LYS B C 1
ATOM 5249 O O . LYS B 1 180 ? 13.031 16.891 16.797 1 97 180 LYS B O 1
ATOM 5254 N N . LEU B 1 181 ? 13.383 18.781 15.711 1 98.19 181 LEU B N 1
ATOM 5255 C CA . LEU B 1 181 ? 12.898 18.312 14.422 1 98.19 181 LEU B CA 1
ATOM 5256 C C . LEU B 1 181 ? 14.055 18.109 13.453 1 98.19 181 LEU B C 1
ATOM 5258 O O . LEU B 1 181 ? 14.742 19.062 13.078 1 98.19 181 LEU B O 1
ATOM 5262 N N . VAL B 1 182 ? 14.258 16.844 13.023 1 98.31 182 VAL B N 1
ATOM 5263 C CA . VAL B 1 182 ? 15.453 16.484 12.266 1 98.31 182 VAL B CA 1
ATOM 5264 C C . VAL B 1 182 ? 15.047 15.922 10.906 1 98.31 182 VAL B C 1
ATOM 5266 O O . VAL B 1 182 ? 14.203 15.023 10.82 1 98.31 182 VAL B O 1
ATOM 5269 N N . HIS B 1 183 ? 15.547 16.453 9.859 1 98.12 183 HIS B N 1
ATOM 5270 C CA . HIS B 1 183 ? 15.375 15.969 8.5 1 98.12 183 HIS B CA 1
ATOM 5271 C C . HIS B 1 183 ? 16.641 15.289 7.992 1 98.12 183 HIS B C 1
ATOM 5273 O O . HIS B 1 183 ? 17.703 15.914 7.938 1 98.12 183 HIS B O 1
ATOM 5279 N N . LEU B 1 184 ? 16.547 14.055 7.66 1 97.69 184 LEU B N 1
ATOM 5280 C CA . LEU B 1 184 ? 17.672 13.242 7.207 1 97.69 184 LEU B CA 1
ATOM 5281 C C . LEU B 1 184 ? 17.359 12.578 5.875 1 97.69 184 LEU B C 1
ATOM 5283 O O . LEU B 1 184 ? 16.188 12.43 5.508 1 97.69 184 LEU B O 1
ATOM 5287 N N . VAL B 1 185 ? 18.422 12.211 5.168 1 96.44 185 VAL B N 1
ATOM 5288 C CA . VAL B 1 185 ? 18.25 11.477 3.92 1 96.44 185 VAL B CA 1
ATOM 5289 C C . VAL B 1 185 ? 19.266 10.328 3.852 1 96.44 185 VAL B C 1
ATOM 5291 O O . VAL B 1 185 ? 20.453 10.523 4.125 1 96.44 185 VAL B O 1
ATOM 5294 N N . ARG B 1 186 ? 18.75 9.18 3.662 1 94.19 186 ARG B N 1
ATOM 5295 C CA . ARG B 1 186 ? 19.562 8.047 3.217 1 94.19 186 ARG B CA 1
ATOM 5296 C C . ARG B 1 186 ? 19.562 7.941 1.696 1 94.19 186 ARG B C 1
ATOM 5298 O O . ARG B 1 186 ? 18.625 7.41 1.105 1 94.19 186 ARG B O 1
ATOM 5305 N N . SER B 1 187 ? 20.625 8.383 1.119 1 90.5 187 SER B N 1
ATOM 5306 C CA . SER B 1 187 ? 20.641 8.57 -0.328 1 90.5 187 SER B CA 1
ATOM 5307 C C . SER B 1 187 ? 20.891 7.25 -1.054 1 90.5 187 SER B C 1
ATOM 5309 O O . SER B 1 187 ? 21.484 6.328 -0.492 1 90.5 187 SER B O 1
ATOM 5311 N N . ILE B 1 188 ? 20.344 7.168 -2.268 1 88.25 188 ILE B N 1
ATOM 5312 C CA . ILE B 1 188 ? 20.516 6 -3.125 1 88.25 188 ILE B CA 1
ATOM 5313 C C . ILE B 1 188 ? 21.641 6.254 -4.121 1 88.25 188 ILE B C 1
ATOM 5315 O O . ILE B 1 188 ? 21.891 7.398 -4.512 1 88.25 188 ILE B O 1
ATOM 5319 N N . ARG B 1 189 ? 22.297 5.23 -4.457 1 81.38 189 ARG B N 1
ATOM 5320 C CA . ARG B 1 189 ? 23.359 5.34 -5.457 1 81.38 189 ARG B CA 1
ATOM 5321 C C . ARG B 1 189 ? 22.766 5.438 -6.863 1 81.38 189 ARG B C 1
ATOM 5323 O O . ARG B 1 189 ? 21.781 4.766 -7.18 1 81.38 189 ARG B O 1
ATOM 5330 N N . PRO B 1 190 ? 23.375 6.242 -7.664 1 77.19 190 PRO B N 1
ATOM 5331 C CA . PRO B 1 190 ? 22.859 6.336 -9.031 1 77.19 190 PRO B CA 1
ATOM 5332 C C . PRO B 1 190 ? 23.203 5.109 -9.875 1 77.19 190 PRO B C 1
ATOM 5334 O O . PRO B 1 190 ? 22.531 4.828 -10.867 1 77.19 190 PRO B O 1
ATOM 5337 N N . HIS B 1 191 ? 24.188 4.422 -9.461 1 81 191 HIS B N 1
ATOM 5338 C CA . HIS B 1 191 ? 24.641 3.287 -10.25 1 81 191 HIS B CA 1
ATOM 5339 C C . HIS B 1 191 ? 23.906 2.012 -9.859 1 81 191 HIS B C 1
ATOM 5341 O O . HIS B 1 191 ? 23.594 1.802 -8.688 1 81 191 HIS B O 1
ATOM 5347 N N . VAL B 1 192 ? 23.688 1.269 -10.891 1 91.5 192 VAL B N 1
ATOM 5348 C CA . VAL B 1 192 ? 23.031 -0.024 -10.758 1 91.5 192 VAL B CA 1
ATOM 5349 C C . VAL B 1 192 ? 24.031 -1.148 -10.984 1 91.5 192 VAL B C 1
ATOM 5351 O O . VAL B 1 192 ? 24.875 -1.059 -11.875 1 91.5 192 VAL B O 1
ATOM 5354 N N . ARG B 1 193 ? 23.938 -2.133 -10.188 1 92.56 193 ARG B N 1
ATOM 5355 C CA . ARG B 1 193 ? 24.875 -3.252 -10.289 1 92.56 193 ARG B CA 1
ATOM 5356 C C . ARG B 1 193 ? 24.156 -4.512 -10.781 1 92.56 193 ARG B C 1
ATOM 5358 O O . ARG B 1 193 ? 23.016 -4.781 -10.383 1 92.56 193 ARG B O 1
ATOM 5365 N N . LEU B 1 194 ? 24.922 -5.277 -11.562 1 95.19 194 LEU B N 1
ATOM 5366 C CA . LEU B 1 194 ? 24.422 -6.559 -12.047 1 95.19 194 LEU B CA 1
ATOM 5367 C C . LEU B 1 194 ? 24.672 -7.664 -11.031 1 95.19 194 LEU B C 1
ATOM 5369 O O . LEU B 1 194 ? 25.797 -7.848 -10.57 1 95.19 194 LEU B O 1
ATOM 5373 N N . ILE B 1 195 ? 23.703 -8.305 -10.68 1 94.19 195 ILE B N 1
ATOM 5374 C CA . ILE B 1 195 ? 23.828 -9.445 -9.781 1 94.19 195 ILE B CA 1
ATOM 5375 C C . ILE B 1 195 ? 23.906 -10.734 -10.586 1 94.19 195 ILE B C 1
ATOM 5377 O O . ILE B 1 195 ? 24.734 -11.602 -10.305 1 94.19 195 ILE B O 1
ATOM 5381 N N . ASN B 1 196 ? 23.031 -10.836 -11.523 1 94.5 196 ASN B N 1
ATOM 5382 C CA . ASN B 1 196 ? 23 -12.031 -12.352 1 94.5 196 ASN B CA 1
ATOM 5383 C C . ASN B 1 196 ? 22.297 -11.773 -13.68 1 94.5 196 ASN B C 1
ATOM 5385 O O . ASN B 1 196 ? 21.406 -10.914 -13.758 1 94.5 196 ASN B O 1
ATOM 5389 N N . VAL B 1 197 ? 22.75 -12.453 -14.695 1 95.94 197 VAL B N 1
ATOM 5390 C CA . VAL B 1 197 ? 22.078 -12.445 -15.992 1 95.94 197 VAL B CA 1
ATOM 5391 C C . VAL B 1 197 ? 22.094 -13.852 -16.594 1 95.94 197 VAL B C 1
ATOM 5393 O O . VAL B 1 197 ? 23.094 -14.555 -16.531 1 95.94 197 VAL B O 1
ATOM 5396 N N . GLN B 1 198 ? 21 -14.305 -17.047 1 93.94 198 GLN B N 1
ATOM 5397 C CA . GLN B 1 198 ? 20.891 -15.609 -17.688 1 93.94 198 GLN B CA 1
ATOM 5398 C C . GLN B 1 198 ? 19.891 -15.586 -18.828 1 93.94 198 GLN B C 1
ATOM 5400 O O . GLN B 1 198 ? 19.016 -14.711 -18.875 1 93.94 198 GLN B O 1
ATOM 5405 N N . ASN B 1 199 ? 20.094 -16.531 -19.703 1 92.94 199 ASN B N 1
ATOM 5406 C CA . ASN B 1 199 ? 19.078 -16.719 -20.734 1 92.94 199 ASN B CA 1
ATOM 5407 C C . ASN B 1 199 ? 17.828 -17.391 -20.172 1 92.94 199 ASN B C 1
ATOM 5409 O O . ASN B 1 199 ? 17.922 -18.281 -19.328 1 92.94 199 ASN B O 1
ATOM 5413 N N . VAL B 1 200 ? 16.703 -16.953 -20.672 1 88.94 200 VAL B N 1
ATOM 5414 C CA . VAL B 1 200 ? 15.438 -17.516 -20.188 1 88.94 200 VAL B CA 1
ATOM 5415 C C . VAL B 1 200 ? 15.266 -18.922 -20.734 1 88.94 200 VAL B C 1
ATOM 5417 O O . VAL B 1 200 ? 15.391 -19.141 -21.938 1 88.94 200 VAL B O 1
ATOM 5420 N N . ALA B 1 201 ? 15.07 -19.812 -19.797 1 84.19 201 ALA B N 1
ATOM 5421 C CA . ALA B 1 201 ? 14.836 -21.203 -20.172 1 84.19 201 ALA B CA 1
ATOM 5422 C C . ALA B 1 201 ? 13.344 -21.484 -20.328 1 84.19 201 ALA B C 1
ATOM 5424 O O . ALA B 1 201 ? 12.539 -21.125 -19.469 1 84.19 201 ALA B O 1
ATOM 5425 N N . GLN B 1 202 ? 13.031 -22.156 -21.406 1 87.25 202 GLN B N 1
ATOM 5426 C CA . GLN B 1 202 ? 11.617 -22.422 -21.656 1 87.25 202 GLN B CA 1
ATOM 5427 C C . GLN B 1 202 ? 11.328 -23.922 -21.688 1 87.25 202 GLN B C 1
ATOM 5429 O O . GLN B 1 202 ? 10.172 -24.328 -21.781 1 87.25 202 GLN B O 1
ATOM 5434 N N . GLU B 1 203 ? 12.391 -24.703 -21.375 1 92.88 203 GLU B N 1
ATOM 5435 C CA . GLU B 1 203 ? 12.242 -26.141 -21.609 1 92.88 203 GLU B CA 1
ATOM 5436 C C . GLU B 1 203 ? 11.906 -26.875 -20.312 1 92.88 203 GLU B C 1
ATOM 5438 O O . GLU B 1 203 ? 11.469 -28.031 -20.344 1 92.88 203 GLU B O 1
ATOM 5443 N N . THR B 1 204 ? 12.094 -26.188 -19.219 1 96.5 204 THR B N 1
ATOM 5444 C CA . THR B 1 204 ? 11.773 -26.828 -17.953 1 96.5 204 THR B CA 1
ATOM 5445 C C . THR B 1 204 ? 10.281 -27.141 -17.875 1 96.5 204 THR B C 1
ATOM 5447 O O . THR B 1 204 ? 9.445 -26.266 -18.109 1 96.5 204 THR B O 1
ATOM 5450 N N . VAL B 1 205 ? 9.945 -28.375 -17.516 1 98.12 205 VAL B N 1
ATOM 5451 C CA . VAL B 1 205 ? 8.547 -28.797 -17.438 1 98.12 205 VAL B CA 1
ATOM 5452 C C . VAL B 1 205 ? 7.93 -28.297 -16.141 1 98.12 205 VAL B C 1
ATOM 5454 O O . VAL B 1 205 ? 8.484 -28.531 -15.055 1 98.12 205 VAL B O 1
ATOM 5457 N N . VAL B 1 206 ? 6.855 -27.578 -16.25 1 98.62 206 VAL B N 1
ATOM 5458 C CA . VAL B 1 206 ? 6.078 -27.219 -15.07 1 98.62 206 VAL B CA 1
ATOM 5459 C C . VAL B 1 206 ? 5.055 -28.312 -14.773 1 98.62 206 VAL B C 1
ATOM 5461 O O . VAL B 1 206 ? 4.152 -28.562 -15.578 1 98.62 206 VAL B O 1
ATOM 5464 N N . HIS B 1 207 ? 5.191 -28.984 -13.641 1 98.81 207 HIS B N 1
ATOM 5465 C CA . HIS B 1 207 ? 4.305 -30.078 -13.281 1 98.81 207 HIS B CA 1
ATOM 5466 C C . HIS B 1 207 ? 3.133 -29.594 -12.438 1 98.81 207 HIS B C 1
ATOM 5468 O O . HIS B 1 207 ? 3.281 -29.344 -11.242 1 98.81 207 HIS B O 1
ATOM 5474 N N . PHE B 1 208 ? 1.938 -29.562 -13.055 1 98.81 208 PHE B N 1
ATOM 5475 C CA . PHE B 1 208 ? 0.721 -29.203 -12.328 1 98.81 208 PHE B CA 1
ATOM 5476 C C . PHE B 1 208 ? 0.277 -30.344 -11.422 1 98.81 208 PHE B C 1
ATOM 5478 O O . PHE B 1 208 ? 0.191 -31.5 -11.859 1 98.81 208 PHE B O 1
ATOM 5485 N N . ILE B 1 209 ? 0.015 -30.047 -10.211 1 98.69 209 ILE B N 1
ATOM 5486 C CA . ILE B 1 209 ? -0.629 -30.984 -9.297 1 98.69 209 ILE B CA 1
ATOM 5487 C C . ILE B 1 209 ? -1.965 -30.406 -8.828 1 98.69 209 ILE B C 1
ATOM 5489 O O . ILE B 1 209 ? -2.006 -29.359 -8.203 1 98.69 209 ILE B O 1
ATOM 5493 N N . VAL B 1 210 ? -3.062 -31.125 -9.055 1 97.62 210 VAL B N 1
ATOM 5494 C CA . VAL B 1 210 ? -4.395 -30.609 -8.773 1 97.62 210 VAL B CA 1
ATOM 5495 C C . VAL B 1 210 ? -5.199 -31.641 -7.984 1 97.62 210 VAL B C 1
ATOM 5497 O O . VAL B 1 210 ? -5.652 -32.656 -8.547 1 97.62 210 VAL B O 1
ATOM 5500 N N . PRO B 1 211 ? -5.406 -31.359 -6.746 1 94.88 211 PRO B N 1
ATOM 5501 C CA . PRO B 1 211 ? -6.32 -32.219 -6 1 94.88 211 PRO B CA 1
ATOM 5502 C C . PRO B 1 211 ? -7.785 -31.984 -6.344 1 94.88 211 PRO B C 1
ATOM 5504 O O . PRO B 1 211 ? -8.195 -30.828 -6.516 1 94.88 211 PRO B O 1
ATOM 5507 N N . LEU B 1 212 ? -8.539 -33.094 -6.406 1 92.88 212 LEU B N 1
ATOM 5508 C CA . LEU B 1 212 ? -9.914 -32.938 -6.879 1 92.88 212 LEU B CA 1
ATOM 5509 C C . LEU B 1 212 ? -10.852 -33.812 -6.051 1 92.88 212 LEU B C 1
ATOM 5511 O O . LEU B 1 212 ? -10.5 -34.938 -5.664 1 92.88 212 LEU B O 1
ATOM 5515 N N . SER B 1 213 ? -11.977 -33.156 -5.801 1 86.94 213 SER B N 1
ATOM 5516 C CA . SER B 1 213 ? -13.086 -33.906 -5.211 1 86.94 213 SER B CA 1
ATOM 5517 C C . SER B 1 213 ? -14.43 -33.312 -5.633 1 86.94 213 SER B C 1
ATOM 5519 O O . SER B 1 213 ? -14.664 -32.125 -5.48 1 86.94 213 SER B O 1
ATOM 5521 N N . ARG B 1 214 ? -15.344 -34.031 -6.207 1 79.56 214 ARG B N 1
ATOM 5522 C CA . ARG B 1 214 ? -16.734 -33.688 -6.523 1 79.56 214 ARG B CA 1
ATOM 5523 C C . ARG B 1 214 ? -16.812 -32.438 -7.395 1 79.56 214 ARG B C 1
ATOM 5525 O O . ARG B 1 214 ? -17.641 -31.562 -7.152 1 79.56 214 ARG B O 1
ATOM 5532 N N . VAL B 1 215 ? -15.875 -32.25 -8.336 1 75.38 215 VAL B N 1
ATOM 5533 C CA . VAL B 1 215 ? -15.828 -30.984 -9.078 1 75.38 215 VAL B CA 1
ATOM 5534 C C . VAL B 1 215 ? -15.695 -31.266 -10.57 1 75.38 215 VAL B C 1
ATOM 5536 O O . VAL B 1 215 ? -14.828 -30.703 -11.25 1 75.38 215 VAL B O 1
ATOM 5539 N N . THR B 1 216 ? -16.719 -31.875 -11.109 1 79.62 216 THR B N 1
ATOM 5540 C CA . THR B 1 216 ? -16.609 -32.281 -12.508 1 79.62 216 THR B CA 1
ATOM 5541 C C . THR B 1 216 ? -16.734 -31.062 -13.43 1 79.62 216 THR B C 1
ATOM 5543 O O . THR B 1 216 ? -15.914 -30.891 -14.328 1 79.62 216 THR B O 1
ATOM 5546 N N . ASP B 1 217 ? -17.688 -30.172 -13.172 1 88.56 217 ASP B N 1
ATOM 5547 C CA . ASP B 1 217 ? -17.875 -29 -14.031 1 88.56 217 ASP B CA 1
ATOM 5548 C C . ASP B 1 217 ? -16.672 -28.062 -13.938 1 88.56 217 ASP B C 1
ATOM 5550 O O . ASP B 1 217 ? -16.203 -27.547 -14.945 1 88.56 217 ASP B O 1
ATOM 5554 N N . ARG B 1 218 ? -16.203 -27.906 -12.812 1 92.38 218 ARG B N 1
ATOM 5555 C CA . ARG B 1 218 ? -15.047 -27.031 -12.609 1 92.38 218 ARG B CA 1
ATOM 5556 C C . ARG B 1 218 ? -13.797 -27.641 -13.242 1 92.38 218 ARG B C 1
ATOM 5558 O O . ARG B 1 218 ? -12.945 -26.906 -13.758 1 92.38 218 ARG B O 1
ATOM 5565 N N . LEU B 1 219 ? -13.711 -28.969 -13.18 1 95 219 LEU B N 1
ATOM 5566 C CA . LEU B 1 219 ? -12.602 -29.625 -13.852 1 95 219 LEU B CA 1
ATOM 5567 C C . LEU B 1 219 ? -12.656 -29.406 -15.359 1 95 219 LEU B C 1
ATOM 5569 O O . LEU B 1 219 ? -11.625 -29.172 -15.992 1 95 219 LEU B O 1
ATOM 5573 N N . ARG B 1 220 ? -13.844 -29.469 -15.891 1 95.56 220 ARG B N 1
ATOM 5574 C CA . ARG B 1 220 ? -14.008 -29.219 -17.328 1 95.56 220 ARG B CA 1
ATOM 5575 C C . ARG B 1 220 ? -13.492 -27.828 -17.688 1 95.56 220 ARG B C 1
ATOM 5577 O O . ARG B 1 220 ? -12.781 -27.672 -18.688 1 95.56 220 ARG B O 1
ATOM 5584 N N . ASP B 1 221 ? -13.883 -26.875 -16.906 1 95.19 221 ASP B N 1
ATOM 5585 C CA . ASP B 1 221 ? -13.43 -25.516 -17.156 1 95.19 221 ASP B CA 1
ATOM 5586 C C . ASP B 1 221 ? -11.906 -25.422 -17.078 1 95.19 221 ASP B C 1
ATOM 5588 O O . ASP B 1 221 ? -11.273 -24.766 -17.906 1 95.19 221 ASP B O 1
ATOM 5592 N N . PHE B 1 222 ? -11.414 -26.047 -16.094 1 96.81 222 PHE B N 1
ATOM 5593 C CA . PHE B 1 222 ? -9.969 -26.047 -15.898 1 96.81 222 PHE B CA 1
ATOM 5594 C C . PHE B 1 222 ? -9.266 -26.688 -17.094 1 96.81 222 PHE B C 1
ATOM 5596 O O . PHE B 1 222 ? -8.273 -26.156 -17.594 1 96.81 222 PHE B O 1
ATOM 5603 N N . MET B 1 223 ? -9.781 -27.812 -17.531 1 97.31 223 MET B N 1
ATOM 5604 C CA . MET B 1 223 ? -9.164 -28.547 -18.641 1 97.31 223 MET B CA 1
ATOM 5605 C C . MET B 1 223 ? -9.203 -27.719 -19.922 1 97.31 223 MET B C 1
ATOM 5607 O O . MET B 1 223 ? -8.289 -27.812 -20.75 1 97.31 223 MET B O 1
ATOM 5611 N N . GLN B 1 224 ? -10.172 -26.938 -20.062 1 97.38 224 GLN B N 1
ATOM 5612 C CA . GLN B 1 224 ? -10.25 -26.062 -21.234 1 97.38 224 GLN B CA 1
ATOM 5613 C C . GLN B 1 224 ? -9.125 -25.031 -21.234 1 97.38 224 GLN B C 1
ATOM 5615 O O . GLN B 1 224 ? -8.492 -24.797 -22.266 1 97.38 224 GLN B O 1
ATOM 5620 N N . VAL B 1 225 ? -8.938 -24.453 -20.109 1 97.19 225 VAL B N 1
ATOM 5621 C CA . VAL B 1 225 ? -7.855 -23.484 -19.969 1 97.19 225 VAL B CA 1
ATOM 5622 C C . VAL B 1 225 ? -6.512 -24.188 -20.188 1 97.19 225 VAL B C 1
ATOM 5624 O O . VAL B 1 225 ? -5.668 -23.688 -20.938 1 97.19 225 VAL B O 1
ATOM 5627 N N . TYR B 1 226 ? -6.344 -25.359 -19.562 1 98.12 226 TYR B N 1
ATOM 5628 C CA . TYR B 1 226 ? -5.102 -26.109 -19.688 1 98.12 226 TYR B CA 1
ATOM 5629 C C . TYR B 1 226 ? -4.844 -26.5 -21.141 1 98.12 226 TYR B C 1
ATOM 5631 O O . TYR B 1 226 ? -3.703 -26.438 -21.609 1 98.12 226 TYR B O 1
ATOM 5639 N N . GLU B 1 227 ? -5.844 -26.875 -21.797 1 98.06 227 GLU B N 1
ATOM 5640 C CA . GLU B 1 227 ? -5.703 -27.234 -23.203 1 98.06 227 GLU B CA 1
ATOM 5641 C C . GLU B 1 227 ? -5.234 -26.062 -24.047 1 98.06 227 GLU B C 1
ATOM 5643 O O . GLU B 1 227 ? -4.27 -26.172 -24.812 1 98.06 227 GLU B O 1
ATOM 5648 N N . LYS B 1 228 ? -5.898 -24.953 -23.859 1 97.56 228 LYS B N 1
ATOM 5649 C CA . LYS B 1 228 ? -5.594 -23.75 -24.641 1 97.56 228 LYS B CA 1
ATOM 5650 C C . LYS B 1 228 ? -4.18 -23.266 -24.359 1 97.56 228 LYS B C 1
ATOM 5652 O O . LYS B 1 228 ? -3.467 -22.828 -25.266 1 97.56 228 LYS B O 1
ATOM 5657 N N . VAL B 1 229 ? -3.779 -23.328 -23.141 1 97.5 229 VAL B N 1
ATOM 5658 C CA . VAL B 1 229 ? -2.537 -22.703 -22.703 1 97.5 229 VAL B CA 1
ATOM 5659 C C . VAL B 1 229 ? -1.37 -23.672 -22.906 1 97.5 229 VAL B C 1
ATOM 5661 O O . VAL B 1 229 ? -0.292 -23.266 -23.359 1 97.5 229 VAL B O 1
ATOM 5664 N N . ALA B 1 230 ? -1.561 -24.938 -22.641 1 96.44 230 ALA B N 1
ATOM 5665 C CA . ALA B 1 230 ? -0.435 -25.859 -22.594 1 96.44 230 ALA B CA 1
ATOM 5666 C C . ALA B 1 230 ? -0.505 -26.891 -23.719 1 96.44 230 ALA B C 1
ATOM 5668 O O . ALA B 1 230 ? 0.426 -27 -24.516 1 96.44 230 ALA B O 1
ATOM 5669 N N . LEU B 1 231 ? -1.617 -27.516 -23.922 1 96.75 231 LEU B N 1
ATOM 5670 C CA . LEU B 1 231 ? -1.708 -28.641 -24.844 1 96.75 231 LEU B CA 1
ATOM 5671 C C . LEU B 1 231 ? -1.628 -28.172 -26.297 1 96.75 231 LEU B C 1
ATOM 5673 O O . LEU B 1 231 ? -0.893 -28.75 -27.109 1 96.75 231 LEU B O 1
ATOM 5677 N N . GLU B 1 232 ? -2.328 -27.125 -26.562 1 96.31 232 GLU B N 1
ATOM 5678 C CA . GLU B 1 232 ? -2.381 -26.641 -27.938 1 96.31 232 GLU B CA 1
ATOM 5679 C C . GLU B 1 232 ? -1.089 -25.938 -28.328 1 96.31 232 GLU B C 1
ATOM 5681 O O . GLU B 1 232 ? -0.718 -25.906 -29.5 1 96.31 232 GLU B O 1
ATOM 5686 N N . THR B 1 233 ? -0.456 -25.344 -27.422 1 94.88 233 THR B N 1
ATOM 5687 C CA . THR B 1 233 ? 0.734 -24.562 -27.703 1 94.88 233 THR B CA 1
ATOM 5688 C C . THR B 1 233 ? 1.991 -25.422 -27.625 1 94.88 233 THR B C 1
ATOM 5690 O O . THR B 1 233 ? 3.045 -25.047 -28.141 1 94.88 233 THR B O 1
ATOM 5693 N N . GLY B 1 234 ? 1.962 -26.5 -26.891 1 93.12 234 GLY B N 1
ATOM 5694 C CA . GLY B 1 234 ? 3.102 -27.391 -26.75 1 93.12 234 GLY B CA 1
ATOM 5695 C C . GLY B 1 234 ? 4.094 -26.922 -25.703 1 93.12 234 GLY B C 1
ATOM 5696 O O . GLY B 1 234 ? 5.25 -27.359 -25.703 1 93.12 234 GLY B O 1
ATOM 5697 N N . VAL B 1 235 ? 3.684 -26.031 -24.906 1 94.56 235 VAL B N 1
ATOM 5698 C CA . VAL B 1 235 ? 4.57 -25.562 -23.828 1 94.56 235 VAL B CA 1
ATOM 5699 C C . VAL B 1 235 ? 4.906 -26.734 -22.906 1 94.56 235 VAL B C 1
ATOM 5701 O O . VAL B 1 235 ? 4.109 -27.656 -22.75 1 94.56 235 VAL B O 1
ATOM 5704 N N . ALA B 1 236 ? 6.082 -26.734 -22.312 1 96.69 236 ALA B N 1
ATOM 5705 C CA . ALA B 1 236 ? 6.551 -27.828 -21.453 1 96.69 236 ALA B CA 1
ATOM 5706 C C . ALA B 1 236 ? 5.789 -27.844 -20.125 1 96.69 236 ALA B C 1
ATOM 5708 O O . ALA B 1 236 ? 6.164 -27.156 -19.172 1 96.69 236 ALA B O 1
ATOM 5709 N N . ALA B 1 237 ? 4.734 -28.656 -20.078 1 97.88 237 ALA B N 1
ATOM 5710 C CA . ALA B 1 237 ? 3.908 -28.797 -18.891 1 97.88 237 ALA B CA 1
ATOM 5711 C C . ALA B 1 237 ? 3.359 -30.203 -18.75 1 97.88 237 ALA B C 1
ATOM 5713 O O . ALA B 1 237 ? 3.244 -30.938 -19.734 1 97.88 237 ALA B O 1
ATOM 5714 N N . SER B 1 238 ? 3.156 -30.625 -17.609 1 98.19 238 SER B N 1
ATOM 5715 C CA . SER B 1 238 ? 2.48 -31.875 -17.312 1 98.19 238 SER B CA 1
ATOM 5716 C C . SER B 1 238 ? 1.366 -31.688 -16.297 1 98.19 238 SER B C 1
ATOM 5718 O O . SER B 1 238 ? 1.389 -30.719 -15.523 1 98.19 238 SER B O 1
ATOM 5720 N N . LEU B 1 239 ? 0.343 -32.531 -16.344 1 98.5 239 LEU B N 1
ATOM 5721 C CA . LEU B 1 239 ? -0.817 -32.406 -15.461 1 98.5 239 LEU B CA 1
ATOM 5722 C C . LEU B 1 239 ? -1.05 -33.719 -14.695 1 98.5 239 LEU B C 1
ATOM 5724 O O . LEU B 1 239 ? -1.174 -34.781 -15.297 1 98.5 239 LEU B O 1
ATOM 5728 N N . LEU B 1 240 ? -1.003 -33.594 -13.438 1 98.38 240 LEU B N 1
ATOM 5729 C CA . LEU B 1 240 ? -1.34 -34.719 -12.562 1 98.38 240 LEU B CA 1
ATOM 5730 C C . LEU B 1 240 ? -2.551 -34.375 -11.695 1 98.38 240 LEU B C 1
ATOM 5732 O O . LEU B 1 240 ? -2.488 -33.5 -10.852 1 98.38 240 LEU B O 1
ATOM 5736 N N . GLY B 1 241 ? -3.676 -35.094 -11.875 1 97.44 241 GLY B N 1
ATOM 5737 C CA . GLY B 1 241 ? -4.84 -35 -11.008 1 97.44 241 GLY B CA 1
ATOM 5738 C C . GLY B 1 241 ? -4.812 -36.031 -9.875 1 97.44 241 GLY B C 1
ATOM 5739 O O . GLY B 1 241 ? -4.457 -37.188 -10.078 1 97.44 241 GLY B O 1
ATOM 5740 N N . VAL B 1 242 ? -5.066 -35.562 -8.68 1 96.88 242 VAL B N 1
ATOM 5741 C CA . VAL B 1 242 ? -5.234 -36.438 -7.543 1 96.88 242 VAL B CA 1
ATOM 5742 C C . VAL B 1 242 ? -6.707 -36.531 -7.152 1 96.88 242 VAL B C 1
ATOM 5744 O O . VAL B 1 242 ? -7.242 -35.594 -6.559 1 96.88 242 VAL B O 1
ATOM 5747 N N . LEU B 1 243 ? -7.344 -37.656 -7.395 1 94.94 243 LEU B N 1
ATOM 5748 C CA . LEU B 1 243 ? -8.789 -37.781 -7.277 1 94.94 243 LEU B CA 1
ATOM 5749 C C . LEU B 1 243 ? -9.172 -38.469 -5.961 1 94.94 243 LEU B C 1
ATOM 5751 O O . LEU B 1 243 ? -8.789 -39.594 -5.711 1 94.94 243 LEU B O 1
ATOM 5755 N N . PHE B 1 244 ? -9.914 -37.688 -5.164 1 90.88 244 PHE B N 1
ATOM 5756 C CA . PHE B 1 244 ? -10.367 -38.219 -3.881 1 90.88 244 PHE B CA 1
ATOM 5757 C C . PHE B 1 244 ? -11.75 -38.844 -4.012 1 90.88 244 PHE B C 1
ATOM 5759 O O . PHE B 1 244 ? -12.609 -38.312 -4.719 1 90.88 244 PHE B O 1
ATOM 5766 N N . ARG B 1 245 ? -11.875 -39.969 -3.305 1 82.69 245 ARG B N 1
ATOM 5767 C CA . ARG B 1 245 ? -13.188 -40.594 -3.148 1 82.69 245 ARG B CA 1
ATOM 5768 C C . ARG B 1 245 ? -13.891 -40.062 -1.896 1 82.69 245 ARG B C 1
ATOM 5770 O O . ARG B 1 245 ? -13.656 -40.594 -0.797 1 82.69 245 ARG B O 1
ATOM 5777 N N . ASP B 1 246 ? -14.422 -38.906 -1.854 1 69.25 246 ASP B N 1
ATOM 5778 C CA . ASP B 1 246 ? -14.953 -38.25 -0.656 1 69.25 246 ASP B CA 1
ATOM 5779 C C . ASP B 1 246 ? -16.047 -39.125 -0.013 1 69.25 246 ASP B C 1
ATOM 5781 O O . ASP B 1 246 ? -16.109 -39.219 1.212 1 69.25 246 ASP B O 1
ATOM 5785 N N . SER B 1 247 ? -17.016 -39.531 -0.775 1 68.44 247 SER B N 1
ATOM 5786 C CA . SER B 1 247 ? -18.062 -40.406 -0.27 1 68.44 247 SER B CA 1
ATOM 5787 C C . SER B 1 247 ? -18.406 -41.5 -1.278 1 68.44 247 SER B C 1
ATOM 5789 O O . SER B 1 247 ? -18.188 -41.344 -2.479 1 68.44 247 SER B O 1
ATOM 5791 N N . PRO B 1 248 ? -18.734 -42.594 -0.681 1 63.91 248 PRO B N 1
ATOM 5792 C CA . PRO B 1 248 ? -19.172 -43.656 -1.599 1 63.91 248 PRO B CA 1
ATOM 5793 C C . PRO B 1 248 ? -20.203 -43.188 -2.609 1 63.91 248 PRO B C 1
ATOM 5795 O O . PRO B 1 248 ? -20.266 -43.688 -3.727 1 63.91 248 PRO B O 1
ATOM 5798 N N . GLU B 1 249 ? -20.844 -42.188 -2.141 1 63.91 249 GLU B N 1
ATOM 5799 C CA . GLU B 1 249 ? -21.922 -41.688 -2.988 1 63.91 249 GLU B CA 1
ATOM 5800 C C . GLU B 1 249 ? -21.375 -40.875 -4.156 1 63.91 249 GLU B C 1
ATOM 5802 O O . GLU B 1 249 ? -22.062 -40.688 -5.168 1 63.91 249 GLU B O 1
ATOM 5807 N N . ASP B 1 250 ? -20.094 -40.594 -3.938 1 69.88 250 ASP B N 1
ATOM 5808 C CA . ASP B 1 250 ? -19.578 -39.719 -4.973 1 69.88 250 ASP B CA 1
ATOM 5809 C C . ASP B 1 250 ? -18.844 -40.5 -6.055 1 69.88 250 ASP B C 1
ATOM 5811 O O . ASP B 1 250 ? -17.828 -40.031 -6.586 1 69.88 250 ASP B O 1
ATOM 5815 N N . GLN B 1 251 ? -19.234 -41.688 -6.348 1 76.94 251 GLN B N 1
ATOM 5816 C CA . GLN B 1 251 ? -18.594 -42.562 -7.34 1 76.94 251 GLN B CA 1
ATOM 5817 C C . GLN B 1 251 ? -18.812 -42.031 -8.758 1 76.94 251 GLN B C 1
ATOM 5819 O O . GLN B 1 251 ? -17.922 -42.094 -9.594 1 76.94 251 GLN B O 1
ATOM 5824 N N . THR B 1 252 ? -19.891 -41.438 -8.867 1 82.06 252 THR B N 1
ATOM 5825 C CA . THR B 1 252 ? -20.203 -40.938 -10.188 1 82.06 252 THR B CA 1
ATOM 5826 C C . THR B 1 252 ? -19.281 -39.781 -10.547 1 82.06 252 THR B C 1
ATOM 5828 O O . THR B 1 252 ? -18.734 -39.719 -11.656 1 82.06 252 THR B O 1
ATOM 5831 N N . SER B 1 253 ? -19.078 -38.906 -9.617 1 86.19 253 SER B N 1
ATOM 5832 C CA . SER B 1 253 ? -18.203 -37.781 -9.859 1 86.19 253 SER B CA 1
ATOM 5833 C C . SER B 1 253 ? -16.766 -38.219 -10.117 1 86.19 253 SER B C 1
ATOM 5835 O O . SER B 1 253 ? -16.078 -37.656 -10.977 1 86.19 253 SER B O 1
ATOM 5837 N N . LEU B 1 254 ? -16.391 -39.219 -9.391 1 89.75 254 LEU B N 1
ATOM 5838 C CA . LEU B 1 254 ? -15.039 -39.75 -9.555 1 89.75 254 LEU B CA 1
ATOM 5839 C C . LEU B 1 254 ? -14.852 -40.312 -10.961 1 89.75 254 LEU B C 1
ATOM 5841 O O . LEU B 1 254 ? -13.844 -40.031 -11.617 1 89.75 254 LEU B O 1
ATOM 5845 N N . GLU B 1 255 ? -15.797 -41.031 -11.359 1 91 255 GLU B N 1
ATOM 5846 C CA . GLU B 1 255 ? -15.719 -41.656 -12.68 1 91 255 GLU B CA 1
ATOM 5847 C C . GLU B 1 255 ? -15.75 -40.594 -13.781 1 91 255 GLU B C 1
ATOM 5849 O O . GLU B 1 255 ? -15.07 -40.719 -14.797 1 91 255 GLU B O 1
ATOM 5854 N N . GLN B 1 256 ? -16.516 -39.656 -13.547 1 92 256 GLN B N 1
ATOM 5855 C CA . GLN B 1 256 ? -16.578 -38.562 -14.523 1 92 256 GLN B CA 1
ATOM 5856 C C . GLN B 1 256 ? -15.242 -37.844 -14.633 1 92 256 GLN B C 1
ATOM 5858 O O . GLN B 1 256 ? -14.828 -37.469 -15.727 1 92 256 GLN B O 1
ATOM 5863 N N . CYS B 1 257 ? -14.609 -37.594 -13.57 1 94.12 257 CYS B N 1
ATOM 5864 C CA . CYS B 1 257 ? -13.297 -36.969 -13.578 1 94.12 257 CYS B CA 1
ATOM 5865 C C . CYS B 1 257 ? -12.281 -37.812 -14.32 1 94.12 257 CYS B C 1
ATOM 5867 O O . CYS B 1 257 ? -11.516 -37.312 -15.148 1 94.12 257 CYS B O 1
ATOM 5869 N N . LYS B 1 258 ? -12.32 -39.125 -14.047 1 94.81 258 LYS B N 1
ATOM 5870 C CA . LYS B 1 258 ? -11.422 -40.031 -14.742 1 94.81 258 LYS B CA 1
ATOM 5871 C C . LYS B 1 258 ? -11.641 -40 -16.25 1 94.81 258 LYS B C 1
ATOM 5873 O O . LYS B 1 258 ? -10.68 -39.938 -17.016 1 94.81 258 LYS B O 1
ATOM 5878 N N . GLN B 1 259 ? -12.875 -40 -16.547 1 95.38 259 GLN B N 1
ATOM 5879 C CA . GLN B 1 259 ? -13.219 -39.969 -17.969 1 95.38 259 GLN B CA 1
ATOM 5880 C C . GLN B 1 259 ? -12.695 -38.719 -18.641 1 95.38 259 GLN B C 1
ATOM 5882 O O . GLN B 1 259 ? -12.234 -38.75 -19.781 1 95.38 259 GLN B O 1
ATOM 5887 N N . LEU B 1 260 ? -12.852 -37.625 -17.969 1 95.81 260 LEU B N 1
ATOM 5888 C CA . LEU B 1 260 ? -12.367 -36.375 -18.531 1 95.81 260 LEU B CA 1
ATOM 5889 C C . LEU B 1 260 ? -10.859 -36.406 -18.734 1 95.81 260 LEU B C 1
ATOM 5891 O O . LEU B 1 260 ? -10.359 -36 -19.781 1 95.81 260 LEU B O 1
ATOM 5895 N N . PHE B 1 261 ? -10.102 -36.906 -17.781 1 96.75 261 PHE B N 1
ATOM 5896 C CA . PHE B 1 261 ? -8.656 -37.062 -17.922 1 96.75 261 PHE B CA 1
ATOM 5897 C C . PHE B 1 261 ? -8.312 -37.969 -19.094 1 96.75 261 PHE B C 1
ATOM 5899 O O . PHE B 1 261 ? -7.438 -37.625 -19.906 1 96.75 261 PHE B O 1
ATOM 5906 N N . ASP B 1 262 ? -9.039 -39.031 -19.234 1 97.12 262 ASP B N 1
ATOM 5907 C CA . ASP B 1 262 ? -8.797 -40 -20.297 1 97.12 262 ASP B CA 1
ATOM 5908 C C . ASP B 1 262 ? -9.086 -39.375 -21.672 1 97.12 262 ASP B C 1
ATOM 5910 O O . ASP B 1 262 ? -8.344 -39.625 -22.625 1 97.12 262 ASP B O 1
ATOM 5914 N N . GLN B 1 263 ? -10.109 -38.688 -21.672 1 97.19 263 GLN B N 1
ATOM 5915 C CA . GLN B 1 263 ? -10.492 -38.031 -22.922 1 97.19 263 GLN B CA 1
ATOM 5916 C C . GLN B 1 263 ? -9.398 -37.062 -23.391 1 97.19 263 GLN B C 1
ATOM 5918 O O . GLN B 1 263 ? -9.039 -37.062 -24.578 1 97.19 263 GLN B O 1
ATOM 5923 N N . TYR B 1 264 ? -8.914 -36.25 -22.516 1 97.5 264 TYR B N 1
ATOM 5924 C CA . TYR B 1 264 ? -7.887 -35.281 -22.891 1 97.5 264 TYR B CA 1
ATOM 5925 C C . TYR B 1 264 ? -6.566 -35.969 -23.188 1 97.5 264 TYR B C 1
ATOM 5927 O O . TYR B 1 264 ? -5.824 -35.562 -24.078 1 97.5 264 TYR B O 1
ATOM 5935 N N . ALA B 1 265 ? -6.242 -37.062 -22.5 1 96.69 265 ALA B N 1
ATOM 5936 C CA . ALA B 1 265 ? -5.039 -37.812 -22.781 1 96.69 265 ALA B CA 1
ATOM 5937 C C . ALA B 1 265 ? -5.105 -38.469 -24.172 1 96.69 265 ALA B C 1
ATOM 5939 O O . ALA B 1 265 ? -4.094 -38.531 -24.875 1 96.69 265 ALA B O 1
ATOM 5940 N N . ALA B 1 266 ? -6.254 -38.875 -24.5 1 97.31 266 ALA B N 1
ATOM 5941 C CA . ALA B 1 266 ? -6.457 -39.5 -25.812 1 97.31 266 ALA B CA 1
ATOM 5942 C C . ALA B 1 266 ? -6.348 -38.438 -26.922 1 97.31 266 ALA B C 1
ATOM 5944 O O . ALA B 1 266 ? -5.781 -38.719 -27.984 1 97.31 266 ALA B O 1
ATOM 5945 N N . LYS B 1 267 ? -6.941 -37.312 -26.625 1 97.19 267 LYS B N 1
ATOM 5946 C CA . LYS B 1 267 ? -6.941 -36.219 -27.594 1 97.19 267 LYS B CA 1
ATOM 5947 C C . LYS B 1 267 ? -5.531 -35.688 -27.797 1 97.19 267 LYS B C 1
ATOM 5949 O O . LYS B 1 267 ? -5.191 -35.25 -28.906 1 97.19 267 LYS B O 1
ATOM 5954 N N . HIS B 1 268 ? -4.758 -35.688 -26.781 1 97.25 268 HIS B N 1
ATOM 5955 C CA . HIS B 1 268 ? -3.389 -35.188 -26.812 1 97.25 268 HIS B CA 1
ATOM 5956 C C . HIS B 1 268 ? -2.396 -36.25 -26.344 1 97.25 268 HIS B C 1
ATOM 5958 O O . HIS B 1 268 ? -1.777 -36.094 -25.297 1 97.25 268 HIS B O 1
ATOM 5964 N N . PRO B 1 269 ? -2.047 -37.219 -27.172 1 94.19 269 PRO B N 1
ATOM 5965 C CA . PRO B 1 269 ? -1.278 -38.375 -26.75 1 94.19 269 PRO B CA 1
ATOM 5966 C C . PRO B 1 269 ? 0.162 -38.031 -26.375 1 94.19 269 PRO B C 1
ATOM 5968 O O . PRO B 1 269 ? 0.794 -38.781 -25.594 1 94.19 269 PRO B O 1
ATOM 5971 N N . ALA B 1 270 ? 0.682 -36.969 -26.859 1 93.69 270 ALA B N 1
ATOM 5972 C CA . ALA B 1 270 ? 2.061 -36.594 -26.562 1 93.69 270 ALA B CA 1
ATOM 5973 C C . ALA B 1 270 ? 2.156 -35.875 -25.219 1 93.69 270 ALA B C 1
ATOM 5975 O O . ALA B 1 270 ? 3.252 -35.688 -24.672 1 93.69 270 ALA B O 1
ATOM 5976 N N . ALA B 1 271 ? 1.005 -35.469 -24.734 1 94.69 271 ALA B N 1
ATOM 5977 C CA . ALA B 1 271 ? 0.986 -34.688 -23.5 1 94.69 271 ALA B CA 1
ATOM 5978 C C . ALA B 1 271 ? 1.048 -35.594 -22.281 1 94.69 271 ALA B C 1
ATOM 5980 O O . ALA B 1 271 ? 0.604 -36.75 -22.328 1 94.69 271 ALA B O 1
ATOM 5981 N N . ALA B 1 272 ? 1.672 -35.125 -21.266 1 95.75 272 ALA B N 1
ATOM 5982 C CA . ALA B 1 272 ? 1.722 -35.844 -20 1 95.75 272 ALA B CA 1
ATOM 5983 C C . ALA B 1 272 ? 0.529 -35.5 -19.125 1 95.75 272 ALA B C 1
ATOM 5985 O O . ALA B 1 272 ? 0.618 -34.594 -18.281 1 95.75 272 ALA B O 1
ATOM 5986 N N . ILE B 1 273 ? -0.557 -36.219 -19.266 1 97.5 273 ILE B N 1
ATOM 5987 C CA . ILE B 1 273 ? -1.781 -36.062 -18.5 1 97.5 273 ILE B CA 1
ATOM 5988 C C . ILE B 1 273 ? -2.102 -37.344 -17.766 1 97.5 273 ILE B C 1
ATOM 5990 O O . ILE B 1 273 ? -2.305 -38.406 -18.391 1 97.5 273 ILE B O 1
ATOM 5994 N N . ARG B 1 274 ? -2.082 -37.281 -16.484 1 96.56 274 ARG B N 1
ATOM 5995 C CA . ARG B 1 274 ? -2.33 -38.469 -15.68 1 96.56 274 ARG B CA 1
ATOM 5996 C C . ARG B 1 274 ? -3.139 -38.156 -14.43 1 96.56 274 ARG B C 1
ATOM 5998 O O . ARG B 1 274 ? -3.289 -36.969 -14.078 1 96.56 274 ARG B O 1
ATOM 6005 N N . TYR B 1 275 ? -3.719 -39.125 -13.836 1 96.81 275 TYR B N 1
ATOM 6006 C CA . TYR B 1 275 ? -4.367 -39 -12.539 1 96.81 275 TYR B CA 1
ATOM 6007 C C . TYR B 1 275 ? -4.027 -40.156 -11.625 1 96.81 275 TYR B C 1
ATOM 6009 O O . TYR B 1 275 ? -3.586 -41.219 -12.094 1 96.81 275 TYR B O 1
ATOM 6017 N N . VAL B 1 276 ? -4.086 -39.969 -10.359 1 96.38 276 VAL B N 1
ATOM 6018 C CA . VAL B 1 276 ? -3.994 -41 -9.328 1 96.38 276 VAL B CA 1
ATOM 6019 C C . VAL B 1 276 ? -5.18 -40.875 -8.375 1 96.38 276 VAL B C 1
ATOM 6021 O O . VAL B 1 276 ? -5.742 -39.781 -8.195 1 96.38 276 VAL B O 1
ATOM 6024 N N . GLU B 1 277 ? -5.586 -42 -7.828 1 93.75 277 GLU B N 1
ATOM 6025 C CA . GLU B 1 277 ? -6.703 -42 -6.891 1 93.75 277 GLU B CA 1
ATOM 6026 C C . GLU B 1 277 ? -6.211 -41.969 -5.445 1 93.75 277 GLU B C 1
ATOM 6028 O O . GLU B 1 277 ? -5.223 -42.625 -5.105 1 93.75 277 GLU B O 1
ATOM 6033 N N . ALA B 1 278 ? -6.801 -41.125 -4.699 1 91.62 278 ALA B N 1
ATOM 6034 C CA . ALA B 1 278 ? -6.512 -41.031 -3.27 1 91.62 278 ALA B CA 1
ATOM 6035 C C . ALA B 1 278 ? -7.676 -41.562 -2.439 1 91.62 278 ALA B C 1
ATOM 6037 O O . ALA B 1 278 ? -8.844 -41.375 -2.793 1 91.62 278 ALA B O 1
ATOM 6038 N N . GLU B 1 279 ? -7.297 -42.156 -1.335 1 85.06 279 GLU B N 1
ATOM 6039 C CA . GLU B 1 279 ? -8.312 -42.688 -0.435 1 85.06 279 GLU B CA 1
ATOM 6040 C C . GLU B 1 279 ? -8.664 -41.688 0.659 1 85.06 279 GLU B C 1
ATOM 6042 O O . GLU B 1 279 ? -7.852 -40.844 1.016 1 85.06 279 GLU B O 1
ATOM 6047 N N . GLY B 1 280 ? -9.914 -41.812 1.097 1 84.31 280 GLY B N 1
ATOM 6048 C CA . GLY B 1 280 ? -10.328 -41 2.238 1 84.31 280 GLY B CA 1
ATOM 6049 C C . GLY B 1 280 ? -10.984 -39.688 1.841 1 84.31 280 GLY B C 1
ATOM 6050 O O . GLY B 1 280 ? -11.336 -39.5 0.676 1 84.31 280 GLY B O 1
ATOM 6051 N N . GLU B 1 281 ? -11.234 -38.844 2.896 1 84.62 281 GLU B N 1
ATOM 6052 C CA . GLU B 1 281 ? -11.852 -37.531 2.701 1 84.62 281 GLU B CA 1
ATOM 6053 C C . GLU B 1 281 ? -10.891 -36.562 2.033 1 84.62 281 GLU B C 1
ATOM 6055 O O . GLU B 1 281 ? -9.672 -36.656 2.219 1 84.62 281 GLU B O 1
ATOM 6060 N N . PHE B 1 282 ? -11.445 -35.688 1.348 1 88.31 282 PHE B N 1
ATOM 6061 C CA . PHE B 1 282 ? -10.648 -34.719 0.623 1 88.31 282 PHE B CA 1
ATOM 6062 C C . PHE B 1 282 ? -9.75 -33.938 1.577 1 88.31 282 PHE B C 1
ATOM 6064 O O . PHE B 1 282 ? -10.219 -33.438 2.6 1 88.31 282 PHE B O 1
ATOM 6071 N N . SER B 1 283 ? -8.555 -33.906 1.264 1 89.19 283 SER B N 1
ATOM 6072 C CA . SER B 1 283 ? -7.531 -33.062 1.897 1 89.19 283 SER B CA 1
ATOM 6073 C C . SER B 1 283 ? -6.57 -32.5 0.865 1 89.19 283 SER B C 1
ATOM 6075 O O . SER B 1 283 ? -5.852 -33.219 0.196 1 89.19 283 SER B O 1
ATOM 6077 N N . ARG B 1 284 ? -6.566 -31.266 0.811 1 92.19 284 ARG B N 1
ATOM 6078 C CA . ARG B 1 284 ? -5.703 -30.625 -0.174 1 92.19 284 ARG B CA 1
ATOM 6079 C C . ARG B 1 284 ? -4.234 -30.938 0.094 1 92.19 284 ARG B C 1
ATOM 6081 O O . ARG B 1 284 ? -3.475 -31.219 -0.835 1 92.19 284 ARG B O 1
ATOM 6088 N N . ALA B 1 285 ? -3.859 -30.922 1.33 1 94.94 285 ALA B N 1
ATOM 6089 C CA . ALA B 1 285 ? -2.479 -31.219 1.709 1 94.94 285 ALA B CA 1
ATOM 6090 C C . ALA B 1 285 ? -2.076 -32.625 1.283 1 94.94 285 ALA B C 1
ATOM 6092 O O . ALA B 1 285 ? -1.022 -32.812 0.673 1 94.94 285 ALA B O 1
ATOM 6093 N N . VAL B 1 286 ? -2.947 -33.562 1.553 1 95.12 286 VAL B N 1
ATOM 6094 C CA . VAL B 1 286 ? -2.666 -34.969 1.233 1 95.12 286 VAL B CA 1
ATOM 6095 C C . VAL B 1 286 ? -2.574 -35.156 -0.281 1 95.12 286 VAL B C 1
ATOM 6097 O O . VAL B 1 286 ? -1.667 -35.812 -0.78 1 95.12 286 VAL B O 1
ATOM 6100 N N . GLY B 1 287 ? -3.482 -34.531 -0.943 1 95.62 287 GLY B N 1
ATOM 6101 C CA . GLY B 1 287 ? -3.484 -34.625 -2.395 1 95.62 287 GLY B CA 1
ATOM 6102 C C . GLY B 1 287 ? -2.227 -34.062 -3.031 1 95.62 287 GLY B C 1
ATOM 6103 O O . GLY B 1 287 ? -1.62 -34.688 -3.891 1 95.62 287 GLY B O 1
ATOM 6104 N N . LEU B 1 288 ? -1.833 -32.844 -2.625 1 97.62 288 LEU B N 1
ATOM 6105 C CA . LEU B 1 288 ? -0.653 -32.219 -3.189 1 97.62 288 LEU B CA 1
ATOM 6106 C C . LEU B 1 288 ? 0.613 -32.969 -2.834 1 97.62 288 LEU B C 1
ATOM 6108 O O . LEU B 1 288 ? 1.506 -33.125 -3.67 1 97.62 288 LEU B O 1
ATOM 6112 N N . ASP B 1 289 ? 0.642 -33.438 -1.6 1 97.81 289 ASP B N 1
ATOM 6113 C CA . ASP B 1 289 ? 1.786 -34.25 -1.171 1 97.81 289 ASP B CA 1
ATOM 6114 C C . ASP B 1 289 ? 1.89 -35.531 -1.981 1 97.81 289 ASP B C 1
ATOM 6116 O O . ASP B 1 289 ? 2.977 -35.906 -2.422 1 97.81 289 ASP B O 1
ATOM 6120 N N . MET B 1 290 ? 0.785 -36.25 -2.152 1 97.44 290 MET B N 1
ATOM 6121 C CA . MET B 1 290 ? 0.749 -37.469 -2.945 1 97.44 290 MET B CA 1
ATOM 6122 C C . MET B 1 290 ? 1.243 -37.219 -4.363 1 97.44 290 MET B C 1
ATOM 6124 O O . MET B 1 290 ? 2 -38 -4.918 1 97.44 290 MET B O 1
ATOM 6128 N N . GLY B 1 291 ? 0.781 -36.094 -4.934 1 98.25 291 GLY B N 1
ATOM 6129 C CA . GLY B 1 291 ? 1.242 -35.719 -6.262 1 98.25 291 GLY B CA 1
ATOM 6130 C C . GLY B 1 291 ? 2.732 -35.469 -6.32 1 98.25 291 GLY B C 1
ATOM 6131 O O . GLY B 1 291 ? 3.42 -35.938 -7.23 1 98.25 291 GLY B O 1
ATOM 6132 N N . ALA B 1 292 ? 3.229 -34.719 -5.383 1 98.5 292 ALA B N 1
ATOM 6133 C CA . ALA B 1 292 ? 4.645 -34.375 -5.332 1 98.5 292 ALA B CA 1
ATOM 6134 C C . ALA B 1 292 ? 5.516 -35.625 -5.219 1 98.5 292 ALA B C 1
ATOM 6136 O O . ALA B 1 292 ? 6.574 -35.719 -5.848 1 98.5 292 ALA B O 1
ATOM 6137 N N . ARG B 1 293 ? 5.066 -36.594 -4.516 1 97.56 293 ARG B N 1
ATOM 6138 C CA . ARG B 1 293 ? 5.824 -37.812 -4.266 1 97.56 293 ARG B CA 1
ATOM 6139 C C . ARG B 1 293 ? 5.984 -38.625 -5.543 1 97.56 293 ARG B C 1
ATOM 6141 O O . ARG B 1 293 ? 6.844 -39.5 -5.621 1 97.56 293 ARG B O 1
ATOM 6148 N N . GLN B 1 294 ? 5.207 -38.344 -6.496 1 96.81 294 GLN B N 1
ATOM 6149 C CA . GLN B 1 294 ? 5.266 -39.094 -7.754 1 96.81 294 GLN B CA 1
ATOM 6150 C C . GLN B 1 294 ? 6.359 -38.531 -8.664 1 96.81 294 GLN B C 1
ATOM 6152 O O . GLN B 1 294 ? 6.664 -39.125 -9.703 1 96.81 294 GLN B O 1
ATOM 6157 N N . LEU B 1 295 ? 6.949 -37.438 -8.297 1 98.06 295 LEU B N 1
ATOM 6158 C CA . LEU B 1 295 ? 7.879 -36.75 -9.172 1 98.06 295 LEU B CA 1
ATOM 6159 C C . LEU B 1 295 ? 9.281 -36.719 -8.57 1 98.06 295 LEU B C 1
ATOM 6161 O O . LEU B 1 295 ? 9.438 -36.781 -7.348 1 98.06 295 LEU B O 1
ATOM 6165 N N . PRO B 1 296 ? 10.305 -36.656 -9.375 1 98 296 PRO B N 1
ATOM 6166 C CA . PRO B 1 296 ? 11.672 -36.625 -8.867 1 98 296 PRO B CA 1
ATOM 6167 C C . PRO B 1 296 ? 12.016 -35.281 -8.18 1 98 296 PRO B C 1
ATOM 6169 O O . PRO B 1 296 ? 11.289 -34.312 -8.336 1 98 296 PRO B O 1
ATOM 6172 N N . PRO B 1 297 ? 13.008 -35.25 -7.434 1 98.06 297 PRO B N 1
ATOM 6173 C CA . PRO B 1 297 ? 13.375 -34.062 -6.652 1 98.06 297 PRO B CA 1
ATOM 6174 C C . PRO B 1 297 ? 13.625 -32.844 -7.523 1 98.06 297 PRO B C 1
ATOM 6176 O O . PRO B 1 297 ? 13.422 -31.703 -7.078 1 98.06 297 PRO B O 1
ATOM 6179 N N . ASP B 1 298 ? 14.07 -33 -8.742 1 98.12 298 ASP B N 1
ATOM 6180 C CA . ASP B 1 298 ? 14.414 -31.859 -9.586 1 98.12 298 ASP B CA 1
ATOM 6181 C C . ASP B 1 298 ? 13.234 -31.438 -10.461 1 98.12 298 ASP B C 1
ATOM 6183 O O . ASP B 1 298 ? 13.383 -30.625 -11.375 1 98.12 298 ASP B O 1
ATOM 6187 N N . ALA B 1 299 ? 12.062 -31.969 -10.156 1 98.75 299 ALA B N 1
ATOM 6188 C CA . ALA B 1 299 ? 10.844 -31.547 -10.859 1 98.75 299 ALA B CA 1
ATOM 6189 C C . ALA B 1 299 ? 10.352 -30.203 -10.359 1 98.75 299 ALA B C 1
ATOM 6191 O O . ALA B 1 299 ? 10.32 -29.953 -9.156 1 98.75 299 ALA B O 1
ATOM 6192 N N . LEU B 1 300 ? 10.031 -29.281 -11.281 1 98.75 300 LEU B N 1
ATOM 6193 C CA . LEU B 1 300 ? 9.391 -28.016 -10.938 1 98.75 300 LEU B CA 1
ATOM 6194 C C . LEU B 1 300 ? 7.887 -28.203 -10.766 1 98.75 300 LEU B C 1
ATOM 6196 O O . LEU B 1 300 ? 7.172 -28.484 -11.727 1 98.75 300 LEU B O 1
ATOM 6200 N N . LEU B 1 301 ? 7.426 -28 -9.555 1 98.88 301 LEU B N 1
ATOM 6201 C CA . LEU B 1 301 ? 6.027 -28.219 -9.195 1 98.88 301 LEU B CA 1
ATOM 6202 C C . LEU B 1 301 ? 5.234 -26.922 -9.273 1 98.88 301 LEU B C 1
ATOM 6204 O O . LEU B 1 301 ? 5.758 -25.844 -8.953 1 98.88 301 LEU B O 1
ATOM 6208 N N . PHE B 1 302 ? 4.012 -27.031 -9.703 1 98.81 302 PHE B N 1
ATOM 6209 C CA . PHE B 1 302 ? 3.002 -26 -9.492 1 98.81 302 PHE B CA 1
ATOM 6210 C C . PHE B 1 302 ? 1.807 -26.547 -8.734 1 98.81 302 PHE B C 1
ATOM 6212 O O . PHE B 1 302 ? 1.009 -27.312 -9.289 1 98.81 302 PHE B O 1
ATOM 6219 N N . PHE B 1 303 ? 1.76 -26.203 -7.414 1 98.62 303 PHE B N 1
ATOM 6220 C CA . PHE B 1 303 ? 0.573 -26.531 -6.629 1 98.62 303 PHE B CA 1
ATOM 6221 C C . PHE B 1 303 ? -0.611 -25.672 -7.07 1 98.62 303 PHE B C 1
ATOM 6223 O O . PHE B 1 303 ? -0.648 -24.469 -6.805 1 98.62 303 PHE B O 1
ATOM 6230 N N . CYS B 1 304 ? -1.6 -26.297 -7.617 1 96.12 304 CYS B N 1
ATOM 6231 C CA . CYS B 1 304 ? -2.609 -25.562 -8.359 1 96.12 304 CYS B CA 1
ATOM 6232 C C . CYS B 1 304 ? -4.004 -25.844 -7.816 1 96.12 304 CYS B C 1
ATOM 6234 O O . CYS B 1 304 ? -4.285 -26.953 -7.355 1 96.12 304 CYS B O 1
ATOM 6236 N N . ASP B 1 305 ? -4.77 -24.797 -7.848 1 92.44 305 ASP B N 1
ATOM 6237 C CA . ASP B 1 305 ? -6.203 -24.906 -7.598 1 92.44 305 ASP B CA 1
ATOM 6238 C 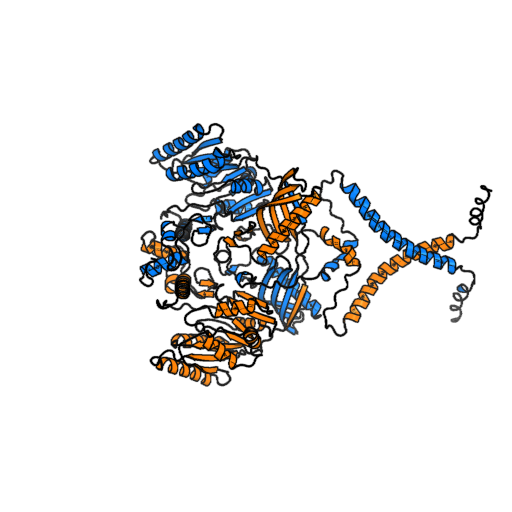C . ASP B 1 305 ? -6.973 -25.125 -8.898 1 92.44 305 ASP B C 1
ATOM 6240 O O . ASP B 1 305 ? -6.531 -24.688 -9.969 1 92.44 305 ASP B O 1
ATOM 6244 N N . ILE B 1 306 ? -8.07 -25.781 -8.789 1 92.94 306 ILE B N 1
ATOM 6245 C CA . ILE B 1 306 ? -8.836 -26.109 -9.977 1 92.94 306 ILE B CA 1
ATOM 6246 C C . ILE B 1 306 ? -9.547 -24.875 -10.508 1 92.94 306 ILE B C 1
ATOM 6248 O O . ILE B 1 306 ? -9.836 -24.766 -11.703 1 92.94 306 ILE B O 1
ATOM 6252 N N . ASP B 1 307 ? -9.789 -23.906 -9.711 1 93.88 307 ASP B N 1
ATOM 6253 C CA . ASP B 1 307 ? -10.578 -22.75 -10.086 1 93.88 307 ASP B CA 1
ATOM 6254 C C . ASP B 1 307 ? -9.688 -21.578 -10.477 1 93.88 307 ASP B C 1
ATOM 6256 O O . ASP B 1 307 ? -9.891 -20.438 -10.016 1 93.88 307 ASP B O 1
ATOM 6260 N N . VAL B 1 308 ? -8.742 -21.812 -11.312 1 95.25 308 VAL B N 1
ATOM 6261 C CA . VAL B 1 308 ? -7.789 -20.75 -11.625 1 95.25 308 VAL B CA 1
ATOM 6262 C C . VAL B 1 308 ? -7.641 -20.625 -13.141 1 95.25 308 VAL B C 1
ATOM 6264 O O . VAL B 1 308 ? -7.703 -21.609 -13.867 1 95.25 308 VAL B O 1
ATOM 6267 N N . ASP B 1 309 ? -7.516 -19.391 -13.609 1 95.94 309 ASP B N 1
ATOM 6268 C CA . ASP B 1 309 ? -7.027 -19.094 -14.945 1 95.94 309 ASP B CA 1
ATOM 6269 C C . ASP B 1 309 ? -5.539 -18.734 -14.922 1 95.94 309 ASP B C 1
ATOM 6271 O O . ASP B 1 309 ? -5.055 -18.141 -13.961 1 95.94 309 ASP B O 1
ATOM 6275 N N . PHE B 1 310 ? -4.867 -19.141 -15.945 1 97.38 310 PHE B N 1
ATOM 6276 C CA . PHE B 1 310 ? -3.447 -18.844 -16.109 1 97.38 310 PHE B CA 1
ATOM 6277 C C . PHE B 1 310 ? -3.084 -18.766 -17.594 1 97.38 310 PHE B C 1
ATOM 6279 O O . PHE B 1 310 ? -3.9 -19.078 -18.453 1 97.38 310 PHE B O 1
ATOM 6286 N N . ASP B 1 311 ? -1.904 -18.281 -17.875 1 97.19 311 ASP B N 1
ATOM 6287 C CA . ASP B 1 311 ? -1.43 -18.219 -19.25 1 97.19 311 ASP B CA 1
ATOM 6288 C C . ASP B 1 311 ? 0.027 -18.656 -19.359 1 97.19 311 ASP B C 1
ATOM 6290 O O . ASP B 1 311 ? 0.604 -19.141 -18.375 1 97.19 311 ASP B O 1
ATOM 6294 N N . GLN B 1 312 ? 0.546 -18.594 -20.516 1 97.06 312 GLN B N 1
ATOM 6295 C CA . GLN B 1 312 ? 1.915 -19.047 -20.75 1 97.06 312 GLN B CA 1
ATOM 6296 C C . GLN B 1 312 ? 2.918 -18.156 -20.016 1 97.06 312 GLN B C 1
ATOM 6298 O O . GLN B 1 312 ? 3.969 -18.625 -19.578 1 97.06 312 GLN B O 1
ATOM 6303 N N . GLY B 1 313 ? 2.596 -16.891 -19.922 1 96.88 313 GLY B N 1
ATOM 6304 C CA . GLY B 1 313 ? 3.447 -15.984 -19.156 1 96.88 313 GLY B CA 1
ATOM 6305 C C . GLY B 1 313 ? 3.635 -16.406 -17.719 1 96.88 313 GLY B C 1
ATOM 6306 O O . GLY B 1 313 ? 4.738 -16.328 -17.172 1 96.88 313 GLY B O 1
ATOM 6307 N N . PHE B 1 314 ? 2.562 -16.875 -17.203 1 97.94 314 PHE B N 1
ATOM 6308 C CA . PHE B 1 314 ? 2.662 -17.344 -15.828 1 97.94 314 PHE B CA 1
ATOM 6309 C C . PHE B 1 314 ? 3.586 -18.562 -15.742 1 97.94 314 PHE B C 1
ATOM 6311 O O . PHE B 1 314 ? 4.402 -18.656 -14.82 1 97.94 314 PHE B O 1
ATOM 6318 N N . LEU B 1 315 ? 3.459 -19.516 -16.609 1 98.19 315 LEU B N 1
ATOM 6319 C CA . LEU B 1 315 ? 4.309 -20.703 -16.609 1 98.19 315 LEU B CA 1
ATOM 6320 C C . LEU B 1 315 ? 5.781 -20.312 -16.703 1 98.19 315 LEU B C 1
ATOM 6322 O O . LEU B 1 315 ? 6.629 -20.906 -16.031 1 98.19 315 LEU B O 1
ATOM 6326 N N . GLN B 1 316 ? 6.031 -19.344 -17.531 1 97.75 316 GLN B N 1
ATOM 6327 C CA . GLN B 1 316 ? 7.402 -18.859 -17.641 1 97.75 316 GLN B CA 1
ATOM 6328 C C . GLN B 1 316 ? 7.875 -18.234 -16.344 1 97.75 316 GLN B C 1
ATOM 6330 O O . GLN B 1 316 ? 9.031 -18.391 -15.945 1 97.75 316 GLN B O 1
ATOM 6335 N N . ARG B 1 317 ? 6.996 -17.531 -15.672 1 98.31 317 ARG B N 1
ATOM 6336 C CA . ARG B 1 317 ? 7.375 -16.922 -14.406 1 98.31 317 ARG B CA 1
ATOM 6337 C C . ARG B 1 317 ? 7.586 -17.969 -13.328 1 98.31 317 ARG B C 1
ATOM 6339 O O . ARG B 1 317 ? 8.414 -17.797 -12.43 1 98.31 317 ARG B O 1
ATOM 6346 N N . CYS B 1 318 ? 6.883 -19.078 -13.391 1 98.31 318 CYS B N 1
ATOM 6347 C CA . CYS B 1 318 ? 7.195 -20.203 -12.523 1 98.31 318 CYS B CA 1
ATOM 6348 C C . CYS B 1 318 ? 8.633 -20.672 -12.734 1 98.31 318 CYS B C 1
ATOM 6350 O O . CYS B 1 318 ? 9.375 -20.859 -11.766 1 98.31 318 CYS B O 1
ATOM 6352 N N . ARG B 1 319 ? 9.047 -20.781 -13.992 1 98.25 319 ARG B N 1
ATOM 6353 C CA . ARG B 1 319 ? 10.391 -21.219 -14.344 1 98.25 319 ARG B CA 1
ATOM 6354 C C . ARG B 1 319 ? 11.438 -20.219 -13.883 1 98.25 319 ARG B C 1
ATOM 6356 O O . ARG B 1 319 ? 12.492 -20.594 -13.383 1 98.25 319 ARG B O 1
ATOM 6363 N N . ASN B 1 320 ? 11.047 -18.938 -14.047 1 98 320 ASN B N 1
ATOM 6364 C CA . ASN B 1 320 ? 12.016 -17.875 -13.797 1 98 320 ASN B CA 1
ATOM 6365 C C . ASN B 1 320 ? 12.219 -17.641 -12.297 1 98 320 ASN B C 1
ATOM 6367 O O . ASN B 1 320 ? 13.297 -17.234 -11.867 1 98 320 ASN B O 1
ATOM 6371 N N . ASN B 1 321 ? 11.18 -17.906 -11.508 1 98.25 321 ASN B N 1
ATOM 6372 C CA . ASN B 1 321 ? 11.227 -17.422 -10.141 1 98.25 321 ASN B CA 1
ATOM 6373 C C . ASN B 1 321 ? 11.422 -18.562 -9.141 1 98.25 321 ASN B C 1
ATOM 6375 O O . ASN B 1 321 ? 11.586 -18.328 -7.945 1 98.25 321 ASN B O 1
ATOM 6379 N N . ALA B 1 322 ? 11.367 -19.781 -9.57 1 98.12 322 ALA B N 1
ATOM 6380 C CA . ALA B 1 322 ? 11.758 -20.938 -8.75 1 98.12 322 ALA B CA 1
ATOM 6381 C C . ALA B 1 322 ? 13.172 -21.391 -9.102 1 98.12 322 ALA B C 1
ATOM 6383 O O . ALA B 1 322 ? 13.5 -21.562 -10.281 1 98.12 322 ALA B O 1
ATOM 6384 N N . GLU B 1 323 ? 13.992 -21.547 -8.102 1 97.06 323 GLU B N 1
ATOM 6385 C CA . GLU B 1 323 ? 15.359 -22.031 -8.289 1 97.06 323 GLU B CA 1
ATOM 6386 C C . GLU B 1 323 ? 15.711 -23.094 -7.262 1 97.06 323 GLU B C 1
ATOM 6388 O O . GLU B 1 323 ? 15.648 -22.859 -6.055 1 97.06 323 GLU B O 1
ATOM 6393 N N . ILE B 1 324 ? 16.078 -24.266 -7.75 1 97.56 324 ILE B N 1
ATOM 6394 C CA . ILE B 1 324 ? 16.312 -25.438 -6.914 1 97.56 324 ILE B CA 1
ATOM 6395 C C . ILE B 1 324 ? 17.328 -25.109 -5.824 1 97.56 324 ILE B C 1
ATOM 6397 O O . ILE B 1 324 ? 18.422 -24.625 -6.117 1 97.56 324 ILE B O 1
ATOM 6401 N N . GLY B 1 325 ? 16.922 -25.219 -4.637 1 97.75 325 GLY B N 1
ATOM 6402 C CA . GLY B 1 325 ? 17.781 -25.047 -3.484 1 97.75 325 GLY B CA 1
ATOM 6403 C C . GLY B 1 325 ? 18 -23.594 -3.123 1 97.75 325 GLY B C 1
ATOM 6404 O O . GLY B 1 325 ? 18.797 -23.266 -2.23 1 97.75 325 GLY B O 1
ATOM 6405 N N . GLN B 1 326 ? 17.297 -22.734 -3.766 1 97.12 326 GLN B N 1
ATOM 6406 C CA . GLN B 1 326 ? 17.625 -21.328 -3.576 1 97.12 326 GLN B CA 1
ATOM 6407 C C . GLN B 1 326 ? 16.359 -20.5 -3.344 1 97.12 326 GLN B C 1
ATOM 6409 O O . GLN B 1 326 ? 16.328 -19.641 -2.453 1 97.12 326 GLN B O 1
ATOM 6414 N N . GLN B 1 327 ? 15.359 -20.812 -4.133 1 98.19 327 GLN B N 1
ATOM 6415 C CA . GLN B 1 327 ? 14.227 -19.891 -4.105 1 98.19 327 GLN B CA 1
ATOM 6416 C C . GLN B 1 327 ? 12.922 -20.609 -4.449 1 98.19 327 GLN B C 1
ATOM 6418 O O . GLN B 1 327 ? 12.891 -21.422 -5.363 1 98.19 327 GLN B O 1
ATOM 6423 N N . VAL B 1 328 ? 11.898 -20.281 -3.713 1 98.81 328 VAL B N 1
ATOM 6424 C CA . VAL B 1 328 ? 10.547 -20.734 -4.012 1 98.81 328 VAL B CA 1
ATOM 6425 C C . VAL B 1 328 ? 9.672 -19.547 -4.398 1 98.81 328 VAL B C 1
ATOM 6427 O O . VAL B 1 328 ? 9.859 -18.438 -3.887 1 98.81 328 VAL B O 1
ATOM 6430 N N . PHE B 1 329 ? 8.719 -19.781 -5.344 1 98.81 329 PHE B N 1
ATOM 6431 C CA . PHE B 1 329 ? 7.867 -18.719 -5.867 1 98.81 329 PHE B CA 1
ATOM 6432 C C . PHE B 1 329 ? 6.438 -18.875 -5.359 1 98.81 329 PHE B C 1
ATOM 6434 O O . PHE B 1 329 ? 5.785 -19.875 -5.629 1 98.81 329 PHE B O 1
ATOM 6441 N N . TYR B 1 330 ? 5.938 -17.875 -4.602 1 98.75 330 TYR B N 1
ATOM 6442 C CA . TYR B 1 330 ? 4.57 -17.812 -4.105 1 98.75 330 TYR B CA 1
ATOM 6443 C C . TYR B 1 330 ? 3.83 -16.625 -4.711 1 98.75 330 TYR B C 1
ATOM 6445 O O . TYR B 1 330 ? 3.699 -15.57 -4.078 1 98.75 330 TYR B O 1
ATOM 6453 N N . PRO B 1 331 ? 3.227 -16.812 -5.855 1 98.25 331 PRO B N 1
ATOM 6454 C CA . PRO B 1 331 ? 2.443 -15.727 -6.453 1 98.25 331 PRO B CA 1
ATOM 6455 C C . PRO B 1 331 ? 1.118 -15.492 -5.73 1 98.25 331 PRO B C 1
ATOM 6457 O O . PRO B 1 331 ? 0.487 -16.438 -5.266 1 98.25 331 PRO B O 1
ATOM 6460 N N . ALA B 1 332 ? 0.758 -14.227 -5.574 1 97 332 ALA B N 1
ATOM 6461 C CA . ALA B 1 332 ? -0.591 -13.891 -5.121 1 97 332 ALA B CA 1
ATOM 6462 C C . ALA B 1 332 ? -1.562 -13.82 -6.297 1 97 332 ALA B C 1
ATOM 6464 O O . ALA B 1 332 ? -1.242 -13.25 -7.34 1 97 332 ALA B O 1
ATOM 6465 N N . VAL B 1 333 ? -2.707 -14.312 -6.109 1 96.62 333 VAL B N 1
ATOM 6466 C CA . VAL B 1 333 ? -3.668 -14.453 -7.199 1 96.62 333 VAL B CA 1
ATOM 6467 C C . VAL B 1 333 ? -4.684 -13.312 -7.141 1 96.62 333 VAL B C 1
ATOM 6469 O O . VAL B 1 333 ? -4.934 -12.75 -6.074 1 96.62 333 VAL B O 1
ATOM 6472 N N . PHE B 1 334 ? -5.172 -12.938 -8.312 1 97.31 334 PHE B N 1
ATOM 6473 C CA . PHE B 1 334 ? -6.312 -12.039 -8.398 1 97.31 334 PHE B CA 1
ATOM 6474 C C . PHE B 1 334 ? -7.621 -12.805 -8.266 1 97.31 334 PHE B C 1
ATOM 6476 O O . PHE B 1 334 ? -7.938 -13.648 -9.109 1 97.31 334 PHE B O 1
ATOM 6483 N N . SER B 1 335 ? -8.352 -12.562 -7.234 1 96.56 335 SER B N 1
ATOM 6484 C CA . SER B 1 335 ? -9.609 -13.25 -6.988 1 96.56 335 SER B CA 1
ATOM 6485 C C . SER B 1 335 ? -10.797 -12.453 -7.516 1 96.56 335 SER B C 1
ATOM 6487 O O . SER B 1 335 ? -11.008 -11.305 -7.121 1 96.56 335 SER B O 1
ATOM 6489 N N . GLN B 1 336 ? -11.594 -13.078 -8.32 1 96.44 336 GLN B N 1
ATOM 6490 C CA . GLN B 1 336 ? -12.766 -12.414 -8.891 1 96.44 336 GLN B CA 1
ATOM 6491 C C . GLN B 1 336 ? -13.891 -12.305 -7.863 1 96.44 336 GLN B C 1
ATOM 6493 O O . GLN B 1 336 ? -14.078 -13.203 -7.039 1 96.44 336 GLN B O 1
ATOM 6498 N N . TYR B 1 337 ? -14.602 -11.227 -8.023 1 96.25 337 TYR B N 1
ATOM 6499 C CA . TYR B 1 337 ? -15.828 -11.062 -7.258 1 96.25 337 TYR B CA 1
ATOM 6500 C C . TYR B 1 337 ? -16.984 -11.828 -7.902 1 96.25 337 TYR B C 1
ATOM 6502 O O . TYR B 1 337 ? -16.828 -12.375 -9 1 96.25 337 TYR B O 1
ATOM 6510 N N . ASP B 1 338 ? -18.047 -11.953 -7.152 1 95.12 338 ASP B N 1
ATOM 6511 C CA . ASP B 1 338 ? -19.281 -12.523 -7.688 1 95.12 338 ASP B CA 1
ATOM 6512 C C . ASP B 1 338 ? -19.781 -11.742 -8.898 1 95.12 338 ASP B C 1
ATOM 6514 O O . ASP B 1 338 ? -20.172 -10.578 -8.781 1 95.12 338 ASP B O 1
ATOM 6518 N N . PRO B 1 339 ? -19.766 -12.391 -10.047 1 94.25 339 PRO B N 1
ATOM 6519 C CA . PRO B 1 339 ? -20.156 -11.672 -11.266 1 94.25 339 PRO B CA 1
ATOM 6520 C C . PRO B 1 339 ? -21.578 -11.094 -11.18 1 94.25 339 PRO B C 1
ATOM 6522 O O . PRO B 1 339 ? -21.859 -10.055 -11.766 1 94.25 339 PRO B O 1
ATOM 6525 N N . GLU B 1 340 ? -22.422 -11.734 -10.516 1 91.62 340 GLU B N 1
ATOM 6526 C CA . GLU B 1 340 ? -23.797 -11.234 -10.391 1 91.62 340 GLU B CA 1
ATOM 6527 C C . GLU B 1 340 ? -23.828 -9.898 -9.648 1 91.62 340 GLU B C 1
ATOM 6529 O O . GLU B 1 340 ? -24.531 -8.977 -10.07 1 91.62 340 GLU B O 1
ATOM 6534 N N . LEU B 1 341 ? -23.078 -9.836 -8.609 1 91.38 341 LEU B N 1
ATOM 6535 C CA . LEU B 1 341 ? -23.031 -8.594 -7.844 1 91.38 341 LEU B CA 1
ATOM 6536 C C . LEU B 1 341 ? -22.297 -7.504 -8.609 1 91.38 341 LEU B C 1
ATOM 6538 O O . LEU B 1 341 ? -22.703 -6.34 -8.586 1 91.38 341 LEU B O 1
ATOM 6542 N N . VAL B 1 342 ? -21.25 -7.867 -9.266 1 93.25 342 VAL B N 1
ATOM 6543 C CA . VAL B 1 342 ? -20.453 -6.914 -10.031 1 93.25 342 VAL B CA 1
ATOM 6544 C C . VAL B 1 342 ? -21.297 -6.305 -11.141 1 93.25 342 VAL B C 1
ATOM 6546 O O . VAL B 1 342 ? -21.25 -5.094 -11.383 1 93.25 342 VAL B O 1
ATOM 6549 N N . MET B 1 343 ? -22.141 -7.066 -11.742 1 91.25 343 MET B N 1
ATOM 6550 C CA . MET B 1 343 ? -22.922 -6.637 -12.898 1 91.25 343 MET B CA 1
ATOM 6551 C C . MET B 1 343 ? -24.078 -5.738 -12.469 1 91.25 343 MET B C 1
ATOM 6553 O O . MET B 1 343 ? -24.672 -5.059 -13.297 1 91.25 343 MET B O 1
ATOM 6557 N N . GLU B 1 344 ? -24.359 -5.828 -11.227 1 87.12 344 GLU B N 1
ATOM 6558 C CA . GLU B 1 344 ? -25.375 -4.883 -10.742 1 87.12 344 GLU B CA 1
ATOM 6559 C C . GLU B 1 344 ? -24.875 -3.445 -10.852 1 87.12 344 GLU B C 1
ATOM 6561 O O . GLU B 1 344 ? -25.672 -2.518 -11 1 87.12 344 GLU B O 1
ATOM 6566 N N . GLY B 1 345 ? -23.594 -3.312 -10.758 1 80.19 345 GLY B N 1
ATOM 6567 C CA . GLY B 1 345 ? -22.984 -2.014 -11.008 1 80.19 345 GLY B CA 1
ATOM 6568 C C . GLY B 1 345 ? -23.141 -1.047 -9.852 1 80.19 345 GLY B C 1
ATOM 6569 O O . GLY B 1 345 ? -23.578 -1.441 -8.758 1 80.19 345 GLY B O 1
ATOM 6570 N N . ILE B 1 346 ? -22.609 0.145 -9.977 1 80.38 346 ILE B N 1
ATOM 6571 C CA . ILE B 1 346 ? -22.719 1.288 -9.078 1 80.38 346 ILE B CA 1
ATOM 6572 C C . ILE B 1 346 ? -23.422 2.443 -9.789 1 80.38 346 ILE B C 1
ATOM 6574 O O . ILE B 1 346 ? -23.062 2.787 -10.922 1 80.38 346 ILE B O 1
ATOM 6578 N N . PRO B 1 347 ? -24.422 2.996 -9.133 1 74.69 347 PRO B N 1
ATOM 6579 C CA . PRO B 1 347 ? -25.094 4.125 -9.773 1 74.69 347 PRO B CA 1
ATOM 6580 C C . PRO B 1 347 ? -24.125 5.195 -10.266 1 74.69 347 PRO B C 1
ATOM 6582 O O . PRO B 1 347 ? -23.219 5.59 -9.539 1 74.69 347 PRO B O 1
ATOM 6585 N N . GLY B 1 348 ? -24.297 5.559 -11.516 1 71.5 348 GLY B N 1
ATOM 6586 C CA . GLY B 1 348 ? -23.484 6.625 -12.094 1 71.5 348 GLY B CA 1
ATOM 6587 C C . GLY B 1 348 ? -22.234 6.121 -12.766 1 71.5 348 GLY B C 1
ATOM 6588 O O . GLY B 1 348 ? -21.5 6.895 -13.391 1 71.5 348 GLY B O 1
ATOM 6589 N N . LYS B 1 349 ? -21.938 4.852 -12.609 1 77.06 349 LYS B N 1
ATOM 6590 C CA . LYS B 1 349 ? -20.766 4.273 -13.273 1 77.06 349 LYS B CA 1
ATOM 6591 C C . LYS B 1 349 ? -21.188 3.279 -14.359 1 77.06 349 LYS B C 1
ATOM 6593 O O . LYS B 1 349 ? -22.219 2.604 -14.219 1 77.06 349 LYS B O 1
ATOM 6598 N N . PRO B 1 350 ? -20.391 3.289 -15.359 1 76.31 350 PRO B N 1
ATOM 6599 C CA . PRO B 1 350 ? -20.703 2.283 -16.375 1 76.31 350 PRO B CA 1
ATOM 6600 C C . PRO B 1 350 ? -20.547 0.854 -15.867 1 76.31 350 PRO B C 1
ATOM 6602 O O . PRO B 1 350 ? -19.688 0.588 -15.016 1 76.31 350 PRO B O 1
ATOM 6605 N N . LYS B 1 351 ? -21.422 0.046 -16.359 1 80.19 351 LYS B N 1
ATOM 6606 C CA . LYS B 1 351 ? -21.328 -1.369 -16.016 1 80.19 351 LYS B CA 1
ATOM 6607 C C . LYS B 1 351 ? -20.031 -1.974 -16.547 1 80.19 351 LYS B C 1
ATOM 6609 O O . LYS B 1 351 ? -19.516 -1.544 -17.578 1 80.19 351 LYS B O 1
ATOM 6614 N N . PRO B 1 352 ? -19.609 -2.979 -15.828 1 82.88 352 PRO B N 1
ATOM 6615 C CA . PRO B 1 352 ? -18.391 -3.613 -16.297 1 82.88 352 PRO B CA 1
ATOM 6616 C C . PRO B 1 352 ? -18.562 -4.348 -17.625 1 82.88 352 PRO B C 1
ATOM 6618 O O . PRO B 1 352 ? -19.594 -5 -17.828 1 82.88 352 PRO B O 1
ATOM 6621 N N . THR B 1 353 ? -17.594 -4.125 -18.453 1 81.06 353 THR B N 1
ATOM 6622 C CA . THR B 1 353 ? -17.672 -4.75 -19.766 1 81.06 353 THR B CA 1
ATOM 6623 C C . THR B 1 353 ? -16.812 -6.012 -19.812 1 81.06 353 THR B C 1
ATOM 6625 O O . THR B 1 353 ? -17.047 -6.895 -20.641 1 81.06 353 THR B O 1
ATOM 6628 N N . ASN B 1 354 ? -15.852 -6.145 -19.016 1 86.56 354 ASN B N 1
ATOM 6629 C CA . ASN B 1 354 ? -14.938 -7.281 -18.969 1 86.56 354 ASN B CA 1
ATOM 6630 C C . ASN B 1 354 ? -14.641 -7.699 -17.531 1 86.56 354 ASN B C 1
ATOM 6632 O O . ASN B 1 354 ? -13.859 -7.043 -16.844 1 86.56 354 ASN B O 1
ATOM 6636 N N . LEU B 1 355 ? -15.211 -8.75 -17.188 1 85.31 355 LEU B N 1
ATOM 6637 C CA . LEU B 1 355 ? -15.102 -9.219 -15.812 1 85.31 355 LEU B CA 1
ATOM 6638 C C . LEU B 1 355 ? -13.703 -9.766 -15.531 1 85.31 355 LEU B C 1
ATOM 6640 O O . LEU B 1 355 ? -13.328 -9.969 -14.375 1 85.31 355 LEU B O 1
ATOM 6644 N N . ARG B 1 356 ? -12.93 -9.906 -16.531 1 84.44 356 ARG B N 1
ATOM 6645 C CA . ARG B 1 356 ? -11.594 -10.469 -16.375 1 84.44 356 ARG B CA 1
ATOM 6646 C C . ARG B 1 356 ? -10.555 -9.375 -16.188 1 84.44 356 ARG B C 1
ATOM 6648 O O . ARG B 1 356 ? -9.398 -9.648 -15.859 1 84.44 356 ARG B O 1
ATOM 6655 N N . ASP B 1 357 ? -11.008 -8.188 -16.422 1 92.12 357 ASP B N 1
ATOM 6656 C CA . ASP B 1 357 ? -10.102 -7.062 -16.234 1 92.12 357 ASP B CA 1
ATOM 6657 C C . ASP B 1 357 ? -9.703 -6.914 -14.766 1 92.12 357 ASP B C 1
ATOM 6659 O O . ASP B 1 357 ? -10.539 -7.059 -13.875 1 92.12 357 ASP B O 1
ATOM 6663 N N . ILE B 1 358 ? -8.422 -6.656 -14.602 1 95.5 358 ILE B N 1
ATOM 6664 C CA . ILE B 1 358 ? -7.934 -6.465 -13.234 1 95.5 358 ILE B CA 1
ATOM 6665 C C . ILE B 1 358 ? -8.227 -5.039 -12.773 1 95.5 358 ILE B C 1
ATOM 6667 O O . ILE B 1 358 ? -7.598 -4.09 -13.234 1 95.5 358 ILE B O 1
ATOM 6671 N N . ASN B 1 359 ? -9.148 -4.879 -11.914 1 93.88 359 ASN B N 1
ATOM 6672 C CA . ASN B 1 359 ? -9.484 -3.613 -11.266 1 93.88 359 ASN B CA 1
ATOM 6673 C C . ASN B 1 359 ? -10.25 -3.838 -9.969 1 93.88 359 ASN B C 1
ATOM 6675 O O . ASN B 1 359 ? -10.672 -4.961 -9.672 1 93.88 359 ASN B O 1
ATOM 6679 N N . LYS B 1 360 ? -10.508 -2.838 -9.234 1 92 360 LYS B N 1
ATOM 6680 C CA . LYS B 1 360 ? -11.023 -2.945 -7.875 1 92 360 LYS B CA 1
ATOM 6681 C C . LYS B 1 360 ? -12.492 -3.354 -7.879 1 92 360 LYS B C 1
ATOM 6683 O O . LYS B 1 360 ? -13.039 -3.725 -6.836 1 92 360 LYS B O 1
ATOM 6688 N N . TYR B 1 361 ? -13.172 -3.281 -9.023 1 92.94 361 TYR B N 1
ATOM 6689 C CA . TYR B 1 361 ? -14.586 -3.619 -9.078 1 92.94 361 TYR B CA 1
ATOM 6690 C C . TYR B 1 361 ? -14.789 -5.07 -9.5 1 92.94 361 TYR B C 1
ATOM 6692 O O . TYR B 1 361 ? -15.867 -5.629 -9.32 1 92.94 361 TYR B O 1
ATOM 6700 N N . ASN B 1 362 ? -13.688 -5.594 -10.047 1 95.5 362 ASN B N 1
ATOM 6701 C CA . ASN B 1 362 ? -13.812 -6.949 -10.57 1 95.5 362 ASN B CA 1
ATOM 6702 C C . ASN B 1 362 ? -13.203 -7.973 -9.617 1 95.5 362 ASN B C 1
ATOM 6704 O O . ASN B 1 362 ? -13.453 -9.172 -9.734 1 95.5 362 ASN B O 1
ATOM 6708 N N . GLY B 1 363 ? -12.383 -7.531 -8.758 1 96.06 363 GLY B N 1
ATOM 6709 C CA . GLY B 1 363 ? -11.711 -8.469 -7.871 1 96.06 363 GLY B CA 1
ATOM 6710 C C . GLY B 1 363 ? -10.68 -7.805 -6.98 1 96.06 363 GLY B C 1
ATOM 6711 O O . GLY B 1 363 ? -10.695 -6.586 -6.797 1 96.06 363 GLY B O 1
ATOM 6712 N N . PHE B 1 364 ? -9.906 -8.594 -6.312 1 95.69 364 PHE B N 1
ATOM 6713 C CA . PHE B 1 364 ? -8.867 -8.133 -5.395 1 95.69 364 PHE B CA 1
ATOM 6714 C C . PHE B 1 364 ? -7.711 -9.117 -5.344 1 95.69 364 PHE B C 1
ATOM 6716 O O . PHE B 1 364 ? -7.848 -10.266 -5.77 1 95.69 364 PHE B O 1
ATOM 6723 N N . TRP B 1 365 ? -6.559 -8.672 -4.914 1 96.25 365 TRP B N 1
ATOM 6724 C CA . TRP B 1 365 ? -5.422 -9.555 -4.691 1 96.25 365 TRP B CA 1
ATOM 6725 C C . TRP B 1 365 ? -5.602 -10.352 -3.402 1 96.25 365 TRP B C 1
ATOM 6727 O O . TRP B 1 365 ? -5.844 -9.773 -2.34 1 96.25 365 TRP B O 1
ATOM 6737 N N . MET B 1 366 ? -5.488 -11.578 -3.498 1 93.88 366 MET B N 1
ATOM 6738 C CA . MET B 1 366 ? -5.504 -12.43 -2.307 1 93.88 366 MET B CA 1
ATOM 6739 C C . MET B 1 366 ? -4.105 -12.555 -1.711 1 93.88 366 MET B C 1
ATOM 6741 O O . MET B 1 366 ? -3.521 -13.641 -1.721 1 93.88 366 MET B O 1
ATOM 6745 N N . TYR B 1 367 ? -3.637 -11.523 -1.171 1 91.19 367 TYR B N 1
ATOM 6746 C CA . TYR B 1 367 ? -2.26 -11.445 -0.697 1 91.19 367 TYR B CA 1
ATOM 6747 C C . TYR B 1 367 ? -2.051 -12.328 0.526 1 91.19 367 TYR B C 1
ATOM 6749 O O . TYR B 1 367 ? -0.914 -12.633 0.896 1 91.19 367 TYR B O 1
ATOM 6757 N N . TYR B 1 368 ? -3.049 -12.891 1.143 1 89.56 368 TYR B N 1
ATOM 6758 C CA . TYR B 1 368 ? -2.943 -13.789 2.285 1 89.56 368 TYR B CA 1
ATOM 6759 C C . TYR B 1 368 ? -3.143 -15.242 1.858 1 89.56 368 TYR B C 1
ATOM 6761 O O . TYR B 1 368 ? -3.197 -16.141 2.701 1 89.56 368 TYR B O 1
ATOM 6769 N N . GLY B 1 369 ? -3.311 -15.453 0.618 1 92.12 369 GLY B N 1
ATOM 6770 C CA . GLY B 1 369 ? -3.41 -16.797 0.075 1 92.12 369 GLY B CA 1
ATOM 6771 C C . GLY B 1 369 ? -2.084 -17.344 -0.417 1 92.12 369 GLY B C 1
ATOM 6772 O O . GLY B 1 369 ? -1.364 -16.672 -1.156 1 92.12 369 GLY B O 1
ATOM 6773 N N . TYR B 1 370 ? -1.775 -18.578 0.034 1 95.75 370 TYR B N 1
ATOM 6774 C CA . TYR B 1 370 ? -0.475 -19.156 -0.293 1 95.75 370 TYR B CA 1
ATOM 6775 C C . TYR B 1 370 ? -0.631 -20.5 -0.994 1 95.75 370 TYR B C 1
ATOM 6777 O O . TYR B 1 370 ? 0.327 -21.266 -1.098 1 95.75 370 TYR B O 1
ATOM 6785 N N . GLY B 1 371 ? -1.794 -20.75 -1.411 1 94.88 371 GLY B N 1
ATOM 6786 C CA . GLY B 1 371 ? -2.113 -22.078 -1.891 1 94.88 371 GLY B CA 1
ATOM 6787 C C . GLY B 1 371 ? -1.546 -22.375 -3.268 1 94.88 371 GLY B C 1
ATOM 6788 O O . GLY B 1 371 ? -1.434 -23.531 -3.664 1 94.88 371 GLY B O 1
ATOM 6789 N N . MET B 1 372 ? -1.267 -21.375 -4 1 96.69 372 MET B N 1
ATOM 6790 C CA . MET B 1 372 ? -0.613 -21.531 -5.297 1 96.69 372 MET B CA 1
ATOM 6791 C C . MET B 1 372 ? 0.873 -21.203 -5.199 1 96.69 372 MET B C 1
ATOM 6793 O O . MET B 1 372 ? 1.244 -20.109 -4.785 1 96.69 372 MET B O 1
ATOM 6797 N N . ALA B 1 373 ? 1.682 -22.172 -5.613 1 98.44 373 ALA B N 1
ATOM 6798 C CA . ALA B 1 373 ? 3.121 -21.984 -5.457 1 98.44 373 ALA B CA 1
ATOM 6799 C C . ALA B 1 373 ? 3.898 -22.781 -6.492 1 98.44 373 ALA B C 1
ATOM 6801 O O . ALA B 1 373 ? 3.479 -23.891 -6.875 1 98.44 373 ALA B O 1
ATOM 6802 N N . CYS B 1 374 ? 4.984 -22.25 -6.926 1 98.88 374 CYS B N 1
ATOM 6803 C CA . CYS B 1 374 ? 5.938 -22.938 -7.785 1 98.88 374 CYS B CA 1
ATOM 6804 C C . CYS B 1 374 ? 7.242 -23.203 -7.047 1 98.88 374 CYS B C 1
ATOM 6806 O O . CYS B 1 374 ? 7.855 -22.281 -6.508 1 98.88 374 CYS B O 1
ATOM 6808 N N . MET B 1 375 ? 7.66 -24.438 -7.07 1 98.88 375 MET B N 1
ATOM 6809 C CA . MET B 1 375 ? 8.906 -24.812 -6.402 1 98.88 375 MET B CA 1
ATOM 6810 C C . MET B 1 375 ? 9.422 -26.156 -6.914 1 98.88 375 MET B C 1
ATOM 6812 O O . MET B 1 375 ? 8.656 -26.953 -7.441 1 98.88 375 MET B O 1
ATOM 6816 N N . TYR B 1 376 ? 10.656 -26.328 -6.785 1 98.88 376 TYR B N 1
ATOM 6817 C CA . TYR B 1 376 ? 11.195 -27.656 -7.074 1 98.88 376 TYR B CA 1
ATOM 6818 C C . TYR B 1 376 ? 10.867 -28.641 -5.949 1 98.88 376 TYR B C 1
ATOM 6820 O O . TYR B 1 376 ? 10.844 -28.266 -4.777 1 98.88 376 TYR B O 1
ATOM 6828 N N . ASN B 1 377 ? 10.656 -29.859 -6.352 1 98.88 377 ASN B N 1
ATOM 6829 C CA . ASN B 1 377 ? 10.25 -30.891 -5.395 1 98.88 377 ASN B CA 1
ATOM 6830 C C . ASN B 1 377 ? 11.25 -31.016 -4.254 1 98.88 377 ASN B C 1
ATOM 6832 O O . ASN B 1 377 ? 10.867 -31.234 -3.105 1 98.88 377 ASN B O 1
ATOM 6836 N N . GLN B 1 378 ? 12.453 -30.859 -4.543 1 98.62 378 GLN B N 1
ATOM 6837 C CA . GLN B 1 378 ? 13.5 -30.875 -3.521 1 98.62 378 GLN B CA 1
ATOM 6838 C C . GLN B 1 378 ? 13.234 -29.812 -2.451 1 98.62 378 GLN B C 1
ATOM 6840 O O . GLN B 1 378 ? 13.453 -30.062 -1.263 1 98.62 378 GLN B O 1
ATOM 6845 N N . ASP B 1 379 ? 12.859 -28.672 -2.863 1 98.81 379 ASP B N 1
ATOM 6846 C CA . ASP B 1 379 ? 12.633 -27.562 -1.952 1 98.81 379 ASP B CA 1
ATOM 6847 C C . ASP B 1 379 ? 11.359 -27.766 -1.134 1 98.81 379 ASP B C 1
ATOM 6849 O O . ASP B 1 379 ? 11.266 -27.312 0.007 1 98.81 379 ASP B O 1
ATOM 6853 N N . TYR B 1 380 ? 10.383 -28.469 -1.707 1 98.81 380 TYR B N 1
ATOM 6854 C CA . TYR B 1 380 ? 9.203 -28.891 -0.964 1 98.81 380 TYR B CA 1
ATOM 6855 C C . TYR B 1 380 ? 9.57 -29.875 0.134 1 98.81 380 TYR B C 1
ATOM 6857 O O . TYR B 1 380 ? 9.172 -29.703 1.29 1 98.81 380 TYR B O 1
ATOM 6865 N N . ARG B 1 381 ? 10.383 -30.766 -0.2 1 98.25 381 ARG B N 1
ATOM 6866 C CA . ARG B 1 381 ? 10.766 -31.828 0.714 1 98.25 381 ARG B CA 1
ATOM 6867 C C . ARG B 1 381 ? 11.711 -31.328 1.794 1 98.25 381 ARG B C 1
ATOM 6869 O O . ARG B 1 381 ? 11.656 -31.781 2.939 1 98.25 381 ARG B O 1
ATOM 6876 N N . SER B 1 382 ? 12.516 -30.438 1.441 1 98.38 382 SER B N 1
ATOM 6877 C CA . SER B 1 382 ? 13.562 -29.969 2.348 1 98.38 382 SER B CA 1
ATOM 6878 C C . SER B 1 382 ? 12.961 -29.328 3.592 1 98.38 382 SER B C 1
ATOM 6880 O O . SER B 1 382 ? 13.602 -29.281 4.648 1 98.38 382 SER B O 1
ATOM 6882 N N . VAL B 1 383 ? 11.758 -28.828 3.488 1 98.38 383 VAL B N 1
ATOM 6883 C CA . VAL B 1 383 ? 11.148 -28.172 4.633 1 98.38 383 VAL B CA 1
ATOM 6884 C C . VAL B 1 383 ? 10.125 -29.094 5.289 1 98.38 383 VAL B C 1
ATOM 6886 O O . VAL B 1 383 ? 9.352 -28.656 6.145 1 98.38 383 VAL B O 1
ATOM 6889 N N . GLY B 1 384 ? 9.984 -30.25 4.828 1 97.69 384 GLY B N 1
ATOM 6890 C CA . GLY B 1 384 ? 9.102 -31.234 5.43 1 97.69 384 GLY B CA 1
ATOM 6891 C C . GLY B 1 384 ? 7.734 -31.297 4.766 1 97.69 384 GLY B C 1
ATOM 6892 O O . GLY B 1 384 ? 6.855 -32.031 5.207 1 97.69 384 GLY B O 1
ATOM 6893 N N . GLY B 1 385 ? 7.52 -30.531 3.764 1 97.88 385 GLY B N 1
ATOM 6894 C CA . GLY B 1 385 ? 6.277 -30.562 3.006 1 97.88 385 GLY B CA 1
ATOM 6895 C C . GLY B 1 385 ? 5.074 -30.125 3.814 1 97.88 385 GLY B C 1
ATOM 6896 O O . GLY B 1 385 ? 5.211 -29.344 4.762 1 97.88 385 GLY B O 1
ATOM 6897 N N . PHE B 1 386 ? 3.932 -30.531 3.342 1 97.38 386 PHE B N 1
ATOM 6898 C CA . PHE B 1 386 ? 2.67 -30.156 3.967 1 97.38 386 PHE B CA 1
ATOM 6899 C C . PHE B 1 386 ? 2.477 -30.891 5.285 1 97.38 386 PHE B C 1
ATOM 6901 O O . PHE B 1 386 ? 2.957 -32.031 5.453 1 97.38 386 PHE B O 1
ATOM 6908 N N . ASN B 1 387 ? 1.812 -30.25 6.238 1 95.62 387 ASN B N 1
ATOM 6909 C CA . ASN B 1 387 ? 1.223 -30.938 7.379 1 95.62 387 ASN B CA 1
ATOM 6910 C C . ASN B 1 387 ? -0.014 -31.734 6.973 1 95.62 387 ASN B C 1
ATOM 6912 O O . ASN B 1 387 ? -1.069 -31.172 6.703 1 95.62 387 ASN B O 1
ATOM 6916 N N . LEU B 1 388 ? 0.076 -33 7.004 1 93.88 388 LEU B N 1
ATOM 6917 C CA . LEU B 1 388 ? -0.953 -33.875 6.434 1 93.88 388 LEU B CA 1
ATOM 6918 C C . LEU B 1 388 ? -2.068 -34.125 7.441 1 93.88 388 LEU B C 1
ATOM 6920 O O . LEU B 1 388 ? -3.088 -34.719 7.105 1 93.88 388 LEU B O 1
ATOM 6924 N N . ASP B 1 389 ? -1.942 -33.562 8.633 1 90.31 389 ASP B N 1
ATOM 6925 C CA . ASP B 1 389 ? -2.938 -33.781 9.68 1 90.31 389 ASP B CA 1
ATOM 6926 C C . ASP B 1 389 ? -4.039 -32.719 9.609 1 90.31 389 ASP B C 1
ATOM 6928 O O . ASP B 1 389 ? -5.059 -32.812 10.289 1 90.31 389 ASP B O 1
ATOM 6932 N N . ILE B 1 390 ? -3.756 -31.75 8.859 1 84.19 390 ILE B N 1
ATOM 6933 C CA . ILE B 1 390 ? -4.754 -30.688 8.742 1 84.19 390 ILE B CA 1
ATOM 6934 C C . ILE B 1 390 ? -5.93 -31.172 7.902 1 84.19 390 ILE B C 1
ATOM 6936 O O . ILE B 1 390 ? -5.746 -31.625 6.77 1 84.19 390 ILE B O 1
ATOM 6940 N N . ARG B 1 391 ? -7.02 -31.125 8.602 1 77.75 391 ARG B N 1
ATOM 6941 C CA . ARG B 1 391 ? -8.258 -31.516 7.926 1 77.75 391 ARG B CA 1
ATOM 6942 C C . ARG B 1 391 ? -9.211 -30.328 7.809 1 77.75 391 ARG B C 1
ATOM 6944 O O . ARG B 1 391 ? -9.102 -29.359 8.562 1 77.75 391 ARG B O 1
ATOM 6951 N N . GLY B 1 392 ? -10.055 -30.453 6.832 1 73.62 392 GLY B N 1
ATOM 6952 C CA . GLY B 1 392 ? -10.992 -29.359 6.625 1 73.62 392 GLY B CA 1
ATOM 6953 C C . GLY B 1 392 ? -10.453 -28.281 5.715 1 73.62 392 GLY B C 1
ATOM 6954 O O . GLY B 1 392 ? -9.75 -28.578 4.746 1 73.62 392 GLY B O 1
ATOM 6955 N N . TRP B 1 393 ? -10.898 -27.094 6.051 1 71.62 393 TRP B N 1
ATOM 6956 C CA . TRP B 1 393 ? -10.609 -26.016 5.098 1 71.62 393 TRP B CA 1
ATOM 6957 C C . TRP B 1 393 ? -9.5 -25.109 5.617 1 71.62 393 TRP B C 1
ATOM 6959 O O . TRP B 1 393 ? -9.531 -24.688 6.773 1 71.62 393 TRP B O 1
ATOM 6969 N N . GLY B 1 394 ? -8.477 -25.031 4.781 1 75.94 394 GLY B N 1
ATOM 6970 C CA . GLY B 1 394 ? -7.535 -23.938 4.965 1 75.94 394 GLY B CA 1
ATOM 6971 C C . GLY B 1 394 ? -6.434 -24.266 5.957 1 75.94 394 GLY B C 1
ATOM 6972 O O . GLY B 1 394 ? -6.516 -25.25 6.688 1 75.94 394 GLY B O 1
ATOM 6973 N N . GLY B 1 395 ? -5.316 -23.547 5.871 1 85.88 395 GLY B N 1
ATOM 6974 C CA . GLY B 1 395 ? -4.238 -23.562 6.848 1 85.88 395 GLY B CA 1
ATOM 6975 C C . GLY B 1 395 ? -3.008 -24.312 6.363 1 85.88 395 GLY B C 1
ATOM 6976 O O . GLY B 1 395 ? -1.894 -24.031 6.809 1 85.88 395 GLY B O 1
ATOM 6977 N N . GLU B 1 396 ? -3.242 -25.359 5.559 1 91.94 396 GLU B N 1
ATOM 6978 C CA . GLU B 1 396 ? -2.104 -26.156 5.105 1 91.94 396 GLU B CA 1
ATOM 6979 C C . GLU B 1 396 ? -1.122 -25.312 4.305 1 91.94 396 GLU B C 1
ATOM 6981 O O . GLU B 1 396 ? 0.092 -25.5 4.387 1 91.94 396 GLU B O 1
ATOM 6986 N N . ASP B 1 397 ? -1.63 -24.422 3.496 1 94.12 397 ASP B N 1
ATOM 6987 C CA . ASP B 1 397 ? -0.779 -23.578 2.674 1 94.12 397 ASP B CA 1
ATOM 6988 C C . ASP B 1 397 ? -0.042 -22.547 3.531 1 94.12 397 ASP B C 1
ATOM 6990 O O . ASP B 1 397 ? 1.13 -22.25 3.285 1 94.12 397 ASP B O 1
ATOM 6994 N N . VAL B 1 398 ? -0.754 -22.047 4.566 1 94.06 398 VAL B N 1
ATOM 6995 C CA . VAL B 1 398 ? -0.14 -21.078 5.473 1 94.06 398 VAL B CA 1
ATOM 6996 C C . VAL B 1 398 ? 1.055 -21.719 6.176 1 94.06 398 VAL B C 1
ATOM 6998 O O . VAL B 1 398 ? 2.127 -21.109 6.27 1 94.06 398 VAL B O 1
ATOM 7001 N N . GLU B 1 399 ? 0.824 -22.906 6.633 1 95.62 399 GLU B N 1
ATOM 7002 C CA . GLU B 1 399 ? 1.89 -23.609 7.348 1 95.62 399 GLU B CA 1
ATOM 7003 C C . GLU B 1 399 ? 3.082 -23.875 6.434 1 95.62 399 GLU B C 1
ATOM 7005 O O . GLU B 1 399 ? 4.234 -23.703 6.84 1 95.62 399 GLU B O 1
ATOM 7010 N N . LEU B 1 400 ? 2.869 -24.344 5.246 1 98.06 400 LEU B N 1
ATOM 7011 C CA . LEU B 1 400 ? 3.965 -24.578 4.316 1 98.06 400 LEU B CA 1
ATOM 7012 C C . LEU B 1 400 ? 4.727 -23.297 4.027 1 98.06 400 LEU B C 1
ATOM 7014 O O . LEU B 1 400 ? 5.961 -23.297 3.994 1 98.06 400 LEU B O 1
ATOM 7018 N N . TYR B 1 401 ? 3.994 -22.25 3.793 1 98 401 TYR B N 1
ATOM 7019 C CA . TYR B 1 401 ? 4.605 -20.953 3.551 1 98 401 TYR B CA 1
ATOM 7020 C C . TYR B 1 401 ? 5.512 -20.547 4.711 1 98 401 TYR B C 1
ATOM 7022 O O . TYR B 1 401 ? 6.648 -20.109 4.496 1 98 401 TYR B O 1
ATOM 7030 N N . GLU B 1 402 ? 5.008 -20.719 5.848 1 97.81 402 GLU B N 1
ATOM 7031 C CA . GLU B 1 402 ? 5.777 -20.391 7.043 1 97.81 402 GLU B CA 1
ATOM 7032 C C . GLU B 1 402 ? 7.051 -21.234 7.133 1 97.81 402 GLU B C 1
ATOM 7034 O O . GLU B 1 402 ? 8.109 -20.719 7.52 1 97.81 402 GLU B O 1
ATOM 7039 N N . ARG B 1 403 ? 6.957 -22.453 6.801 1 98.19 403 ARG B N 1
ATOM 7040 C CA . ARG B 1 403 ? 8.125 -23.328 6.805 1 98.19 403 ARG B CA 1
ATOM 7041 C C . ARG B 1 403 ? 9.18 -22.844 5.824 1 98.19 403 ARG B C 1
ATOM 7043 O O . ARG B 1 403 ? 10.375 -22.844 6.133 1 98.19 403 ARG B O 1
ATOM 7050 N N . HIS B 1 404 ? 8.766 -22.422 4.703 1 98.69 404 HIS B N 1
ATOM 7051 C CA . HIS B 1 404 ? 9.703 -21.891 3.721 1 98.69 404 HIS B CA 1
ATOM 7052 C C . HIS B 1 404 ? 10.328 -20.578 4.203 1 98.69 404 HIS B C 1
ATOM 7054 O O . HIS B 1 404 ? 11.531 -20.375 4.035 1 98.69 404 HIS B O 1
ATOM 7060 N N . VAL B 1 405 ? 9.516 -19.734 4.805 1 98.31 405 VAL B N 1
ATOM 7061 C CA . VAL B 1 405 ? 10.008 -18.453 5.297 1 98.31 405 VAL B CA 1
ATOM 7062 C C . VAL B 1 405 ? 11.094 -18.688 6.348 1 98.31 405 VAL B C 1
ATOM 7064 O O . VAL B 1 405 ? 12.086 -17.953 6.398 1 98.31 405 VAL B O 1
ATOM 7067 N N . LYS B 1 406 ? 10.945 -19.703 7.113 1 97.31 406 LYS B N 1
ATOM 7068 C CA . LYS B 1 406 ? 11.859 -19.984 8.219 1 97.31 406 LYS B CA 1
ATOM 7069 C C . LYS B 1 406 ? 13.062 -20.797 7.738 1 97.31 406 LYS B C 1
ATOM 7071 O O . LYS B 1 406 ? 14 -21.031 8.508 1 97.31 406 LYS B O 1
ATOM 7076 N N . SER B 1 407 ? 13.055 -21.203 6.562 1 97.94 407 SER B N 1
ATOM 7077 C CA . SER B 1 407 ? 14.148 -22 6.016 1 97.94 407 SER B CA 1
ATOM 7078 C C . SER B 1 407 ? 15.242 -21.109 5.434 1 97.94 407 SER B C 1
ATOM 7080 O O . SER B 1 407 ? 15.195 -19.891 5.578 1 97.94 407 SER B O 1
ATOM 7082 N N . ASP B 1 408 ? 16.219 -21.75 4.762 1 96 408 ASP B N 1
ATOM 7083 C CA . ASP B 1 408 ? 17.328 -21.016 4.133 1 96 408 ASP B CA 1
ATOM 7084 C C . ASP B 1 408 ? 16.953 -20.594 2.709 1 96 408 ASP B C 1
ATOM 7086 O O . ASP B 1 408 ? 17.734 -19.906 2.045 1 96 408 ASP B O 1
ATOM 7090 N N . LEU B 1 409 ? 15.797 -20.984 2.295 1 97.69 409 LEU B N 1
ATOM 7091 C CA . LEU B 1 409 ? 15.344 -20.625 0.957 1 97.69 409 LEU B CA 1
ATOM 7092 C C . LEU B 1 409 ? 14.828 -19.188 0.928 1 97.69 409 LEU B C 1
ATOM 7094 O O . LEU B 1 409 ? 14.273 -18.703 1.918 1 97.69 409 LEU B O 1
ATOM 7098 N N . GLN B 1 410 ? 15.023 -18.578 -0.163 1 96.94 410 GLN B N 1
ATOM 7099 C CA . GLN B 1 410 ? 14.375 -17.281 -0.395 1 96.94 410 GLN B CA 1
ATOM 7100 C C . GLN B 1 410 ? 12.93 -17.469 -0.848 1 96.94 410 GLN B C 1
ATOM 7102 O O . GLN B 1 410 ? 12.633 -18.344 -1.659 1 96.94 410 GLN B O 1
ATOM 7107 N N . VAL B 1 411 ? 12.062 -16.688 -0.276 1 98.19 411 VAL B N 1
ATOM 7108 C CA . VAL B 1 411 ? 10.664 -16.703 -0.688 1 98.19 411 VAL B CA 1
ATOM 7109 C C . VAL B 1 411 ? 10.383 -15.516 -1.608 1 98.19 411 VAL B C 1
ATOM 7111 O O . VAL B 1 411 ? 10.531 -14.359 -1.203 1 98.19 411 VAL B O 1
ATOM 7114 N N . PHE B 1 412 ? 10.055 -15.805 -2.85 1 98.44 412 PHE B N 1
ATOM 7115 C CA . PHE B 1 412 ? 9.664 -14.797 -3.83 1 98.44 412 PHE B CA 1
ATOM 7116 C C . PHE B 1 412 ? 8.156 -14.617 -3.855 1 98.44 412 PHE B C 1
ATOM 7118 O O . PHE B 1 412 ? 7.426 -15.5 -4.32 1 98.44 412 PHE B O 1
ATOM 7125 N N . ARG B 1 413 ? 7.664 -13.508 -3.336 1 97.94 413 ARG B N 1
ATOM 7126 C CA . ARG B 1 413 ? 6.238 -13.211 -3.221 1 97.94 413 ARG B CA 1
ATOM 7127 C C . ARG B 1 413 ? 5.871 -11.977 -4.031 1 97.94 413 ARG B C 1
ATOM 7129 O O . ARG B 1 413 ? 6.414 -10.891 -3.809 1 97.94 413 ARG B O 1
ATOM 7136 N N . ALA B 1 414 ? 4.984 -12.094 -4.984 1 98.06 414 ALA B N 1
ATOM 7137 C CA . ALA B 1 414 ? 4.531 -11 -5.836 1 98.06 414 ALA B CA 1
ATOM 7138 C C . ALA B 1 414 ? 3.133 -11.273 -6.383 1 98.06 414 ALA B C 1
ATOM 7140 O O . ALA B 1 414 ? 2.725 -12.43 -6.516 1 98.06 414 ALA B O 1
ATOM 7141 N N . MET B 1 415 ? 2.455 -10.18 -6.695 1 97.69 415 MET B N 1
ATOM 7142 C CA . MET B 1 415 ? 1.188 -10.344 -7.402 1 97.69 415 MET B CA 1
ATOM 7143 C C . MET B 1 415 ? 1.414 -10.867 -8.812 1 97.69 415 MET B C 1
ATOM 7145 O O . MET B 1 415 ? 2.373 -10.469 -9.484 1 97.69 415 MET B O 1
ATOM 7149 N N . ASP B 1 416 ? 0.59 -11.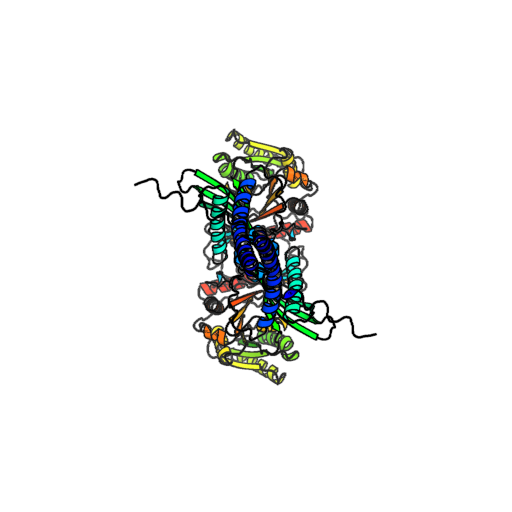75 -9.234 1 98.12 416 ASP B N 1
ATOM 7150 C CA . ASP B 1 416 ? 0.711 -12.227 -10.609 1 98.12 416 ASP B CA 1
ATOM 7151 C C . ASP B 1 416 ? -0.569 -11.969 -11.398 1 98.12 416 ASP B C 1
ATOM 7153 O O . ASP B 1 416 ? -1.588 -12.625 -11.18 1 98.12 416 ASP B O 1
ATOM 7157 N N . PRO B 1 417 ? -0.509 -11.094 -12.359 1 96.75 417 PRO B N 1
ATOM 7158 C CA . PRO B 1 417 ? -1.727 -10.68 -13.062 1 96.75 417 PRO B CA 1
ATOM 7159 C C . PRO B 1 417 ? -2.299 -11.773 -13.953 1 96.75 417 PRO B C 1
ATOM 7161 O O . PRO B 1 417 ? -3.428 -11.656 -14.438 1 96.75 417 PRO B O 1
ATOM 7164 N N . ALA B 1 418 ? -1.561 -12.828 -14.195 1 97.06 418 ALA B N 1
ATOM 7165 C CA . ALA B 1 418 ? -2.057 -13.891 -15.062 1 97.06 418 ALA B CA 1
ATOM 7166 C C . ALA B 1 418 ? -2.734 -14.992 -14.25 1 97.06 418 ALA B C 1
ATOM 7168 O O . ALA B 1 418 ? -3.375 -15.883 -14.82 1 97.06 418 ALA B O 1
ATOM 7169 N N . LEU B 1 419 ? -2.58 -14.961 -13.039 1 96.69 419 LEU B N 1
ATOM 7170 C CA . LEU B 1 419 ? -3.195 -15.953 -12.164 1 96.69 419 LEU B CA 1
ATOM 7171 C C . LEU B 1 419 ? -4.492 -15.414 -11.562 1 96.69 419 LEU B C 1
ATOM 7173 O O . LEU B 1 419 ? -4.469 -14.586 -10.656 1 96.69 419 LEU B O 1
ATOM 7177 N N . VAL B 1 420 ? -5.602 -15.93 -12.055 1 96.5 420 VAL B N 1
ATOM 7178 C CA . VAL B 1 420 ? -6.91 -15.43 -11.641 1 96.5 420 VAL B CA 1
ATOM 7179 C C . VAL B 1 420 ? -7.73 -16.562 -11.023 1 96.5 420 VAL B C 1
ATOM 7181 O O . VAL B 1 420 ? -7.918 -17.609 -11.648 1 96.5 420 VAL B O 1
ATOM 7184 N N . HIS B 1 421 ? -8.078 -16.391 -9.836 1 96.19 421 HIS B N 1
ATOM 7185 C CA . HIS B 1 421 ? -9.008 -17.312 -9.195 1 96.19 421 HIS B CA 1
ATOM 7186 C C . HIS B 1 421 ? -10.453 -16.969 -9.57 1 96.19 421 HIS B C 1
ATOM 7188 O O . HIS B 1 421 ? -10.977 -15.938 -9.156 1 96.19 421 HIS B O 1
ATOM 7194 N N . ARG B 1 422 ? -11.094 -17.844 -10.188 1 94.62 422 ARG B N 1
ATOM 7195 C CA . ARG B 1 422 ? -12.469 -17.641 -10.641 1 94.62 422 ARG B CA 1
ATOM 7196 C C . ARG B 1 422 ? -13.438 -17.688 -9.461 1 94.62 422 ARG B C 1
ATOM 7198 O O . ARG B 1 422 ? -13.273 -18.5 -8.547 1 94.62 422 ARG B O 1
ATOM 7205 N N . TYR B 1 423 ? -14.414 -16.844 -9.625 1 94.31 423 TYR B N 1
ATOM 7206 C CA . TYR B 1 423 ? -15.438 -16.875 -8.586 1 94.31 423 TYR B CA 1
ATOM 7207 C C . TYR B 1 423 ? -16.234 -18.172 -8.641 1 94.31 423 TYR B C 1
ATOM 7209 O O . TYR B 1 423 ? -16.594 -18.641 -9.719 1 94.31 423 TYR B O 1
ATOM 7217 N N . HIS B 1 424 ? -16.406 -18.734 -7.52 1 90.31 424 HIS B N 1
ATOM 7218 C CA . HIS B 1 424 ? -17.359 -19.828 -7.355 1 90.31 424 HIS B CA 1
ATOM 7219 C C . HIS B 1 424 ? -18.016 -19.781 -5.988 1 90.31 424 HIS B C 1
ATOM 7221 O O . HIS B 1 424 ? -17.406 -19.359 -5.004 1 90.31 424 HIS B O 1
ATOM 7227 N N . GLY B 1 425 ? -19.25 -20.125 -5.992 1 84.31 425 GLY B N 1
ATOM 7228 C CA . GLY B 1 425 ? -19.984 -20.109 -4.742 1 84.31 425 GLY B CA 1
ATOM 7229 C C . GLY B 1 425 ? -19.375 -21 -3.674 1 84.31 425 GLY B C 1
ATOM 7230 O O . GLY B 1 425 ? -18.844 -22.062 -3.977 1 84.31 425 GLY B O 1
ATOM 7231 N N . LYS B 1 426 ? -19.391 -20.5 -2.436 1 82.31 426 LYS B N 1
ATOM 7232 C CA . LYS B 1 426 ? -18.859 -21.234 -1.296 1 82.31 426 LYS B CA 1
ATOM 7233 C C . LYS B 1 426 ? -19.891 -21.328 -0.171 1 82.31 426 LYS B C 1
ATOM 7235 O O . LYS B 1 426 ? -20.766 -20.453 -0.047 1 82.31 426 LYS B O 1
ATOM 7240 N N . THR B 1 427 ? -19.891 -22.422 0.488 1 82.88 427 THR B N 1
ATOM 7241 C CA . THR B 1 427 ? -20.672 -22.578 1.703 1 82.88 427 THR B CA 1
ATOM 7242 C C . THR B 1 427 ? -19.781 -22.984 2.877 1 82.88 427 THR B C 1
ATOM 7244 O O . THR B 1 427 ? -18.859 -23.781 2.719 1 82.88 427 THR B O 1
ATOM 7247 N N . CYS B 1 428 ? -20.078 -22.328 4.012 1 83.31 428 CYS B N 1
ATOM 7248 C CA . CYS B 1 428 ? -19.297 -22.641 5.195 1 83.31 428 CYS B CA 1
ATOM 7249 C C . CYS B 1 428 ? -19.984 -23.688 6.062 1 83.31 428 CYS B C 1
ATOM 7251 O O . CYS B 1 428 ? -21.078 -23.438 6.594 1 83.31 428 CYS B O 1
ATOM 7253 N N . ASP B 1 429 ? -19.281 -24.781 6.18 1 81.44 429 ASP B N 1
ATOM 7254 C CA . ASP B 1 429 ? -19.797 -25.859 7.016 1 81.44 429 ASP B CA 1
ATOM 7255 C C . ASP B 1 429 ? -19.797 -25.469 8.492 1 81.44 429 ASP B C 1
ATOM 7257 O O . ASP B 1 429 ? -18.75 -25.156 9.055 1 81.44 429 ASP B O 1
ATOM 7261 N N . PRO B 1 430 ? -20.922 -25.531 9.133 1 81.25 430 PRO B N 1
ATOM 7262 C CA . PRO B 1 430 ? -20.984 -25.141 10.547 1 81.25 430 PRO B CA 1
ATOM 7263 C C . PRO B 1 430 ? -20.172 -26.062 11.445 1 81.25 430 PRO B C 1
ATOM 7265 O O . PRO B 1 430 ? -19.906 -25.719 12.602 1 81.25 430 PRO B O 1
ATOM 7268 N N . ALA B 1 431 ? -19.734 -27.203 10.914 1 82.56 431 ALA B N 1
ATOM 7269 C CA . ALA B 1 431 ? -19 -28.188 11.711 1 82.56 431 ALA B CA 1
ATOM 7270 C C . ALA B 1 431 ? -17.516 -27.859 11.75 1 82.56 431 ALA B C 1
ATOM 7272 O O . ALA B 1 431 ? -16.75 -28.5 12.469 1 82.56 431 ALA B O 1
ATOM 7273 N N . LEU B 1 432 ? -17.141 -26.828 11.07 1 82.12 432 LEU B N 1
ATOM 7274 C CA . LEU B 1 432 ? -15.75 -26.406 11.086 1 82.12 432 LEU B CA 1
ATOM 7275 C C . LEU B 1 432 ? -15.352 -25.891 12.469 1 82.12 432 LEU B C 1
ATOM 7277 O O . LEU B 1 432 ? -16.203 -25.469 13.242 1 82.12 432 LEU B O 1
ATOM 7281 N N . THR B 1 433 ? -14.031 -26.016 12.68 1 83.44 433 THR B N 1
ATOM 7282 C CA . THR B 1 433 ? -13.547 -25.391 13.898 1 83.44 433 THR B CA 1
ATOM 7283 C C . THR B 1 433 ? -13.836 -23.891 13.883 1 83.44 433 THR B C 1
ATOM 7285 O O . THR B 1 433 ? -14.094 -23.312 12.82 1 83.44 433 THR B O 1
ATOM 7288 N N . ARG B 1 434 ? -13.773 -23.312 14.984 1 82 434 ARG B N 1
ATOM 7289 C CA . ARG B 1 434 ? -14.055 -21.875 15.109 1 82 434 ARG B CA 1
ATOM 7290 C C . ARG B 1 434 ? -13.164 -21.062 14.18 1 82 434 ARG B C 1
ATOM 7292 O O . ARG B 1 434 ? -13.648 -20.188 13.461 1 82 434 ARG B O 1
ATOM 7299 N N . ASP B 1 435 ? -11.938 -21.391 14.18 1 82.31 435 ASP B N 1
ATOM 7300 C CA . ASP B 1 435 ? -10.984 -20.641 13.359 1 82.31 435 ASP B CA 1
ATOM 7301 C C . ASP B 1 435 ? -11.219 -20.891 11.875 1 82.31 435 ASP B C 1
ATOM 7303 O O . ASP B 1 435 ? -11.164 -19.953 11.07 1 82.31 435 ASP B O 1
ATOM 7307 N N . GLN B 1 436 ? -11.516 -22.078 11.562 1 80.81 436 GLN B N 1
ATOM 7308 C CA . GLN B 1 436 ? -11.781 -22.422 10.172 1 80.81 436 GLN B CA 1
ATOM 7309 C C . GLN B 1 436 ? -13.07 -21.781 9.68 1 80.81 436 GLN B C 1
ATOM 7311 O O . GLN B 1 436 ? -13.148 -21.312 8.539 1 80.81 436 GLN B O 1
ATOM 7316 N N . TYR B 1 437 ? -14.008 -21.844 10.555 1 83.12 437 TYR B N 1
ATOM 7317 C CA . TYR B 1 437 ? -15.281 -21.219 10.211 1 83.12 437 TYR B CA 1
ATOM 7318 C C . TYR B 1 437 ? -15.109 -19.719 9.992 1 83.12 437 TYR B C 1
ATOM 7320 O O . TYR B 1 437 ? -15.633 -19.172 9.023 1 83.12 437 TYR B O 1
ATOM 7328 N N . ARG B 1 438 ? -14.367 -19.094 10.836 1 83.06 438 ARG B N 1
ATOM 7329 C CA . ARG B 1 438 ? -14.078 -17.656 10.711 1 83.06 438 ARG B CA 1
ATOM 7330 C C . ARG B 1 438 ? -13.383 -17.359 9.383 1 83.06 438 ARG B C 1
ATOM 7332 O O . ARG B 1 438 ? -13.727 -16.406 8.695 1 83.06 438 ARG B O 1
ATOM 7339 N N . MET B 1 439 ? -12.469 -18.141 9.047 1 83.12 439 MET B N 1
ATOM 7340 C CA . MET B 1 439 ? -11.734 -17.938 7.797 1 83.12 439 MET B CA 1
ATOM 7341 C C . MET B 1 439 ? -12.648 -18.141 6.59 1 83.12 439 MET B C 1
ATOM 7343 O O . MET B 1 439 ? -12.547 -17.422 5.602 1 83.12 439 MET B O 1
ATOM 7347 N N . CYS B 1 440 ? -13.492 -19.125 6.754 1 84.44 440 CYS B N 1
ATOM 7348 C CA . CYS B 1 440 ? -14.445 -19.406 5.684 1 84.44 440 CYS B CA 1
ATOM 7349 C C . CYS B 1 440 ? -15.375 -18.219 5.473 1 84.44 440 CYS B C 1
ATOM 7351 O O . CYS B 1 440 ? -15.562 -17.766 4.34 1 84.44 440 CYS B O 1
ATOM 7353 N N . VAL B 1 441 ? -15.891 -17.75 6.527 1 84.75 441 VAL B N 1
ATOM 7354 C CA . VAL B 1 441 ? -16.797 -16.609 6.465 1 84.75 441 VAL B CA 1
ATOM 7355 C C . VAL B 1 441 ? -16.062 -15.391 5.902 1 84.75 441 VAL B C 1
ATOM 7357 O O . VAL B 1 441 ? -16.625 -14.641 5.098 1 84.75 441 VAL B O 1
ATOM 7360 N N . GLY B 1 442 ? -14.859 -15.211 6.324 1 85.62 442 GLY B N 1
ATOM 7361 C CA . GLY B 1 442 ? -14.031 -14.141 5.781 1 85.62 442 GLY B CA 1
ATOM 7362 C C . GLY B 1 442 ? -13.852 -14.234 4.277 1 85.62 442 GLY B C 1
ATOM 7363 O O . GLY B 1 442 ? -14.016 -13.242 3.564 1 85.62 442 GLY B O 1
ATOM 7364 N N . SER B 1 443 ? -13.586 -15.398 3.871 1 87.12 443 SER B N 1
ATOM 7365 C CA . SER B 1 443 ? -13.406 -15.617 2.439 1 87.12 443 SER B CA 1
ATOM 7366 C C . SER B 1 443 ? -14.703 -15.367 1.675 1 87.12 443 SER B C 1
ATOM 7368 O O . SER B 1 443 ? -14.688 -14.758 0.6 1 87.12 443 SER B O 1
ATOM 7370 N N . LEU B 1 444 ? -15.766 -15.867 2.258 1 88.25 444 LEU B N 1
ATOM 7371 C CA . LEU B 1 444 ? -17.078 -15.68 1.647 1 88.25 444 LEU B CA 1
ATOM 7372 C C . LEU B 1 444 ? -17.406 -14.195 1.496 1 88.25 444 LEU B C 1
ATOM 7374 O O . LEU B 1 444 ? -17.812 -13.75 0.422 1 88.25 444 LEU B O 1
ATOM 7378 N N . SER B 1 445 ? -17.141 -13.508 2.48 1 88 445 SER B N 1
ATOM 7379 C CA . SER B 1 445 ? -17.469 -12.086 2.479 1 88 445 SER B CA 1
ATOM 7380 C C . SER B 1 445 ? -16.547 -11.312 1.547 1 88 445 SER B C 1
ATOM 7382 O O . SER B 1 445 ? -16.984 -10.406 0.839 1 88 445 SER B O 1
ATOM 7384 N N . GLU B 1 446 ? -15.32 -11.648 1.484 1 90 446 GLU B N 1
ATOM 7385 C CA . GLU B 1 446 ? -14.32 -10.922 0.712 1 90 446 GLU B CA 1
ATOM 7386 C C . GLU B 1 446 ? -14.531 -11.117 -0.787 1 90 446 GLU B C 1
ATOM 7388 O O . GLU B 1 446 ? -14.219 -10.227 -1.581 1 90 446 GLU B O 1
ATOM 7393 N N . THR B 1 447 ? -15.062 -12.203 -1.151 1 93.94 447 THR B N 1
ATOM 7394 C CA . THR B 1 447 ? -15.164 -12.531 -2.568 1 93.94 447 THR B CA 1
ATOM 7395 C C . THR B 1 447 ? -16.484 -12.055 -3.143 1 93.94 447 THR B C 1
ATOM 7397 O O . THR B 1 447 ? -16.75 -12.227 -4.336 1 93.94 447 THR B O 1
ATOM 7400 N N . MET B 1 448 ? -17.297 -11.453 -2.359 1 94.5 448 MET B N 1
ATOM 7401 C CA . MET B 1 448 ? -18.609 -11.047 -2.826 1 94.5 448 MET B CA 1
ATOM 7402 C C . MET B 1 448 ? -18.516 -9.914 -3.842 1 94.5 448 MET B C 1
ATOM 7404 O O . MET B 1 448 ? -18.891 -10.086 -5.004 1 94.5 448 MET B O 1
ATOM 7408 N N . ALA B 1 449 ? -18.047 -8.812 -3.416 1 94.94 449 ALA B N 1
ATOM 7409 C CA . ALA B 1 449 ? -17.906 -7.617 -4.246 1 94.94 449 ALA B CA 1
ATOM 7410 C C . ALA B 1 449 ? -17.031 -6.578 -3.564 1 94.94 449 ALA B C 1
ATOM 7412 O O . ALA B 1 449 ? -16.516 -6.809 -2.465 1 94.94 449 ALA B O 1
ATOM 7413 N N . SER B 1 450 ? -16.734 -5.531 -4.316 1 93.44 450 SER B N 1
ATOM 7414 C CA . SER B 1 450 ? -15.969 -4.445 -3.715 1 93.44 450 SER B CA 1
ATOM 7415 C C . SER B 1 450 ? -16.75 -3.771 -2.594 1 93.44 450 SER B C 1
ATOM 7417 O O . SER B 1 450 ? -17.969 -3.912 -2.508 1 93.44 450 SER B O 1
ATOM 7419 N N . LYS B 1 451 ? -16.031 -3.109 -1.755 1 92.69 451 LYS B N 1
ATOM 7420 C CA . LYS B 1 451 ? -16.656 -2.379 -0.662 1 92.69 451 LYS B CA 1
ATOM 7421 C C . LYS B 1 451 ? -17.734 -1.426 -1.188 1 92.69 451 LYS B C 1
ATOM 7423 O O . LYS B 1 451 ? -18.844 -1.366 -0.646 1 92.69 451 LYS B O 1
ATOM 7428 N N . ALA B 1 452 ? -17.391 -0.691 -2.172 1 91.06 452 ALA B N 1
ATOM 7429 C CA . ALA B 1 452 ? -18.328 0.265 -2.768 1 91.06 452 ALA B CA 1
ATOM 7430 C C . ALA B 1 452 ? -19.578 -0.437 -3.277 1 91.06 452 ALA B C 1
ATOM 7432 O O . ALA B 1 452 ? -20.703 0.026 -3.037 1 91.06 452 ALA B O 1
ATOM 7433 N N . GLN B 1 453 ? -19.438 -1.508 -3.912 1 92.19 453 GLN B N 1
ATOM 7434 C CA . GLN B 1 453 ? -20.562 -2.254 -4.465 1 92.19 453 GLN B CA 1
ATOM 7435 C C . GLN B 1 453 ? -21.453 -2.822 -3.354 1 92.19 453 GLN B C 1
ATOM 7437 O O . GLN B 1 453 ? -22.672 -2.775 -3.443 1 92.19 453 GLN B O 1
ATOM 7442 N N . LEU B 1 454 ? -20.812 -3.359 -2.387 1 94.19 454 LEU B N 1
ATOM 7443 C CA . LEU B 1 454 ? -21.562 -3.896 -1.254 1 94.19 454 LEU B CA 1
ATOM 7444 C C . LEU B 1 454 ? -22.328 -2.793 -0.537 1 94.19 454 LEU B C 1
ATOM 7446 O O . LEU B 1 454 ? -23.484 -2.984 -0.15 1 94.19 454 LEU B O 1
ATOM 7450 N N . GLY B 1 455 ? -21.641 -1.661 -0.35 1 92.75 455 GLY B N 1
ATOM 7451 C CA . GLY B 1 455 ? -22.312 -0.525 0.265 1 92.75 455 GLY B CA 1
ATOM 7452 C C . GLY B 1 455 ? -23.531 -0.057 -0.511 1 92.75 455 GLY B C 1
ATOM 7453 O O . GLY B 1 455 ? -24.594 0.154 0.067 1 92.75 455 GLY B O 1
ATOM 7454 N N . VAL B 1 456 ? -23.359 0.071 -1.763 1 91.19 456 VAL B N 1
ATOM 7455 C CA . VAL B 1 456 ? -24.453 0.512 -2.627 1 91.19 456 VAL B CA 1
ATOM 7456 C C . VAL B 1 456 ? -25.609 -0.49 -2.561 1 91.19 456 VAL B C 1
ATOM 7458 O O . VAL B 1 456 ? -26.766 -0.1 -2.477 1 91.19 456 VAL B O 1
ATOM 7461 N N . LYS B 1 457 ? -25.297 -1.724 -2.625 1 92.56 457 LYS B N 1
ATOM 7462 C CA . LYS B 1 457 ? -26.328 -2.764 -2.539 1 92.56 457 LYS B CA 1
ATOM 7463 C C . LYS B 1 457 ? -27.109 -2.652 -1.241 1 92.56 457 LYS B C 1
ATOM 7465 O O . LYS B 1 457 ? -28.344 -2.721 -1.251 1 92.56 457 LYS B O 1
ATOM 7470 N N . LEU B 1 458 ? -26.422 -2.514 -0.192 1 91.81 458 LEU B N 1
ATOM 7471 C CA . LEU B 1 458 ? -27.094 -2.406 1.105 1 91.81 458 LEU B CA 1
ATOM 7472 C C . LEU B 1 458 ? -27.938 -1.146 1.179 1 91.81 458 LEU B C 1
ATOM 7474 O O . LEU B 1 458 ? -29.062 -1.179 1.699 1 91.81 458 LEU B O 1
ATOM 7478 N N . LEU B 1 459 ? -27.438 -0.051 0.697 1 90.75 459 LEU B N 1
ATOM 7479 C CA . LEU B 1 459 ? -28.172 1.204 0.691 1 90.75 459 LEU B CA 1
ATOM 7480 C C . LEU B 1 459 ? -29.438 1.087 -0.162 1 90.75 459 LEU B C 1
ATOM 7482 O O . LEU B 1 459 ? -30.484 1.639 0.187 1 90.75 459 LEU B O 1
ATOM 7486 N N . THR B 1 460 ? -29.312 0.401 -1.209 1 89.25 460 THR B N 1
ATOM 7487 C CA . THR B 1 460 ? -30.469 0.171 -2.076 1 89.25 460 THR B CA 1
ATOM 7488 C C . THR B 1 460 ? -31.516 -0.694 -1.374 1 89.25 460 THR B C 1
ATOM 7490 O O . THR B 1 460 ? -32.719 -0.408 -1.441 1 89.25 460 THR B O 1
ATOM 7493 N N . LEU B 1 461 ? -31.078 -1.668 -0.733 1 89.62 461 LEU B N 1
ATOM 7494 C CA . LEU B 1 461 ? -31.969 -2.545 0.009 1 89.62 461 LEU B CA 1
ATOM 7495 C C . LEU B 1 461 ? -32.688 -1.78 1.125 1 89.62 461 LEU B C 1
ATOM 7497 O O . LEU B 1 461 ? -33.812 -2.086 1.465 1 89.62 461 LEU B O 1
ATOM 7501 N N . GLN B 1 462 ? -32 -0.764 1.622 1 87.12 462 GLN B N 1
ATOM 7502 C CA . GLN B 1 462 ? -32.562 0.047 2.699 1 87.12 462 GLN B CA 1
ATOM 7503 C C . GLN B 1 462 ? -33.438 1.162 2.148 1 87.12 462 GLN B C 1
ATOM 7505 O O . GLN B 1 462 ? -34.031 1.916 2.912 1 87.12 462 GLN B O 1
ATOM 7510 N N . GLY B 1 463 ? -33.375 1.367 0.87 1 85.62 463 GLY B N 1
ATOM 7511 C CA . GLY B 1 463 ? -34.219 2.385 0.24 1 85.62 463 GLY B CA 1
ATOM 7512 C C . GLY B 1 463 ? -33.562 3.758 0.231 1 85.62 463 GLY B C 1
ATOM 7513 O O . GLY B 1 463 ? -34.219 4.762 -0.027 1 85.62 463 GLY B O 1
ATOM 7514 N N . LYS B 1 464 ? -32.344 3.789 0.499 1 85.56 464 LYS B N 1
ATOM 7515 C CA . LYS B 1 464 ? -31.656 5.07 0.591 1 85.56 464 LYS B CA 1
ATOM 7516 C C . LYS B 1 464 ? -31.078 5.477 -0.76 1 85.56 464 LYS B C 1
ATOM 7518 O O . LYS B 1 464 ? -30.719 6.641 -0.963 1 85.56 464 LYS B O 1
ATOM 7523 N N . LEU B 1 465 ? -30.859 4.527 -1.656 1 84.94 465 LEU B N 1
ATOM 7524 C CA . LEU B 1 465 ? -30.406 4.773 -3.021 1 84.94 465 LEU B CA 1
ATOM 7525 C C . LEU B 1 465 ? -31.312 4.066 -4.027 1 84.94 465 LEU B C 1
ATOM 7527 O O . LEU B 1 465 ? -31.828 2.977 -3.756 1 84.94 465 LEU B O 1
ATOM 7531 N N . PRO B 1 466 ? -31.516 4.773 -5.102 1 78.88 466 PRO B N 1
ATOM 7532 C CA . PRO B 1 466 ? -32.25 4.059 -6.152 1 78.88 466 PRO B CA 1
ATOM 7533 C C . PRO B 1 466 ? -31.422 2.934 -6.777 1 78.88 466 PRO B C 1
ATOM 7535 O O . PRO B 1 466 ? -30.188 2.945 -6.695 1 78.88 466 PRO B O 1
ATOM 7538 N N . PRO B 1 467 ? -32.125 1.948 -7.273 1 70.69 467 PRO B N 1
ATOM 7539 C CA . PRO B 1 467 ? -31.375 0.895 -7.957 1 70.69 467 PRO B CA 1
ATOM 7540 C C . PRO B 1 467 ? -30.594 1.414 -9.164 1 70.69 467 PRO B C 1
ATOM 7542 O O . PRO B 1 467 ? -31 2.4 -9.781 1 70.69 467 PRO B O 1
ATOM 7545 N N . ALA B 1 468 ? -29.344 0.86 -9.312 1 67.06 468 ALA B N 1
ATOM 7546 C CA . ALA B 1 468 ? -28.562 1.268 -10.469 1 67.06 468 ALA B CA 1
ATOM 7547 C C . ALA B 1 468 ? -29.281 0.923 -11.773 1 67.06 468 ALA B C 1
ATOM 7549 O O . ALA B 1 468 ? -29.859 -0.157 -11.898 1 67.06 468 ALA B O 1
ATOM 7550 N N . ALA B 1 469 ? -29.625 1.865 -12.57 1 55.69 469 ALA B N 1
ATOM 7551 C CA . ALA B 1 469 ? -30.312 1.635 -13.828 1 55.69 469 ALA B CA 1
ATOM 7552 C C . ALA B 1 469 ? -29.438 0.871 -14.812 1 55.69 469 ALA B C 1
ATOM 7554 O O . ALA B 1 469 ? -28.203 1.023 -14.805 1 55.69 469 ALA B O 1
#

Sequence (938 aa):
MSDKTGDMFGRSLRRPGFPLIPVCVGIVVGYILRGLFDSTFLTIIEDKRYKKISEKETTPAHCQPCPLCALCADCWRHDAIAEPYHPKSMYEVIRWYYFTDKHLYENLDDDPRIGLIGRWKEDVQDIQEQAVRIVSKEENTPWKLVRLHYGYKRIDAFRGTDYVLDMEVAESDGTEKGRKLVHLVRSIRPHVRLINVQNVAQETVVHFIVPLSRVTDRLRDFMQVYEKVALETGVAASLLGVLFRDSPEDQTSLEQCKQLFDQYAAKHPAAAIRYVEAEGEFSRAVGLDMGARQLPPDALLFFCDIDVDFDQGFLQRCRNNAEIGQQVFYPAVFSQYDPELVMEGIPGKPKPTNLRDINKYNGFWMYYGYGMACMYNQDYRSVGGFNLDIRGWGGEDVELYERHVKSDLQVFRAMDPALVHRYHGKTCDPALTRDQYRMCVGSLSETMASKAQLGVKLLTLQGKLPPAAMSDKTGDMFGRSLRRPGFPLIPVCVGIVVGYILRGLFDSTFLTIIEDKRYKKISEKETTPAHCQPCPLCALCADCWRHDAIAEPYHPKSMYEVIRWYYFTDKHLYENLDDDPRIGLIGRWKEDVQDIQEQAVRIVSKEENTPWKLVRLHYGYKRIDAFRGTDYVLDMEVAESDGTEKGRKLVHLVRSIRPHVRLINVQNVAQETVVHFIVPLSRVTDRLRDFMQVYEKVALETGVAASLLGVLFRDSPEDQTSLEQCKQLFDQYAAKHPAAAIRYVEAEGEFSRAVGLDMGARQLPPDALLFFCDIDVDFDQGFLQRCRNNAEIGQQVFYPAVFSQYDPELVMEGIPGKPKPTNLRDINKYNGFWMYYGYGMACMYNQDYRSVGGFNLDIRGWGGEDVELYERHVKSDLQVFRAMDPALVHRYHGKTCDPALTRDQYRMCVGSLSETMASKAQLGVKLLTLQGKLPPAA

InterPro domains:
  IPR008428 Chondroitin N-acetylgalactosaminyltransferase [PF05679] (83-454)
  IPR029044 Nucleotide-diphospho-sugar transferases [G3DSA:3.90.550.10] (171-461)
  IPR029044 Nucleotide-diphospho-sugar transferases [SSF53448] (278-444)
  IPR051227 Chondroitin sulfate glycosyltransferase [PTHR12369] (84-455)

Nearest PDB structures (foldseek):
  5eke-assembly1_A  TM=5.494E-01  e=2.010E-05  Synechocystis sp. PCC 6803 substr. Kazus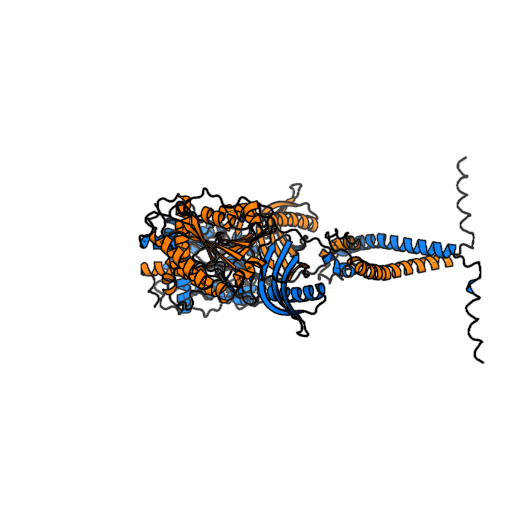a
  5eke-assembly1_D  TM=5.277E-01  e=1.583E-05  Synechocystis sp. PCC 6803 substr. Kazusa
  5ekp-assembly1_B  TM=5.955E-01  e=4.635E-05  Synechocystis sp. PCC 6803 substr. Kazusa
  5ekp-assembly1_D  TM=5.130E-01  e=3.052E-05  Synechocystis sp. PCC 6803 substr. Kazusa
  3fg9-assembly1_B  TM=5.679E-01  e=4.173E-02  Lactiplantibacillus plantarum

pLDDT: mean 84.16, std 20.69, range [22.25, 98.88]